Protein AF-0000000076607517 (afdb_homodimer)

Sequence (1366 aa):
MKSNVKTIYSIKKTDKETLLKWYHLLFLGRTLDERAPNYLKQAIGWSYHAPAAGHDGIQLAIGQVFRKNKDHLFPYYRDLQTCVSAGLTAEEVIYNGISKDADVAGGGRHMSNHFAKPAWNIHNSSSCTGNHTLHATGMGRALKTYKEKDAVVISSQGESSVSEGYVYEAINGASNEQLPVVFVFQDNGYGISVPKEDQTANRKVARNFEGFKHLRIIYCNGKDVFDSMNAMTEAVEWAKKEQKPVIVHANCVRIGSHSNSDRHELYRDENELSYVKEYDPLAKYRRLLLRYERATEEELKEIEDAVAAEVKDAHKKGLAAPHPTPESVHDFVIGEAYPASKYPEGVHEHNGEPIKLITALNETLKAEFRNNPDTYLWGQDIANKDKGGIFNVSKGMQQEFGKTRVFNAPIAEDFIMGTANGMSRYKKEMRVVVEGAEFADYFWPAMEQFVETTHEYWRTKGQYSPNITVRLASGGYIGGGLYHSQTIEGALTTFPGVRVVYPSFADDAAGLLRTAIRSEGMTVFMEPKALYNAPKAATPVPDDFEVPFGKARIRREGKDLTIFTYGNTTHFCLEAAEKLSKEGFGEVEVVDLRSLLPLDEETIINSVKKTSKALIVHEDKVFAGFGGEVAATISDLAFHYLDAPIKRVGSTFTPVGFNRTLEAAILPNTDKVIKAVKELLEFMKSNVKTIYSIKKTDKETLLKWYHLLFLGRTLDERAPNYLKQAIGWSYHAPAAGHDGIQLAIGQVFRKNKDHLFPYYRDLQTCVSAGLTAEEVIYNGISKDADVAGGGRHMSNHFAKPAWNIHNSSSCTGNHTLHATGMGRALKTYKEKDAVVISSQGESSVSEGYVYEAINGASNEQLPVVFVFQDNGYGISVPKEDQTANRKVARNFEGFKHLRIIYCNGKDVFDSMNAMTEAVEWAKKEQKPVIVHANCVRIGSHSNSDRHELYRDENELSYVKEYDPLAKYRRLLLRYERATEEELKEIEDAVAAEVKDAHKKGLAAPHPTPESVHDFVIGEAYPASKYPEGVHEHNGEPIKLITALNETLKAEFRNNPDTYLWGQDIANKDKGGIFNVSKGMQQEFGKTRVFNAPIAEDFIMGTANGMSRYKKEMRVVVEGAEFADYFWPAMEQFVETTHEYWRTKGQYSPNITVRLASGGYIGGGLYHSQTIEGALTTFPGVRVVYPSFADDAAGLLRTAIRSEGMTVFMEPKALYNAPKAATPVPDDFEVPFGKARIRREGKDLTIFTYGNTTHFCLEAAEKLSKEGFGEVEVVDLRSLLPLDEETIINSVKKTSKALIVHEDKVFAGFGGEVAATISDLAFHYLDAPIKRVGSTFTPVGFNRTLEAAILPNTDKVIKAVKELLEF

Foldseek 3Di:
DAFPFDQCDDLPRDALVVLLVLLLLLLLLQVLLVCLLVCVVVVQFQPKHFHLWFLQQLLLQLLQLQDFPFAAEEEALHSSSNVSSVPDALLLLLCLRSQDLPNQFFRSQDHRSQHAHVNRNGDRDDNQFPLCLLLQLLLQLLCVLVVVLLYAYEYEGELLSCLDVVNVVSQLSLLVVLGLYEYEYEYAQDDQQHGVVNRDVDPQSCVVCPPGHQEAEHEFASLENSRSNSRSNRQNVCCSVRRGYYYYYHYTHRQDHRISVGDNVVRDPPVSNVVSVVSGSSVVSVVSCVVVVSDDPVSSVVSSVVSVVSSVVSVVVSSVGHHDDPVCQPFQLAFFFDQPPVCNQLDDDDDDDWDALLVLLQVLVQVVCVVAVQEAEEAAPCPDQQQRAPLCSNGCVCVVNHCSRIHHDPLQLLSRLSSLQSNCQNDVSHAYEYAHQSAQLRNVNNVVSVLVLSCRSNRRSNNGARRYEYEHAEAAPPLPFQRHHAHDVLPVVVHTNEWEFFAAANQLSNQDVNRSNRTTHYYYYYYHSVRRGDPVRIDDHDVNRHHTAQNKDWPFDFAAEEEEEGHNCLVLLVVLQVVCVVVVNGHYIYIYQRILVVGNLVVLLVNCLRNQHYEYEYAHAPPSGSVVVSQVSCCVPNVVSHPFHYYYHYFHPDTQGSPPVRNVVGTDGNVNSNVVVSVRSVD/DAFPFDQCDDLPNDALVVLLVLLLLLLLLQVLLVCLLVCVVVVQFQPKHFHLWFLQQLLLQLLQLQDFPFAAEEEALHSSSNVSSVPDALLLLLCLRSQDLPNQFFRSQDHRSQHAHVNRNGDRDDNQFPLCLLLQLLLQLLCVLVVVLLYAYEYEGELLSCLDVVNVVSQLSLLVVLGLYEYEYEYAQDDQQHGVVNRDVDPQSCVVCVPGHQEAEHEFASLENSRSNSRSNRSNVCCSVRRHYYYYYHYTHRQDHRISVGDNVVRDPPVSNVVNVVSGSSVVSVVSCVVVVSDDPVSSVVSSVVSVVSSVVSVVVSSVGHHDDPVCQPFQLAFFFDQPPVCNQLDDDDDDDWDFLLVLLQVLVQVVCVVAVQEAEEEAPCDDPQQRAPLCSNGCVCVVNHCSRIHHDPLQLLSRLSSLQSNCQNDVSHAYEYAHQSAQLRNVNNVVSVLVLSCRSNRRSNNGARRYEYEHAEAAPPLPFQRHHAHDVLPVVVHTNEWEFFAAANQLSNQDVNRSNRTTHYYYYYYHSVRRGPPVRIDDHDDNRHDTAANKDWPFDFAAEEEEEGHNCLVLLVVLQVVCVVVVNGHYIYIYQRILVVGNLVVLLVNCLRNQHYEYEYAHAPPSGSVVVSQVSCCVPNVVSHPFHYYYHYFHPDTQGSPPVRNVNGTDGNVSSNVVVSVRSVD

Secondary structure (DSSP, 8-state):
----------TTTS-HHHHHHHHHHHHHHHHHHHHHHHHHHTTSS-------TT-HHHHHHHHHH--TTTSEEE--TT-HHHHHHHT--HHHHHHHHTT-TT-TTTTTSSPTT---BGGGTB----SSTTTHHHHHHHHHHHHHHTT-TT--EEEEEEGGGGGSHHHHHHHHHHHHHT--EEEEEEE-SEETTEEGGGT-SSSSGGGGGTT-TT-EEEEEETT-HHHHHHHHHHHHHHHHHH---EEEEEE----S-SSTT--GGGTS-HHHHHHHHHT-HHHHHHHHHHHTTSS-HHHHHHHHHHHHHHHHHHHHHHHHSPPPPGGGGGTTSSPPPPP-SS-TTS--------B-HHHHHHHHHHHHHHH-TTEEEEETT---TTT-SSSSTTTTHHHHH-TTTEEE--S-HHHHHHHHHHHHTS-TT-EEEEE-SSBGGG-GGGHHHHHHHHHHHHHTTTS----EEEEEEE--SSS-GGGTS---HHHHTT-TT-EEE---SHHHHHHHHHHHHHSSS-EEEEEEGGGSS-GGG-B---TT----TT--EEEE--SSEEEEE-TTHHHHHHHHHHHHHHTTS--EEEEE--EEES--HHHHHHHHHHHS-EEEEEEEESTTSHHHHHHHHHHHHSGGG-SSPPEEEEE-SSPPPSSHHHHHHHS--HHHHHHHHHHHHH-/----------TTTS-HHHHHHHHHHHHHHHHHHHHHHHHHHTTSS-------TT-HHHHHHHHHH--TTTSEEE--TT-HHHHHHHT--HHHHHHHHTT-TT-TTTTTSSPTT---BGGGTB----SSTTTHHHHHHHHHHHHHHTT-TT--EEEEEEGGGGGSHHHHHHHHHHHHHT--EEEEEEE-SEETTEEGGGT-SSSSGGGGGTT-TT-EEEEEETT-HHHHHHHHHHHHHHHHHH---EEEEEE----S-SSTT--GGGTS-HHHHHHHHHT-HHHHHHHHHHHTTSS-HHHHHHHHHHHHHHHHHHHHHHHHSPPPPGGGGGTTSSPPPPP-SS-TTS--------B-HHHHHHHHHHHHHHH-TTEEEEETT---SS--SSSSTTTTHHHHH-TTTEEE--S-HHHHHHHHHHHHTS-TT-EEEEE-SSSGGG-GGGHHHHHHHHHHHHHTTTS----EEEEEEE--SSS-GGGTS---HHHHTT-TT-EEE---SHHHHHHHHHHHHHSSS-EEEEEEGGGSS-GGG-B---TT----TT--EEEE--SSEEEEE-TTHHHHHHHHHHHHHHTTS--EEEEE--EEES--HHHHHHHHHHHS-EEEEEEEESTTSHHHHHHHHHHHHSGGG-SS--EEEEE-SSPPPSSHHHHHHHS--HHHHHHHHHHHHH-

Structure (mmCIF, N/CA/C/O backbone):
data_AF-0000000076607517-model_v1
#
loop_
_entity.id
_entity.type
_entity.pdbx_description
1 polymer '3-methyl-2-oxobutanoate dehydrogenase (2-methylpropanoyl-transferring)'
#
loop_
_atom_site.group_PDB
_atom_site.id
_atom_site.type_symbol
_atom_site.label_atom_id
_atom_site.label_alt_id
_atom_site.label_comp_id
_atom_site.label_asym_id
_atom_site.label_entity_id
_atom_site.label_seq_id
_atom_site.pdbx_PDB_ins_code
_atom_site.Cartn_x
_atom_site.Cartn_y
_atom_site.Cartn_z
_atom_site.occupancy
_atom_site.B_iso_or_equiv
_atom_site.auth_seq_id
_atom_site.auth_comp_id
_atom_site.auth_asym_id
_atom_site.auth_atom_id
_atom_site.pdbx_PDB_model_num
ATOM 1 N N . MET A 1 1 ? 33.906 13.961 -2.213 1 36.06 1 MET A N 1
ATOM 2 C CA . MET A 1 1 ? 34.062 14.703 -3.463 1 36.06 1 MET A CA 1
ATOM 3 C C . MET A 1 1 ? 33.406 16.062 -3.363 1 36.06 1 MET A C 1
ATOM 5 O O . MET A 1 1 ? 32.219 16.172 -2.992 1 36.06 1 MET A O 1
ATOM 9 N N . LYS A 1 2 ? 34.188 16.922 -3.186 1 40.84 2 LYS A N 1
ATOM 10 C CA . LYS A 1 2 ? 33.75 18.312 -3.072 1 40.84 2 LYS A CA 1
ATOM 11 C C . LYS A 1 2 ? 32.906 18.719 -4.273 1 40.84 2 LYS A C 1
ATOM 13 O O . LYS A 1 2 ? 33.25 18.406 -5.414 1 40.84 2 LYS A O 1
ATOM 18 N N . SER A 1 3 ? 31.578 19.109 -4.02 1 62.84 3 SER A N 1
ATOM 19 C CA . SER A 1 3 ? 30.734 19.516 -5.137 1 62.84 3 SER A CA 1
ATOM 20 C C . SER A 1 3 ? 31.422 20.578 -5.996 1 62.84 3 SER A C 1
ATOM 22 O O . SER A 1 3 ? 32.094 21.469 -5.469 1 62.84 3 SER A O 1
ATOM 24 N N . ASN A 1 4 ? 31.75 20.281 -7.305 1 79.38 4 ASN A N 1
ATOM 25 C CA . ASN A 1 4 ? 32.281 21.219 -8.297 1 79.38 4 ASN A CA 1
ATOM 26 C C . ASN A 1 4 ? 31.266 22.297 -8.633 1 79.38 4 ASN A C 1
ATOM 28 O O . ASN A 1 4 ? 30.875 22.469 -9.789 1 79.38 4 ASN A O 1
ATOM 32 N N . VAL A 1 5 ? 30.781 22.953 -7.465 1 92.69 5 VAL A N 1
ATOM 33 C CA . VAL A 1 5 ? 29.781 23.984 -7.652 1 92.69 5 VAL A CA 1
ATOM 34 C C . VAL A 1 5 ? 30.453 25.344 -7.77 1 92.69 5 VAL A C 1
ATOM 36 O O . VAL A 1 5 ? 31.312 25.703 -6.945 1 92.69 5 VAL A O 1
ATOM 39 N N . LYS A 1 6 ? 30.156 26.141 -8.844 1 89.19 6 LYS A N 1
ATOM 40 C CA . LYS A 1 6 ? 30.688 27.469 -9.062 1 89.19 6 LYS A CA 1
ATOM 41 C C . LYS A 1 6 ? 30.25 28.422 -7.953 1 89.19 6 LYS A C 1
ATOM 43 O O . LYS A 1 6 ? 29.078 28.406 -7.535 1 89.19 6 LYS A O 1
ATOM 48 N N . THR A 1 7 ? 31.109 29.203 -7.484 1 95.19 7 THR A N 1
ATOM 49 C CA . THR A 1 7 ? 30.781 30.203 -6.469 1 95.19 7 THR A CA 1
ATOM 50 C C . THR A 1 7 ? 30.359 31.516 -7.121 1 95.19 7 THR A C 1
ATOM 52 O O . THR A 1 7 ? 31.203 32.312 -7.496 1 95.19 7 THR A O 1
ATOM 55 N N . ILE A 1 8 ? 29.141 31.703 -7.203 1 96.44 8 ILE A N 1
ATOM 56 C CA . ILE A 1 8 ? 28.547 32.906 -7.773 1 96.44 8 ILE A CA 1
ATOM 57 C C . ILE A 1 8 ? 28.203 33.875 -6.656 1 96.44 8 ILE A C 1
ATOM 59 O O . ILE A 1 8 ? 28.438 35.094 -6.781 1 96.44 8 ILE A O 1
ATOM 63 N N . TYR A 1 9 ? 27.75 33.406 -5.617 1 98 9 TYR A N 1
ATOM 64 C CA . TYR A 1 9 ? 27.312 34.219 -4.492 1 98 9 TYR A CA 1
ATOM 65 C C . TYR A 1 9 ? 28.266 34.094 -3.316 1 98 9 TYR A C 1
ATOM 67 O O . TYR A 1 9 ? 28.766 33 -3.023 1 98 9 TYR A O 1
ATOM 75 N N . SER A 1 10 ? 28.594 35.125 -2.734 1 97.81 10 SER A N 1
ATOM 76 C CA . SER A 1 10 ? 29.344 35.281 -1.494 1 97.81 10 SER A CA 1
ATOM 77 C C . SER A 1 10 ? 29.078 36.625 -0.835 1 97.81 10 SER A C 1
ATOM 79 O O . SER A 1 10 ? 28.469 37.5 -1.445 1 97.81 10 SER A O 1
ATOM 81 N N . ILE A 1 11 ? 29.547 36.75 0.383 1 97.69 11 ILE A N 1
ATOM 82 C CA . ILE A 1 11 ? 29.328 37.969 1.123 1 97.69 11 ILE A CA 1
ATOM 83 C C . ILE A 1 11 ? 29.984 39.156 0.381 1 97.69 11 ILE A C 1
ATOM 85 O O . ILE A 1 11 ? 29.469 40.281 0.419 1 97.69 11 ILE A O 1
ATOM 89 N N . LYS A 1 12 ? 31.031 38.875 -0.406 1 97 12 LYS A N 1
ATOM 90 C CA . LYS A 1 12 ? 31.781 39.906 -1.087 1 97 12 LYS A CA 1
ATOM 91 C C . LYS A 1 12 ? 31.266 40.156 -2.504 1 97 12 LYS A C 1
ATOM 93 O O . LYS A 1 12 ? 31.328 41.25 -3.021 1 97 12 LYS A O 1
ATOM 98 N N . LYS A 1 13 ? 30.734 39.094 -3.07 1 96.81 13 LYS A N 1
ATOM 99 C CA . LYS A 1 13 ? 30.406 39.125 -4.492 1 96.81 13 LYS A CA 1
ATOM 100 C C . LYS A 1 13 ? 28.953 39.531 -4.703 1 96.81 13 LYS A C 1
ATOM 102 O O . LYS A 1 13 ? 28.594 40.062 -5.75 1 96.81 13 LYS A O 1
ATOM 107 N N . THR A 1 14 ? 28.109 39.312 -3.766 1 98.25 14 THR A N 1
ATOM 108 C CA . THR A 1 14 ? 26.688 39.562 -3.902 1 98.25 14 THR A CA 1
ATOM 109 C C . THR A 1 14 ? 26.359 41.031 -3.646 1 98.25 14 THR A C 1
ATOM 111 O O . THR A 1 14 ? 26.891 41.625 -2.711 1 98.25 14 THR A O 1
ATOM 114 N N . ASP A 1 15 ? 25.547 41.656 -4.535 1 97.81 15 ASP A N 1
ATOM 115 C CA . ASP A 1 15 ? 25.188 43.062 -4.383 1 97.81 15 ASP A CA 1
ATOM 116 C C . ASP A 1 15 ? 24.406 43.312 -3.098 1 97.81 15 ASP A C 1
ATOM 118 O O . ASP A 1 15 ? 23.672 42.406 -2.639 1 97.81 15 ASP A O 1
ATOM 122 N N . LYS A 1 16 ? 24.453 44.438 -2.535 1 98 16 LYS A N 1
ATOM 123 C CA . LYS A 1 16 ? 23.891 44.781 -1.237 1 98 16 LYS A CA 1
ATOM 124 C C . LYS A 1 16 ? 22.359 44.625 -1.247 1 98 16 LYS A C 1
ATOM 126 O O . LYS A 1 16 ? 21.781 44.156 -0.269 1 98 16 LYS A O 1
ATOM 131 N N . GLU A 1 17 ? 21.766 45.062 -2.32 1 98.12 17 GLU A N 1
ATOM 132 C CA . GLU A 1 17 ? 20.297 44.969 -2.416 1 98.12 17 GLU A CA 1
ATOM 133 C C . GLU A 1 17 ? 19.828 43.531 -2.248 1 98.12 17 GLU A C 1
ATOM 135 O O . GLU A 1 17 ? 18.859 43.281 -1.522 1 98.12 17 GLU A O 1
ATOM 140 N N . THR A 1 18 ? 20.516 42.625 -2.92 1 98.56 18 THR A N 1
ATOM 141 C CA . THR A 1 18 ? 20.188 41.188 -2.826 1 98.56 18 THR A CA 1
ATOM 142 C C . THR A 1 18 ? 20.422 40.688 -1.41 1 98.56 18 THR A C 1
ATOM 144 O O . THR A 1 18 ? 19.609 39.938 -0.869 1 98.56 18 THR A O 1
ATOM 147 N N . LEU A 1 19 ? 21.5 41.031 -0.857 1 98.75 19 LEU A N 1
ATOM 148 C CA . LEU A 1 19 ? 21.828 40.625 0.502 1 98.75 19 LEU A CA 1
ATOM 149 C C . LEU A 1 19 ? 20.734 41.062 1.481 1 98.75 19 LEU A C 1
ATOM 151 O O . LEU A 1 19 ? 20.328 40.281 2.348 1 98.75 19 LEU A O 1
ATOM 155 N N . LEU A 1 20 ? 20.281 42.312 1.356 1 98.62 20 LEU A N 1
ATOM 156 C CA . LEU A 1 20 ? 19.281 42.844 2.268 1 98.62 20 LEU A CA 1
ATOM 157 C C . LEU A 1 20 ? 17.922 42.219 2 1 98.62 20 LEU A C 1
ATOM 159 O O . LEU A 1 20 ? 17.125 42 2.928 1 98.62 20 LEU A O 1
ATOM 163 N N . LYS A 1 21 ? 17.656 41.969 0.758 1 98.69 21 LYS A N 1
ATOM 164 C CA . LYS A 1 21 ? 16.438 41.25 0.413 1 98.69 21 LYS A CA 1
ATOM 165 C C . LYS A 1 21 ? 16.422 39.875 1.073 1 98.69 21 LYS A C 1
ATOM 167 O O . LYS A 1 21 ? 15.391 39.438 1.618 1 98.69 21 LYS A O 1
ATOM 172 N N . TRP A 1 22 ? 17.547 39.156 0.991 1 98.88 22 TRP A N 1
ATOM 173 C CA . TRP A 1 22 ? 17.641 37.844 1.614 1 98.88 22 TRP A CA 1
ATOM 174 C C . TRP A 1 22 ? 17.453 37.938 3.123 1 98.88 22 TRP A C 1
ATOM 176 O O . TRP A 1 22 ? 16.797 37.094 3.729 1 98.88 22 TRP A O 1
ATOM 186 N N . TYR A 1 23 ? 18 38.938 3.73 1 98.81 23 TYR A N 1
ATOM 187 C CA . TYR A 1 23 ? 17.797 39.125 5.164 1 98.81 23 TYR A CA 1
ATOM 188 C C . TYR A 1 23 ? 16.328 39.344 5.492 1 98.81 23 TYR A C 1
ATOM 190 O O . TYR A 1 23 ? 15.812 38.781 6.457 1 98.81 23 TYR A O 1
ATOM 198 N N . HIS A 1 24 ? 15.703 40.219 4.707 1 98.81 24 HIS A N 1
ATOM 199 C CA . HIS A 1 24 ? 14.281 40.469 4.895 1 98.81 24 HIS A CA 1
ATOM 200 C C . HIS A 1 24 ? 13.477 39.188 4.844 1 98.81 24 HIS A C 1
ATOM 202 O O . HIS A 1 24 ? 12.656 38.906 5.723 1 98.81 24 HIS A O 1
ATOM 208 N N . LEU A 1 25 ? 13.703 38.344 3.861 1 98.88 25 LEU A N 1
ATOM 209 C CA . LEU A 1 25 ? 12.984 37.094 3.68 1 98.88 25 LEU A CA 1
ATOM 210 C C . LEU A 1 25 ? 13.25 36.156 4.836 1 98.88 25 LEU A C 1
ATOM 212 O O . LEU A 1 25 ? 12.328 35.531 5.359 1 98.88 25 LEU A O 1
ATOM 216 N N . LEU A 1 26 ? 14.516 36 5.199 1 98.88 26 LEU A N 1
ATOM 217 C CA . LEU A 1 26 ? 14.891 35.125 6.297 1 98.88 26 LEU A CA 1
ATOM 218 C C . LEU A 1 26 ? 14.219 35.562 7.594 1 98.88 26 LEU A C 1
ATOM 220 O O . LEU A 1 26 ? 13.703 34.719 8.344 1 98.88 26 LEU A O 1
ATOM 224 N N . PHE A 1 27 ? 14.266 36.875 7.844 1 98.75 27 PHE A N 1
ATOM 225 C CA . PHE A 1 27 ? 13.695 37.375 9.078 1 98.75 27 PHE A CA 1
ATOM 226 C C . PHE A 1 27 ? 12.18 37.25 9.078 1 98.75 27 PHE A C 1
ATOM 228 O O . PHE A 1 27 ? 11.578 36.938 10.109 1 98.75 27 PHE A O 1
ATOM 235 N N . LEU A 1 28 ? 11.57 37.5 7.984 1 98.81 28 LEU A N 1
ATOM 236 C CA . LEU A 1 28 ? 10.133 37.312 7.859 1 98.81 28 LEU A CA 1
ATOM 237 C C . LEU A 1 28 ? 9.75 35.875 8.133 1 98.81 28 LEU A C 1
ATOM 239 O O . LEU A 1 28 ? 8.844 35.594 8.93 1 98.81 28 LEU A O 1
ATOM 243 N N . GLY A 1 29 ? 10.453 34.906 7.402 1 98.62 29 GLY A N 1
ATOM 244 C CA . GLY A 1 29 ? 10.195 33.5 7.637 1 98.62 29 GLY A CA 1
ATOM 245 C C . GLY A 1 29 ? 10.367 33.094 9.094 1 98.62 29 GLY A C 1
ATOM 246 O O . GLY A 1 29 ? 9.531 32.375 9.648 1 98.62 29 GLY A O 1
ATOM 247 N N . ARG A 1 30 ? 11.438 33.562 9.711 1 98.38 30 ARG A N 1
ATOM 248 C CA . ARG A 1 30 ? 11.719 33.25 11.109 1 98.38 30 ARG A CA 1
ATOM 249 C C . ARG A 1 30 ? 10.656 33.812 12.031 1 98.38 30 ARG A C 1
ATOM 251 O O . ARG A 1 30 ? 10.234 33.188 12.992 1 98.38 30 ARG A O 1
ATOM 258 N N . THR A 1 31 ? 10.242 35.062 11.758 1 98.56 31 THR A N 1
ATOM 259 C CA . THR A 1 31 ? 9.219 35.688 12.57 1 98.56 31 THR A CA 1
ATOM 260 C C . THR A 1 31 ? 7.918 34.906 12.531 1 98.56 31 THR A C 1
ATOM 262 O O . THR A 1 31 ? 7.293 34.688 13.57 1 98.56 31 THR A O 1
ATOM 265 N N . LEU A 1 32 ? 7.527 34.5 11.344 1 98.56 32 LEU A N 1
ATOM 266 C CA . LEU A 1 32 ? 6.328 33.688 11.195 1 98.56 32 LEU A CA 1
ATOM 267 C C . LEU A 1 32 ? 6.496 32.312 11.891 1 98.56 32 LEU A C 1
ATOM 269 O O . LEU A 1 32 ? 5.582 31.859 12.57 1 98.56 32 LEU A O 1
ATOM 273 N N . ASP A 1 33 ? 7.656 31.734 11.664 1 97.81 33 ASP A N 1
ATOM 274 C CA . ASP A 1 33 ? 8 30.453 12.258 1 97.81 33 ASP A CA 1
ATOM 275 C C . ASP A 1 33 ? 7.883 30.5 13.781 1 97.81 33 ASP A C 1
ATOM 277 O O . ASP A 1 33 ? 7.316 29.594 14.398 1 97.81 33 ASP A O 1
ATOM 281 N N . GLU A 1 34 ? 8.344 31.5 14.414 1 96.75 34 GLU A N 1
ATOM 282 C CA . GLU A 1 34 ? 8.398 31.656 15.867 1 96.75 34 GLU A CA 1
ATOM 283 C C . GLU A 1 34 ? 7.035 32.031 16.438 1 96.75 34 GLU A C 1
ATOM 285 O O . GLU A 1 34 ? 6.738 31.766 17.594 1 96.75 34 GLU A O 1
ATOM 290 N N . ARG A 1 35 ? 6.211 32.594 15.641 1 96.69 35 ARG A N 1
ATOM 291 C CA . ARG A 1 35 ? 4.898 33.062 16.109 1 96.69 35 ARG A CA 1
ATOM 292 C C . ARG A 1 35 ? 3.879 31.922 16.016 1 96.69 35 ARG A C 1
ATOM 294 O O . ARG A 1 35 ? 2.881 31.922 16.734 1 96.69 35 ARG A O 1
ATOM 301 N N . ALA A 1 36 ? 4.098 31 15.148 1 97.06 36 ALA A N 1
ATOM 302 C CA . ALA A 1 36 ? 3.137 29.938 14.82 1 97.06 36 ALA A CA 1
ATOM 303 C C . ALA A 1 36 ? 2.67 29.219 16.078 1 97.06 36 ALA A C 1
ATOM 305 O O . ALA A 1 36 ? 1.468 29.031 16.281 1 97.06 36 ALA A O 1
ATOM 306 N N . PRO A 1 37 ? 3.57 28.812 17 1 95.94 37 PRO A N 1
ATOM 307 C CA . PRO A 1 37 ? 3.127 28.078 18.188 1 95.94 37 PRO A CA 1
ATOM 308 C C . PRO A 1 37 ? 2.166 28.875 19.062 1 95.94 37 PRO A C 1
ATOM 310 O O . PRO A 1 37 ? 1.353 28.297 19.781 1 95.94 37 PRO A O 1
ATOM 313 N N . ASN A 1 38 ? 2.252 30.188 19.016 1 95.25 38 ASN A N 1
ATOM 314 C CA . ASN A 1 38 ? 1.401 31.047 19.828 1 95.25 38 ASN A CA 1
ATOM 315 C C . ASN A 1 38 ? -0.064 30.938 19.422 1 95.25 38 ASN A C 1
ATOM 317 O O . ASN A 1 38 ? -0.96 31.125 20.25 1 95.25 38 ASN A O 1
ATOM 321 N N . TYR A 1 39 ? -0.259 30.719 18.172 1 95.81 39 TYR A N 1
ATOM 322 C CA . TYR A 1 39 ? -1.632 30.562 17.703 1 95.81 39 TYR A CA 1
ATOM 323 C C . TYR A 1 39 ? -2.299 29.359 18.344 1 95.81 39 TYR A C 1
ATOM 325 O O . TYR A 1 39 ? -3.479 29.406 18.703 1 95.81 39 TYR A O 1
ATOM 333 N N . LEU A 1 40 ? -1.561 28.281 18.484 1 92.5 40 LEU A N 1
ATOM 334 C CA . LEU A 1 40 ? -2.102 27.109 19.156 1 92.5 40 LEU A CA 1
ATOM 335 C C . LEU A 1 40 ? -2.375 27.391 20.625 1 92.5 40 LEU A C 1
ATOM 337 O O . LEU A 1 40 ? -3.412 26.984 21.156 1 92.5 40 LEU A O 1
ATOM 341 N N . LYS A 1 41 ? -1.458 28.078 21.266 1 92.94 41 LYS A N 1
ATOM 342 C CA . LYS A 1 41 ? -1.603 28.406 22.672 1 92.94 41 LYS A CA 1
ATOM 343 C C . LYS A 1 41 ? -2.863 29.234 22.922 1 92.94 41 LYS A C 1
ATOM 345 O O . LYS A 1 41 ? -3.5 29.109 23.969 1 92.94 41 LYS A O 1
ATOM 350 N N . GLN A 1 42 ? -3.186 30 21.953 1 92.94 42 GLN A N 1
ATOM 351 C CA . GLN A 1 42 ? -4.355 30.859 22.047 1 92.94 42 GLN A CA 1
ATOM 352 C C . GLN A 1 42 ? -5.605 30.172 21.531 1 92.94 42 GLN A C 1
ATOM 354 O O . GLN A 1 42 ? -6.684 30.766 21.484 1 92.94 42 GLN A O 1
ATOM 359 N N . ALA A 1 43 ? -5.445 28.922 21.062 1 90.12 43 ALA A N 1
ATOM 360 C CA . ALA A 1 43 ? -6.547 28.094 20.594 1 90.12 43 ALA A CA 1
ATOM 361 C C . ALA A 1 43 ? -7.195 28.703 19.344 1 90.12 43 ALA A C 1
ATOM 363 O O . ALA A 1 43 ? -8.422 28.656 19.188 1 90.12 43 ALA A O 1
ATOM 364 N N . ILE A 1 44 ? -6.352 29.359 18.578 1 91.19 44 ILE A N 1
ATOM 365 C CA . ILE A 1 44 ? -6.91 30.031 17.406 1 91.19 44 ILE A CA 1
ATOM 366 C C . ILE A 1 44 ? -6.496 29.266 16.141 1 91.19 44 ILE A C 1
ATOM 368 O O . ILE A 1 44 ? -6.855 29.672 15.031 1 91.19 44 ILE A O 1
ATOM 372 N N . GLY A 1 45 ? -5.719 28.312 16.297 1 92.56 45 GLY A N 1
ATOM 373 C CA . GLY A 1 45 ? -5.324 27.5 15.156 1 92.56 45 GLY A CA 1
ATOM 374 C C . GLY A 1 45 ? -3.867 27.078 15.203 1 92.56 45 GLY A C 1
ATOM 375 O O . GLY A 1 45 ? -3.273 27 16.281 1 92.56 45 GLY A O 1
ATOM 376 N N . TRP A 1 46 ? -3.396 26.562 13.969 1 95.25 46 TRP A N 1
ATOM 377 C CA . TRP A 1 46 ? -2.039 26.062 13.812 1 95.25 46 TRP A CA 1
ATOM 378 C C . TRP A 1 46 ? -1.801 24.859 14.719 1 95.25 46 TRP A C 1
ATOM 380 O O . TRP A 1 46 ? -0.832 24.828 15.477 1 95.25 46 TRP A O 1
ATOM 390 N N . SER A 1 47 ? -2.689 23.906 14.594 1 92.12 47 SER A N 1
ATOM 391 C CA . SER A 1 47 ? -2.629 22.703 15.43 1 92.12 47 SER A CA 1
ATOM 392 C C . SER A 1 47 ? -1.407 21.859 15.094 1 92.12 47 SER A C 1
ATOM 394 O O . SER A 1 47 ? -0.967 21.047 15.906 1 92.12 47 SER A O 1
ATOM 396 N N . TYR A 1 48 ? -0.882 22.109 13.938 1 94.75 48 TYR A N 1
ATOM 397 C CA . TYR A 1 48 ? 0.373 21.469 13.555 1 94.75 48 TYR A CA 1
ATOM 398 C C . TYR A 1 48 ? 1.366 22.5 13.031 1 94.75 48 TYR A C 1
ATOM 400 O O . TYR A 1 48 ? 1.081 23.203 12.062 1 94.75 48 TYR A O 1
ATOM 408 N N . HIS A 1 49 ? 2.449 22.578 13.656 1 97.12 49 HIS A N 1
ATOM 409 C CA . HIS A 1 49 ? 3.545 23.422 13.203 1 97.12 49 HIS A CA 1
ATOM 410 C C . HIS A 1 49 ? 4.879 22.688 13.273 1 97.12 49 HIS A C 1
ATOM 412 O O . HIS A 1 49 ? 5.25 22.172 14.328 1 97.12 49 HIS A O 1
ATOM 418 N N . ALA A 1 50 ? 5.539 22.594 12.156 1 97.19 50 ALA A N 1
ATOM 419 C CA . ALA A 1 50 ? 6.914 22.109 12.07 1 97.19 50 ALA A CA 1
ATOM 420 C C . ALA A 1 50 ? 7.887 23.266 11.812 1 97.19 50 ALA A C 1
ATOM 422 O O . ALA A 1 50 ? 7.93 23.812 10.711 1 97.19 50 ALA A O 1
ATOM 423 N N . PRO A 1 51 ? 8.695 23.609 12.789 1 97.25 51 PRO A N 1
ATOM 424 C CA . PRO A 1 51 ? 9.578 24.766 12.625 1 97.25 51 PRO A CA 1
ATOM 425 C C . PRO A 1 51 ? 10.602 24.578 11.516 1 97.25 51 PRO A C 1
ATOM 427 O O . PRO A 1 51 ? 11.141 23.484 11.344 1 97.25 51 PRO A O 1
ATOM 430 N N . ALA A 1 52 ? 10.875 25.625 10.812 1 97.81 52 ALA A N 1
ATOM 431 C CA . ALA A 1 52 ? 11.828 25.594 9.711 1 97.81 52 ALA A CA 1
ATOM 432 C C . ALA A 1 52 ? 13.211 26.047 10.172 1 97.81 52 ALA A C 1
ATOM 434 O O . ALA A 1 52 ? 14.195 25.859 9.453 1 97.81 52 ALA A O 1
ATOM 435 N N . ALA A 1 53 ? 13.297 26.547 11.43 1 97.94 53 ALA A N 1
ATOM 436 C CA . ALA A 1 53 ? 14.562 27.094 11.93 1 97.94 53 ALA A CA 1
ATOM 437 C C . ALA A 1 53 ? 15.672 26.047 11.844 1 97.94 53 ALA A C 1
ATOM 439 O O . ALA A 1 53 ? 15.5 24.906 12.289 1 97.94 53 ALA A O 1
ATOM 440 N N . GLY A 1 54 ? 16.781 26.406 11.312 1 98.25 54 GLY A N 1
ATOM 441 C CA . GLY A 1 54 ? 17.891 25.516 11.078 1 98.25 54 GLY A CA 1
ATOM 442 C C . GLY A 1 54 ? 18.047 25.109 9.617 1 98.25 54 GLY A C 1
ATOM 443 O O . GLY A 1 54 ? 19.094 24.625 9.203 1 98.25 54 GLY A O 1
ATOM 444 N N . HIS A 1 55 ? 16.953 25.281 8.859 1 98.62 55 HIS A N 1
ATOM 445 C CA . HIS A 1 55 ? 16.938 24.969 7.438 1 98.62 55 HIS A CA 1
ATOM 446 C C . HIS A 1 55 ? 16.969 26.234 6.594 1 98.62 55 HIS A C 1
ATOM 448 O O . HIS A 1 55 ? 16.734 26.188 5.383 1 98.62 55 HIS A O 1
ATOM 454 N N . ASP A 1 56 ? 17.266 27.422 7.18 1 98.06 56 ASP A N 1
ATOM 455 C CA . ASP A 1 56 ? 17.016 28.734 6.594 1 98.06 56 ASP A CA 1
ATOM 456 C C . ASP A 1 56 ? 17.797 28.922 5.293 1 98.06 56 ASP A C 1
ATOM 458 O O . ASP A 1 56 ? 17.281 29.453 4.316 1 98.06 56 ASP A O 1
ATOM 462 N N . GLY A 1 57 ? 19.016 28.484 5.262 1 98.5 57 GLY A N 1
ATOM 463 C CA . GLY A 1 57 ? 19.859 28.703 4.09 1 98.5 57 GLY A CA 1
ATOM 464 C C . GLY A 1 57 ? 19.328 27.984 2.855 1 98.5 57 GLY A C 1
ATOM 465 O O . GLY A 1 57 ? 19.078 28.625 1.825 1 98.5 57 GLY A O 1
ATOM 466 N N . ILE A 1 58 ? 19.094 26.688 2.975 1 98.88 58 ILE A N 1
ATOM 467 C CA . ILE A 1 58 ? 18.656 25.891 1.828 1 98.88 58 ILE A CA 1
ATOM 468 C C . ILE A 1 58 ? 17.234 26.281 1.43 1 98.88 58 ILE A C 1
ATOM 470 O O . ILE A 1 58 ? 16.906 26.344 0.241 1 98.88 58 ILE A O 1
ATOM 474 N N . GLN A 1 59 ? 16.375 26.562 2.439 1 98.94 59 GLN A N 1
ATOM 475 C CA . GLN A 1 59 ? 14.992 26.906 2.125 1 98.94 59 GLN A CA 1
ATOM 476 C C . GLN A 1 59 ? 14.898 28.266 1.449 1 98.94 59 GLN A C 1
ATOM 478 O O . GLN A 1 59 ? 14.055 28.484 0.574 1 98.94 59 GLN A O 1
ATOM 483 N N . LEU A 1 60 ? 15.766 29.25 1.845 1 98.88 60 LEU A N 1
ATOM 484 C CA . LEU A 1 60 ? 15.859 30.5 1.095 1 98.88 60 LEU A CA 1
ATOM 485 C C . LEU A 1 60 ? 16.234 30.219 -0.358 1 98.88 60 LEU A C 1
ATOM 487 O O . LEU A 1 60 ? 15.617 30.766 -1.276 1 98.88 60 LEU A O 1
ATOM 491 N N . ALA A 1 61 ? 17.266 29.391 -0.535 1 98.94 61 ALA A N 1
ATOM 492 C CA . ALA A 1 61 ? 17.812 29.125 -1.859 1 98.94 61 ALA A CA 1
ATOM 493 C C . ALA A 1 61 ? 16.781 28.469 -2.771 1 98.94 61 ALA A C 1
ATOM 495 O O . ALA A 1 61 ? 16.656 28.844 -3.943 1 98.94 61 ALA A O 1
ATOM 496 N N . ILE A 1 62 ? 16.016 27.484 -2.266 1 98.94 62 ILE A N 1
ATOM 497 C CA . ILE A 1 62 ? 14.977 26.812 -3.045 1 98.94 62 ILE A CA 1
ATOM 498 C C . ILE A 1 62 ? 13.977 27.844 -3.57 1 98.94 62 ILE A C 1
ATOM 500 O O . ILE A 1 62 ? 13.656 27.859 -4.758 1 98.94 62 ILE A O 1
ATOM 504 N N . GLY A 1 63 ? 13.508 28.734 -2.693 1 98.88 63 GLY A N 1
ATOM 505 C CA . GLY A 1 63 ? 12.531 29.734 -3.086 1 98.88 63 GLY A CA 1
ATOM 506 C C . GLY A 1 63 ? 13.07 30.734 -4.09 1 98.88 63 GLY A C 1
ATOM 507 O O . GLY A 1 63 ? 12.359 31.141 -5.016 1 98.88 63 GLY A O 1
ATOM 508 N N . GLN A 1 64 ? 14.328 31.125 -3.92 1 98.62 64 GLN A N 1
ATOM 509 C CA . GLN A 1 64 ? 14.906 32.188 -4.742 1 98.62 64 GLN A CA 1
ATOM 510 C C . GLN A 1 64 ? 15.188 31.672 -6.156 1 98.62 64 GLN A C 1
ATOM 512 O O . GLN A 1 64 ? 15.117 32.438 -7.117 1 98.62 64 GLN A O 1
ATOM 517 N N . VAL A 1 65 ? 15.469 30.375 -6.293 1 98.69 65 VAL A N 1
ATOM 518 C CA . VAL A 1 65 ? 15.789 29.859 -7.625 1 98.69 65 VAL A CA 1
ATOM 519 C C . VAL A 1 65 ? 14.5 29.484 -8.352 1 98.69 65 VAL A C 1
ATOM 521 O O . VAL A 1 65 ? 14.492 29.344 -9.578 1 98.69 65 VAL A O 1
ATOM 524 N N . PHE A 1 66 ? 13.406 29.25 -7.621 1 98.75 66 PHE A N 1
ATOM 525 C CA . PHE A 1 66 ? 12.109 28.922 -8.195 1 98.75 66 PHE A CA 1
ATOM 526 C C . PHE A 1 66 ? 11.578 30.078 -9.039 1 98.75 66 PHE A C 1
ATOM 528 O O . PHE A 1 66 ? 11.516 31.219 -8.578 1 98.75 66 PHE A O 1
ATOM 535 N N . ARG A 1 67 ? 11.219 29.938 -10.383 1 97.69 67 ARG A N 1
ATOM 536 C CA . ARG A 1 67 ? 10.648 30.969 -11.258 1 97.69 67 ARG A CA 1
ATOM 537 C C . ARG A 1 67 ? 9.141 30.797 -11.375 1 97.69 67 ARG A C 1
ATOM 539 O O . ARG A 1 67 ? 8.656 29.797 -11.906 1 97.69 67 ARG A O 1
ATOM 546 N N . LYS A 1 68 ? 8.445 31.703 -10.883 1 96.56 68 LYS A N 1
ATOM 547 C CA . LYS A 1 68 ? 6.984 31.75 -10.875 1 96.56 68 LYS A CA 1
ATOM 548 C C . LYS A 1 68 ? 6.422 31.484 -12.266 1 96.56 68 LYS A C 1
ATOM 550 O O . LYS A 1 68 ? 6.945 32 -13.258 1 96.56 68 LYS A O 1
ATOM 555 N N . ASN A 1 69 ? 5.348 30.609 -12.352 1 94.12 69 ASN A N 1
ATOM 556 C CA . ASN A 1 69 ? 4.59 30.281 -13.555 1 94.12 69 ASN A CA 1
ATOM 557 C C . ASN A 1 69 ? 5.469 29.609 -14.609 1 94.12 69 ASN A C 1
ATOM 559 O O . ASN A 1 69 ? 5.113 29.578 -15.789 1 94.12 69 ASN A O 1
ATOM 563 N N . LYS A 1 70 ? 6.602 29.219 -14.18 1 96.94 70 LYS A N 1
ATOM 564 C CA . LYS A 1 70 ? 7.516 28.516 -15.07 1 96.94 70 LYS A CA 1
ATOM 565 C C . LYS A 1 70 ? 7.957 27.188 -14.469 1 96.94 70 LYS A C 1
ATOM 567 O O . LYS A 1 70 ? 7.617 26.109 -14.977 1 96.94 70 LYS A O 1
ATOM 572 N N . ASP A 1 71 ? 8.578 27.25 -13.398 1 98.69 71 ASP A N 1
ATOM 573 C CA . ASP A 1 71 ? 9.008 26.047 -12.688 1 98.69 71 ASP A CA 1
ATOM 574 C C . ASP A 1 71 ? 7.875 25.484 -11.828 1 98.69 71 ASP A C 1
ATOM 576 O O . ASP A 1 71 ? 6.812 26.109 -11.711 1 98.69 71 ASP A O 1
ATOM 580 N N . HIS A 1 72 ? 8.023 24.266 -11.383 1 98.75 72 HIS A N 1
ATOM 581 C CA . HIS A 1 72 ? 7.098 23.609 -10.469 1 98.75 72 HIS A CA 1
ATOM 582 C C . HIS A 1 72 ? 7.773 23.281 -9.141 1 98.75 72 HIS A C 1
ATOM 584 O O . HIS A 1 72 ? 8.898 22.797 -9.117 1 98.75 72 HIS A O 1
ATOM 590 N N . LEU A 1 73 ? 7.105 23.656 -8.047 1 98.81 73 LEU A N 1
ATOM 591 C CA . LEU A 1 73 ? 7.668 23.438 -6.715 1 98.81 73 LEU A CA 1
ATOM 592 C C . LEU A 1 73 ? 6.762 22.531 -5.883 1 98.81 73 LEU A C 1
ATOM 594 O O . LEU A 1 73 ? 5.562 22.797 -5.754 1 98.81 73 LEU A O 1
ATOM 598 N N . PHE A 1 74 ? 7.301 21.453 -5.406 1 98.62 74 PHE A N 1
ATOM 599 C CA . PHE A 1 74 ? 6.641 20.562 -4.453 1 98.62 74 PHE A CA 1
ATOM 600 C C . PHE A 1 74 ? 7.273 20.688 -3.07 1 98.62 74 PHE A C 1
ATOM 602 O O . PHE A 1 74 ? 8.219 19.969 -2.75 1 98.62 74 PHE A O 1
ATOM 609 N N . PRO A 1 75 ? 6.742 21.531 -2.197 1 98.19 75 PRO A N 1
ATOM 610 C CA . PRO A 1 75 ? 7.289 21.688 -0.85 1 98.19 75 PRO A CA 1
ATOM 611 C C . PRO A 1 75 ? 6.859 20.578 0.1 1 98.19 75 PRO A C 1
ATOM 613 O O . PRO A 1 75 ? 5.957 19.797 -0.221 1 98.19 75 PRO A O 1
ATOM 616 N N . TYR A 1 76 ? 7.566 20.359 1.222 1 96.12 76 TYR A N 1
ATOM 617 C CA . TYR A 1 76 ? 7.055 19.5 2.283 1 96.12 76 TYR A CA 1
ATOM 618 C C . TYR A 1 76 ? 6.691 20.312 3.518 1 96.12 76 TYR A C 1
ATOM 620 O O . TYR A 1 76 ? 6.812 21.547 3.516 1 96.12 76 TYR A O 1
ATOM 628 N N . TYR A 1 77 ? 6.18 19.781 4.543 1 96.5 77 TYR A N 1
ATOM 629 C CA . TYR A 1 77 ? 5.441 20.453 5.605 1 96.5 77 TYR A CA 1
ATOM 630 C C . TYR A 1 77 ? 6.375 21.297 6.469 1 96.5 77 TYR A C 1
ATOM 632 O O . TYR A 1 77 ? 5.914 22.078 7.309 1 96.5 77 TYR A O 1
ATOM 640 N N . ARG A 1 78 ? 7.672 21.25 6.285 1 97.75 78 ARG A N 1
ATOM 641 C CA . ARG A 1 78 ? 8.594 22.094 7.047 1 97.75 78 ARG A CA 1
ATOM 642 C C . ARG A 1 78 ? 9.078 23.266 6.211 1 97.75 78 ARG A C 1
ATOM 644 O O . ARG A 1 78 ? 9.906 24.062 6.664 1 97.75 78 ARG A O 1
ATOM 651 N N . ASP A 1 79 ? 8.539 23.484 5.062 1 98.44 79 ASP A N 1
ATOM 652 C CA . ASP A 1 79 ? 9.086 24.406 4.074 1 98.44 79 ASP A CA 1
ATOM 653 C C . ASP A 1 79 ? 8.445 25.797 4.195 1 98.44 79 ASP A C 1
ATOM 655 O O . ASP A 1 79 ? 8.148 26.438 3.188 1 98.44 79 ASP A O 1
ATOM 659 N N . LEU A 1 80 ? 8.219 26.219 5.418 1 98.44 80 LEU A N 1
ATOM 660 C CA . LEU A 1 80 ? 7.668 27.562 5.598 1 98.44 80 LEU A CA 1
ATOM 661 C C . LEU A 1 80 ? 8.562 28.609 4.957 1 98.44 80 LEU A C 1
ATOM 663 O O . LEU A 1 80 ? 8.094 29.438 4.168 1 98.44 80 LEU A O 1
ATOM 667 N N . GLN A 1 81 ? 9.867 28.578 5.203 1 98.62 81 GLN A N 1
ATOM 668 C CA . GLN A 1 81 ? 10.805 29.562 4.684 1 98.62 81 GLN A CA 1
ATOM 669 C C . GLN A 1 81 ? 10.914 29.469 3.162 1 98.62 81 GLN A C 1
ATOM 671 O O . GLN A 1 81 ? 11.062 30.484 2.482 1 98.62 81 GLN A O 1
ATOM 676 N N . THR A 1 82 ? 10.883 28.25 2.6 1 98.88 82 THR A N 1
ATOM 677 C CA . THR A 1 82 ? 10.898 28.062 1.152 1 98.88 82 THR A CA 1
ATOM 678 C C . THR A 1 82 ? 9.727 28.781 0.5 1 98.88 82 THR A C 1
ATOM 680 O O . THR A 1 82 ? 9.898 29.484 -0.505 1 98.88 82 THR A O 1
ATOM 683 N N . CYS A 1 83 ? 8.555 28.656 1.092 1 98.62 83 CYS A N 1
ATOM 684 C CA . CYS A 1 83 ? 7.348 29.219 0.5 1 98.62 83 CYS A CA 1
ATOM 685 C C . CYS A 1 83 ? 7.34 30.734 0.625 1 98.62 83 CYS A C 1
ATOM 687 O O . CYS A 1 83 ? 6.93 31.438 -0.299 1 98.62 83 CYS A O 1
ATOM 689 N N . VAL A 1 84 ? 7.828 31.25 1.751 1 98.69 84 VAL A N 1
ATOM 690 C CA . VAL A 1 84 ? 8 32.688 1.913 1 98.69 84 VAL A CA 1
ATOM 691 C C . VAL A 1 84 ? 9 33.219 0.883 1 98.69 84 VAL A C 1
ATOM 693 O O . VAL A 1 84 ? 8.75 34.219 0.209 1 98.69 84 VAL A O 1
ATOM 696 N N . SER A 1 85 ? 10.102 32.469 0.768 1 98.75 85 SER A N 1
ATOM 697 C CA . SER A 1 85 ? 11.148 32.844 -0.177 1 98.75 85 SER A CA 1
ATOM 698 C C . SER A 1 85 ? 10.641 32.812 -1.614 1 98.75 85 SER A C 1
ATOM 700 O O . SER A 1 85 ? 11.062 33.594 -2.453 1 98.75 85 SER A O 1
ATOM 702 N N . ALA A 1 86 ? 9.711 31.891 -1.913 1 98.62 86 ALA A N 1
ATOM 703 C CA . ALA A 1 86 ? 9.164 31.719 -3.256 1 98.62 86 ALA A CA 1
ATOM 704 C C . ALA A 1 86 ? 8.078 32.75 -3.539 1 98.62 86 ALA A C 1
ATOM 706 O O . ALA A 1 86 ? 7.637 32.906 -4.68 1 98.62 86 ALA A O 1
ATOM 707 N N . GLY A 1 87 ? 7.602 33.438 -2.451 1 97.62 87 GLY A N 1
ATOM 708 C CA . GLY A 1 87 ? 6.746 34.594 -2.742 1 97.62 87 GLY A CA 1
ATOM 709 C C . GLY A 1 87 ? 5.445 34.562 -1.963 1 97.62 87 GLY A C 1
ATOM 710 O O . GLY A 1 87 ? 4.648 35.5 -2.059 1 97.62 87 GLY A O 1
ATOM 711 N N . LEU A 1 88 ? 5.156 33.562 -1.154 1 98.31 88 LEU A N 1
ATOM 712 C CA . LEU A 1 88 ? 3.965 33.625 -0.314 1 98.31 88 LEU A CA 1
ATOM 713 C C . LEU A 1 88 ? 4.051 34.75 0.692 1 98.31 88 LEU A C 1
ATOM 715 O O . LEU A 1 88 ? 5.105 35 1.281 1 98.31 88 LEU A O 1
ATOM 719 N N . THR A 1 89 ? 2.971 35.469 0.894 1 98.25 89 THR A N 1
ATOM 720 C CA . THR A 1 89 ? 2.918 36.594 1.835 1 98.25 89 THR A CA 1
ATOM 721 C C . THR A 1 89 ? 2.678 36.094 3.256 1 98.25 89 THR A C 1
ATOM 723 O O . THR A 1 89 ? 2.273 34.938 3.453 1 98.25 89 THR A O 1
ATOM 726 N N . ALA A 1 90 ? 2.998 36.938 4.199 1 98.62 90 ALA A N 1
ATOM 727 C CA . ALA A 1 90 ? 2.703 36.625 5.594 1 98.62 90 ALA A CA 1
ATOM 728 C C . ALA A 1 90 ? 1.229 36.281 5.777 1 98.62 90 ALA A C 1
ATOM 730 O O . ALA A 1 90 ? 0.888 35.344 6.527 1 98.62 90 ALA A O 1
ATOM 731 N N . GLU A 1 91 ? 0.359 36.969 5.09 1 98.19 91 GLU A N 1
ATOM 732 C CA . GLU A 1 91 ? -1.082 36.781 5.164 1 98.19 91 GLU A CA 1
ATOM 733 C C . GLU A 1 91 ? -1.453 35.375 4.691 1 98.19 91 GLU A C 1
ATOM 735 O O . GLU A 1 91 ? -2.205 34.656 5.363 1 98.19 91 GLU A O 1
ATOM 740 N N . GLU A 1 92 ? -0.952 34.969 3.57 1 98.12 92 GLU A N 1
ATOM 741 C CA . GLU A 1 92 ? -1.241 33.656 3.004 1 98.12 92 GLU A CA 1
ATOM 742 C C . GLU A 1 92 ? -0.735 32.531 3.914 1 98.12 92 GLU A C 1
ATOM 744 O O . GLU A 1 92 ? -1.402 31.516 4.078 1 98.12 92 GLU A O 1
ATOM 749 N N . VAL A 1 93 ? 0.432 32.719 4.488 1 98.44 93 VAL A N 1
ATOM 750 C CA . VAL A 1 93 ? 0.998 31.719 5.41 1 98.44 93 VAL A CA 1
ATOM 751 C C . VAL A 1 93 ? 0.095 31.578 6.633 1 98.44 93 VAL A C 1
ATOM 753 O O . VAL A 1 93 ? -0.191 30.469 7.078 1 98.44 93 VAL A O 1
ATOM 756 N N . ILE A 1 94 ? -0.362 32.688 7.133 1 98.31 94 ILE A N 1
ATOM 757 C CA . ILE A 1 94 ? -1.187 32.688 8.336 1 98.31 94 ILE A CA 1
ATOM 758 C C . ILE A 1 94 ? -2.557 32.094 8.016 1 98.31 94 ILE A C 1
ATOM 760 O O . ILE A 1 94 ? -3.115 31.344 8.82 1 98.31 94 ILE A O 1
ATOM 764 N N . TYR A 1 95 ? -3.158 32.406 6.824 1 98.06 95 TYR A N 1
ATOM 765 C CA . TYR A 1 95 ? -4.41 31.766 6.414 1 98.06 95 TYR A CA 1
ATOM 766 C C . TYR A 1 95 ? -4.305 30.25 6.473 1 98.06 95 TYR A C 1
ATOM 768 O O . TYR A 1 95 ? -5.219 29.578 6.957 1 98.06 95 TYR A O 1
ATOM 776 N N . ASN A 1 96 ? -3.199 29.703 5.961 1 97.44 96 ASN A N 1
ATOM 777 C CA . ASN A 1 96 ? -2.973 28.266 6.02 1 97.44 96 ASN A CA 1
ATOM 778 C C . ASN A 1 96 ? -2.795 27.797 7.457 1 97.44 96 ASN A C 1
ATOM 780 O O . ASN A 1 96 ? -3.387 26.781 7.859 1 97.44 96 ASN A O 1
ATOM 784 N N . GLY A 1 97 ? -2.014 28.5 8.219 1 97.31 97 GLY A N 1
ATOM 785 C CA . GLY A 1 97 ? -1.702 28.125 9.586 1 97.31 97 GLY A CA 1
ATOM 786 C C . GLY A 1 97 ? -2.934 27.969 10.461 1 97.31 97 GLY A C 1
ATOM 787 O O . GLY A 1 97 ? -3.016 27.031 11.266 1 97.31 97 GLY A O 1
ATOM 788 N N . ILE A 1 98 ? -3.855 28.859 10.242 1 96.94 98 ILE A N 1
ATOM 789 C CA . ILE A 1 98 ? -5.02 28.812 11.125 1 96.94 98 ILE A CA 1
ATOM 790 C C . ILE A 1 98 ? -6.227 28.281 10.359 1 96.94 98 ILE A C 1
ATOM 792 O O . ILE A 1 98 ? -7.367 28.438 10.805 1 96.94 98 ILE A O 1
ATOM 796 N N . SER A 1 99 ? -6.012 27.688 9.18 1 96.38 99 SER A N 1
ATOM 797 C CA . SER A 1 99 ? -6.934 26.844 8.422 1 96.38 99 SER A CA 1
ATOM 798 C C . SER A 1 99 ? -8.195 27.625 8.047 1 96.38 99 SER A C 1
ATOM 800 O O . SER A 1 99 ? -9.312 27.141 8.289 1 96.38 99 SER A O 1
ATOM 802 N N . LYS A 1 100 ? -8.023 28.797 7.496 1 97.25 100 LYS A N 1
ATOM 803 C CA . LYS A 1 100 ? -9.141 29.641 7.078 1 97.25 100 LYS A CA 1
ATOM 804 C C . LYS A 1 100 ? -9.617 29.266 5.672 1 97.25 100 LYS A C 1
ATOM 806 O O . LYS A 1 100 ? -8.859 28.688 4.895 1 97.25 100 LYS A O 1
ATOM 811 N N . ASP A 1 101 ? -10.883 29.578 5.375 1 97.44 101 ASP A N 1
ATOM 812 C CA . ASP A 1 101 ? -11.422 29.375 4.035 1 97.44 101 ASP A CA 1
ATOM 813 C C . ASP A 1 101 ? -10.602 30.156 2.998 1 97.44 101 ASP A C 1
ATOM 815 O O . ASP A 1 101 ? -10.516 29.734 1.839 1 97.44 101 ASP A O 1
ATOM 819 N N . ALA A 1 102 ? -9.945 31.234 3.451 1 95.94 102 ALA A N 1
ATOM 820 C CA . ALA A 1 102 ? -9.188 32.125 2.586 1 95.94 102 ALA A CA 1
ATOM 821 C C . ALA A 1 102 ? -7.836 31.547 2.211 1 95.94 102 ALA A C 1
ATOM 823 O O . ALA A 1 102 ? -7.148 32.062 1.327 1 95.94 102 ALA A O 1
ATOM 824 N N . ASP A 1 103 ? -7.453 30.484 2.855 1 96.44 103 ASP A N 1
ATOM 825 C CA . ASP A 1 103 ? -6.238 29.781 2.43 1 96.44 103 ASP A CA 1
ATOM 826 C C . ASP A 1 103 ? -6.25 29.531 0.923 1 96.44 103 ASP A C 1
ATOM 828 O O . ASP A 1 103 ? -7.172 28.906 0.399 1 96.44 103 ASP A O 1
ATOM 832 N N . VAL A 1 104 ? -5.227 29.922 0.239 1 93.88 104 VAL A N 1
ATOM 833 C CA . VAL A 1 104 ? -5.223 29.984 -1.219 1 93.88 104 VAL A CA 1
ATOM 834 C C . VAL A 1 104 ? -5.09 28.578 -1.803 1 93.88 104 VAL A C 1
ATOM 836 O O . VAL A 1 104 ? -5.281 28.391 -3.004 1 93.88 104 VAL A O 1
ATOM 839 N N . ALA A 1 105 ? -4.809 27.594 -0.991 1 93.62 105 ALA A N 1
ATOM 840 C CA . ALA A 1 105 ? -4.578 26.234 -1.503 1 93.62 105 ALA A CA 1
ATOM 841 C C . ALA A 1 105 ? -5.633 25.266 -0.987 1 93.62 105 ALA A C 1
ATOM 843 O O . ALA A 1 105 ? -6.238 24.531 -1.767 1 93.62 105 ALA A O 1
ATOM 844 N N . GLY A 1 106 ? -5.934 25.188 0.268 1 93.44 106 GLY A N 1
ATOM 845 C CA . GLY A 1 106 ? -6.738 24.109 0.83 1 93.44 106 GLY A CA 1
ATOM 846 C C . GLY A 1 106 ? -8.062 24.594 1.397 1 93.44 106 GLY A C 1
ATOM 847 O O . GLY A 1 106 ? -8.977 23.797 1.614 1 93.44 106 GLY A O 1
ATOM 848 N N . GLY A 1 107 ? -8.219 25.938 1.727 1 94.94 107 GLY A N 1
ATOM 849 C CA . GLY A 1 107 ? -9.469 26.469 2.24 1 94.94 107 GLY A CA 1
ATOM 850 C C . GLY A 1 107 ? -9.859 25.891 3.584 1 94.94 107 GLY A C 1
ATOM 851 O O . GLY A 1 107 ? -11.047 25.672 3.846 1 94.94 107 GLY A O 1
ATOM 852 N N . GLY A 1 108 ? -8.883 25.516 4.312 1 95 108 GLY A N 1
ATOM 853 C CA . GLY A 1 108 ? -9.141 24.969 5.637 1 95 108 GLY A CA 1
ATOM 854 C C . GLY A 1 108 ? -9.25 23.453 5.641 1 95 108 GLY A C 1
ATOM 855 O O . GLY A 1 108 ? -9.375 22.844 6.703 1 95 108 GLY A O 1
ATOM 856 N N . ARG A 1 109 ? -9.172 22.844 4.52 1 96.69 109 ARG A N 1
ATOM 857 C CA . ARG A 1 109 ? -9.305 21.391 4.379 1 96.69 109 ARG A CA 1
ATOM 858 C C . ARG A 1 109 ? -7.988 20.688 4.695 1 96.69 109 ARG A C 1
ATOM 860 O O . ARG A 1 109 ? -7.98 19.641 5.344 1 96.69 109 ARG A O 1
ATOM 867 N N . HIS A 1 110 ? -6.914 21.25 4.293 1 95.69 110 HIS A N 1
ATOM 868 C CA . HIS A 1 110 ? -5.594 20.641 4.434 1 95.69 110 HIS A CA 1
ATOM 869 C C . HIS A 1 110 ? -4.934 21.062 5.742 1 95.69 110 HIS A C 1
ATOM 871 O O . HIS A 1 110 ? -5.34 22.047 6.359 1 95.69 110 HIS A O 1
ATOM 877 N N . MET A 1 111 ? -3.924 20.406 6.148 1 95.62 111 MET A N 1
ATOM 878 C CA . MET A 1 111 ? -3.252 20.625 7.426 1 95.62 111 MET A CA 1
ATOM 879 C C . MET A 1 111 ? -2.418 21.906 7.398 1 95.62 111 MET A C 1
ATOM 881 O O . MET A 1 111 ? -1.908 22.281 6.344 1 95.62 111 MET A O 1
ATOM 885 N N . SER A 1 112 ? -2.32 22.547 8.562 1 96.06 112 SER A N 1
ATOM 886 C CA . SER A 1 112 ? -1.402 23.672 8.672 1 96.06 112 SER A CA 1
ATOM 887 C C . SER A 1 112 ? 0.024 23.266 8.32 1 96.06 112 SER A C 1
ATOM 889 O O . SER A 1 112 ? 0.376 22.094 8.398 1 96.06 112 SER A O 1
ATOM 891 N N . ASN A 1 113 ? 0.833 24.156 7.793 1 96.75 113 ASN A N 1
ATOM 892 C CA . ASN A 1 113 ? 2.225 23.984 7.391 1 96.75 113 ASN A CA 1
ATOM 893 C C . ASN A 1 113 ? 2.334 23.344 6.012 1 96.75 113 ASN A C 1
ATOM 895 O O . ASN A 1 113 ? 3.438 23.141 5.5 1 96.75 113 ASN A O 1
ATOM 899 N N . HIS A 1 114 ? 1.232 23.016 5.426 1 96.56 114 HIS A N 1
ATOM 900 C CA . HIS A 1 114 ? 1.261 22.562 4.035 1 96.56 114 HIS A CA 1
ATOM 901 C C . HIS A 1 114 ? 0.979 23.719 3.08 1 96.56 114 HIS A C 1
ATOM 903 O O . HIS A 1 114 ? -0.076 23.766 2.445 1 96.56 114 HIS A O 1
ATOM 909 N N . PHE A 1 115 ? 1.961 24.547 2.936 1 97.31 115 PHE A N 1
ATOM 910 C CA . PHE A 1 115 ? 1.839 25.766 2.154 1 97.31 115 PHE A CA 1
ATOM 911 C C . PHE A 1 115 ? 1.899 25.469 0.662 1 97.31 115 PHE A C 1
ATOM 913 O O . PHE A 1 115 ? 2.684 24.625 0.225 1 97.31 115 PHE A O 1
ATOM 920 N N . ALA A 1 116 ? 1.012 26.141 -0.068 1 97.38 116 ALA A N 1
ATOM 921 C CA . ALA A 1 116 ? 0.97 26 -1.521 1 97.38 116 ALA A CA 1
ATOM 922 C C . ALA A 1 116 ? 0.341 27.21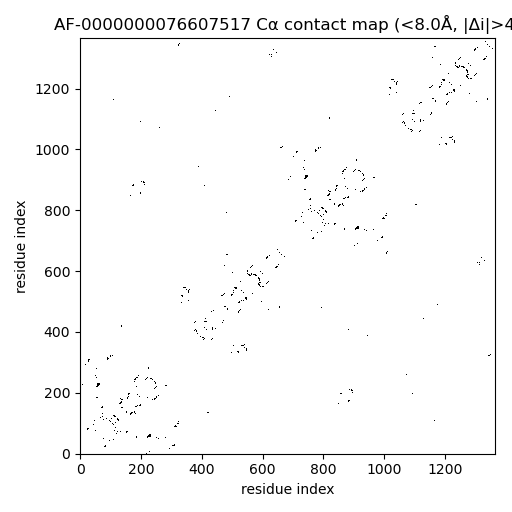9 -2.172 1 97.38 116 ALA A C 1
ATOM 924 O O . ALA A 1 116 ? -0.31 28.031 -1.499 1 97.38 116 ALA A O 1
ATOM 925 N N . LYS A 1 117 ? 0.612 27.406 -3.303 1 97.56 117 LYS A N 1
ATOM 926 C CA . LYS A 1 117 ? 0.012 28.422 -4.168 1 97.56 117 LYS A CA 1
ATOM 927 C C . LYS A 1 117 ? -0.088 27.922 -5.605 1 97.56 117 LYS A C 1
ATOM 929 O O . LYS A 1 117 ? 0.71 28.312 -6.461 1 97.56 117 LYS A O 1
ATOM 934 N N . PRO A 1 118 ? -1.13 27.109 -5.852 1 95.88 118 PRO A N 1
ATOM 935 C CA . PRO A 1 118 ? -1.27 26.438 -7.145 1 95.88 118 PRO A CA 1
ATOM 936 C C . PRO A 1 118 ? -1.216 27.406 -8.328 1 95.88 118 PRO A C 1
ATOM 938 O O . PRO A 1 118 ? -0.667 27.062 -9.375 1 95.88 118 PRO A O 1
ATOM 941 N N . ALA A 1 119 ? -1.654 28.641 -8.18 1 95.38 119 ALA A N 1
ATOM 942 C CA . ALA A 1 119 ? -1.64 29.641 -9.25 1 95.38 119 ALA A CA 1
ATOM 943 C C . ALA A 1 119 ? -0.215 29.922 -9.711 1 95.38 119 ALA A C 1
ATOM 945 O O . ALA A 1 119 ? -0.004 30.406 -10.836 1 95.38 119 ALA A O 1
ATOM 946 N N . TRP A 1 120 ? 0.792 29.625 -8.844 1 97.5 120 TRP A N 1
ATOM 947 C CA . TRP A 1 120 ? 2.193 29.875 -9.172 1 97.5 120 TRP A CA 1
ATOM 948 C C . TRP A 1 120 ? 2.924 28.562 -9.445 1 97.5 120 TRP A C 1
ATOM 950 O O . TRP A 1 120 ? 4.148 28.547 -9.602 1 97.5 120 TRP A O 1
ATOM 960 N N . ASN A 1 121 ? 2.215 27.422 -9.461 1 97.38 121 ASN A N 1
ATOM 961 C CA . ASN A 1 121 ? 2.781 26.078 -9.617 1 97.38 121 ASN A CA 1
ATOM 962 C C . ASN A 1 121 ? 3.518 25.641 -8.359 1 97.38 121 ASN A C 1
ATOM 964 O O . ASN A 1 121 ? 4.473 24.859 -8.438 1 97.38 121 ASN A O 1
ATOM 968 N N . ILE A 1 122 ? 3.184 26.219 -7.211 1 98.19 122 ILE A N 1
ATOM 969 C CA . ILE A 1 122 ? 3.555 25.641 -5.922 1 98.19 122 ILE A CA 1
ATOM 970 C C . ILE A 1 122 ? 2.486 24.641 -5.477 1 98.19 122 ILE A C 1
ATOM 972 O O . ILE A 1 122 ? 1.397 25.031 -5.055 1 98.19 122 ILE A O 1
ATOM 976 N N . HIS A 1 123 ? 2.82 23.438 -5.574 1 97.19 123 HIS A N 1
ATOM 977 C CA . HIS A 1 123 ? 1.829 22.375 -5.496 1 97.19 123 HIS A CA 1
ATOM 978 C C . HIS A 1 123 ? 1.508 22.016 -4.047 1 97.19 123 HIS A C 1
ATOM 980 O O . HIS A 1 123 ? 2.369 22.141 -3.172 1 97.19 123 HIS A O 1
ATOM 986 N N . ASN A 1 124 ? 0.257 21.688 -3.863 1 93.62 124 ASN A N 1
ATOM 987 C CA . ASN A 1 124 ? -0.199 21.156 -2.582 1 93.62 124 ASN A CA 1
ATOM 988 C C . ASN A 1 124 ? 0.278 19.734 -2.367 1 93.62 124 ASN A C 1
ATOM 990 O O . ASN A 1 124 ? -0.028 18.844 -3.166 1 93.62 124 ASN A O 1
ATOM 994 N N . SER A 1 125 ? 1.084 19.531 -1.346 1 91.19 125 SER A N 1
ATOM 995 C CA . SER A 1 125 ? 1.704 18.234 -1.146 1 91.19 125 SER A CA 1
ATOM 996 C C . SER A 1 125 ? 1.106 17.516 0.06 1 91.19 125 SER A C 1
ATOM 998 O O . SER A 1 125 ? 0.67 18.156 1.017 1 91.19 125 SER A O 1
ATOM 1000 N N . SER A 1 126 ? 1.138 16.188 -0.035 1 91.25 126 SER A N 1
ATOM 1001 C CA . SER A 1 126 ? 0.609 15.312 1.014 1 91.25 126 SER A CA 1
ATOM 1002 C C . SER A 1 126 ? 1.514 15.32 2.242 1 91.25 126 SER A C 1
ATOM 1004 O O . SER A 1 126 ? 2.715 15.578 2.135 1 91.25 126 SER A O 1
ATOM 1006 N N . SER A 1 127 ? 0.894 15.094 3.406 1 92.44 127 SER A N 1
ATOM 1007 C CA . SER A 1 127 ? 1.661 15 4.645 1 92.44 127 SER A CA 1
ATOM 1008 C C . SER A 1 127 ? 2.424 13.688 4.73 1 92.44 127 SER A C 1
ATOM 1010 O O . SER A 1 127 ? 3.361 13.555 5.52 1 92.44 127 SER A O 1
ATOM 1012 N N . CYS A 1 128 ? 1.943 12.703 4 1 92.81 128 CYS A N 1
ATOM 1013 C CA . CYS A 1 128 ? 2.689 11.453 3.982 1 92.81 128 CYS A CA 1
ATOM 1014 C C . CYS A 1 128 ? 4.102 11.664 3.443 1 92.81 128 CYS A C 1
ATOM 1016 O O . CYS A 1 128 ? 4.273 12.094 2.303 1 92.81 128 CYS A O 1
ATOM 1018 N N . THR A 1 129 ? 4.992 11.305 4.211 1 93.12 129 THR A N 1
ATOM 1019 C CA . THR A 1 129 ? 6.379 11.688 3.973 1 93.12 129 THR A CA 1
ATOM 1020 C C . THR A 1 129 ? 6.879 11.109 2.65 1 93.12 129 THR A C 1
ATOM 1022 O O . THR A 1 129 ? 6.762 9.906 2.41 1 93.12 129 THR A O 1
ATOM 1025 N N . GLY A 1 130 ? 7.387 11.977 1.795 1 96.19 130 GLY A N 1
ATOM 1026 C CA . GLY A 1 130 ? 8.039 11.594 0.553 1 96.19 130 GLY A CA 1
ATOM 1027 C C . GLY A 1 130 ? 7.062 11.273 -0.562 1 96.19 130 GLY A C 1
ATOM 1028 O O . GLY A 1 130 ? 7.473 10.992 -1.689 1 96.19 130 GLY A O 1
ATOM 1029 N N . ASN A 1 131 ? 5.785 11.328 -0.272 1 95.81 131 ASN A N 1
ATOM 1030 C CA . ASN A 1 131 ? 4.758 10.93 -1.23 1 95.81 131 ASN A CA 1
ATOM 1031 C C . ASN A 1 131 ? 4.816 11.781 -2.496 1 95.81 131 ASN A C 1
ATOM 1033 O O . ASN A 1 131 ? 4.629 11.273 -3.602 1 95.81 131 ASN A O 1
ATOM 1037 N N . HIS A 1 132 ? 5.055 13.086 -2.381 1 97.69 132 HIS A N 1
ATOM 1038 C CA . HIS A 1 132 ? 4.992 14.023 -3.496 1 97.69 132 HIS A CA 1
ATOM 1039 C C . HIS A 1 132 ? 6.184 13.844 -4.434 1 97.69 132 HIS A C 1
ATOM 1041 O O . HIS A 1 132 ? 6.195 14.391 -5.539 1 97.69 132 HIS A O 1
ATOM 1047 N N . THR A 1 133 ? 7.219 13.031 -4.027 1 98.62 133 THR A N 1
ATOM 1048 C CA . THR A 1 133 ? 8.375 12.797 -4.883 1 98.62 133 THR A CA 1
ATOM 1049 C C . THR A 1 133 ? 7.953 12.156 -6.199 1 98.62 133 THR A C 1
ATOM 1051 O O . THR A 1 133 ? 8.492 12.492 -7.258 1 98.62 133 THR A O 1
ATOM 1054 N N . LEU A 1 134 ? 7.008 11.242 -6.168 1 98.62 134 LEU A N 1
ATOM 1055 C CA . LEU A 1 134 ? 6.496 10.586 -7.363 1 98.62 134 LEU A CA 1
ATOM 1056 C C . LEU A 1 134 ? 5.734 11.57 -8.242 1 98.62 134 LEU A C 1
ATOM 1058 O O . LEU A 1 134 ? 5.836 11.516 -9.469 1 98.62 134 LEU A O 1
ATOM 1062 N N . HIS A 1 135 ? 4.938 12.5 -7.609 1 98.5 135 HIS A N 1
ATOM 1063 C CA . HIS A 1 135 ? 4.219 13.523 -8.359 1 98.5 135 HIS A CA 1
ATOM 1064 C C . HIS A 1 135 ? 5.184 14.453 -9.094 1 98.5 135 HIS A C 1
ATOM 1066 O O . HIS A 1 135 ? 4.949 14.812 -10.25 1 98.5 135 HIS A O 1
ATOM 1072 N N . ALA A 1 136 ? 6.273 14.812 -8.383 1 98.81 136 ALA A N 1
ATOM 1073 C CA . ALA A 1 136 ? 7.301 15.656 -9 1 98.81 136 ALA A CA 1
ATOM 1074 C C . ALA A 1 136 ? 7.891 14.984 -10.234 1 98.81 136 ALA A C 1
ATOM 1076 O O . ALA A 1 136 ? 8.086 15.625 -11.266 1 98.81 136 ALA A O 1
ATOM 1077 N N . THR A 1 137 ? 8.172 13.703 -10.133 1 98.88 137 THR A N 1
ATOM 1078 C CA . THR A 1 137 ? 8.719 12.945 -11.258 1 98.88 137 THR A CA 1
ATOM 1079 C C . THR A 1 137 ? 7.715 12.898 -12.406 1 98.88 137 THR A C 1
ATOM 1081 O O . THR A 1 137 ? 8.086 13.055 -13.57 1 98.88 137 THR A O 1
ATOM 1084 N N . GLY A 1 138 ? 6.414 12.641 -12.086 1 98.62 138 GLY A N 1
ATOM 1085 C CA . GLY A 1 138 ? 5.379 12.68 -13.109 1 98.62 138 GLY A CA 1
ATOM 1086 C C . GLY A 1 138 ? 5.301 14.023 -13.82 1 98.62 138 GLY A C 1
ATOM 1087 O O . GLY A 1 138 ? 5.102 14.07 -15.031 1 98.62 138 GLY A O 1
ATOM 1088 N N . MET A 1 139 ? 5.41 15.125 -13.055 1 98.69 139 MET A N 1
ATOM 1089 C CA . MET A 1 139 ? 5.43 16.469 -13.641 1 98.69 139 MET A CA 1
ATOM 1090 C C . MET A 1 139 ? 6.645 16.641 -14.547 1 98.69 139 MET A C 1
ATOM 1092 O O . MET A 1 139 ? 6.547 17.25 -15.609 1 98.69 139 MET A O 1
ATOM 1096 N N . GLY A 1 140 ? 7.832 16.141 -14.102 1 98.88 140 GLY A N 1
ATOM 1097 C CA . GLY A 1 140 ? 9 16.141 -14.961 1 98.88 140 GLY A CA 1
ATOM 1098 C C . GLY A 1 140 ? 8.758 15.453 -16.297 1 98.88 140 GLY A C 1
ATOM 1099 O O . GLY A 1 140 ? 9.195 15.945 -17.344 1 98.88 140 GLY A O 1
ATOM 1100 N N . ARG A 1 141 ? 8.094 14.328 -16.297 1 98.56 141 ARG A N 1
ATOM 1101 C CA . ARG A 1 141 ? 7.742 13.609 -17.516 1 98.56 141 ARG A CA 1
ATOM 1102 C C . ARG A 1 141 ? 6.867 14.469 -18.422 1 98.56 141 ARG A C 1
ATOM 1104 O O . ARG A 1 141 ? 7.039 14.469 -19.641 1 98.56 141 ARG A O 1
ATOM 1111 N N . ALA A 1 142 ? 5.852 15.164 -17.812 1 98.5 142 ALA A N 1
ATOM 1112 C CA . ALA A 1 142 ? 4.996 16.062 -18.594 1 98.5 142 ALA A CA 1
ATOM 1113 C C . ALA A 1 142 ? 5.816 17.141 -19.281 1 98.5 142 ALA A C 1
ATOM 1115 O O . ALA A 1 142 ? 5.605 17.438 -20.453 1 98.5 142 ALA A O 1
ATOM 1116 N N . LEU A 1 143 ? 6.777 17.797 -18.531 1 98.5 143 LEU A N 1
ATOM 1117 C CA . LEU A 1 143 ? 7.625 18.828 -19.125 1 98.5 143 LEU A CA 1
ATOM 1118 C C . LEU A 1 143 ? 8.375 18.297 -20.328 1 98.5 143 LEU A C 1
ATOM 1120 O O . LEU A 1 143 ? 8.445 18.969 -21.375 1 98.5 143 LEU A O 1
ATOM 1124 N N . LYS A 1 144 ? 8.945 17.109 -20.188 1 97.75 144 LYS A N 1
ATOM 1125 C CA . LYS A 1 144 ? 9.672 16.5 -21.297 1 97.75 144 LYS A CA 1
ATOM 1126 C C . LYS A 1 144 ? 8.734 16.188 -22.453 1 97.75 144 LYS A C 1
ATOM 1128 O O . LYS A 1 144 ? 9.078 16.422 -23.609 1 97.75 144 LYS A O 1
ATOM 1133 N N . THR A 1 145 ? 7.559 15.609 -22.172 1 97.44 145 THR A N 1
ATOM 1134 C CA . THR A 1 145 ? 6.574 15.227 -23.172 1 97.44 145 THR A CA 1
ATOM 1135 C C . THR A 1 145 ? 6.152 16.438 -24 1 97.44 145 THR A C 1
ATOM 1137 O O . THR A 1 145 ? 5.992 16.344 -25.219 1 97.44 145 THR A O 1
ATOM 1140 N N . TYR A 1 146 ? 6.035 17.547 -23.406 1 97.44 146 TYR A N 1
ATOM 1141 C CA . TYR A 1 146 ? 5.566 18.734 -24.094 1 97.44 146 TYR A CA 1
ATOM 1142 C C . TYR A 1 146 ? 6.734 19.641 -24.469 1 97.44 146 TYR A C 1
ATOM 1144 O O . TYR A 1 146 ? 6.539 20.812 -24.828 1 97.44 146 TYR A O 1
ATOM 1152 N N . LYS A 1 147 ? 7.992 19.25 -24.281 1 97.31 147 LYS A N 1
ATOM 1153 C CA . LYS A 1 147 ? 9.227 19.859 -24.766 1 97.31 147 LYS A CA 1
ATOM 1154 C C . LYS A 1 147 ? 9.461 21.219 -24.094 1 97.31 147 LYS A C 1
ATOM 1156 O O . LYS A 1 147 ? 9.883 22.172 -24.75 1 97.31 147 LYS A O 1
ATOM 1161 N N . GLU A 1 148 ? 9.016 21.25 -22.859 1 97.38 148 GLU A N 1
ATOM 1162 C CA . GLU A 1 148 ? 9.367 22.422 -22.047 1 97.38 148 GLU A CA 1
ATOM 1163 C C . GLU A 1 148 ? 10.781 22.297 -21.484 1 97.38 148 GLU A C 1
ATOM 1165 O O . GLU A 1 148 ? 10.961 21.906 -20.328 1 97.38 148 GLU A O 1
ATOM 1170 N N . LYS A 1 149 ? 11.758 22.828 -22.141 1 96.56 149 LYS A N 1
ATOM 1171 C CA . LYS A 1 149 ? 13.156 22.594 -21.797 1 96.56 149 LYS A CA 1
ATOM 1172 C C . LYS A 1 149 ? 13.672 23.656 -20.828 1 96.56 149 LYS A C 1
ATOM 1174 O O . LYS A 1 149 ? 14.719 23.484 -20.203 1 96.56 149 LYS A O 1
ATOM 1179 N N . ASP A 1 150 ? 12.922 24.75 -20.703 1 97.81 150 ASP A N 1
ATOM 1180 C CA . ASP A 1 150 ? 13.352 25.859 -19.859 1 97.81 150 ASP A CA 1
ATOM 1181 C C . ASP A 1 150 ? 12.617 25.844 -18.531 1 97.81 150 ASP A C 1
ATOM 1183 O O . ASP A 1 150 ? 12.367 26.891 -17.938 1 97.81 150 ASP A O 1
ATOM 1187 N N . ALA A 1 151 ? 12.117 24.734 -18.062 1 98.44 151 ALA A N 1
ATOM 1188 C CA . ALA A 1 151 ? 11.445 24.594 -16.766 1 98.44 151 ALA A CA 1
ATOM 1189 C C . ALA A 1 151 ? 12 23.391 -16 1 98.44 151 ALA A C 1
ATOM 1191 O O . ALA A 1 151 ? 12.492 22.438 -16.609 1 98.44 151 ALA A O 1
ATOM 1192 N N . VAL A 1 152 ? 11.969 23.469 -14.688 1 98.75 152 VAL A N 1
ATOM 1193 C CA . VAL A 1 152 ? 12.375 22.359 -13.836 1 98.75 152 VAL A CA 1
ATOM 1194 C C . VAL A 1 152 ? 11.305 22.078 -12.781 1 98.75 152 VAL A C 1
ATOM 1196 O O . VAL A 1 152 ? 10.406 22.906 -12.586 1 98.75 152 VAL A O 1
ATOM 1199 N N . VAL A 1 153 ? 11.344 20.922 -12.258 1 98.94 153 VAL A N 1
ATOM 1200 C CA . VAL A 1 153 ? 10.539 20.562 -11.094 1 98.94 153 VAL A CA 1
ATOM 1201 C C . VAL A 1 153 ? 11.438 20.453 -9.867 1 98.94 153 VAL A C 1
ATOM 1203 O O . VAL A 1 153 ? 12.477 19.781 -9.906 1 98.94 153 VAL A O 1
ATOM 1206 N N . ILE A 1 154 ? 11.102 21.094 -8.766 1 98.94 154 ILE A N 1
ATOM 1207 C CA . ILE A 1 154 ? 11.844 21.016 -7.512 1 98.94 154 ILE A CA 1
ATOM 1208 C C . ILE A 1 154 ? 11.008 20.281 -6.461 1 98.94 154 ILE A C 1
ATOM 1210 O O . ILE A 1 154 ? 9.883 20.688 -6.156 1 98.94 154 ILE A O 1
ATOM 1214 N N . SER A 1 155 ? 11.484 19.203 -6.023 1 98.75 155 SER A N 1
ATOM 1215 C CA . SER A 1 155 ? 10.883 18.422 -4.945 1 98.75 155 SER A CA 1
ATOM 1216 C C . SER A 1 155 ? 11.688 18.547 -3.656 1 98.75 155 SER A C 1
ATOM 1218 O O . SER A 1 155 ? 12.867 18.203 -3.619 1 98.75 155 SER A O 1
ATOM 1220 N N . SER A 1 156 ? 11.047 19.062 -2.607 1 98.62 156 SER A N 1
ATOM 1221 C CA . SER A 1 156 ? 11.695 19.281 -1.322 1 98.62 156 SER A CA 1
ATOM 1222 C C . SER A 1 156 ? 11.211 18.297 -0.274 1 98.62 156 SER A C 1
ATOM 1224 O O . SER A 1 156 ? 10.016 18.016 -0.181 1 98.62 156 SER A O 1
ATOM 1226 N N . GLN A 1 157 ? 12.164 17.703 0.502 1 98.38 157 GLN A N 1
ATOM 1227 C CA . GLN A 1 157 ? 11.766 16.734 1.53 1 98.38 157 GLN A CA 1
ATOM 1228 C C . GLN A 1 157 ? 12.867 16.562 2.57 1 98.38 157 GLN A C 1
ATOM 1230 O O . GLN A 1 157 ? 14 17.016 2.371 1 98.38 157 GLN A O 1
ATOM 1235 N N . GLY A 1 158 ? 12.516 15.977 3.715 1 97.94 158 GLY A N 1
ATOM 1236 C CA . GLY A 1 158 ? 13.5 15.617 4.719 1 97.94 158 GLY A CA 1
ATOM 1237 C C . GLY A 1 158 ? 14.281 14.359 4.359 1 97.94 158 GLY A C 1
ATOM 1238 O O . GLY A 1 158 ? 13.805 13.531 3.584 1 97.94 158 GLY A O 1
ATOM 1239 N N . GLU A 1 159 ? 15.461 14.203 5.004 1 97.81 159 GLU A N 1
ATOM 1240 C CA . GLU A 1 159 ? 16.312 13.07 4.684 1 97.81 159 GLU A CA 1
ATOM 1241 C C . GLU A 1 159 ? 15.68 11.75 5.117 1 97.81 159 GLU A C 1
ATOM 1243 O O . GLU A 1 159 ? 15.914 10.711 4.504 1 97.81 159 GLU A O 1
ATOM 1248 N N . SER A 1 160 ? 14.859 11.766 6.18 1 96.75 160 SER A N 1
ATOM 1249 C CA . SER A 1 160 ? 14.258 10.531 6.688 1 96.75 160 SER A CA 1
ATOM 1250 C C . SER A 1 160 ? 13.25 9.961 5.695 1 96.75 160 SER A C 1
ATOM 1252 O O . SER A 1 160 ? 13.016 8.75 5.672 1 96.75 160 SER A O 1
ATOM 1254 N N . SER A 1 161 ? 12.625 10.82 4.855 1 97.12 161 SER A N 1
ATOM 1255 C CA . SER A 1 161 ? 11.641 10.383 3.867 1 97.12 161 SER A CA 1
ATOM 1256 C C . SER A 1 161 ? 12.289 9.5 2.803 1 97.12 161 SER A C 1
ATOM 1258 O O . SER A 1 161 ? 11.602 8.75 2.111 1 97.12 161 SER A O 1
ATOM 1260 N N . VAL A 1 162 ? 13.602 9.547 2.711 1 97.56 162 VAL A N 1
ATOM 1261 C CA . VAL A 1 162 ? 14.336 8.82 1.678 1 97.56 162 VAL A CA 1
ATOM 1262 C C . VAL A 1 162 ? 14.336 7.328 1.987 1 97.56 162 VAL A C 1
ATOM 1264 O O . VAL A 1 162 ? 14.609 6.504 1.111 1 97.56 162 VAL A O 1
ATOM 1267 N N . SER A 1 163 ? 13.977 6.965 3.227 1 97.12 163 SER A N 1
ATOM 1268 C CA . SER A 1 163 ? 13.844 5.559 3.588 1 97.12 163 SER A CA 1
ATOM 1269 C C . SER A 1 163 ? 12.602 4.938 2.961 1 97.12 163 SER A C 1
ATOM 1271 O O . SER A 1 163 ? 12.477 3.713 2.893 1 97.12 163 SER A O 1
ATOM 1273 N N . GLU A 1 164 ? 11.625 5.781 2.494 1 97.06 164 GLU A N 1
ATOM 1274 C CA . GLU A 1 164 ? 10.445 5.293 1.787 1 97.06 164 GLU A CA 1
ATOM 1275 C C . GLU A 1 164 ? 10.812 4.77 0.401 1 97.06 164 GLU A C 1
ATOM 1277 O O . GLU A 1 164 ? 11.469 5.461 -0.377 1 97.06 164 GLU A O 1
ATOM 1282 N N . GLY A 1 165 ? 10.359 3.561 0.089 1 97.19 165 GLY A N 1
ATOM 1283 C CA . GLY A 1 165 ? 10.711 2.908 -1.162 1 97.19 165 GLY A CA 1
ATOM 1284 C C . GLY A 1 165 ? 10.234 3.666 -2.387 1 97.19 165 GLY A C 1
ATOM 1285 O O . GLY A 1 165 ? 10.875 3.619 -3.439 1 97.19 165 GLY A O 1
ATOM 1286 N N . TYR A 1 166 ? 9.094 4.312 -2.281 1 97 166 TYR A N 1
ATOM 1287 C CA . TYR A 1 166 ? 8.594 4.98 -3.479 1 97 166 TYR A CA 1
ATOM 1288 C C . TYR A 1 166 ? 9.438 6.195 -3.826 1 97 166 TYR A C 1
ATOM 1290 O O . TYR A 1 166 ? 9.383 6.699 -4.949 1 97 166 TYR A O 1
ATOM 1298 N N . VAL A 1 167 ? 10.352 6.77 -2.852 1 98.44 167 VAL A N 1
ATOM 1299 C CA . VAL A 1 167 ? 11.328 7.789 -3.207 1 98.44 167 VAL A CA 1
ATOM 1300 C C . VAL A 1 167 ? 12.391 7.191 -4.133 1 98.44 167 VAL A C 1
ATOM 1302 O O . VAL A 1 167 ? 12.766 7.809 -5.133 1 98.44 167 VAL A O 1
ATOM 1305 N N . TYR A 1 168 ? 12.844 5.941 -3.785 1 98.5 168 TYR A N 1
ATOM 1306 C CA . TYR A 1 168 ? 13.75 5.203 -4.656 1 98.5 168 TYR A CA 1
ATOM 1307 C C . TYR A 1 168 ? 13.141 5.02 -6.043 1 98.5 168 TYR A C 1
ATOM 1309 O O . TYR A 1 168 ? 13.828 5.195 -7.055 1 98.5 168 TYR A O 1
ATOM 1317 N N . GLU A 1 169 ? 11.883 4.633 -6.16 1 98.62 169 GLU A N 1
ATOM 1318 C CA . GLU A 1 169 ? 11.195 4.434 -7.434 1 98.62 169 GLU A CA 1
ATOM 1319 C C . GLU A 1 169 ? 11.18 5.719 -8.258 1 98.62 169 GLU A C 1
ATOM 1321 O O . GLU A 1 169 ? 11.398 5.684 -9.469 1 98.62 169 GLU A O 1
ATOM 1326 N N . ALA A 1 170 ? 10.898 6.863 -7.551 1 98.81 170 ALA A N 1
ATOM 1327 C CA . ALA A 1 170 ? 10.859 8.164 -8.219 1 98.81 170 ALA A CA 1
ATOM 1328 C C . ALA A 1 170 ? 12.211 8.516 -8.828 1 98.81 170 ALA A C 1
ATOM 1330 O O . ALA A 1 170 ? 12.289 8.953 -9.977 1 98.81 170 ALA A O 1
ATOM 1331 N N . ILE A 1 171 ? 13.297 8.32 -8.062 1 98.81 171 ILE A N 1
ATOM 1332 C CA . ILE A 1 171 ? 14.641 8.672 -8.508 1 98.81 171 ILE A CA 1
ATOM 1333 C C . ILE A 1 171 ? 15.078 7.73 -9.625 1 98.81 171 ILE A C 1
ATOM 1335 O O . ILE A 1 171 ? 15.672 8.164 -10.609 1 98.81 171 ILE A O 1
ATOM 1339 N N . ASN A 1 172 ? 14.742 6.418 -9.5 1 98.69 172 ASN A N 1
ATOM 1340 C CA . ASN A 1 172 ? 15.008 5.453 -10.562 1 98.69 172 ASN A CA 1
ATOM 1341 C C . ASN A 1 172 ? 14.32 5.852 -11.867 1 98.69 172 ASN A C 1
ATOM 1343 O O . ASN A 1 172 ? 14.938 5.816 -12.93 1 98.69 172 ASN A O 1
ATOM 1347 N N . GLY A 1 173 ? 13.047 6.219 -11.781 1 98.5 173 GLY A N 1
ATOM 1348 C CA . GLY A 1 173 ? 12.305 6.633 -12.953 1 98.5 173 GLY A CA 1
ATOM 1349 C C . GLY A 1 173 ? 12.836 7.906 -13.586 1 98.5 173 GLY A C 1
ATOM 1350 O O . GLY A 1 173 ? 12.977 7.988 -14.805 1 98.5 173 GLY A O 1
ATOM 1351 N N . ALA A 1 174 ? 13.156 8.914 -12.727 1 98.81 174 ALA A N 1
ATOM 1352 C CA . ALA A 1 174 ? 13.68 10.188 -13.227 1 98.81 174 ALA A CA 1
ATOM 1353 C C . ALA A 1 174 ? 15.016 9.984 -13.93 1 98.81 174 ALA A C 1
ATOM 1355 O O . ALA A 1 174 ? 15.297 10.625 -14.945 1 98.81 174 ALA A O 1
ATOM 1356 N N . SER A 1 175 ? 15.859 9.141 -13.32 1 98.69 175 SER A N 1
ATOM 1357 C CA . SER A 1 175 ? 17.141 8.812 -13.922 1 98.69 175 SER A CA 1
ATOM 1358 C C . SER A 1 175 ? 16.969 8.102 -15.258 1 98.69 175 SER A C 1
ATOM 1360 O O . SER A 1 175 ? 17.609 8.453 -16.25 1 98.69 175 SER A O 1
ATOM 1362 N N . ASN A 1 176 ? 16.109 7.121 -15.281 1 98.25 176 ASN A N 1
ATOM 1363 C CA . ASN A 1 176 ? 15.875 6.312 -16.469 1 98.25 176 ASN A CA 1
ATOM 1364 C C . ASN A 1 176 ? 15.312 7.152 -17.625 1 98.25 176 ASN A C 1
ATOM 1366 O O . ASN A 1 176 ? 15.75 7.02 -18.766 1 98.25 176 ASN A O 1
ATOM 1370 N N . GLU A 1 177 ? 14.375 8.055 -17.344 1 97.81 177 GLU A N 1
ATOM 1371 C CA . GLU A 1 177 ? 13.703 8.867 -18.359 1 97.81 177 GLU A CA 1
ATOM 1372 C C . GLU A 1 177 ? 14.438 10.188 -18.594 1 97.81 177 GLU A C 1
ATOM 1374 O O . GLU A 1 177 ? 14.055 10.977 -19.438 1 97.81 177 GLU A O 1
ATOM 1379 N N . GLN A 1 178 ? 15.539 10.414 -17.812 1 98.44 178 GLN A N 1
ATOM 1380 C CA . GLN A 1 178 ? 16.312 11.648 -17.922 1 98.44 178 GLN A CA 1
ATOM 1381 C C . GLN A 1 178 ? 15.398 12.875 -17.812 1 98.44 178 GLN A C 1
ATOM 1383 O O . GLN A 1 178 ? 15.242 13.625 -18.781 1 98.44 178 GLN A O 1
ATOM 1388 N N . LEU A 1 179 ? 14.844 13.078 -16.609 1 98.81 179 LEU A N 1
ATOM 1389 C CA . LEU A 1 179 ? 13.859 14.133 -16.359 1 98.81 179 LEU A CA 1
ATOM 1390 C C . LEU A 1 179 ? 14.492 15.297 -15.617 1 98.81 179 LEU A C 1
ATOM 1392 O O . LEU A 1 179 ? 15.375 15.102 -14.773 1 98.81 179 LEU A O 1
ATOM 1396 N N . PRO A 1 180 ? 14.055 16.531 -15.867 1 98.88 180 PRO A N 1
ATOM 1397 C CA . PRO A 1 180 ? 14.609 17.703 -15.203 1 98.88 180 PRO A CA 1
ATOM 1398 C C . PRO A 1 180 ? 14.023 17.938 -13.812 1 98.88 180 PRO A C 1
ATOM 1400 O O . PRO A 1 180 ? 13.383 18.953 -13.562 1 98.88 180 PRO A O 1
ATOM 1403 N N . VAL A 1 181 ? 14.258 17.094 -12.906 1 98.94 181 VAL A N 1
ATOM 1404 C CA . VAL A 1 181 ? 13.758 17.156 -11.539 1 98.94 181 VAL A CA 1
ATOM 1405 C C . VAL A 1 181 ? 14.922 17.359 -10.57 1 98.94 181 VAL A C 1
ATOM 1407 O O . VAL A 1 181 ? 15.945 16.672 -10.664 1 98.94 181 VAL A O 1
ATOM 1410 N N . VAL A 1 182 ? 14.797 18.312 -9.703 1 98.94 182 VAL A N 1
ATOM 1411 C CA . VAL A 1 182 ? 15.75 18.547 -8.625 1 98.94 182 VAL A CA 1
ATOM 1412 C C . VAL A 1 182 ? 15.164 18.062 -7.301 1 98.94 182 VAL A C 1
ATOM 1414 O O . VAL A 1 182 ? 14.195 18.625 -6.789 1 98.94 182 VAL A O 1
ATOM 1417 N N . PHE A 1 183 ? 15.75 17 -6.805 1 98.94 183 PHE A N 1
ATOM 1418 C CA . PHE A 1 183 ? 15.367 16.469 -5.5 1 98.94 183 PHE A CA 1
ATOM 1419 C C . PHE A 1 183 ? 16.219 17.094 -4.395 1 98.94 183 PHE A C 1
ATOM 1421 O O . PHE A 1 183 ? 17.438 16.891 -4.352 1 98.94 183 PHE A O 1
ATOM 1428 N N . VAL A 1 184 ? 15.586 17.828 -3.463 1 98.94 184 VAL A N 1
ATOM 1429 C CA . VAL A 1 184 ? 16.328 18.484 -2.385 1 98.94 184 VAL A CA 1
ATOM 1430 C C . VAL A 1 184 ? 16.078 17.734 -1.072 1 98.94 184 VAL A C 1
ATOM 1432 O O . VAL A 1 184 ? 14.953 17.719 -0.562 1 98.94 184 VAL A O 1
ATOM 1435 N N . PHE A 1 185 ? 17.172 17.109 -0.553 1 98.81 185 PHE A N 1
ATOM 1436 C CA . PHE A 1 185 ? 17.125 16.453 0.747 1 98.81 185 PHE A CA 1
ATOM 1437 C C . PHE A 1 185 ? 17.609 17.391 1.844 1 98.81 185 PHE A C 1
ATOM 1439 O O . PHE A 1 185 ? 18.781 17.797 1.854 1 98.81 185 PHE A O 1
ATOM 1446 N N . GLN A 1 186 ? 16.719 17.766 2.721 1 98.75 186 GLN A N 1
ATOM 1447 C CA . GLN A 1 186 ? 17.094 18.594 3.861 1 98.75 186 GLN A CA 1
ATOM 1448 C C . GLN A 1 186 ? 17.391 17.734 5.086 1 98.75 186 GLN A C 1
ATOM 1450 O O . GLN A 1 186 ? 16.469 17.312 5.797 1 98.75 186 GLN A O 1
ATOM 1455 N N . ASP A 1 187 ? 18.641 17.516 5.34 1 98.5 187 ASP A N 1
ATOM 1456 C CA . ASP A 1 187 ? 19.156 16.562 6.32 1 98.5 187 ASP A CA 1
ATOM 1457 C C . ASP A 1 187 ? 19.344 17.234 7.68 1 98.5 187 ASP A C 1
ATOM 1459 O O . ASP A 1 187 ? 20.344 17.922 7.898 1 98.5 187 ASP A O 1
ATOM 1463 N N . ASN A 1 188 ? 18.406 17.062 8.555 1 97.31 188 ASN A N 1
ATOM 1464 C CA . ASN A 1 188 ? 18.531 17.641 9.891 1 97.31 188 ASN A CA 1
ATOM 1465 C C . ASN A 1 188 ? 18.812 16.578 10.938 1 97.31 188 ASN A C 1
ATOM 1467 O O . ASN A 1 188 ? 18.812 16.859 12.141 1 97.31 188 ASN A O 1
ATOM 1471 N N . GLY A 1 189 ? 18.891 15.305 10.477 1 96.06 189 GLY A N 1
ATOM 1472 C CA . GLY A 1 189 ? 19.406 14.234 11.312 1 96.06 189 GLY A CA 1
ATOM 1473 C C . GLY A 1 189 ? 18.328 13.398 11.961 1 96.06 189 GLY A C 1
ATOM 1474 O O . GLY A 1 189 ? 18.609 12.398 12.625 1 96.06 189 GLY A O 1
ATOM 1475 N N . TYR A 1 190 ? 17.016 13.758 11.742 1 95.44 190 TYR A N 1
ATOM 1476 C CA . TYR A 1 190 ? 15.977 13.047 12.484 1 95.44 190 TYR A CA 1
ATOM 1477 C C . TYR A 1 190 ? 14.734 12.844 11.633 1 95.44 190 TYR A C 1
ATOM 1479 O O . TYR A 1 190 ? 14.391 13.703 10.812 1 95.44 190 TYR A O 1
ATOM 1487 N N . GLY A 1 191 ? 14.141 11.742 11.719 1 94.75 191 GLY A N 1
ATOM 1488 C CA . GLY A 1 191 ? 12.719 11.57 11.469 1 94.75 191 GLY A CA 1
ATOM 1489 C C . GLY A 1 191 ? 11.883 11.617 12.734 1 94.75 191 GLY A C 1
ATOM 1490 O O . GLY A 1 191 ? 11.734 10.609 13.43 1 94.75 191 GLY A O 1
ATOM 1491 N N . ILE A 1 192 ? 11.227 12.672 13 1 93.5 192 ILE A N 1
ATOM 1492 C CA . ILE A 1 192 ? 10.586 13 14.266 1 93.5 192 ILE A CA 1
ATOM 1493 C C . ILE A 1 192 ? 11.562 12.773 15.422 1 93.5 192 ILE A C 1
ATOM 1495 O O . ILE A 1 192 ? 12.305 13.68 15.805 1 93.5 192 ILE A O 1
ATOM 1499 N N . SER A 1 193 ? 11.641 11.578 16.016 1 93.5 193 SER A N 1
ATOM 1500 C CA . SER A 1 193 ? 12.547 11.297 17.125 1 93.5 193 SER A CA 1
ATOM 1501 C C . SER A 1 193 ? 13.523 10.18 16.781 1 93.5 193 SER A C 1
ATOM 1503 O O . SER A 1 193 ? 14.328 9.758 17.609 1 93.5 193 SER A O 1
ATOM 1505 N N . VAL A 1 194 ? 13.492 9.656 15.602 1 94.31 194 VAL A N 1
ATOM 1506 C CA . VAL A 1 194 ? 14.367 8.57 15.164 1 94.31 194 VAL A CA 1
ATOM 1507 C C . VAL A 1 194 ? 15.641 9.148 14.547 1 94.31 194 VAL A C 1
ATOM 1509 O O . VAL A 1 194 ? 15.594 9.805 13.508 1 94.31 194 VAL A O 1
ATOM 1512 N N . PRO A 1 195 ? 16.75 8.891 15.141 1 94.31 195 PRO A N 1
ATOM 1513 C CA . PRO A 1 195 ? 17.984 9.406 14.57 1 94.31 195 PRO A CA 1
ATOM 1514 C C . PRO A 1 195 ? 18.312 8.797 13.211 1 94.31 195 PRO A C 1
ATOM 1516 O O . PRO A 1 195 ? 17.984 7.637 12.953 1 94.31 195 PRO A O 1
ATOM 1519 N N . LYS A 1 196 ? 18.953 9.516 12.406 1 95.25 196 LYS A N 1
ATOM 1520 C CA . LYS A 1 196 ? 19.312 9.094 11.055 1 95.25 196 LYS A CA 1
ATOM 1521 C C . LYS A 1 196 ? 20.109 7.793 11.078 1 95.25 196 LYS A C 1
ATOM 1523 O O . LYS A 1 196 ? 19.984 6.961 10.18 1 95.25 196 LYS A O 1
ATOM 1528 N N . GLU A 1 197 ? 20.922 7.566 12.102 1 94.69 197 GLU A N 1
ATOM 1529 C CA . GLU A 1 197 ? 21.766 6.383 12.188 1 94.69 197 GLU A CA 1
ATOM 1530 C C . GLU A 1 197 ? 20.938 5.113 12.312 1 94.69 197 GLU A C 1
ATOM 1532 O O . GLU A 1 197 ? 21.406 4.02 11.992 1 94.69 197 GLU A O 1
ATOM 1537 N N . ASP A 1 198 ? 19.672 5.25 12.812 1 94.06 198 ASP A N 1
ATOM 1538 C CA . ASP A 1 198 ? 18.766 4.109 12.898 1 94.06 198 ASP A CA 1
ATOM 1539 C C . ASP A 1 198 ? 18.047 3.877 11.57 1 94.06 198 ASP A C 1
ATOM 1541 O O . ASP A 1 198 ? 17.422 2.838 11.375 1 94.06 198 ASP A O 1
ATOM 1545 N N . GLN A 1 199 ? 18.25 4.797 10.633 1 95.56 199 GLN A N 1
ATOM 1546 C CA . GLN A 1 199 ? 17.469 4.77 9.398 1 95.56 199 GLN A CA 1
ATOM 1547 C C . GLN A 1 199 ? 18.312 4.281 8.227 1 95.56 199 GLN A C 1
ATOM 1549 O O . GLN A 1 199 ? 17.781 3.652 7.301 1 95.56 199 GLN A O 1
ATOM 1554 N N . THR A 1 200 ? 19.531 4.594 8.18 1 97.31 200 THR A N 1
ATOM 1555 C CA . THR A 1 200 ? 20.406 4.285 7.059 1 97.31 200 THR A CA 1
ATOM 1556 C C . THR A 1 200 ? 21.859 4.184 7.523 1 97.31 200 THR A C 1
ATOM 1558 O O . THR A 1 200 ? 22.25 4.82 8.508 1 97.31 200 THR A O 1
ATOM 1561 N N . ALA A 1 201 ? 22.641 3.373 6.84 1 97.75 201 ALA A N 1
ATOM 1562 C CA . ALA A 1 201 ? 24.047 3.17 7.203 1 97.75 201 ALA A CA 1
ATOM 1563 C C . ALA A 1 201 ? 24.891 4.375 6.805 1 97.75 201 ALA A C 1
ATOM 1565 O O . ALA A 1 201 ? 25.797 4.773 7.543 1 97.75 201 ALA A O 1
ATOM 1566 N N . ASN A 1 202 ? 24.594 4.918 5.641 1 97.94 202 ASN A N 1
ATOM 1567 C CA . ASN A 1 202 ? 25.328 6.094 5.188 1 97.94 202 ASN A CA 1
ATOM 1568 C C . ASN A 1 202 ? 24.953 7.336 5.988 1 97.94 202 ASN A C 1
ATOM 1570 O O . ASN A 1 202 ? 23.781 7.59 6.23 1 97.94 202 ASN A O 1
ATOM 1574 N N . ARG A 1 203 ? 25.922 8.109 6.406 1 96.5 203 ARG A N 1
ATOM 1575 C CA . ARG A 1 203 ? 25.688 9.344 7.133 1 96.5 203 ARG A CA 1
ATOM 1576 C C . ARG A 1 203 ? 24.922 10.344 6.273 1 96.5 203 ARG A C 1
ATOM 1578 O O . ARG A 1 203 ? 24.047 11.062 6.77 1 96.5 203 ARG A O 1
ATOM 1585 N N . LYS A 1 204 ? 25.328 10.492 5.043 1 97.56 204 LYS A N 1
ATOM 1586 C CA . LYS A 1 204 ? 24.562 11.25 4.055 1 97.56 204 LYS A CA 1
ATOM 1587 C C . LYS A 1 204 ? 23.719 10.328 3.186 1 97.56 204 LYS A C 1
ATOM 1589 O O . LYS A 1 204 ? 24.25 9.531 2.41 1 97.56 204 LYS A O 1
ATOM 1594 N N . VAL A 1 205 ? 22.453 10.484 3.252 1 97.69 205 VAL A N 1
ATOM 1595 C CA . VAL A 1 205 ? 21.531 9.531 2.652 1 97.69 205 VAL A CA 1
ATOM 1596 C C . VAL A 1 205 ? 21.688 9.547 1.134 1 97.69 205 VAL A C 1
ATOM 1598 O O . VAL A 1 205 ? 21.484 8.523 0.473 1 97.69 205 VAL A O 1
ATOM 1601 N N . ALA A 1 206 ? 22.094 10.672 0.538 1 98.25 206 ALA A N 1
ATOM 1602 C CA . ALA A 1 206 ? 22.234 10.797 -0.91 1 98.25 206 ALA A CA 1
ATOM 1603 C C . ALA A 1 206 ? 23.281 9.828 -1.438 1 98.25 206 ALA A C 1
ATOM 1605 O O . ALA A 1 206 ? 23.266 9.461 -2.617 1 98.25 206 ALA A O 1
ATOM 1606 N N . ARG A 1 207 ? 24.219 9.375 -0.594 1 98 207 ARG A N 1
ATOM 1607 C CA . ARG A 1 207 ? 25.25 8.43 -1 1 98 207 ARG A CA 1
ATOM 1608 C C . ARG A 1 207 ? 24.641 7.117 -1.474 1 98 207 ARG A C 1
ATOM 1610 O O . ARG A 1 207 ? 25.188 6.434 -2.332 1 98 207 ARG A O 1
ATOM 1617 N N . ASN A 1 208 ? 23.469 6.734 -0.905 1 98.25 208 ASN A N 1
ATOM 1618 C CA . ASN A 1 208 ? 22.766 5.527 -1.334 1 98.25 208 ASN A CA 1
ATOM 1619 C C . ASN A 1 208 ? 22.484 5.547 -2.834 1 98.25 208 ASN A C 1
ATOM 1621 O O . ASN A 1 208 ? 22.234 4.5 -3.434 1 98.25 208 ASN A O 1
ATOM 1625 N N . PHE A 1 209 ? 22.594 6.754 -3.494 1 98.44 209 PHE A N 1
ATOM 1626 C CA . PHE A 1 209 ? 22.172 6.883 -4.883 1 98.44 209 PHE A CA 1
ATOM 1627 C C . PHE A 1 209 ? 23.359 7.18 -5.789 1 98.44 209 PHE A C 1
ATOM 1629 O O . PHE A 1 209 ? 23.188 7.492 -6.969 1 98.44 209 PHE A O 1
ATOM 1636 N N . GLU A 1 210 ? 24.562 7.105 -5.336 1 97.88 210 GLU A N 1
ATOM 1637 C CA . GLU A 1 210 ? 25.75 7.5 -6.086 1 97.88 210 GLU A CA 1
ATOM 1638 C C . GLU A 1 210 ? 26 6.559 -7.262 1 97.88 210 GLU A C 1
ATOM 1640 O O . GLU A 1 210 ? 26.672 6.926 -8.227 1 97.88 210 GLU A O 1
ATOM 1645 N N . GLY A 1 211 ? 25.391 5.379 -7.258 1 97.75 211 GLY A N 1
ATOM 1646 C CA . GLY A 1 211 ? 25.594 4.41 -8.32 1 97.75 211 GLY A CA 1
ATOM 1647 C C . GLY A 1 211 ? 24.641 4.598 -9.492 1 97.75 211 GLY A C 1
ATOM 1648 O O . GLY A 1 211 ? 24.812 3.963 -10.539 1 97.75 211 GLY A O 1
ATOM 1649 N N . PHE A 1 212 ? 23.703 5.523 -9.43 1 98.19 212 PHE A N 1
ATOM 1650 C CA . PHE A 1 212 ? 22.703 5.719 -10.469 1 98.19 212 PHE A CA 1
ATOM 1651 C C . PHE A 1 212 ? 23.328 6.383 -11.695 1 98.19 212 PHE A C 1
ATOM 1653 O O . PHE A 1 212 ? 24.109 7.32 -11.562 1 98.19 212 PHE A O 1
ATOM 1660 N N . LYS A 1 213 ? 22.938 5.918 -12.844 1 97.62 213 LYS A N 1
ATOM 1661 C CA . LYS A 1 213 ? 23.281 6.586 -14.094 1 97.62 213 LYS A CA 1
ATOM 1662 C C . LYS A 1 213 ? 22.406 7.824 -14.312 1 97.62 213 LYS A C 1
ATOM 1664 O O . LYS A 1 213 ? 21.297 7.902 -13.805 1 97.62 213 LYS A O 1
ATOM 1669 N N . HIS A 1 214 ? 22.891 8.875 -14.992 1 98.38 214 HIS A N 1
ATOM 1670 C CA . HIS A 1 214 ? 22.203 10.094 -15.414 1 98.38 214 HIS A CA 1
ATOM 1671 C C . HIS A 1 214 ? 21.719 10.898 -14.211 1 98.38 214 HIS A C 1
ATOM 1673 O O . HIS A 1 214 ? 20.656 11.516 -14.258 1 98.38 214 HIS A O 1
ATOM 1679 N N . LEU A 1 215 ? 22.312 10.75 -13.062 1 98.62 215 LEU A N 1
ATOM 1680 C CA . LEU A 1 215 ? 21.969 11.477 -11.844 1 98.62 215 LEU A CA 1
ATOM 1681 C C . LEU A 1 215 ? 23.188 12.227 -11.305 1 98.62 215 LEU A C 1
ATOM 1683 O O . LEU A 1 215 ? 24.266 11.656 -11.164 1 98.62 215 LEU A O 1
ATOM 1687 N N . ARG A 1 216 ? 23.031 13.477 -11.141 1 98.19 216 ARG A N 1
ATOM 1688 C CA . ARG A 1 216 ? 24.047 14.281 -10.477 1 98.19 216 ARG A CA 1
ATOM 1689 C C . ARG A 1 216 ? 23.703 14.508 -9.008 1 98.19 216 ARG A C 1
ATOM 1691 O O . ARG A 1 216 ? 22.531 14.719 -8.664 1 98.19 216 ARG A O 1
ATOM 1698 N N . ILE A 1 217 ? 24.688 14.438 -8.117 1 98.56 217 ILE A N 1
ATOM 1699 C CA . ILE A 1 217 ? 24.484 14.695 -6.695 1 98.56 217 ILE A CA 1
ATOM 1700 C C . ILE A 1 217 ? 25.359 15.859 -6.25 1 98.56 217 ILE A C 1
ATOM 1702 O O . ILE A 1 217 ? 26.562 15.875 -6.512 1 98.56 217 ILE A O 1
ATOM 1706 N N . ILE A 1 218 ? 24.75 16.828 -5.617 1 98.5 218 ILE A N 1
ATOM 1707 C CA . ILE A 1 218 ? 25.422 18 -5.07 1 98.5 218 ILE A CA 1
ATOM 1708 C C . ILE A 1 218 ? 25.234 18.031 -3.555 1 98.5 218 ILE A C 1
ATOM 1710 O O . ILE A 1 218 ? 24.125 17.891 -3.049 1 98.5 218 ILE A O 1
ATOM 1714 N N . TYR A 1 219 ? 26.312 18.109 -2.824 1 98.19 219 TYR A N 1
ATOM 1715 C CA . TYR A 1 219 ? 26.281 18.281 -1.376 1 98.19 219 TYR A CA 1
ATOM 1716 C C . TYR A 1 219 ? 26.516 19.734 -0.994 1 98.19 219 TYR A C 1
ATOM 1718 O O . TYR A 1 219 ? 27.344 20.422 -1.609 1 98.19 219 TYR A O 1
ATOM 1726 N N . CYS A 1 220 ? 25.797 20.281 -0.031 1 97.94 220 CYS A N 1
ATOM 1727 C CA . CYS A 1 220 ? 26.031 21.656 0.426 1 97.94 220 CYS A CA 1
ATOM 1728 C C . CYS A 1 220 ? 25.703 21.797 1.908 1 97.94 220 CYS A C 1
ATOM 1730 O O . CYS A 1 220 ? 25.141 20.891 2.516 1 97.94 220 CYS A O 1
ATOM 1732 N N . ASN A 1 221 ? 26.203 22.859 2.504 1 98 221 ASN A N 1
ATOM 1733 C CA . ASN A 1 221 ? 25.828 23.281 3.848 1 98 221 ASN A CA 1
ATOM 1734 C C . ASN A 1 221 ? 24.516 24.062 3.838 1 98 221 ASN A C 1
ATOM 1736 O O . ASN A 1 221 ? 24.5 25.266 3.549 1 98 221 ASN A O 1
ATOM 1740 N N . GLY A 1 222 ? 23.484 23.359 4.242 1 98.31 222 GLY A N 1
ATOM 1741 C CA . GLY A 1 222 ? 22.141 23.938 4.172 1 98.31 222 GLY A CA 1
ATOM 1742 C C . GLY A 1 222 ? 21.938 25.078 5.148 1 98.31 222 GLY A C 1
ATOM 1743 O O . GLY A 1 222 ? 20.984 25.844 5.027 1 98.31 222 GLY A O 1
ATOM 1744 N N . LYS A 1 223 ? 22.875 25.281 6.082 1 97.81 223 LYS A N 1
ATOM 1745 C CA . LYS A 1 223 ? 22.812 26.359 7.059 1 97.81 223 LYS A CA 1
ATOM 1746 C C . LYS A 1 223 ? 23.438 27.641 6.5 1 97.81 223 LYS A C 1
ATOM 1748 O O . LYS A 1 223 ? 23.188 28.734 7.016 1 97.81 223 LYS A O 1
ATOM 1753 N N . ASP A 1 224 ? 24.266 27.469 5.52 1 97.81 224 ASP A N 1
ATOM 1754 C CA . ASP A 1 224 ? 24.969 28.609 4.914 1 97.81 224 ASP A CA 1
ATOM 1755 C C . ASP A 1 224 ? 24.203 29.141 3.709 1 97.81 224 ASP A C 1
ATOM 1757 O O . ASP A 1 224 ? 23.984 28.422 2.729 1 97.81 224 ASP A O 1
ATOM 1761 N N . VAL A 1 225 ? 23.875 30.391 3.771 1 98.44 225 VAL A N 1
ATOM 1762 C CA . VAL A 1 225 ? 23.031 31.031 2.754 1 98.44 225 VAL A CA 1
ATOM 1763 C C . VAL A 1 225 ? 23.734 30.953 1.398 1 98.44 225 VAL A C 1
ATOM 1765 O O . VAL A 1 225 ? 23.125 30.594 0.394 1 98.44 225 VAL A O 1
ATOM 1768 N N . PHE A 1 226 ? 25 31.266 1.358 1 98.5 226 PHE A N 1
ATOM 1769 C CA . PHE A 1 226 ? 25.719 31.375 0.094 1 98.5 226 PHE A CA 1
ATOM 1770 C C . PHE A 1 226 ? 25.984 30 -0.509 1 98.5 226 PHE A C 1
ATOM 1772 O O . PHE A 1 226 ? 25.797 29.812 -1.713 1 98.5 226 PHE A O 1
ATOM 1779 N N . ASP A 1 227 ? 26.359 29.062 0.322 1 98.25 227 ASP A N 1
ATOM 1780 C CA . ASP A 1 227 ? 26.578 27.719 -0.175 1 98.25 227 ASP A CA 1
ATOM 1781 C C . ASP A 1 227 ? 25.281 27.109 -0.716 1 98.25 227 ASP A C 1
ATOM 1783 O O . ASP A 1 227 ? 25.281 26.453 -1.753 1 98.25 227 ASP A O 1
ATOM 1787 N N . SER A 1 228 ? 24.219 27.344 -0.026 1 98.69 228 SER A N 1
ATOM 1788 C CA . SER A 1 228 ? 22.906 26.875 -0.447 1 98.69 228 SER A CA 1
ATOM 1789 C C . SER A 1 228 ? 22.484 27.516 -1.773 1 98.69 228 SER A C 1
ATOM 1791 O O . SER A 1 228 ? 22.016 26.812 -2.672 1 98.69 228 SER A O 1
ATOM 1793 N N . MET A 1 229 ? 22.688 28.812 -1.863 1 98.69 229 MET A N 1
ATOM 1794 C CA . MET A 1 229 ? 22.312 29.531 -3.086 1 98.69 229 MET A CA 1
ATOM 1795 C C . MET A 1 229 ? 23.125 29.016 -4.273 1 98.69 229 MET A C 1
ATOM 1797 O O . MET A 1 229 ? 22.594 28.844 -5.367 1 98.69 229 MET A O 1
ATOM 1801 N N . ASN A 1 230 ? 24.406 28.828 -4.07 1 98.75 230 ASN A N 1
ATOM 1802 C CA . ASN A 1 230 ? 25.266 28.328 -5.133 1 98.75 230 ASN A CA 1
ATOM 1803 C C . ASN A 1 230 ? 24.875 26.922 -5.555 1 98.75 230 ASN A C 1
ATOM 1805 O O . ASN A 1 230 ? 24.812 26.609 -6.746 1 98.75 230 ASN A O 1
ATOM 1809 N N . ALA A 1 231 ? 24.578 26.031 -4.594 1 98.75 231 ALA A N 1
ATOM 1810 C CA . ALA A 1 231 ? 24.203 24.641 -4.867 1 98.75 231 ALA A CA 1
ATOM 1811 C C . ALA A 1 231 ? 22.906 24.578 -5.656 1 98.75 231 ALA A C 1
ATOM 1813 O O . ALA A 1 231 ? 22.812 23.859 -6.656 1 98.75 231 ALA A O 1
ATOM 1814 N N . MET A 1 232 ? 21.938 25.328 -5.234 1 98.88 232 MET A N 1
ATOM 1815 C CA . MET A 1 232 ? 20.625 25.281 -5.879 1 98.88 232 MET A CA 1
ATOM 1816 C C . MET A 1 232 ? 20.688 25.906 -7.273 1 98.88 232 MET A C 1
ATOM 1818 O O . MET A 1 232 ? 20.016 25.422 -8.188 1 98.88 232 MET A O 1
ATOM 1822 N N . THR A 1 233 ? 21.422 27.016 -7.379 1 98.75 233 THR A N 1
ATOM 1823 C CA . THR A 1 233 ? 21.578 27.609 -8.695 1 98.75 233 THR A CA 1
ATOM 1824 C C . THR A 1 233 ? 22.203 26.625 -9.672 1 98.75 233 THR A C 1
ATOM 1826 O O . THR A 1 233 ? 21.719 26.453 -10.789 1 98.75 233 THR A O 1
ATOM 1829 N N . GLU A 1 234 ? 23.25 26 -9.18 1 98.44 234 GLU A N 1
ATOM 1830 C CA . GLU A 1 234 ? 23.922 24.984 -10.008 1 98.44 234 GLU A CA 1
ATOM 1831 C C . GLU A 1 234 ? 22.969 23.844 -10.344 1 98.44 234 GLU A C 1
ATOM 1833 O O . GLU A 1 234 ? 22.922 23.375 -11.484 1 98.44 234 GLU A O 1
ATOM 1838 N N . ALA A 1 235 ? 22.234 23.344 -9.398 1 98.75 235 ALA A N 1
ATOM 1839 C CA . ALA A 1 235 ? 21.328 22.219 -9.578 1 98.75 235 ALA A CA 1
ATOM 1840 C C . ALA A 1 235 ? 20.281 22.531 -10.641 1 98.75 235 ALA A C 1
ATOM 1842 O O . ALA A 1 235 ? 20.031 21.719 -11.531 1 98.75 235 ALA A O 1
ATOM 1843 N N . VAL A 1 236 ? 19.641 23.688 -10.547 1 98.69 236 VAL A N 1
ATOM 1844 C CA . VAL A 1 236 ? 18.578 24.062 -11.469 1 98.69 236 VAL A CA 1
ATOM 1845 C C . VAL A 1 236 ? 19.156 24.25 -12.867 1 98.69 236 VAL A C 1
ATOM 1847 O O . VAL A 1 236 ? 18.578 23.781 -13.852 1 98.69 236 VAL A O 1
ATOM 1850 N N . GLU A 1 237 ? 20.281 24.938 -12.961 1 97.81 237 GLU A N 1
ATOM 1851 C CA . GLU A 1 237 ? 20.906 25.156 -14.266 1 97.81 237 GLU A CA 1
ATOM 1852 C C . GLU A 1 237 ? 21.281 23.844 -14.93 1 97.81 237 GLU A C 1
ATOM 1854 O O . GLU A 1 237 ? 21.062 23.656 -16.125 1 97.81 237 GLU A O 1
ATOM 1859 N N . TRP A 1 238 ? 21.828 23 -14.125 1 97.56 238 TRP A N 1
ATOM 1860 C CA . TRP A 1 238 ? 22.25 21.703 -14.656 1 97.56 238 TRP A CA 1
ATOM 1861 C C . TRP A 1 238 ? 21.047 20.891 -15.117 1 97.56 238 TRP A C 1
ATOM 1863 O O . TRP A 1 238 ? 21.078 20.281 -16.188 1 97.56 238 TRP A O 1
ATOM 1873 N N . ALA A 1 239 ? 20.016 20.797 -14.328 1 98.56 239 ALA A N 1
ATOM 1874 C CA . ALA A 1 239 ? 18.812 20.031 -14.672 1 98.56 239 ALA A CA 1
ATOM 1875 C C . ALA A 1 239 ? 18.172 20.562 -15.953 1 98.56 239 ALA A C 1
ATOM 1877 O O . ALA A 1 239 ? 17.688 19.781 -16.781 1 98.56 239 ALA A O 1
ATOM 1878 N N . LYS A 1 240 ? 18.156 21.875 -16.109 1 97.75 240 LYS A N 1
ATOM 1879 C CA . LYS A 1 240 ? 17.609 22.484 -17.312 1 97.75 240 LYS A CA 1
ATOM 1880 C C . LYS A 1 240 ? 18.453 22.156 -18.531 1 97.75 240 LYS A C 1
ATOM 1882 O O . LYS A 1 240 ? 17.922 21.766 -19.578 1 97.75 240 LYS A O 1
ATOM 1887 N N . LYS A 1 241 ? 19.719 22.281 -18.375 1 97.69 241 LYS A N 1
ATOM 1888 C CA . LYS A 1 241 ? 20.641 22.109 -19.5 1 97.69 241 LYS A CA 1
ATOM 1889 C C . LYS A 1 241 ? 20.703 20.656 -19.938 1 97.69 241 LYS A C 1
ATOM 1891 O O . LYS A 1 241 ? 20.625 20.344 -21.125 1 97.69 241 LYS A O 1
ATOM 1896 N N . GLU A 1 242 ? 20.844 19.766 -18.969 1 98.06 242 GLU A N 1
ATOM 1897 C CA . GLU A 1 242 ? 21.109 18.359 -19.266 1 98.06 242 GLU A CA 1
ATOM 1898 C C . GLU A 1 242 ? 19.812 17.547 -19.359 1 98.06 242 GLU A C 1
ATOM 1900 O O . GLU A 1 242 ? 19.812 16.438 -19.891 1 98.06 242 GLU A O 1
ATOM 1905 N N . GLN A 1 243 ? 18.766 18.141 -18.875 1 98.12 243 GLN A N 1
ATOM 1906 C CA . GLN A 1 243 ? 17.484 17.422 -18.812 1 98.12 243 GLN A CA 1
ATOM 1907 C C . GLN A 1 243 ? 17.641 16.094 -18.078 1 98.12 243 GLN A C 1
ATOM 1909 O O . GLN A 1 243 ? 17.203 15.055 -18.578 1 98.12 243 GLN A O 1
ATOM 1914 N N . LYS A 1 244 ? 18.312 16.094 -16.953 1 98.69 244 LYS A N 1
ATOM 1915 C CA . LYS A 1 244 ? 18.562 14.961 -16.062 1 98.69 244 LYS A CA 1
ATOM 1916 C C . LYS A 1 244 ? 18.359 15.352 -14.602 1 98.69 244 LYS A C 1
ATOM 1918 O O . LYS A 1 244 ? 18.422 16.531 -14.258 1 98.69 244 LYS A O 1
ATOM 1923 N N . PRO A 1 245 ? 18.016 14.391 -13.781 1 98.88 245 PRO A N 1
ATOM 1924 C CA . PRO A 1 245 ? 17.734 14.734 -12.383 1 98.88 245 PRO A CA 1
ATOM 1925 C C . PRO A 1 245 ? 18.984 15.062 -11.578 1 98.88 245 PRO A C 1
ATOM 1927 O O . PRO A 1 245 ? 20.078 14.602 -11.922 1 98.88 245 PRO A O 1
ATOM 1930 N N . VAL A 1 246 ? 18.812 15.844 -10.531 1 98.88 246 VAL A N 1
ATOM 1931 C CA . VAL A 1 246 ? 19.844 16.219 -9.57 1 98.88 246 VAL A CA 1
ATOM 1932 C C . VAL A 1 246 ? 19.344 16 -8.148 1 98.88 246 VAL A C 1
ATOM 1934 O O . VAL A 1 246 ? 18.172 16.266 -7.848 1 98.88 246 VAL A O 1
ATOM 1937 N N . ILE A 1 247 ? 20.188 15.414 -7.309 1 98.88 247 ILE A N 1
ATOM 1938 C CA . ILE A 1 247 ? 19.938 15.438 -5.867 1 98.88 247 ILE A CA 1
ATOM 1939 C C . ILE A 1 247 ? 20.797 16.531 -5.223 1 98.88 247 ILE A C 1
ATOM 1941 O O . ILE A 1 247 ? 22 16.609 -5.473 1 98.88 247 ILE A O 1
ATOM 1945 N N . VAL A 1 248 ? 20.172 17.438 -4.52 1 98.88 248 VAL A N 1
ATOM 1946 C CA . VAL A 1 248 ? 20.891 18.344 -3.617 1 98.88 248 VAL A CA 1
ATOM 1947 C C . VAL A 1 248 ? 20.719 17.859 -2.176 1 98.88 248 VAL A C 1
ATOM 1949 O O . VAL A 1 248 ? 19.609 17.812 -1.649 1 98.88 248 VAL A O 1
ATOM 1952 N N . HIS A 1 249 ? 21.797 17.422 -1.599 1 98.81 249 HIS A N 1
ATOM 1953 C CA . HIS A 1 249 ? 21.797 17.031 -0.193 1 98.81 249 HIS A CA 1
ATOM 1954 C C . HIS A 1 249 ? 22.328 18.156 0.69 1 98.81 249 HIS A C 1
ATOM 1956 O O . HIS A 1 249 ? 23.531 18.438 0.679 1 98.81 249 HIS A O 1
ATOM 1962 N N . ALA A 1 250 ? 21.422 18.766 1.47 1 98.75 250 ALA A N 1
ATOM 1963 C CA . ALA A 1 250 ? 21.766 19.922 2.295 1 98.75 250 ALA A CA 1
ATOM 1964 C C . ALA A 1 250 ? 21.875 19.531 3.766 1 98.75 250 ALA A C 1
ATOM 1966 O O . ALA A 1 250 ? 20.922 19 4.352 1 98.75 250 ALA A O 1
ATOM 1967 N N . ASN A 1 251 ? 23.031 19.734 4.355 1 98.12 251 ASN A N 1
ATOM 1968 C CA . ASN A 1 251 ? 23.219 19.516 5.785 1 98.12 251 ASN A CA 1
ATOM 1969 C C . ASN A 1 251 ? 22.594 20.641 6.602 1 98.12 251 ASN A C 1
ATOM 1971 O O . ASN A 1 251 ? 23.047 21.781 6.551 1 98.12 251 ASN A O 1
ATOM 1975 N N . CYS A 1 252 ? 21.578 20.312 7.34 1 98.19 252 CYS A N 1
ATOM 1976 C CA . CYS A 1 252 ? 20.828 21.266 8.148 1 98.19 252 CYS A CA 1
ATOM 1977 C C . CYS A 1 252 ? 20.922 20.922 9.633 1 98.19 252 CYS A C 1
ATOM 1979 O O . CYS A 1 252 ? 21.719 20.062 10.023 1 98.19 252 CYS A O 1
ATOM 1981 N N . VAL A 1 253 ? 20.281 21.703 10.477 1 97.38 253 VAL A N 1
ATOM 1982 C CA . VAL A 1 253 ? 20.031 21.375 11.875 1 97.38 253 VAL A CA 1
ATOM 1983 C C . VAL A 1 253 ? 18.562 21.641 12.219 1 97.38 253 VAL A C 1
ATOM 1985 O O . VAL A 1 253 ? 17.875 22.344 11.492 1 97.38 253 VAL A O 1
ATOM 1988 N N . ARG A 1 254 ? 18.094 20.984 13.109 1 97 254 ARG A N 1
ATOM 1989 C CA . ARG A 1 254 ? 16.766 21.234 13.641 1 97 254 ARG A CA 1
ATOM 1990 C C . ARG A 1 254 ? 16.844 21.906 15.008 1 97 254 ARG A C 1
ATOM 1992 O O . ARG A 1 254 ? 17.172 21.266 16 1 97 254 ARG A O 1
ATOM 1999 N N . ILE A 1 255 ? 16.5 23.125 15.094 1 97 255 ILE A N 1
ATOM 2000 C CA . ILE A 1 255 ? 16.672 23.906 16.312 1 97 255 ILE A CA 1
ATOM 2001 C C . ILE A 1 255 ? 15.531 23.609 17.281 1 97 255 ILE A C 1
ATOM 2003 O O . ILE A 1 255 ? 15.758 23.422 18.484 1 97 255 ILE A O 1
ATOM 2007 N N . GLY A 1 256 ? 14.344 23.578 16.781 1 94.69 256 GLY A N 1
ATOM 2008 C CA . GLY A 1 256 ? 13.188 23.281 17.609 1 94.69 256 GLY A CA 1
ATOM 2009 C C . GLY A 1 256 ? 12.781 21.812 17.562 1 94.69 256 GLY A C 1
ATOM 2010 O O . GLY A 1 256 ? 13.445 21 16.922 1 94.69 256 GLY A O 1
ATOM 2011 N N . SER A 1 257 ? 11.664 21.469 18.297 1 95.19 257 SER A N 1
ATOM 2012 C CA . SER A 1 257 ? 11.07 20.141 18.234 1 95.19 257 SER A CA 1
ATOM 2013 C C . SER A 1 257 ? 10.555 19.828 16.828 1 95.19 257 SER A C 1
ATOM 2015 O O . SER A 1 257 ? 10.516 20.719 15.969 1 95.19 257 SER A O 1
ATOM 2017 N N . HIS A 1 258 ? 10.344 18.578 16.625 1 95.19 258 HIS A N 1
ATOM 2018 C CA . HIS A 1 258 ? 9.797 18.188 15.328 1 95.19 258 HIS A CA 1
ATOM 2019 C C . HIS A 1 258 ? 8.539 18.984 15 1 95.19 258 HIS A C 1
ATOM 2021 O O . HIS A 1 258 ? 8.383 19.484 13.883 1 95.19 258 HIS A O 1
ATOM 2027 N N . SER A 1 259 ? 7.637 19.062 15.93 1 93.88 259 SER A N 1
ATOM 2028 C CA . SER A 1 259 ? 6.387 19.812 15.828 1 93.88 259 SER A CA 1
ATOM 2029 C C . SER A 1 259 ? 5.941 20.328 17.203 1 93.88 259 SER A C 1
ATOM 2031 O O . SER A 1 259 ? 6.582 20.047 18.219 1 93.88 259 SER A O 1
ATOM 2033 N N . ASN A 1 260 ? 4.906 21.078 17.234 1 91.19 260 ASN A N 1
ATOM 2034 C CA . ASN A 1 260 ? 4.395 21.609 18.484 1 91.19 260 ASN A CA 1
ATOM 2035 C C . ASN A 1 260 ? 3.852 20.484 19.375 1 91.19 260 ASN A C 1
ATOM 2037 O O . ASN A 1 260 ? 3.613 20.703 20.578 1 91.19 260 ASN A O 1
ATOM 2041 N N . SER A 1 261 ? 3.756 19.234 18.828 1 87.88 261 SER A N 1
ATOM 2042 C CA . SER A 1 261 ? 3.303 18.094 19.625 1 87.88 261 SER A CA 1
ATOM 2043 C C . SER A 1 261 ? 4.477 17.234 20.094 1 87.88 261 SER A C 1
ATOM 2045 O O . SER A 1 261 ? 4.285 16.234 20.766 1 87.88 261 SER A O 1
ATOM 2047 N N . ASP A 1 262 ? 5.609 17.625 19.734 1 92 262 ASP A N 1
ATOM 2048 C CA . ASP A 1 262 ? 6.828 16.891 20.062 1 92 262 ASP A CA 1
ATOM 2049 C C . ASP A 1 262 ? 7.637 17.625 21.125 1 92 262 ASP A C 1
ATOM 2051 O O . ASP A 1 262 ? 7.539 18.844 21.266 1 92 262 ASP A O 1
ATOM 2055 N N . ARG A 1 263 ? 8.336 16.891 21.984 1 91 263 ARG A N 1
ATOM 2056 C CA . ARG A 1 263 ? 9.273 17.406 22.969 1 91 263 ARG A CA 1
ATOM 2057 C C . ARG A 1 263 ? 10.656 16.781 22.781 1 91 263 ARG A C 1
ATOM 2059 O O . ARG A 1 263 ? 10.961 15.75 23.375 1 91 263 ARG A O 1
ATOM 2066 N N . HIS A 1 264 ? 11.5 17.484 22 1 93.56 264 HIS A N 1
ATOM 2067 C CA . HIS A 1 264 ? 12.758 16.891 21.578 1 93.56 264 HIS A CA 1
ATOM 2068 C C . HIS A 1 264 ? 13.711 16.719 22.766 1 93.56 264 HIS A C 1
ATOM 2070 O O . HIS A 1 264 ? 14.68 15.961 22.688 1 93.56 264 HIS A O 1
ATOM 2076 N N . GLU A 1 265 ? 13.445 17.297 23.984 1 92.06 265 GLU A N 1
ATOM 2077 C CA . GLU A 1 265 ? 14.234 17.094 25.203 1 92.06 265 GLU A CA 1
ATOM 2078 C C . GLU A 1 265 ? 14.148 15.648 25.672 1 92.06 265 GLU A C 1
ATOM 2080 O O . GLU A 1 265 ? 14.984 15.203 26.469 1 92.06 265 GLU A O 1
ATOM 2085 N N . LEU A 1 266 ? 13.141 14.977 25.188 1 90.56 266 LEU A N 1
ATOM 2086 C CA . LEU A 1 266 ? 12.914 13.609 25.641 1 90.56 266 LEU A CA 1
ATOM 2087 C C . LEU A 1 266 ? 13.859 12.641 24.938 1 90.56 266 LEU A C 1
ATOM 2089 O O . LEU A 1 266 ? 14.031 11.5 25.391 1 90.56 266 LEU A O 1
ATOM 2093 N N . TYR A 1 267 ? 14.508 13.086 23.828 1 90.94 267 TYR A N 1
ATOM 2094 C CA . TYR A 1 267 ? 15.32 12.117 23.109 1 90.94 267 TYR A CA 1
ATOM 2095 C C . TYR A 1 267 ? 16.625 12.758 22.609 1 90.94 267 TYR A C 1
ATOM 2097 O O . TYR A 1 267 ? 17.469 12.078 22.047 1 90.94 267 TYR A O 1
ATOM 2105 N N . ARG A 1 268 ? 16.828 14.07 22.797 1 93 268 ARG A N 1
ATOM 2106 C CA . ARG A 1 268 ? 18.062 14.758 22.469 1 93 268 ARG A CA 1
ATOM 2107 C C . ARG A 1 268 ? 18.781 15.258 23.719 1 93 268 ARG A C 1
ATOM 2109 O O . ARG A 1 268 ? 18.125 15.711 24.656 1 93 268 ARG A O 1
ATOM 2116 N N . ASP A 1 269 ? 20.078 15.195 23.719 1 92.25 269 ASP A N 1
ATOM 2117 C CA . ASP A 1 269 ? 20.797 15.625 24.906 1 92.25 269 ASP A CA 1
ATOM 2118 C C . ASP A 1 269 ? 21.109 17.125 24.844 1 92.25 269 ASP A C 1
ATOM 2120 O O . ASP A 1 269 ? 20.953 17.75 23.797 1 92.25 269 ASP A O 1
ATOM 2124 N N . GLU A 1 270 ? 21.531 17.594 25.922 1 94.38 270 GLU A N 1
ATOM 2125 C CA . GLU A 1 270 ? 21.75 19.031 26.078 1 94.38 270 GLU A CA 1
ATOM 2126 C C . GLU A 1 270 ? 22.875 19.516 25.172 1 94.38 270 GLU A C 1
ATOM 2128 O O . GLU A 1 270 ? 22.828 20.641 24.672 1 94.38 270 GLU A O 1
ATOM 2133 N N . ASN A 1 271 ? 23.828 18.719 25 1 95.69 271 ASN A N 1
ATOM 2134 C CA . ASN A 1 271 ? 24.922 19.094 24.125 1 95.69 271 ASN A CA 1
ATOM 2135 C C . ASN A 1 271 ? 24.453 19.312 22.688 1 95.69 271 ASN A C 1
ATOM 2137 O O . ASN A 1 271 ? 24.828 20.297 22.031 1 95.69 271 ASN A O 1
ATOM 2141 N N . GLU A 1 272 ? 23.672 18.406 22.219 1 94.81 272 GLU A N 1
ATOM 2142 C CA . GLU A 1 272 ? 23.125 18.547 20.875 1 94.81 272 GLU A CA 1
ATOM 2143 C C . GLU A 1 272 ? 22.234 19.781 20.766 1 94.81 272 GLU A C 1
ATOM 2145 O O . GLU A 1 272 ? 22.297 20.516 19.781 1 94.81 272 GLU A O 1
ATOM 2150 N N . LEU A 1 273 ? 21.406 19.969 21.766 1 95.56 273 LEU A N 1
ATOM 2151 C CA . LEU A 1 273 ? 20.469 21.078 21.75 1 95.56 273 LEU A CA 1
ATOM 2152 C C . LEU A 1 273 ? 21.219 22.406 21.75 1 95.56 273 LEU A C 1
ATOM 2154 O O . LEU A 1 273 ? 20.781 23.375 21.109 1 95.56 273 LEU A O 1
ATOM 2158 N N . SER A 1 274 ? 22.328 22.469 22.438 1 95.56 274 SER A N 1
ATOM 2159 C CA . SER A 1 274 ? 23.156 23.672 22.453 1 95.56 274 SER A CA 1
ATOM 2160 C C . SER A 1 274 ? 23.844 23.875 21.109 1 95.56 274 SER A C 1
ATOM 2162 O O . SER A 1 274 ? 23.938 25 20.609 1 95.56 274 SER A O 1
ATOM 2164 N N . TYR A 1 275 ? 24.25 22.797 20.562 1 94.69 275 TYR A N 1
ATOM 2165 C CA . TYR A 1 275 ? 24.953 22.828 19.281 1 94.69 275 TYR A CA 1
ATOM 2166 C C . TYR A 1 275 ? 24.062 23.375 18.188 1 94.69 275 TYR A C 1
ATOM 2168 O O . TYR A 1 275 ? 24.484 24.25 17.422 1 94.69 275 TYR A O 1
ATOM 2176 N N . VAL A 1 276 ? 22.906 22.906 18.062 1 95.75 276 VAL A N 1
ATOM 2177 C CA . VAL A 1 276 ? 22.047 23.297 16.938 1 95.75 276 VAL A CA 1
ATOM 2178 C C . VAL A 1 276 ? 21.688 24.766 17.062 1 95.75 276 VAL A C 1
ATOM 2180 O O . VAL A 1 276 ? 21.453 25.438 16.047 1 95.75 276 VAL A O 1
ATOM 2183 N N . LYS A 1 277 ? 21.609 25.312 18.25 1 94.94 277 LYS A N 1
ATOM 2184 C CA . LYS A 1 277 ? 21.328 26.734 18.453 1 94.94 277 LYS A CA 1
ATOM 2185 C C . LYS A 1 277 ? 22.516 27.594 18.016 1 94.94 277 LYS A C 1
ATOM 2187 O O . LYS A 1 277 ? 22.328 28.688 17.484 1 94.94 277 LYS A O 1
ATOM 2192 N N . GLU A 1 278 ? 23.672 27.047 18.25 1 94.81 278 GLU A N 1
ATOM 2193 C CA . GLU A 1 278 ? 24.891 27.781 17.875 1 94.81 278 GLU A CA 1
ATOM 2194 C C . GLU A 1 278 ? 25.016 27.938 16.375 1 94.81 278 GLU A C 1
ATOM 2196 O O . GLU A 1 278 ? 25.641 28.875 15.883 1 94.81 278 GLU A O 1
ATOM 2201 N N . TYR A 1 279 ? 24.391 27.109 15.633 1 94.69 279 TYR A N 1
ATOM 2202 C CA . TYR A 1 279 ? 24.562 27.109 14.18 1 94.69 279 TYR A CA 1
ATOM 2203 C C . TYR A 1 279 ? 23.312 27.672 13.492 1 94.69 279 TYR A C 1
ATOM 2205 O O . TYR A 1 279 ? 23 27.297 12.359 1 94.69 279 TYR A O 1
ATOM 2213 N N . ASP A 1 280 ? 22.609 28.516 14.164 1 97.25 280 ASP A N 1
ATOM 2214 C CA . ASP A 1 280 ? 21.453 29.219 13.609 1 97.25 280 ASP A CA 1
ATOM 2215 C C . ASP A 1 280 ? 21.844 30.031 12.375 1 97.25 280 ASP A C 1
ATOM 2217 O O . ASP A 1 280 ? 22.609 30.984 12.477 1 97.25 280 ASP A O 1
ATOM 2221 N N . PRO A 1 281 ? 21.234 29.656 11.219 1 97.94 281 PRO A N 1
ATOM 2222 C CA . PRO A 1 281 ? 21.609 30.297 9.961 1 97.94 281 PRO A CA 1
ATOM 2223 C C . PRO A 1 281 ? 21.281 31.781 9.938 1 97.94 281 PRO A C 1
ATOM 2225 O O . PRO A 1 281 ? 22.031 32.594 9.367 1 97.94 281 PRO A O 1
ATOM 2228 N N . LEU A 1 282 ? 20.172 32.25 10.484 1 98.19 282 LEU A N 1
ATOM 2229 C CA . LEU A 1 282 ? 19.781 33.656 10.477 1 98.19 282 LEU A CA 1
ATOM 2230 C C . LEU A 1 282 ? 20.766 34.5 11.289 1 98.19 282 LEU A C 1
ATOM 2232 O O . LEU A 1 282 ? 21.188 35.562 10.844 1 98.19 282 LEU A O 1
ATOM 2236 N N . ALA A 1 283 ? 21.109 34.031 12.508 1 97.62 283 ALA A N 1
ATOM 2237 C CA . ALA A 1 283 ? 22.062 34.719 13.352 1 97.62 283 ALA A CA 1
ATOM 2238 C C . ALA A 1 283 ? 23.422 34.844 12.656 1 97.62 283 ALA A C 1
ATOM 2240 O O . ALA A 1 283 ? 24.062 35.906 12.719 1 97.62 283 ALA A O 1
ATOM 2241 N N . LYS A 1 284 ? 23.844 33.75 12.078 1 97.75 284 LYS A N 1
ATOM 2242 C CA . LYS A 1 284 ? 25.125 33.781 11.367 1 97.75 284 LYS A CA 1
ATOM 2243 C C . LYS A 1 284 ? 25.094 34.781 10.211 1 97.75 284 LYS A C 1
ATOM 2245 O O . LYS A 1 284 ? 26.047 35.5 10 1 97.75 284 LYS A O 1
ATOM 2250 N N . TYR A 1 285 ? 24.078 34.781 9.438 1 98.5 285 TYR A N 1
ATOM 2251 C CA . TYR A 1 285 ? 23.953 35.656 8.289 1 98.5 285 TYR A CA 1
ATOM 2252 C C . TYR A 1 285 ? 23.984 37.125 8.719 1 98.5 285 TYR A C 1
ATOM 2254 O O . TYR A 1 285 ? 24.641 37.938 8.102 1 98.5 285 TYR A O 1
ATOM 2262 N N . ARG A 1 286 ? 23.203 37.438 9.75 1 98.44 286 ARG A N 1
ATOM 2263 C CA . ARG A 1 286 ? 23.172 38.812 10.297 1 98.44 286 ARG A CA 1
ATOM 2264 C C . ARG A 1 286 ? 24.578 39.25 10.672 1 98.44 286 ARG A C 1
ATOM 2266 O O . ARG A 1 286 ? 24.984 40.375 10.352 1 98.44 286 ARG A O 1
ATOM 2273 N N . ARG A 1 287 ? 25.297 38.375 11.367 1 98 287 ARG A N 1
ATOM 2274 C CA . ARG A 1 287 ? 26.672 38.688 11.789 1 98 287 ARG A CA 1
ATOM 2275 C C . ARG A 1 287 ? 27.562 38.938 10.578 1 98 287 ARG A C 1
ATOM 2277 O O . ARG A 1 287 ? 2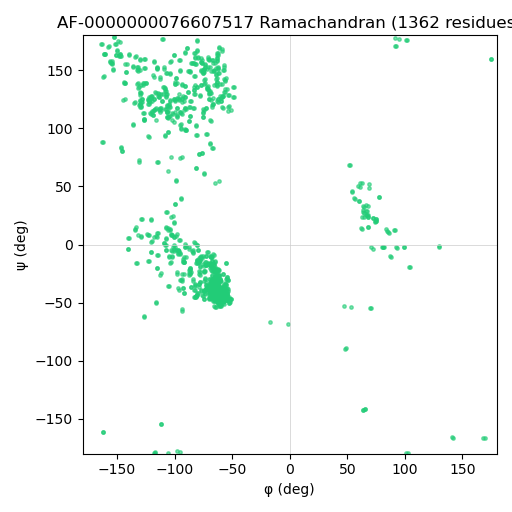8.422 39.812 10.602 1 98 287 ARG A O 1
ATOM 2284 N N . LEU A 1 288 ? 27.375 38.125 9.586 1 97.94 288 LEU A N 1
ATOM 2285 C CA . LEU A 1 288 ? 28.188 38.25 8.383 1 97.94 288 LEU A CA 1
ATOM 2286 C C . LEU A 1 288 ? 27.953 39.625 7.711 1 97.94 288 LEU A C 1
ATOM 2288 O O . LEU A 1 288 ? 28.906 40.25 7.254 1 97.94 288 LEU A O 1
ATOM 2292 N N . LEU A 1 289 ? 26.703 40.062 7.613 1 98.56 289 LEU A N 1
ATOM 2293 C CA . LEU A 1 289 ? 26.359 41.312 6.996 1 98.56 289 LEU A CA 1
ATOM 2294 C C . LEU A 1 289 ? 27.031 42.469 7.727 1 98.56 289 LEU A C 1
ATOM 2296 O O . LEU A 1 289 ? 27.516 43.438 7.094 1 98.56 289 LEU A O 1
ATOM 2300 N N . LEU A 1 290 ? 27.078 42.375 9.07 1 98.44 290 LEU A N 1
ATOM 2301 C CA . LEU A 1 290 ? 27.672 43.438 9.891 1 98.44 290 LEU A CA 1
ATOM 2302 C C . LEU A 1 290 ? 29.188 43.406 9.82 1 98.44 290 LEU A C 1
ATOM 2304 O O . LEU A 1 290 ? 29.828 44.438 9.648 1 98.44 290 LEU A O 1
ATOM 2308 N N . ARG A 1 291 ? 29.719 42.188 9.914 1 98.25 291 ARG A N 1
ATOM 2309 C CA . ARG A 1 291 ? 31.172 42.031 9.938 1 98.25 291 ARG A CA 1
ATOM 2310 C C . ARG A 1 291 ? 31.797 42.5 8.641 1 98.25 291 ARG A C 1
ATOM 2312 O O . ARG A 1 291 ? 32.875 43.094 8.664 1 98.25 291 ARG A O 1
ATOM 2319 N N . TYR A 1 292 ? 31.141 42.281 7.559 1 98.12 292 TYR A N 1
ATOM 2320 C CA . TYR A 1 292 ? 31.703 42.625 6.262 1 98.12 292 TYR A CA 1
ATOM 2321 C C . TYR A 1 292 ? 31.156 43.969 5.781 1 98.12 292 TYR A C 1
ATOM 2323 O O . TYR A 1 292 ? 31.328 44.344 4.617 1 98.12 292 TYR A O 1
ATOM 2331 N N . GLU A 1 293 ? 30.422 44.656 6.625 1 97.75 293 GLU A N 1
ATOM 2332 C CA . GLU A 1 293 ? 29.922 46.031 6.398 1 97.75 293 GLU A CA 1
ATOM 2333 C C . GLU A 1 293 ? 29.031 46.062 5.164 1 97.75 293 GLU A C 1
ATOM 2335 O O . GLU A 1 293 ? 29.156 47 4.348 1 97.75 293 GLU A O 1
ATOM 2340 N N . ARG A 1 294 ? 28.312 45.031 5.039 1 98.12 294 ARG A N 1
ATOM 2341 C CA . ARG A 1 294 ? 27.344 45.031 3.945 1 98.12 294 ARG A CA 1
ATOM 2342 C C . ARG A 1 294 ? 26 45.594 4.387 1 98.12 294 ARG A C 1
ATOM 2344 O O . ARG A 1 294 ? 25.156 45.906 3.553 1 98.12 294 ARG A O 1
ATOM 2351 N N . ALA A 1 295 ? 25.812 45.781 5.66 1 98.25 295 ALA A N 1
ATOM 2352 C CA . ALA A 1 295 ? 24.672 46.438 6.285 1 98.25 295 ALA A CA 1
ATOM 2353 C C . ALA A 1 295 ? 25.047 47.031 7.633 1 98.25 295 ALA A C 1
ATOM 2355 O O . ALA A 1 295 ? 26 46.594 8.273 1 98.25 295 ALA A O 1
ATOM 2356 N N . THR A 1 296 ? 24.297 48 8.086 1 98.19 296 THR A N 1
ATOM 2357 C CA . THR A 1 296 ? 24.453 48.562 9.43 1 98.19 296 THR A CA 1
ATOM 2358 C C . THR A 1 296 ? 23.391 47.969 10.367 1 98.19 296 THR A C 1
ATOM 2360 O O . THR A 1 296 ? 22.391 47.406 9.914 1 98.19 296 THR A O 1
ATOM 2363 N N . GLU A 1 297 ? 23.688 48.156 11.586 1 98.12 297 GLU A N 1
ATOM 2364 C CA . GLU A 1 297 ? 22.703 47.75 12.578 1 98.12 297 GLU A CA 1
ATOM 2365 C C . GLU A 1 297 ? 21.375 48.469 12.367 1 98.12 297 GLU A C 1
ATOM 2367 O O . GLU A 1 297 ? 20.312 47.875 12.547 1 98.12 297 GLU A O 1
ATOM 2372 N N . GLU A 1 298 ? 21.438 49.719 11.984 1 97.94 298 GLU A N 1
ATOM 2373 C CA . GLU A 1 298 ? 20.234 50.531 11.766 1 97.94 298 GLU A CA 1
ATOM 2374 C C . GLU A 1 298 ? 19.453 50 10.57 1 97.94 298 GLU A C 1
ATOM 2376 O O . GLU A 1 298 ? 18.219 49.938 10.617 1 97.94 298 GLU A O 1
ATOM 2381 N N . GLU A 1 299 ? 20.141 49.688 9.523 1 98.06 299 GLU A N 1
ATOM 2382 C CA . GLU A 1 299 ? 19.5 49.156 8.336 1 98.06 299 GLU A CA 1
ATOM 2383 C C . GLU A 1 299 ? 18.781 47.844 8.641 1 98.06 299 GLU A C 1
ATOM 2385 O O . GLU A 1 299 ? 17.656 47.625 8.203 1 98.06 299 GLU A O 1
ATOM 2390 N N . LEU A 1 300 ? 19.422 46.969 9.367 1 98.56 300 LEU A N 1
ATOM 2391 C CA . LEU A 1 300 ? 18.844 45.688 9.719 1 98.56 300 LEU A CA 1
ATOM 2392 C C . LEU A 1 300 ? 17.656 45.875 10.656 1 98.56 300 LEU A C 1
ATOM 2394 O O . LEU A 1 300 ? 16.656 45.156 10.531 1 98.56 300 LEU A O 1
ATOM 2398 N N . LYS A 1 301 ? 17.766 46.781 11.578 1 98.31 301 LYS A N 1
ATOM 2399 C CA . LYS A 1 301 ? 16.672 47.062 12.492 1 98.31 301 LYS A CA 1
ATOM 2400 C C . LYS A 1 301 ? 15.453 47.594 11.742 1 98.31 301 LYS A C 1
ATOM 2402 O O . LYS A 1 301 ? 14.312 47.281 12.102 1 98.31 301 LYS A O 1
ATOM 2407 N N . GLU A 1 302 ? 15.688 48.406 10.805 1 98.44 302 GLU A N 1
ATOM 2408 C CA . GLU A 1 302 ? 14.594 48.938 9.969 1 98.44 302 GLU A CA 1
ATOM 2409 C C . GLU A 1 302 ? 13.867 47.781 9.266 1 98.44 302 GLU A C 1
ATOM 2411 O O . GLU A 1 302 ? 12.641 47.781 9.18 1 98.44 302 GLU A O 1
ATOM 2416 N N . ILE A 1 303 ? 14.625 46.875 8.734 1 98.62 303 ILE A N 1
ATOM 2417 C CA . ILE A 1 303 ? 14.039 45.688 8.078 1 98.62 303 ILE A CA 1
ATOM 2418 C C . ILE A 1 303 ? 13.242 44.875 9.102 1 98.62 303 ILE A C 1
ATOM 2420 O O . ILE A 1 303 ? 12.117 44.469 8.82 1 98.62 303 ILE A O 1
ATOM 2424 N N . GLU A 1 304 ? 13.781 44.656 10.242 1 98.69 304 GLU A N 1
ATOM 2425 C CA . GLU A 1 304 ? 13.141 43.875 11.305 1 98.69 304 GLU A CA 1
ATOM 2426 C C . GLU A 1 304 ? 11.828 44.531 11.742 1 98.69 304 GLU A C 1
ATOM 2428 O O . GLU A 1 304 ? 10.828 43.844 11.953 1 98.69 304 GLU A O 1
ATOM 2433 N N . ASP A 1 305 ? 11.852 45.875 11.852 1 98.56 305 ASP A N 1
ATOM 2434 C CA . ASP A 1 305 ? 10.648 46.594 12.234 1 98.56 305 ASP A CA 1
ATOM 2435 C C . ASP A 1 305 ? 9.578 46.5 11.148 1 98.56 305 ASP A C 1
ATOM 2437 O O . ASP A 1 305 ? 8.391 46.375 11.453 1 98.56 305 ASP A O 1
ATOM 2441 N N . ALA A 1 306 ? 10.023 46.625 9.977 1 98.5 306 ALA A N 1
ATOM 2442 C CA . ALA A 1 306 ? 9.102 46.5 8.859 1 98.5 306 ALA A CA 1
ATOM 2443 C C . ALA A 1 306 ? 8.453 45.125 8.828 1 98.5 306 ALA A C 1
ATOM 2445 O O . ALA A 1 306 ? 7.258 45 8.562 1 98.5 306 ALA A O 1
ATOM 2446 N N . VAL A 1 307 ? 9.234 44.094 9.062 1 98.69 307 VAL A N 1
ATOM 2447 C CA . VAL A 1 307 ? 8.734 42.719 9.094 1 98.69 307 VAL A CA 1
ATOM 2448 C C . VAL A 1 307 ? 7.73 42.562 10.234 1 98.69 307 VAL A C 1
ATOM 2450 O O . VAL A 1 307 ? 6.672 41.938 10.055 1 98.69 307 VAL A O 1
ATOM 2453 N N . ALA A 1 308 ? 8.07 43.031 11.359 1 98.38 308 ALA A N 1
ATOM 2454 C CA . ALA A 1 308 ? 7.176 42.969 12.508 1 98.38 308 ALA A CA 1
ATOM 2455 C C . ALA A 1 308 ? 5.82 43.594 12.188 1 98.38 308 ALA A C 1
ATOM 2457 O O . ALA A 1 308 ? 4.777 43.031 12.555 1 98.38 308 ALA A O 1
ATOM 2458 N N . ALA A 1 309 ? 5.836 44.719 11.547 1 98.38 309 ALA A N 1
ATOM 2459 C CA . ALA A 1 309 ? 4.605 45.406 11.156 1 98.38 309 ALA A CA 1
ATOM 2460 C C . ALA A 1 309 ? 3.82 44.594 10.141 1 98.38 309 ALA A C 1
ATOM 2462 O O . ALA A 1 309 ? 2.592 44.531 10.211 1 98.38 309 ALA A O 1
ATOM 2463 N N . GLU A 1 310 ? 4.52 44.062 9.219 1 98.19 310 GLU A N 1
ATOM 2464 C CA . GLU A 1 310 ? 3.906 43.219 8.195 1 98.19 310 GLU A CA 1
ATOM 2465 C C . GLU A 1 310 ? 3.207 42.031 8.812 1 98.19 310 GLU A C 1
ATOM 2467 O O . GLU A 1 310 ? 2.07 41.719 8.453 1 98.19 310 GLU A O 1
ATOM 2472 N N . VAL A 1 311 ? 3.848 41.344 9.688 1 98.5 311 VAL A N 1
ATOM 2473 C CA . VAL A 1 311 ? 3.314 40.125 10.312 1 98.5 311 VAL A CA 1
ATOM 2474 C C . VAL A 1 311 ? 2.131 40.5 11.211 1 98.5 311 VAL A C 1
ATOM 2476 O O . VAL A 1 311 ? 1.149 39.75 11.281 1 98.5 311 VAL A O 1
ATOM 2479 N N . LYS A 1 312 ? 2.234 41.625 11.883 1 98 312 LYS A N 1
ATOM 2480 C CA . LYS A 1 312 ? 1.131 42.094 12.711 1 98 312 LYS A CA 1
ATOM 2481 C C . LYS A 1 312 ? -0.115 42.375 11.875 1 98 312 LYS A C 1
ATOM 2483 O O . LYS A 1 312 ? -1.226 42 12.266 1 98 312 LYS A O 1
ATOM 2488 N N . ASP A 1 313 ? 0.062 43.031 10.797 1 98.38 313 ASP A N 1
ATOM 2489 C CA . ASP A 1 313 ? -1.046 43.312 9.883 1 98.38 313 ASP A CA 1
ATOM 2490 C C . ASP A 1 313 ? -1.642 42 9.352 1 98.38 313 ASP A C 1
ATOM 2492 O O . ASP A 1 313 ? -2.863 41.844 9.289 1 98.38 313 ASP A O 1
ATOM 2496 N N . ALA A 1 314 ? -0.808 41.094 8.945 1 98.44 314 ALA A N 1
ATOM 2497 C CA . ALA A 1 314 ? -1.24 39.781 8.461 1 98.44 314 ALA A CA 1
ATOM 2498 C C . ALA A 1 314 ? -2.033 39.031 9.531 1 98.44 314 ALA A C 1
ATOM 2500 O O . ALA A 1 314 ? -3.021 38.344 9.227 1 98.44 314 ALA A O 1
ATOM 2501 N N . HIS A 1 315 ? -1.566 39.062 10.75 1 97.88 315 HIS A N 1
ATOM 2502 C CA . HIS A 1 315 ? -2.26 38.469 11.883 1 97.88 315 HIS A CA 1
ATOM 2503 C C . HIS A 1 315 ? -3.684 39 12.008 1 97.88 315 HIS A C 1
ATOM 2505 O O . HIS A 1 315 ? -4.633 38.219 12.148 1 97.88 315 HIS A O 1
ATOM 2511 N N . LYS A 1 316 ? -3.85 40.312 11.938 1 98.06 316 LYS A N 1
ATOM 2512 C CA . LYS A 1 316 ? -5.16 40.969 12.031 1 98.06 316 LYS A CA 1
ATOM 2513 C C . LYS A 1 316 ? -6.086 40.5 10.914 1 98.06 316 LYS A C 1
ATOM 2515 O O . LYS A 1 316 ? -7.25 40.156 11.156 1 98.06 316 LYS A O 1
ATOM 2520 N N . LYS A 1 317 ? -5.57 40.469 9.773 1 98.06 317 LYS A N 1
ATOM 2521 C CA . LYS A 1 317 ? -6.344 40 8.625 1 98.06 317 LYS A CA 1
ATOM 2522 C C . LYS A 1 317 ? -6.719 38.531 8.766 1 98.06 317 LYS A C 1
ATOM 2524 O O . LYS A 1 317 ? -7.828 38.125 8.406 1 98.06 317 LYS A O 1
ATOM 2529 N N . GLY A 1 318 ? -5.75 37.719 9.227 1 96.88 318 GLY A N 1
ATOM 2530 C CA . GLY A 1 318 ? -6.012 36.312 9.469 1 96.88 318 GLY A CA 1
ATOM 2531 C C . GLY A 1 318 ? -7.156 36.094 10.438 1 96.88 318 GLY A C 1
ATOM 2532 O O . GLY A 1 318 ? -8.031 35.25 10.18 1 96.88 318 GLY A O 1
ATOM 2533 N N . LEU A 1 319 ? -7.156 36.781 11.531 1 96.56 319 LEU A N 1
ATOM 2534 C CA . LEU A 1 319 ? -8.188 36.625 12.547 1 96.56 319 LEU A CA 1
ATOM 2535 C C . LEU A 1 319 ? -9.555 37.031 12.016 1 96.56 319 LEU A C 1
ATOM 2537 O O . LEU A 1 319 ? -10.57 36.469 12.406 1 96.56 319 LEU A O 1
ATOM 2541 N N . ALA A 1 320 ? -9.531 37.969 11.055 1 97.25 320 ALA A N 1
ATOM 2542 C CA . ALA A 1 320 ? -10.781 38.5 10.523 1 97.25 320 ALA A CA 1
ATOM 2543 C C . ALA A 1 320 ? -11.312 37.625 9.383 1 97.25 320 ALA A C 1
ATOM 2545 O O . ALA A 1 320 ? -12.492 37.688 9.031 1 97.25 320 ALA A O 1
ATOM 2546 N N . ALA A 1 321 ? -10.469 36.844 8.797 1 97 321 ALA A N 1
ATOM 2547 C CA . ALA A 1 321 ? -10.867 36.062 7.645 1 97 321 ALA A CA 1
ATOM 2548 C C . ALA A 1 321 ? -11.867 34.969 8.047 1 97 321 ALA A C 1
ATOM 2550 O O . ALA A 1 321 ? -11.805 34.438 9.156 1 97 321 ALA A O 1
ATOM 2551 N N . PRO A 1 322 ? -12.75 34.594 7.184 1 95.75 322 PRO A N 1
ATOM 2552 C CA . PRO A 1 322 ? -13.789 33.625 7.523 1 95.75 322 PRO A CA 1
ATOM 2553 C C . PRO A 1 322 ? -13.258 32.188 7.605 1 95.75 322 PRO A C 1
ATOM 2555 O O . PRO A 1 322 ? -12.328 31.844 6.879 1 95.75 322 PRO A O 1
ATOM 2558 N N . HIS A 1 323 ? -13.875 31.391 8.5 1 96.5 323 HIS A N 1
ATOM 2559 C CA . HIS A 1 323 ? -13.711 29.953 8.5 1 96.5 323 HIS A CA 1
ATOM 2560 C C . HIS A 1 323 ? -14.523 29.297 7.387 1 96.5 323 HIS A C 1
ATOM 2562 O O . HIS A 1 323 ? -15.461 29.906 6.863 1 96.5 323 HIS A O 1
ATOM 2568 N N . PRO A 1 324 ? -14.102 28.109 6.961 1 97.25 324 PRO A N 1
ATOM 2569 C CA . PRO A 1 324 ? -15 27.391 6.051 1 97.25 324 PRO A CA 1
ATOM 2570 C C . PRO A 1 324 ? -16.344 27.031 6.691 1 97.25 324 PRO A C 1
ATOM 2572 O O . PRO A 1 324 ? -16.453 27.016 7.922 1 97.25 324 PRO A O 1
ATOM 2575 N N . THR A 1 325 ? -17.359 26.781 5.902 1 97.69 325 THR A N 1
ATOM 2576 C CA . THR A 1 325 ? -18.688 26.453 6.41 1 97.69 325 THR A CA 1
ATOM 2577 C C . THR A 1 325 ? -18.891 24.953 6.465 1 97.69 325 THR A C 1
ATOM 2579 O O . THR A 1 325 ? -18.328 24.219 5.66 1 97.69 325 THR A O 1
ATOM 2582 N N . PRO A 1 326 ? -19.688 24.484 7.383 1 97.44 326 PRO A N 1
ATOM 2583 C CA . PRO A 1 326 ? -19.953 23.047 7.477 1 97.44 326 PRO A CA 1
ATOM 2584 C C . PRO A 1 326 ? -20.5 22.469 6.176 1 97.44 326 PRO A C 1
ATOM 2586 O O . PRO A 1 326 ? -20.172 21.344 5.812 1 97.44 326 PRO A O 1
ATOM 2589 N N . GLU A 1 327 ? -21.266 23.219 5.461 1 96.88 327 GLU A N 1
ATOM 2590 C CA . GLU A 1 327 ? -21.922 22.75 4.254 1 96.88 327 GLU A CA 1
ATOM 2591 C C . GLU A 1 327 ? -20.906 22.5 3.137 1 96.88 327 GLU A C 1
ATOM 2593 O O . GLU A 1 327 ? -21.188 21.734 2.199 1 96.88 327 GLU A O 1
ATOM 2598 N N . SER A 1 328 ? -19.75 23.047 3.273 1 97.19 328 SER A N 1
ATOM 2599 C CA . SER A 1 328 ? -18.766 22.984 2.199 1 97.19 328 SER A CA 1
ATOM 2600 C C . SER A 1 328 ? -18.031 21.641 2.201 1 97.19 328 SER A C 1
ATOM 2602 O O . SER A 1 328 ? -17.234 21.359 1.311 1 97.19 328 SER A O 1
ATOM 2604 N N . VAL A 1 329 ? -18.344 20.719 3.133 1 97.44 329 VAL A N 1
ATOM 2605 C CA . VAL A 1 329 ? -17.609 19.453 3.27 1 97.44 329 VAL A CA 1
ATOM 2606 C C . VAL A 1 329 ? -17.812 18.594 2.02 1 97.44 329 VAL A C 1
ATOM 2608 O O . VAL A 1 329 ? -16.984 17.766 1.693 1 97.44 329 VAL A O 1
ATOM 2611 N N . HIS A 1 330 ? -18.844 18.812 1.229 1 97.19 330 HIS A N 1
ATOM 2612 C CA . HIS A 1 330 ? -19.156 17.969 0.079 1 97.19 330 HIS A CA 1
ATOM 2613 C C . HIS A 1 330 ? -18.609 18.578 -1.21 1 97.19 330 HIS A C 1
ATOM 2615 O O . HIS A 1 330 ? -18.688 17.953 -2.271 1 97.19 330 HIS A O 1
ATOM 2621 N N . ASP A 1 331 ? -18.047 19.812 -1.029 1 97.12 331 ASP A N 1
ATOM 2622 C CA . ASP A 1 331 ? -17.453 20.438 -2.205 1 97.12 331 ASP A CA 1
ATOM 2623 C C . ASP A 1 331 ? -16.172 19.734 -2.627 1 97.12 331 ASP A C 1
ATOM 2625 O O . ASP A 1 331 ? -15.391 19.297 -1.778 1 97.12 331 ASP A O 1
ATOM 2629 N N . PHE A 1 332 ? -16.016 19.516 -3.912 1 97.25 332 PHE A N 1
ATOM 2630 C CA . PHE A 1 332 ? -14.766 19.078 -4.527 1 97.25 332 PHE A CA 1
ATOM 2631 C C . PHE A 1 332 ? -14.414 17.672 -4.094 1 97.25 332 PHE A C 1
ATOM 2633 O O . PHE A 1 332 ? -13.234 17.328 -3.984 1 97.25 332 PHE A O 1
ATOM 2640 N N . VAL A 1 333 ? -15.383 16.828 -3.705 1 97.56 333 VAL A N 1
ATOM 2641 C CA . VAL A 1 333 ? -15.086 15.445 -3.328 1 97.56 333 VAL A CA 1
ATOM 2642 C C . VAL A 1 333 ? -14.641 14.656 -4.559 1 97.56 333 VAL A C 1
ATOM 2644 O O . VAL A 1 333 ? -13.641 13.938 -4.512 1 97.56 333 VAL A O 1
ATOM 2647 N N . ILE A 1 334 ? -15.344 14.773 -5.66 1 96.38 334 ILE A N 1
ATOM 2648 C CA . ILE A 1 334 ? -15 14.117 -6.914 1 96.38 334 ILE A CA 1
ATOM 2649 C C . ILE A 1 334 ? -15.336 15.039 -8.086 1 96.38 334 ILE A C 1
ATOM 2651 O O . ILE A 1 334 ? -16.312 15.781 -8.039 1 96.38 334 ILE A O 1
ATOM 2655 N N . GLY A 1 335 ? -14.445 15.062 -9.062 1 96.06 335 GLY A N 1
ATOM 2656 C CA . GLY A 1 335 ? -14.648 15.914 -10.227 1 96.06 335 GLY A CA 1
ATOM 2657 C C . GLY A 1 335 ? -15.93 15.602 -10.977 1 96.06 335 GLY A C 1
ATOM 2658 O O . GLY A 1 335 ? -16.516 14.531 -10.812 1 96.06 335 GLY A O 1
ATOM 2659 N N . GLU A 1 336 ? -16.297 16.469 -11.82 1 96.38 336 GLU A N 1
ATOM 2660 C CA . GLU A 1 336 ? -17.547 16.328 -12.555 1 96.38 336 GLU A CA 1
ATOM 2661 C C . GLU A 1 336 ? -17.484 15.18 -13.555 1 96.38 336 GLU A C 1
ATOM 2663 O O . GLU A 1 336 ? -16.5 15.039 -14.273 1 96.38 336 GLU A O 1
ATOM 2668 N N . ALA A 1 337 ? -18.484 14.336 -13.562 1 97.56 337 ALA A N 1
ATOM 2669 C CA . ALA A 1 337 ? -18.609 13.258 -14.539 1 97.56 337 ALA A CA 1
ATOM 2670 C C . ALA A 1 337 ? -19.016 13.812 -15.906 1 97.56 337 ALA A C 1
ATOM 2672 O O . ALA A 1 337 ? -19.828 14.742 -16 1 97.56 337 ALA A O 1
ATOM 2673 N N . TYR A 1 338 ? -18.453 13.227 -16.922 1 96.81 338 TYR A N 1
ATOM 2674 C CA . TYR A 1 338 ? -18.938 13.523 -18.266 1 96.81 338 TYR A CA 1
ATOM 2675 C C . TYR A 1 338 ? -20.422 13.172 -18.391 1 96.81 338 TYR A C 1
ATOM 2677 O O . TYR A 1 338 ? -20.828 12.047 -18.078 1 96.81 338 TYR A O 1
ATOM 2685 N N . PRO A 1 339 ? -21.188 14.141 -18.844 1 95.25 339 PRO A N 1
ATOM 2686 C CA . PRO A 1 339 ? -22.609 13.828 -19.078 1 95.25 339 PRO A CA 1
ATOM 2687 C C . PRO A 1 339 ? -22.828 12.984 -20.328 1 95.25 339 PRO A C 1
ATOM 2689 O O . PRO A 1 339 ? -22.453 13.391 -21.422 1 95.25 339 PRO A O 1
ATOM 2692 N N . ALA A 1 340 ? -23.328 11.773 -20.141 1 94.69 340 ALA A N 1
ATOM 2693 C CA . ALA A 1 340 ? -23.672 10.945 -21.297 1 94.69 340 ALA A CA 1
ATOM 2694 C C . ALA A 1 340 ? -24.844 11.539 -22.078 1 94.69 340 ALA A C 1
ATOM 2696 O O . ALA A 1 340 ? -25.969 11.031 -22 1 94.69 340 ALA A O 1
ATOM 2697 N N . SER A 1 341 ? -24.594 12.516 -22.984 1 92.31 341 SER A N 1
ATOM 2698 C CA . SER A 1 341 ? -25.641 13.297 -23.625 1 92.31 341 SER A CA 1
ATOM 2699 C C . SER A 1 341 ? -26.312 12.508 -24.734 1 92.31 341 SER A C 1
ATOM 2701 O O . SER A 1 341 ? -27.516 12.656 -24.969 1 92.31 341 SER A O 1
ATOM 2703 N N . LYS A 1 342 ? -25.547 11.664 -25.375 1 94.5 342 LYS A N 1
ATOM 2704 C CA . LYS A 1 342 ? -26.109 10.898 -26.484 1 94.5 342 LYS A CA 1
ATOM 2705 C C . LYS A 1 342 ? -26.938 9.719 -25.969 1 94.5 342 LYS A C 1
ATOM 2707 O O . LYS A 1 342 ? -27.922 9.336 -26.609 1 94.5 342 LYS A O 1
ATOM 2712 N N . TYR A 1 343 ? -26.469 9.164 -24.844 1 96.25 343 TYR A N 1
ATOM 2713 C CA . TYR A 1 343 ? -27.156 8.031 -24.234 1 96.25 343 TYR A CA 1
ATOM 2714 C C . TYR A 1 343 ? -27.375 8.266 -22.75 1 96.25 343 TYR A C 1
ATOM 2716 O O . TYR A 1 343 ? -26.797 7.57 -21.906 1 96.25 343 TYR A O 1
ATOM 2724 N N . PRO A 1 344 ? -28.234 9.094 -22.391 1 95.75 344 PRO A N 1
ATOM 2725 C CA . PRO A 1 344 ? -28.375 9.508 -20.984 1 95.75 344 PRO A CA 1
ATOM 2726 C C . PRO A 1 344 ? -28.812 8.367 -20.078 1 95.75 344 PRO A C 1
ATOM 2728 O O . PRO A 1 344 ? -28.578 8.414 -18.859 1 95.75 344 PRO A O 1
ATOM 2731 N N . GLU A 1 345 ? -29.469 7.309 -20.656 1 95.31 345 GLU A N 1
ATOM 2732 C CA . GLU A 1 345 ? -29.906 6.184 -19.828 1 95.31 345 GLU A CA 1
ATOM 2733 C C . GLU A 1 345 ? -28.906 5.035 -19.891 1 95.31 345 GLU A C 1
ATOM 2735 O O . GLU A 1 345 ? -29.047 4.043 -19.172 1 95.31 345 GLU A O 1
ATOM 2740 N N . GLY A 1 346 ? -27.875 5.188 -20.734 1 97.25 346 GLY A N 1
ATOM 2741 C CA . GLY A 1 346 ? -26.844 4.164 -20.859 1 97.25 346 GLY A CA 1
ATOM 2742 C C . GLY A 1 346 ? -27.359 2.881 -21.484 1 97.25 346 GLY A C 1
ATOM 2743 O O . GLY A 1 346 ? -26.875 1.794 -21.172 1 97.25 346 GLY A O 1
ATOM 2744 N N . VAL A 1 347 ? -28.406 2.924 -22.234 1 96.94 347 VAL A N 1
ATOM 2745 C CA . VAL A 1 347 ? -28.953 1.775 -22.938 1 96.94 347 VAL A CA 1
ATOM 2746 C C . VAL A 1 347 ? -29.109 2.104 -24.422 1 96.94 347 VAL A C 1
ATOM 2748 O O . VAL A 1 347 ? -29.062 3.273 -24.812 1 96.94 347 VAL A O 1
ATOM 2751 N N . HIS A 1 348 ? -29.188 1.088 -25.266 1 96.38 348 HIS A N 1
ATOM 2752 C CA . HIS A 1 348 ? -29.375 1.251 -26.703 1 96.38 348 HIS A CA 1
ATOM 2753 C C . HIS A 1 348 ? -30.125 0.068 -27.297 1 96.38 348 HIS A C 1
ATOM 2755 O O . HIS A 1 348 ? -30.266 -0.977 -26.656 1 96.38 348 HIS A O 1
ATOM 2761 N N . GLU A 1 349 ? -30.578 0.228 -28.516 1 94 349 GLU A N 1
ATOM 2762 C CA . GLU A 1 349 ? -31.25 -0.834 -29.25 1 94 349 GLU A CA 1
ATOM 2763 C C . GLU A 1 349 ? -30.5 -1.16 -30.547 1 94 349 GLU A C 1
ATOM 2765 O O . GLU A 1 349 ? -31.094 -1.604 -31.516 1 94 349 GLU A O 1
ATOM 2770 N N . HIS A 1 350 ? -29.312 -0.841 -30.562 1 91.38 350 HIS A N 1
ATOM 2771 C CA . HIS A 1 350 ? -28.484 -1.078 -31.734 1 91.38 350 HIS A CA 1
ATOM 2772 C C . HIS A 1 350 ? -28.422 -2.562 -32.062 1 91.38 350 HIS A C 1
ATOM 2774 O O . HIS A 1 350 ? -28.156 -3.393 -31.203 1 91.38 350 HIS A O 1
ATOM 2780 N N . ASN A 1 351 ? -28.75 -2.938 -33.406 1 90.56 351 ASN A N 1
ATOM 2781 C CA . ASN A 1 351 ? -28.75 -4.328 -33.844 1 90.56 351 ASN A CA 1
ATOM 2782 C C . ASN A 1 351 ? -27.516 -4.629 -34.719 1 90.56 351 ASN A C 1
ATOM 2784 O O . ASN A 1 351 ? -27.609 -5.352 -35.719 1 90.56 351 ASN A O 1
ATOM 2788 N N . GLY A 1 352 ? -26.422 -4.551 -34.281 1 92.25 352 GLY A N 1
ATOM 2789 C CA . GLY A 1 352 ? -25.188 -4.848 -35.031 1 92.25 352 GLY A CA 1
ATOM 2790 C C . GLY A 1 352 ? -24.562 -6.172 -34.625 1 92.25 352 GLY A C 1
ATOM 2791 O O . GLY A 1 352 ? -25.141 -6.922 -33.844 1 92.25 352 GLY A O 1
ATOM 2792 N N . GLU A 1 353 ? -23.469 -6.5 -35.219 1 95.94 353 GLU A N 1
ATOM 2793 C CA . GLU A 1 353 ? -22.734 -7.711 -34.875 1 95.94 353 GLU A CA 1
ATOM 2794 C C . GLU A 1 353 ? -22.156 -7.621 -33.469 1 95.94 353 GLU A C 1
ATOM 2796 O O . GLU A 1 353 ? -21.484 -6.641 -33.125 1 95.94 353 GLU A O 1
ATOM 2801 N N . PRO A 1 354 ? -22.469 -8.602 -32.656 1 97.75 354 PRO A N 1
ATOM 2802 C CA . PRO A 1 354 ? -21.844 -8.594 -31.328 1 97.75 354 PRO A CA 1
ATOM 2803 C C . PRO A 1 354 ? -20.328 -8.664 -31.391 1 97.75 354 PRO A C 1
ATOM 2805 O O . PRO A 1 354 ? -19.766 -9.383 -32.219 1 97.75 354 PRO A O 1
ATOM 2808 N N . ILE A 1 355 ? -19.703 -7.938 -30.609 1 98 355 ILE A N 1
ATOM 2809 C CA . ILE A 1 355 ? -18.25 -8.023 -30.5 1 98 355 ILE A CA 1
ATOM 2810 C C . ILE A 1 355 ? -17.875 -8.438 -29.078 1 98 355 ILE A C 1
ATOM 2812 O O . ILE A 1 355 ? -18.656 -8.258 -28.141 1 98 355 ILE A O 1
ATOM 2816 N N . LYS A 1 356 ? -16.719 -8.992 -28.891 1 98.44 356 LYS A N 1
ATOM 2817 C CA . LYS A 1 356 ? -16.219 -9.438 -27.594 1 98.44 356 LYS A CA 1
ATOM 2818 C C . LYS A 1 356 ? -15.914 -8.25 -26.672 1 98.44 356 LYS A C 1
ATOM 2820 O O . LYS A 1 356 ? -15.641 -7.148 -27.156 1 98.44 356 LYS A O 1
ATOM 2825 N N . LEU A 1 357 ? -16.016 -8.508 -25.391 1 98.69 357 LEU A N 1
ATOM 2826 C CA . LEU A 1 357 ? -15.758 -7.469 -24.391 1 98.69 357 LEU A CA 1
ATOM 2827 C C . LEU A 1 357 ? -14.367 -6.875 -24.578 1 98.69 357 LEU A C 1
ATOM 2829 O O . LEU A 1 357 ? -14.195 -5.652 -24.531 1 98.69 357 LEU A O 1
ATOM 2833 N N . ILE A 1 358 ? -13.352 -7.715 -24.875 1 97.81 358 ILE A N 1
ATOM 2834 C CA . ILE A 1 358 ? -11.969 -7.27 -25.031 1 97.81 358 ILE A CA 1
ATOM 2835 C C . ILE A 1 358 ? -11.859 -6.359 -26.25 1 97.81 358 ILE A C 1
ATOM 2837 O O . ILE A 1 358 ? -11.117 -5.371 -26.219 1 97.81 358 ILE A O 1
ATOM 2841 N N . THR A 1 359 ? -12.555 -6.68 -27.297 1 98 359 THR A N 1
ATOM 2842 C CA . THR A 1 359 ? -12.562 -5.867 -28.5 1 98 359 THR A CA 1
ATOM 2843 C C . THR A 1 359 ? -13.211 -4.512 -28.25 1 98 359 THR A C 1
ATOM 2845 O O . THR A 1 359 ? -12.719 -3.482 -28.719 1 98 359 THR A O 1
ATOM 2848 N N . ALA A 1 360 ? -14.32 -4.562 -27.516 1 98.62 360 ALA A N 1
ATOM 2849 C CA . ALA A 1 360 ? -15.016 -3.326 -27.156 1 98.62 360 ALA A CA 1
ATOM 2850 C C . ALA A 1 360 ? -14.102 -2.383 -26.391 1 98.62 360 ALA A C 1
ATOM 2852 O O . ALA A 1 360 ? -14.086 -1.175 -26.641 1 98.62 360 ALA A O 1
ATOM 2853 N N . LEU A 1 361 ? -13.359 -2.879 -25.422 1 98.25 361 LEU A N 1
ATOM 2854 C CA . LEU A 1 361 ? -12.414 -2.084 -24.641 1 98.25 361 LEU A CA 1
ATOM 2855 C C . LEU A 1 361 ? -11.336 -1.494 -25.547 1 98.25 361 LEU A C 1
ATOM 2857 O O . LEU A 1 361 ? -11.047 -0.297 -25.469 1 98.25 361 LEU A O 1
ATOM 2861 N N . ASN A 1 362 ? -10.688 -2.348 -26.391 1 97.06 362 ASN A N 1
ATOM 2862 C CA . ASN A 1 362 ? -9.602 -1.918 -27.266 1 97.06 362 ASN A CA 1
ATOM 2863 C C . ASN A 1 362 ? -10.062 -0.833 -28.234 1 97.06 362 ASN A C 1
ATOM 2865 O O . ASN A 1 362 ? -9.391 0.183 -28.406 1 97.06 362 ASN A O 1
ATOM 2869 N N . GLU A 1 363 ? -11.227 -1.056 -28.875 1 97.88 363 GLU A N 1
ATOM 2870 C CA . GLU A 1 363 ? -11.742 -0.104 -29.844 1 97.88 363 GLU A CA 1
ATOM 2871 C C . GLU A 1 363 ? -12.125 1.218 -29.188 1 97.88 363 GLU A C 1
ATOM 2873 O O . GLU A 1 363 ? -11.938 2.287 -29.766 1 97.88 363 GLU A O 1
ATOM 2878 N N . THR A 1 364 ? -12.664 1.126 -27.984 1 98.44 364 THR A N 1
ATOM 2879 C CA . THR A 1 364 ? -13.016 2.346 -27.266 1 98.44 364 THR A CA 1
ATOM 2880 C C . THR A 1 364 ? -11.766 3.123 -26.875 1 98.44 364 THR A C 1
ATOM 2882 O O . THR A 1 364 ? -11.727 4.352 -26.984 1 98.44 364 THR A O 1
ATOM 2885 N N . LEU A 1 365 ? -10.742 2.443 -26.375 1 97.56 365 LEU A N 1
ATOM 2886 C CA . LEU A 1 365 ? -9.469 3.098 -26.094 1 97.56 365 LEU A CA 1
ATOM 2887 C C . LEU A 1 365 ? -8.961 3.85 -27.328 1 97.56 365 LEU A C 1
ATOM 2889 O O . LEU A 1 365 ? -8.633 5.035 -27.234 1 97.56 365 LEU A O 1
ATOM 2893 N N . LYS A 1 366 ? -8.93 3.154 -28.484 1 97.44 366 LYS A N 1
ATOM 2894 C CA . LYS A 1 366 ? -8.438 3.764 -29.719 1 97.44 366 LYS A CA 1
ATOM 2895 C C . LYS A 1 366 ? -9.266 4.992 -30.094 1 97.44 366 LYS A C 1
ATOM 2897 O O . LYS A 1 366 ? -8.711 6.027 -30.469 1 97.44 366 LYS A O 1
ATOM 2902 N N . ALA A 1 367 ? -10.547 4.84 -29.953 1 98.31 367 ALA A N 1
ATOM 2903 C CA . ALA A 1 367 ? -11.422 5.961 -30.281 1 98.31 367 ALA A CA 1
ATOM 2904 C C . ALA A 1 367 ? -11.125 7.168 -29.406 1 98.31 367 ALA A C 1
ATOM 2906 O O . ALA A 1 367 ? -11.062 8.297 -29.891 1 98.31 367 ALA A O 1
ATOM 2907 N N . GLU A 1 368 ? -10.984 6.961 -28.109 1 98.12 368 GLU A N 1
ATOM 2908 C CA . GLU A 1 368 ? -10.75 8.062 -27.188 1 98.12 368 GLU A CA 1
ATOM 2909 C C . GLU A 1 368 ? -9.367 8.68 -27.391 1 98.12 368 GLU A C 1
ATOM 2911 O O . GLU A 1 368 ? -9.18 9.883 -27.219 1 98.12 368 GLU A O 1
ATOM 2916 N N . PHE A 1 369 ? -8.383 7.852 -27.766 1 97.94 369 PHE A N 1
ATOM 2917 C CA . PHE A 1 369 ? -7.047 8.352 -28.062 1 97.94 369 PHE A CA 1
ATOM 2918 C C . PHE A 1 369 ? -7.059 9.211 -29.328 1 97.94 369 PHE A C 1
ATOM 2920 O O . PHE A 1 369 ? -6.32 10.195 -29.422 1 97.94 369 PHE A O 1
ATOM 2927 N N . ARG A 1 370 ? -7.871 8.844 -30.359 1 98.06 370 ARG A N 1
ATOM 2928 C CA . ARG A 1 370 ? -8.031 9.656 -31.562 1 98.06 370 ARG A CA 1
ATOM 2929 C C . ARG A 1 370 ? -8.727 10.977 -31.234 1 98.06 370 ARG A C 1
ATOM 2931 O O . ARG A 1 370 ? -8.398 12.016 -31.797 1 98.06 370 ARG A O 1
ATOM 2938 N N . ASN A 1 371 ? -9.609 10.898 -30.312 1 97.19 371 ASN A N 1
ATOM 2939 C CA . ASN A 1 371 ? -10.445 12.047 -29.969 1 97.19 371 ASN A CA 1
ATOM 2940 C C . ASN A 1 371 ? -9.664 13.094 -29.188 1 97.19 371 ASN A C 1
ATOM 2942 O O . ASN A 1 371 ? -9.945 14.289 -29.281 1 97.19 371 ASN A O 1
ATOM 2946 N N . ASN A 1 372 ? -8.797 12.711 -28.281 1 97.94 372 ASN A N 1
ATOM 2947 C CA . ASN A 1 372 ? -8.023 13.602 -27.422 1 97.94 372 ASN A CA 1
ATOM 2948 C C . ASN A 1 372 ? -6.531 13.305 -27.516 1 97.94 372 ASN A C 1
ATOM 2950 O O . ASN A 1 372 ? -6.051 12.328 -26.938 1 97.94 372 ASN A O 1
ATOM 2954 N N . PRO A 1 373 ? -5.832 14.172 -28.141 1 97.19 373 PRO A N 1
ATOM 2955 C CA . PRO A 1 373 ? -4.402 13.922 -28.344 1 97.19 373 PRO A CA 1
ATOM 2956 C C . PRO A 1 373 ? -3.613 13.992 -27.031 1 97.19 373 PRO A C 1
ATOM 2958 O O . PRO A 1 373 ? -2.443 13.602 -26.984 1 97.19 373 PRO A O 1
ATOM 2961 N N . ASP A 1 374 ? -4.223 14.453 -25.938 1 98.12 374 ASP A N 1
ATOM 2962 C CA . ASP A 1 374 ? -3.572 14.523 -24.625 1 98.12 374 ASP A CA 1
ATOM 2963 C C . ASP A 1 374 ? -3.977 13.352 -23.75 1 98.12 374 ASP A C 1
ATOM 2965 O O . ASP A 1 374 ? -4.234 13.523 -22.547 1 98.12 374 ASP A O 1
ATOM 2969 N N . THR A 1 375 ? -4.184 12.195 -24.359 1 98.19 375 THR A N 1
ATOM 2970 C CA . THR A 1 375 ? -4.473 10.953 -23.656 1 98.19 375 THR A CA 1
ATOM 2971 C C . THR A 1 375 ? -3.277 10.008 -23.703 1 98.19 375 THR A C 1
ATOM 2973 O O . THR A 1 375 ? -2.672 9.82 -24.766 1 98.19 375 THR A O 1
ATOM 2976 N N . TYR A 1 376 ? -2.885 9.445 -22.594 1 97.81 376 TYR A N 1
ATOM 2977 C CA . TYR A 1 376 ? -1.702 8.602 -22.469 1 97.81 376 TYR A CA 1
ATOM 2978 C C . TYR A 1 376 ? -2.055 7.262 -21.828 1 97.81 376 TYR A C 1
ATOM 2980 O O . TYR A 1 376 ? -2.928 7.191 -20.953 1 97.81 376 TYR A O 1
ATOM 2988 N N . LEU A 1 377 ? -1.49 6.16 -22.328 1 96.75 377 LEU A N 1
ATOM 2989 C CA . LEU A 1 377 ? -1.574 4.828 -21.734 1 96.75 377 LEU A CA 1
ATOM 2990 C C . LEU A 1 377 ? -0.237 4.418 -21.125 1 96.75 377 LEU A C 1
ATOM 2992 O O . LEU A 1 377 ? 0.763 4.301 -21.844 1 96.75 377 LEU A O 1
ATOM 2996 N N . TRP A 1 378 ? -0.254 4.223 -19.766 1 94.94 378 TRP A N 1
ATOM 2997 C CA . TRP A 1 378 ? 0.934 4.074 -18.938 1 94.94 378 TRP A CA 1
ATOM 2998 C C . TRP A 1 378 ? 0.813 2.857 -18.031 1 94.94 378 TRP A C 1
ATOM 3000 O O . TRP A 1 378 ? -0.179 2.703 -17.312 1 94.94 378 TRP A O 1
ATOM 3010 N N . GLY A 1 379 ? 1.705 1.905 -18.141 1 94 379 GLY A N 1
ATOM 3011 C CA . GLY A 1 379 ? 1.646 0.771 -17.234 1 94 379 GLY A CA 1
ATOM 3012 C C . GLY A 1 379 ? 2.537 -0.381 -17.656 1 94 379 GLY A C 1
ATOM 3013 O O . GLY A 1 379 ? 3.465 -0.196 -18.453 1 94 379 GLY A O 1
ATOM 3014 N N . GLN A 1 380 ? 2.34 -1.545 -17.047 1 92.31 380 GLN A N 1
ATOM 3015 C CA . GLN A 1 380 ? 3.188 -2.715 -17.25 1 92.31 380 GLN A CA 1
ATOM 3016 C C . GLN A 1 380 ? 2.777 -3.479 -18.516 1 92.31 380 GLN A C 1
ATOM 3018 O O . GLN A 1 380 ? 1.588 -3.703 -18.75 1 92.31 380 GLN A O 1
ATOM 3023 N N . ASP A 1 381 ? 3.76 -3.76 -19.359 1 91.69 381 ASP A N 1
ATOM 3024 C CA . ASP A 1 381 ? 3.631 -4.629 -20.516 1 91.69 381 ASP A CA 1
ATOM 3025 C C . ASP A 1 381 ? 2.707 -4.012 -21.562 1 91.69 381 ASP A C 1
ATOM 3027 O O . ASP A 1 381 ? 2.031 -4.73 -22.312 1 91.69 381 ASP A O 1
ATOM 3031 N N . ILE A 1 382 ? 2.65 -2.701 -21.609 1 87.12 382 ILE A N 1
ATOM 3032 C CA . ILE A 1 382 ? 1.745 -2 -22.516 1 87.12 382 ILE A CA 1
ATOM 3033 C C . ILE A 1 382 ? 2.365 -1.922 -23.906 1 87.12 382 ILE A C 1
ATOM 3035 O O . ILE A 1 382 ? 1.684 -2.148 -24.906 1 87.12 382 ILE A O 1
ATOM 3039 N N . ALA A 1 383 ? 3.611 -1.602 -23.938 1 65.38 383 ALA A N 1
ATOM 3040 C CA . ALA A 1 383 ? 4.223 -1.129 -25.172 1 65.38 383 ALA A CA 1
ATOM 3041 C C . ALA A 1 383 ? 4.98 -2.254 -25.875 1 65.38 383 ALA A C 1
ATOM 3043 O O . ALA A 1 383 ? 6.152 -2.096 -26.234 1 65.38 383 ALA A O 1
ATOM 3044 N N . ASN A 1 384 ? 4.195 -3.258 -26.062 1 64.56 384 ASN A N 1
ATOM 3045 C CA . ASN A 1 384 ? 4.949 -4.309 -26.734 1 64.56 384 ASN A CA 1
ATOM 3046 C C . ASN A 1 384 ? 4.387 -4.594 -28.125 1 64.56 384 ASN A C 1
ATOM 3048 O O . ASN A 1 384 ? 3.178 -4.77 -28.281 1 64.56 384 ASN A O 1
ATOM 3052 N N . LYS A 1 385 ? 5.094 -4.168 -29.141 1 66.44 385 LYS A N 1
ATOM 3053 C CA . LYS A 1 385 ? 4.836 -4.227 -30.578 1 66.44 385 LYS A CA 1
ATOM 3054 C C . LYS A 1 385 ? 3.52 -4.945 -30.875 1 66.44 385 LYS A C 1
ATOM 3056 O O . LYS A 1 385 ? 2.52 -4.305 -31.203 1 66.44 385 LYS A O 1
ATOM 3061 N N . ASP A 1 386 ? 3.518 -6.227 -30.609 1 80.06 386 ASP A N 1
ATOM 3062 C CA . ASP A 1 386 ? 2.361 -7.016 -31.031 1 80.06 386 ASP A CA 1
ATOM 3063 C C . ASP A 1 386 ? 1.657 -7.629 -29.812 1 80.06 386 ASP A C 1
ATOM 3065 O O . ASP A 1 386 ? 0.613 -8.266 -29.953 1 80.06 386 ASP A O 1
ATOM 3069 N N . LYS A 1 387 ? 2.006 -7.332 -28.594 1 84.69 387 LYS A N 1
ATOM 3070 C CA . LYS A 1 387 ? 1.415 -7.926 -27.406 1 84.69 387 LYS A CA 1
ATOM 3071 C C . LYS A 1 387 ? 0.265 -7.074 -26.875 1 84.69 387 LYS A C 1
ATOM 3073 O O . LYS A 1 387 ? -0.899 -7.473 -26.969 1 84.69 387 LYS A O 1
ATOM 3078 N N . GLY A 1 388 ? 0.511 -5.777 -26.547 1 83.31 388 GLY A N 1
ATOM 3079 C CA . GLY A 1 388 ? -0.539 -4.871 -26.109 1 83.31 388 GLY A CA 1
ATOM 3080 C C . GLY A 1 388 ? -1.091 -5.223 -24.734 1 83.31 388 GLY A C 1
ATOM 3081 O O . GLY A 1 388 ? -2.305 -5.371 -24.578 1 83.31 388 GLY A O 1
ATOM 3082 N N . GLY A 1 389 ? -0.337 -5.414 -23.641 1 85.94 389 GLY A N 1
ATOM 3083 C CA . GLY A 1 389 ? -0.742 -5.777 -22.281 1 85.94 389 GLY A CA 1
ATOM 3084 C C . GLY A 1 389 ? -0.747 -7.277 -22.047 1 85.94 389 GLY A C 1
ATOM 3085 O O . GLY A 1 389 ? -0.616 -8.062 -23 1 85.94 389 GLY A O 1
ATOM 3086 N N . ILE A 1 390 ? -1.046 -7.738 -20.875 1 87.38 390 ILE A N 1
ATOM 3087 C CA . ILE A 1 390 ? -0.958 -9.148 -20.516 1 87.38 390 ILE A CA 1
ATOM 3088 C C . ILE A 1 390 ? -2.172 -9.898 -21.062 1 87.38 390 ILE A C 1
ATOM 3090 O O . ILE A 1 390 ? -2.088 -11.086 -21.375 1 87.38 390 ILE A O 1
ATOM 3094 N N . PHE A 1 391 ? -3.277 -9.164 -21.25 1 90.75 391 PHE A N 1
ATOM 3095 C CA . PHE A 1 391 ? -4.473 -9.789 -21.812 1 90.75 391 PHE A CA 1
ATOM 3096 C C . PHE A 1 391 ? -4.738 -9.305 -23.219 1 90.75 391 PHE A C 1
ATOM 3098 O O . PHE A 1 391 ? -5.777 -9.609 -23.812 1 90.75 391 PHE A O 1
ATOM 3105 N N . ASN A 1 392 ? -3.848 -8.43 -23.734 1 91.19 392 ASN A N 1
ATOM 3106 C CA . ASN A 1 392 ? -3.881 -7.945 -25.109 1 91.19 392 ASN A CA 1
ATOM 3107 C C . ASN A 1 392 ? -5 -6.926 -25.312 1 91.19 392 ASN A C 1
ATOM 3109 O O . ASN A 1 392 ? -5.453 -6.715 -26.453 1 91.19 392 ASN A O 1
ATOM 3113 N N . VAL A 1 393 ? -5.484 -6.316 -24.234 1 93.94 393 VAL A N 1
ATOM 3114 C CA . VAL A 1 393 ? -6.535 -5.312 -24.328 1 93.94 393 VAL A CA 1
ATOM 3115 C C . VAL A 1 393 ? -6.027 -4.105 -25.109 1 93.94 393 VAL A C 1
ATOM 3117 O O . VAL A 1 393 ? -6.777 -3.488 -25.875 1 93.94 393 VAL A O 1
ATOM 3120 N N . SER A 1 394 ? -4.777 -3.766 -24.984 1 93.62 394 SER A N 1
ATOM 3121 C CA . SER A 1 394 ? -4.207 -2.562 -25.578 1 93.62 394 SER A CA 1
ATOM 3122 C C . SER A 1 394 ? -3.445 -2.889 -26.859 1 93.62 394 SER A C 1
ATOM 3124 O O . SER A 1 394 ? -2.576 -2.125 -27.281 1 93.62 394 SER A O 1
ATOM 3126 N N . LYS A 1 395 ? -3.709 -4.043 -27.453 1 93.25 395 LYS A N 1
ATOM 3127 C CA . LYS A 1 395 ? -3.059 -4.453 -28.703 1 93.25 395 LYS A CA 1
ATOM 3128 C C . LYS A 1 395 ? -3.211 -3.387 -29.781 1 93.25 395 LYS A C 1
ATOM 3130 O O . LYS A 1 395 ? -4.316 -2.889 -30.016 1 93.25 395 LYS A O 1
ATOM 3135 N N . GLY A 1 396 ? -2.107 -3.033 -30.359 1 93.38 396 GLY A N 1
ATOM 3136 C CA . GLY A 1 396 ? -2.125 -2.127 -31.5 1 93.38 396 GLY A CA 1
ATOM 3137 C C . GLY A 1 396 ? -2.084 -0.665 -31.094 1 93.38 396 GLY A C 1
ATOM 3138 O O . GLY A 1 396 ? -1.854 0.209 -31.938 1 93.38 396 GLY A O 1
ATOM 3139 N N . MET A 1 397 ? -2.256 -0.347 -29.844 1 95.69 397 MET A N 1
ATOM 3140 C CA . MET A 1 397 ? -2.318 1.038 -29.391 1 95.69 397 MET A CA 1
ATOM 3141 C C . MET A 1 397 ? -1.001 1.759 -29.656 1 95.69 397 MET A C 1
ATOM 3143 O O . MET A 1 397 ? -0.994 2.877 -30.172 1 95.69 397 MET A O 1
ATOM 3147 N N . GLN A 1 398 ? 0.107 1.135 -29.281 1 94 398 GLN A N 1
ATOM 3148 C CA . GLN A 1 398 ? 1.389 1.807 -29.469 1 94 398 GLN A CA 1
ATOM 3149 C C . GLN A 1 398 ? 1.705 1.998 -30.938 1 94 398 GLN A C 1
ATOM 3151 O O . GLN A 1 398 ? 2.287 3.012 -31.328 1 94 398 GLN A O 1
ATOM 3156 N N . GLN A 1 399 ? 1.388 1.003 -31.781 1 93.31 399 GLN A N 1
ATOM 3157 C CA . GLN A 1 399 ? 1.59 1.099 -33.219 1 93.31 399 GLN A CA 1
ATOM 3158 C C . GLN A 1 399 ? 0.836 2.289 -33.812 1 93.31 399 GLN A C 1
ATOM 3160 O O . GLN A 1 399 ? 1.346 2.98 -34.688 1 93.31 399 GLN A O 1
ATOM 3165 N N . GLU A 1 400 ? -0.293 2.484 -33.25 1 95.56 400 GLU A N 1
ATOM 3166 C CA . GLU A 1 400 ? -1.131 3.537 -33.812 1 95.56 400 GLU A CA 1
ATOM 3167 C C . GLU A 1 400 ? -0.785 4.898 -33.219 1 95.56 400 GLU A C 1
ATOM 3169 O O . GLU A 1 400 ? -0.792 5.91 -33.938 1 95.56 400 GLU A O 1
ATOM 3174 N N . PHE A 1 401 ? -0.45 4.992 -31.969 1 96.38 401 PHE A N 1
ATOM 3175 C CA . PHE A 1 401 ? -0.408 6.297 -31.328 1 96.38 401 PHE A CA 1
ATOM 3176 C C . PHE A 1 401 ? 1.015 6.645 -30.906 1 96.38 401 PHE A C 1
ATOM 3178 O O . PHE A 1 401 ? 1.283 7.77 -30.484 1 96.38 401 PHE A O 1
ATOM 3185 N N . GLY A 1 402 ? 1.94 5.66 -31.016 1 94.38 402 GLY A N 1
ATOM 3186 C CA . GLY A 1 402 ? 3.355 5.926 -30.812 1 94.38 402 GLY A CA 1
ATOM 3187 C C . GLY A 1 402 ? 3.811 5.707 -29.391 1 94.38 402 GLY A C 1
ATOM 3188 O O . GLY A 1 402 ? 2.984 5.578 -28.484 1 94.38 402 GLY A O 1
ATOM 3189 N N . LYS A 1 403 ? 5.109 5.738 -29.141 1 92.88 403 LYS A N 1
ATOM 3190 C CA . LYS A 1 403 ? 5.754 5.418 -27.875 1 92.88 403 LYS A CA 1
ATOM 3191 C C . LYS A 1 403 ? 5.625 6.574 -26.891 1 92.88 403 LYS A C 1
ATOM 3193 O O . LYS A 1 403 ? 5.793 6.391 -25.672 1 92.88 403 LYS A O 1
ATOM 3198 N N . THR A 1 404 ? 5.348 7.695 -27.359 1 94.56 404 THR A N 1
ATOM 3199 C CA . THR A 1 404 ? 5.223 8.852 -26.484 1 94.56 404 THR A CA 1
ATOM 3200 C C . THR A 1 404 ? 3.936 8.773 -25.672 1 94.56 404 THR A C 1
ATOM 3202 O O . THR A 1 404 ? 3.92 9.125 -24.484 1 94.56 404 THR A O 1
ATOM 3205 N N . ARG A 1 405 ? 2.844 8.281 -26.312 1 96.44 405 ARG A N 1
ATOM 3206 C CA . ARG A 1 405 ? 1.531 8.281 -25.672 1 96.44 405 ARG A CA 1
ATOM 3207 C C . ARG A 1 405 ? 1.217 6.922 -25.062 1 96.44 405 ARG A C 1
ATOM 3209 O O . ARG A 1 405 ? 0.327 6.805 -24.219 1 96.44 405 ARG A O 1
ATOM 3216 N N . VAL A 1 406 ? 1.882 5.883 -25.609 1 95.81 406 VAL A N 1
ATOM 3217 C CA . VAL A 1 406 ? 1.686 4.516 -25.156 1 95.81 406 VAL A CA 1
ATOM 3218 C C . VAL A 1 406 ? 3.035 3.889 -24.797 1 95.81 406 VAL A C 1
ATOM 3220 O O . VAL A 1 406 ? 3.811 3.531 -25.688 1 95.81 406 VAL A O 1
ATOM 3223 N N . PHE A 1 407 ? 3.33 3.688 -23.5 1 93.06 407 PHE A N 1
ATOM 3224 C CA . PHE A 1 407 ? 4.691 3.301 -23.141 1 93.06 407 PHE A CA 1
ATOM 3225 C C . PHE A 1 407 ? 4.695 2.451 -21.875 1 93.06 407 PHE A C 1
ATOM 3227 O O . PHE A 1 407 ? 3.729 2.463 -21.109 1 93.06 407 PHE A O 1
ATOM 3234 N N . ASN A 1 408 ? 5.82 1.7 -21.578 1 94.75 408 ASN A N 1
ATOM 3235 C CA . ASN A 1 408 ? 5.969 0.731 -20.484 1 94.75 408 ASN A CA 1
ATOM 3236 C C . ASN A 1 408 ? 6.434 1.399 -19.203 1 94.75 408 ASN A C 1
ATOM 3238 O O . ASN A 1 408 ? 7.129 2.418 -19.234 1 94.75 408 ASN A O 1
ATOM 3242 N N . ALA A 1 409 ? 5.992 0.79 -18.188 1 95.12 409 ALA A N 1
ATOM 3243 C CA . ALA A 1 409 ? 6.488 1.149 -16.859 1 95.12 409 ALA A CA 1
ATOM 3244 C C . ALA A 1 409 ? 7.25 -0.01 -16.219 1 95.12 409 ALA A C 1
ATOM 3246 O O . ALA A 1 409 ? 7.027 -1.172 -16.578 1 95.12 409 ALA A O 1
ATOM 3247 N N . PRO A 1 410 ? 8.227 0.275 -15.344 1 95.62 410 PRO A N 1
ATOM 3248 C CA . PRO A 1 410 ? 8.789 -0.799 -14.516 1 95.62 410 PRO A CA 1
ATOM 3249 C C . PRO A 1 410 ? 7.754 -1.43 -13.594 1 95.62 410 PRO A C 1
ATOM 3251 O O . PRO A 1 410 ? 6.652 -0.896 -13.43 1 95.62 410 PRO A O 1
ATOM 3254 N N . ILE A 1 411 ? 8.07 -2.617 -13.016 1 94.69 411 ILE A N 1
ATOM 3255 C CA . ILE A 1 411 ? 7.246 -3.225 -11.969 1 94.69 411 ILE A CA 1
ATOM 3256 C C . ILE A 1 411 ? 7.352 -2.406 -10.688 1 94.69 411 ILE A C 1
ATOM 3258 O O . ILE A 1 411 ? 8.219 -2.666 -9.844 1 94.69 411 ILE A O 1
ATOM 3262 N N . ALA A 1 412 ? 6.574 -1.399 -10.508 1 96.56 412 ALA A N 1
ATOM 3263 C CA . ALA A 1 412 ? 6.516 -0.434 -9.414 1 96.56 412 ALA A CA 1
ATOM 3264 C C . ALA A 1 412 ? 5.184 0.309 -9.414 1 96.56 412 ALA A C 1
ATOM 3266 O O . ALA A 1 412 ? 5.074 1.405 -9.969 1 96.56 412 ALA A O 1
ATOM 3267 N N . GLU A 1 413 ? 4.195 -0.264 -8.727 1 97.25 413 GLU A N 1
ATOM 3268 C CA . GLU A 1 413 ? 2.814 0.203 -8.82 1 97.25 413 GLU A CA 1
ATOM 3269 C C . GLU A 1 413 ? 2.664 1.598 -8.219 1 97.25 413 GLU A C 1
ATOM 3271 O O . GLU A 1 413 ? 1.898 2.42 -8.727 1 97.25 413 GLU A O 1
ATOM 3276 N N . ASP A 1 414 ? 3.408 1.913 -7.074 1 96.94 414 ASP A N 1
ATOM 3277 C CA . ASP A 1 414 ? 3.371 3.264 -6.52 1 96.94 414 ASP A CA 1
ATOM 3278 C C . ASP A 1 414 ? 3.914 4.281 -7.516 1 96.94 414 ASP A C 1
ATOM 3280 O O . ASP A 1 414 ? 3.361 5.375 -7.66 1 96.94 414 ASP A O 1
ATOM 3284 N N . PHE A 1 415 ? 5 3.889 -8.195 1 98.19 415 PHE A N 1
ATOM 3285 C CA . PHE A 1 415 ? 5.609 4.758 -9.195 1 98.19 415 PHE A CA 1
ATOM 3286 C C . PHE A 1 415 ? 4.633 5.047 -10.328 1 98.19 415 PHE A C 1
ATOM 3288 O O . PHE A 1 415 ? 4.484 6.195 -10.75 1 98.19 415 PHE A O 1
ATOM 3295 N N . ILE A 1 416 ? 3.938 3.998 -10.773 1 98.06 416 ILE A N 1
ATOM 3296 C CA . ILE A 1 416 ? 3.01 4.117 -11.891 1 98.06 416 ILE A CA 1
ATOM 3297 C C . ILE A 1 416 ? 1.856 5.043 -11.508 1 98.06 416 ILE A C 1
ATOM 3299 O O . ILE A 1 416 ? 1.569 6.012 -12.219 1 98.06 416 ILE A O 1
ATOM 3303 N N . MET A 1 417 ? 1.264 4.812 -10.328 1 97.81 417 MET A N 1
ATOM 3304 C CA . MET A 1 417 ? 0.12 5.609 -9.891 1 97.81 417 MET A CA 1
ATOM 3305 C C . MET A 1 417 ? 0.543 7.039 -9.57 1 97.81 417 MET A C 1
ATOM 3307 O O . MET A 1 417 ? -0.121 7.992 -9.977 1 97.81 417 MET A O 1
ATOM 3311 N N . GLY A 1 418 ? 1.667 7.184 -8.82 1 98 418 GLY A N 1
ATOM 3312 C CA . GLY A 1 418 ? 2.121 8.5 -8.398 1 98 418 GLY A CA 1
ATOM 3313 C C . GLY A 1 418 ? 2.533 9.391 -9.555 1 98 418 GLY A C 1
ATOM 3314 O O . GLY A 1 418 ? 2.223 10.586 -9.57 1 98 418 GLY A O 1
ATOM 3315 N N . THR A 1 419 ? 3.229 8.852 -10.555 1 98.5 419 THR A N 1
ATOM 3316 C CA . THR A 1 419 ? 3.662 9.664 -11.688 1 98.5 419 THR A CA 1
ATOM 3317 C C . THR A 1 419 ? 2.484 9.984 -12.602 1 98.5 419 THR A C 1
ATOM 3319 O O . THR A 1 419 ? 2.451 11.047 -13.227 1 98.5 419 THR A O 1
ATOM 3322 N N . ALA A 1 420 ? 1.484 9.047 -12.688 1 98.38 420 ALA A N 1
ATOM 3323 C CA . ALA A 1 420 ? 0.264 9.375 -13.414 1 98.38 420 ALA A CA 1
ATOM 3324 C C . ALA A 1 420 ? -0.427 10.602 -12.812 1 98.38 420 ALA A C 1
ATOM 3326 O O . ALA A 1 420 ? -0.897 11.477 -13.539 1 98.38 420 ALA A O 1
ATOM 3327 N N . ASN A 1 421 ? -0.494 10.648 -11.477 1 97.81 421 ASN A N 1
ATOM 3328 C CA . ASN A 1 421 ? -1.067 11.797 -10.781 1 97.81 421 ASN A CA 1
ATOM 3329 C C . ASN A 1 421 ? -0.289 13.078 -11.086 1 97.81 421 ASN A C 1
ATOM 3331 O O . ASN A 1 421 ? -0.879 14.102 -11.438 1 97.81 421 ASN A O 1
ATOM 3335 N N . GLY A 1 422 ? 1.061 13.031 -10.953 1 97.81 422 GLY A N 1
ATOM 3336 C CA . GLY A 1 422 ? 1.9 14.188 -11.25 1 97.81 422 GLY A CA 1
ATOM 3337 C C . GLY A 1 422 ? 1.746 14.695 -12.672 1 97.81 422 GLY A C 1
ATOM 3338 O O . GLY A 1 422 ? 1.611 15.898 -12.891 1 97.81 422 GLY A O 1
ATOM 3339 N N . MET A 1 423 ? 1.737 13.781 -13.625 1 98 423 MET A N 1
ATOM 3340 C CA . MET A 1 423 ? 1.644 14.117 -15.039 1 98 423 MET A CA 1
ATOM 3341 C C . MET A 1 423 ? 0.297 14.758 -15.359 1 98 423 MET A C 1
ATOM 3343 O O . MET A 1 423 ? 0.23 15.734 -16.109 1 98 423 MET A O 1
ATOM 3347 N N . SER A 1 424 ? -0.756 14.281 -14.719 1 97 424 SER A N 1
ATOM 3348 C CA . SER A 1 424 ? -2.109 14.742 -15.008 1 97 424 SER A CA 1
ATOM 3349 C C . SER A 1 424 ? -2.309 16.188 -14.539 1 97 424 SER A C 1
ATOM 3351 O O . SER A 1 424 ? -3.246 16.859 -14.969 1 97 424 SER A O 1
ATOM 3353 N N . ARG A 1 425 ? -1.412 16.719 -13.664 1 95.06 425 ARG A N 1
ATOM 3354 C CA . ARG A 1 425 ? -1.522 18.062 -13.117 1 95.06 425 ARG A CA 1
ATOM 3355 C C . ARG A 1 425 ? -1.072 19.109 -14.133 1 95.06 425 ARG A C 1
ATOM 3357 O O . ARG A 1 425 ? -1.324 20.297 -13.961 1 95.06 425 ARG A O 1
ATOM 3364 N N . TYR A 1 426 ? -0.418 18.656 -15.188 1 96.44 426 TYR A N 1
ATOM 3365 C CA . TYR A 1 426 ? 0.233 19.594 -16.109 1 96.44 426 TYR A CA 1
ATOM 3366 C C . TYR A 1 426 ? -0.794 20.453 -16.844 1 96.44 426 TYR A C 1
ATOM 3368 O O . TYR A 1 426 ? -0.599 21.656 -17 1 96.44 426 TYR A O 1
ATOM 3376 N N . LYS A 1 427 ? -1.874 19.797 -17.25 1 94.75 427 LYS A N 1
ATOM 3377 C CA . LYS A 1 427 ? -2.953 20.547 -17.875 1 94.75 427 LYS A CA 1
ATOM 3378 C C . LYS A 1 427 ? -4.289 19.828 -17.734 1 94.75 427 LYS A C 1
ATOM 3380 O O . LYS A 1 427 ? -4.328 18.609 -17.609 1 94.75 427 LYS A O 1
ATOM 3385 N N . LYS A 1 428 ? -5.332 20.531 -17.797 1 92.5 428 LYS A N 1
ATOM 3386 C CA . LYS A 1 428 ? -6.668 20.078 -17.438 1 92.5 428 LYS A CA 1
ATOM 3387 C C . LYS A 1 428 ? -7.164 19.016 -18.422 1 92.5 428 LYS A C 1
ATOM 3389 O O . LYS A 1 428 ? -7.895 18.094 -18.047 1 92.5 428 LYS A O 1
ATOM 3394 N N . GLU A 1 429 ? -6.758 19.062 -19.703 1 94.81 429 GLU A N 1
ATOM 3395 C CA . GLU A 1 429 ? -7.242 18.172 -20.766 1 94.81 429 GLU A CA 1
ATOM 3396 C C . GLU A 1 429 ? -6.551 16.812 -20.703 1 94.81 429 GLU A C 1
ATOM 3398 O O . GLU A 1 429 ? -7.02 15.852 -21.312 1 94.81 429 GLU A O 1
ATOM 3403 N N . MET A 1 430 ? -5.543 16.75 -19.984 1 97.38 430 MET A N 1
ATOM 3404 C CA . MET A 1 430 ? -4.742 15.531 -19.953 1 97.38 430 MET A CA 1
ATOM 3405 C C . MET A 1 430 ? -5.508 14.391 -19.281 1 97.38 430 MET A C 1
ATOM 3407 O O . MET A 1 430 ? -6.176 14.594 -18.266 1 97.38 430 MET A O 1
ATOM 3411 N N . ARG A 1 431 ? -5.523 13.258 -19.969 1 98.31 431 ARG A N 1
ATOM 3412 C CA . ARG A 1 431 ? -6.062 12.008 -19.438 1 98.31 431 ARG A CA 1
ATOM 3413 C C . ARG A 1 431 ? -4.996 10.914 -19.422 1 98.31 431 ARG A C 1
ATOM 3415 O O . ARG A 1 431 ? -4.297 10.703 -20.406 1 98.31 431 ARG A O 1
ATOM 3422 N N . VAL A 1 432 ? -4.797 10.312 -18.25 1 98.38 432 VAL A N 1
ATOM 3423 C CA . VAL A 1 432 ? -3.855 9.203 -18.156 1 98.38 432 VAL A CA 1
ATOM 3424 C C . VAL A 1 432 ? -4.609 7.914 -17.828 1 98.38 432 VAL A C 1
ATOM 3426 O O . VAL A 1 432 ? -5.309 7.836 -16.812 1 98.38 432 VAL A O 1
ATOM 3429 N N . VAL A 1 433 ? -4.586 6.934 -18.719 1 98.12 433 VAL A N 1
ATOM 3430 C CA . VAL A 1 433 ? -5.09 5.59 -18.469 1 98.12 433 VAL A CA 1
ATOM 3431 C C . VAL A 1 433 ? -3.967 4.703 -17.922 1 98.12 433 VAL A C 1
ATOM 3433 O O . VAL A 1 433 ? -2.895 4.621 -18.531 1 98.12 433 VAL A O 1
ATOM 3436 N N . VAL A 1 434 ? -4.242 4.078 -16.812 1 96.44 434 VAL A N 1
ATOM 3437 C CA . VAL A 1 434 ? -3.223 3.287 -16.125 1 96.44 434 VAL A CA 1
ATOM 3438 C C . VAL A 1 434 ? -3.604 1.81 -16.156 1 96.44 434 VAL A C 1
ATOM 3440 O O . VAL A 1 434 ? -4.73 1.445 -15.812 1 96.44 434 VAL A O 1
ATOM 3443 N N . GLU A 1 435 ? -2.723 0.987 -16.609 1 89.88 435 GLU A N 1
ATOM 3444 C CA . GLU A 1 435 ? -2.74 -0.454 -16.391 1 89.88 435 GLU A CA 1
ATOM 3445 C C . GLU A 1 435 ? -1.54 -0.896 -15.555 1 89.88 435 GLU A C 1
ATOM 3447 O O . GLU A 1 435 ? -0.642 -1.572 -16.062 1 89.88 435 GLU A O 1
ATOM 3452 N N . GLY A 1 436 ? -1.586 -0.55 -14.312 1 72.12 436 GLY A N 1
ATOM 3453 C CA . GLY A 1 436 ? -0.367 -0.531 -13.516 1 72.12 436 GLY A CA 1
ATOM 3454 C C . GLY A 1 436 ? -0.211 -1.756 -12.633 1 72.12 436 GLY A C 1
ATOM 3455 O O . GLY A 1 436 ? 0.819 -1.929 -11.977 1 72.12 436 GLY A O 1
ATOM 3456 N N . ALA A 1 437 ? -1.195 -2.691 -12.539 1 79.69 437 ALA A N 1
ATOM 3457 C CA . ALA A 1 437 ? -1.076 -3.855 -11.664 1 79.69 437 ALA A CA 1
ATOM 3458 C C . ALA A 1 437 ? -1.434 -5.141 -12.406 1 79.69 437 ALA A C 1
ATOM 3460 O O . ALA A 1 437 ? -1.451 -6.223 -11.812 1 79.69 437 ALA A O 1
ATOM 3461 N N . GLU A 1 438 ? -1.629 -5.109 -13.641 1 80.88 438 GLU A N 1
ATOM 3462 C CA . GLU A 1 438 ? -1.957 -6.219 -14.531 1 80.88 438 GLU A CA 1
ATOM 3463 C C . GLU A 1 438 ? -3.174 -6.988 -14.031 1 80.88 438 GLU A C 1
ATOM 3465 O O . GLU A 1 438 ? -4.102 -7.262 -14.789 1 80.88 438 GLU A O 1
ATOM 3470 N N . PHE A 1 439 ? -3.096 -7.434 -12.719 1 92.12 439 PHE A N 1
ATOM 3471 C CA . PHE A 1 439 ? -4.207 -8.062 -12.016 1 92.12 439 PHE A CA 1
ATOM 3472 C C . PHE A 1 439 ? -4.617 -7.23 -10.805 1 92.12 439 PHE A C 1
ATOM 3474 O O . PHE A 1 439 ? -3.768 -6.617 -10.148 1 92.12 439 PHE A O 1
ATOM 3481 N N . ALA A 1 440 ? -5.914 -7.215 -10.539 1 95.69 440 ALA A N 1
ATOM 3482 C CA . ALA A 1 440 ? -6.414 -6.488 -9.375 1 95.69 440 ALA A CA 1
ATOM 3483 C C . ALA A 1 440 ? -5.699 -6.938 -8.102 1 95.69 440 ALA A C 1
ATOM 3485 O O . ALA A 1 440 ? -5.469 -6.133 -7.199 1 95.69 440 ALA A O 1
ATOM 3486 N N . ASP A 1 441 ? -5.211 -8.188 -8.055 1 94.75 441 ASP A N 1
ATOM 3487 C CA . ASP A 1 441 ? -4.539 -8.773 -6.898 1 94.75 441 ASP A CA 1
ATOM 3488 C C . ASP A 1 441 ? -3.205 -8.086 -6.629 1 94.75 441 ASP A C 1
ATOM 3490 O O . ASP A 1 441 ? -2.689 -8.133 -5.508 1 94.75 441 ASP A O 1
ATOM 3494 N N . TYR A 1 442 ? -2.691 -7.422 -7.625 1 95.62 442 TYR A N 1
ATOM 3495 C CA . TYR A 1 442 ? -1.362 -6.832 -7.504 1 95.62 442 TYR A CA 1
ATOM 3496 C C . TYR A 1 442 ? -1.452 -5.324 -7.297 1 95.62 442 TYR A C 1
ATOM 3498 O O . TYR A 1 442 ? -0.448 -4.617 -7.406 1 95.62 442 TYR A O 1
ATOM 3506 N N . PHE A 1 443 ? -2.619 -4.758 -6.984 1 96.88 443 PHE A N 1
ATOM 3507 C CA . PHE A 1 443 ? -2.812 -3.318 -6.867 1 96.88 443 PHE A CA 1
ATOM 3508 C C . PHE A 1 443 ? -2.309 -2.811 -5.523 1 96.88 443 PHE A C 1
ATOM 3510 O O . PHE A 1 443 ? -2.08 -1.612 -5.352 1 96.88 443 PHE A O 1
ATOM 3517 N N . TRP A 1 444 ? -2.041 -3.639 -4.52 1 97.06 444 TRP A N 1
ATOM 3518 C CA . TRP A 1 444 ? -1.848 -3.301 -3.115 1 97.06 444 TRP A CA 1
ATOM 3519 C C . TRP A 1 444 ? -0.581 -2.473 -2.924 1 97.06 444 TRP A C 1
ATOM 3521 O O . TRP A 1 444 ? -0.545 -1.564 -2.092 1 97.06 444 TRP A O 1
ATOM 3531 N N . PRO A 1 445 ? 0.49 -2.672 -3.736 1 96.75 445 PRO A N 1
ATOM 3532 C CA . PRO A 1 445 ? 1.656 -1.798 -3.588 1 96.75 445 PRO A CA 1
ATOM 3533 C C . PRO A 1 445 ? 1.354 -0.345 -3.945 1 96.75 445 PRO A C 1
ATOM 3535 O O . PRO A 1 445 ? 2.109 0.557 -3.572 1 96.75 445 PRO A O 1
ATOM 3538 N N . ALA A 1 446 ? 0.261 -0.065 -4.594 1 97.38 446 ALA A N 1
ATOM 3539 C CA . ALA A 1 446 ? -0.059 1.277 -5.074 1 97.38 446 ALA A CA 1
ATOM 3540 C C . ALA A 1 446 ? -0.965 2.01 -4.09 1 97.38 446 ALA A C 1
ATOM 3542 O O . ALA A 1 446 ? -1.317 3.172 -4.305 1 97.38 446 ALA A O 1
ATOM 3543 N N . MET A 1 447 ? -1.298 1.444 -2.932 1 97.56 447 MET A N 1
ATOM 3544 C CA . MET A 1 447 ? -2.4 1.922 -2.102 1 97.56 447 MET A CA 1
ATOM 3545 C C . MET A 1 447 ? -2.107 3.316 -1.556 1 97.56 447 MET A C 1
ATOM 3547 O O . MET A 1 447 ? -3.014 4.141 -1.432 1 97.56 447 MET A O 1
ATOM 3551 N N . GLU A 1 448 ? -0.868 3.549 -1.168 1 96.56 448 GLU A N 1
ATOM 3552 C CA . GLU A 1 448 ? -0.551 4.887 -0.672 1 96.56 448 GLU A CA 1
ATOM 3553 C C . GLU A 1 448 ? -0.867 5.953 -1.718 1 96.56 448 GLU A C 1
ATOM 3555 O O . GLU A 1 448 ? -1.552 6.934 -1.423 1 96.56 448 GLU A O 1
ATOM 3560 N N . GLN A 1 449 ? -0.382 5.758 -2.914 1 97.31 449 GLN A N 1
ATOM 3561 C CA . GLN A 1 449 ? -0.605 6.73 -3.979 1 97.31 449 GLN A CA 1
ATOM 3562 C C . GLN A 1 449 ? -2.068 6.75 -4.41 1 97.31 449 GLN A C 1
ATOM 3564 O O . GLN A 1 449 ? -2.6 7.797 -4.781 1 97.31 449 GLN A O 1
ATOM 3569 N N . PHE A 1 450 ? -2.719 5.609 -4.352 1 98.12 450 PHE A N 1
ATOM 3570 C CA . PHE A 1 450 ? -4.148 5.539 -4.637 1 98.12 450 PHE A CA 1
ATOM 3571 C C . PHE A 1 450 ? -4.934 6.414 -3.666 1 98.12 450 PHE A C 1
ATOM 3573 O O . PHE A 1 450 ? -5.68 7.301 -4.086 1 98.12 450 PHE A O 1
ATOM 3580 N N . VAL A 1 451 ? -4.73 6.223 -2.348 1 97.56 451 VAL A N 1
ATOM 3581 C CA . VAL A 1 451 ? -5.457 6.941 -1.306 1 97.56 451 VAL A CA 1
ATOM 3582 C C . VAL A 1 451 ? -5.16 8.438 -1.4 1 97.56 451 VAL A C 1
ATOM 3584 O O . VAL A 1 451 ? -6.07 9.266 -1.313 1 97.56 451 VAL A O 1
ATOM 3587 N N . GLU A 1 452 ? -3.924 8.781 -1.672 1 95.81 452 GLU A N 1
ATOM 3588 C CA . GLU A 1 452 ? -3.543 10.188 -1.806 1 95.81 452 GLU A CA 1
ATOM 3589 C C . GLU A 1 452 ? -4.25 10.836 -2.99 1 95.81 452 GLU A C 1
ATOM 3591 O O . GLU A 1 452 ? -4.672 11.992 -2.91 1 95.81 452 GLU A O 1
ATOM 3596 N N . THR A 1 453 ? -4.363 10.086 -4.016 1 97.19 453 THR A N 1
ATOM 3597 C CA . THR A 1 453 ? -5.008 10.602 -5.223 1 97.19 453 THR A CA 1
ATOM 3598 C C . THR A 1 453 ? -6.496 10.836 -4.98 1 97.19 453 THR A C 1
ATOM 3600 O O . THR A 1 453 ? -7.066 11.805 -5.492 1 97.19 453 THR A O 1
ATOM 3603 N N . THR A 1 454 ? -7.137 10.023 -4.172 1 97.31 454 THR A N 1
ATOM 3604 C CA . THR A 1 454 ? -8.562 10.164 -3.912 1 97.31 454 THR A CA 1
ATOM 3605 C C . THR A 1 454 ? -8.852 11.445 -3.135 1 97.31 454 THR A C 1
ATOM 3607 O O . THR A 1 454 ? -9.961 11.984 -3.197 1 97.31 454 THR A O 1
ATOM 3610 N N . HIS A 1 455 ? -7.855 11.984 -2.42 1 96.25 455 HIS A N 1
ATOM 3611 C CA . HIS A 1 455 ? -8.047 13.133 -1.545 1 96.25 455 HIS A CA 1
ATOM 3612 C C . HIS A 1 455 ? -7.75 14.438 -2.279 1 96.25 455 HIS A C 1
ATOM 3614 O O . HIS A 1 455 ? -8.125 15.516 -1.813 1 96.25 455 HIS A O 1
ATOM 3620 N N . GLU A 1 456 ? -7.16 14.359 -3.402 1 95.69 456 GLU A N 1
ATOM 3621 C CA . GLU A 1 456 ? -6.469 15.508 -3.982 1 95.69 456 GLU A CA 1
ATOM 3622 C C . GLU A 1 456 ? -7.453 16.609 -4.363 1 95.69 456 GLU A C 1
ATOM 3624 O O . GLU A 1 456 ? -7.238 17.781 -4.039 1 95.69 456 GLU A O 1
ATOM 3629 N N . TYR A 1 457 ? -8.523 16.25 -5.059 1 97.06 457 TYR A N 1
ATOM 3630 C CA . TYR A 1 457 ? -9.492 17.25 -5.5 1 97.06 457 TYR A CA 1
ATOM 3631 C C . TYR A 1 457 ? -10.133 17.953 -4.309 1 97.06 457 TYR A C 1
ATOM 3633 O O . TYR A 1 457 ? -10.336 19.172 -4.336 1 97.06 457 TYR A O 1
ATOM 3641 N N . TRP A 1 458 ? -10.336 17.219 -3.248 1 97.69 458 TRP A N 1
ATOM 3642 C CA . TRP A 1 458 ? -10.969 17.734 -2.039 1 97.69 458 TRP A CA 1
ATOM 3643 C C . TRP A 1 458 ? -10.008 18.625 -1.265 1 97.69 458 TRP A C 1
ATOM 3645 O O . TRP A 1 458 ? -10.344 19.766 -0.917 1 97.69 458 TRP A O 1
ATOM 3655 N N . ARG A 1 459 ? -8.773 18.219 -1.052 1 96.06 459 ARG A N 1
ATOM 3656 C CA . ARG A 1 459 ? -7.828 18.906 -0.176 1 96.06 459 ARG A CA 1
ATOM 3657 C C . ARG A 1 459 ? -7.309 20.172 -0.827 1 96.06 459 ARG A C 1
ATOM 3659 O O . ARG A 1 459 ? -6.84 21.094 -0.138 1 96.06 459 ARG A O 1
ATOM 3666 N N . THR A 1 460 ? -7.434 20.328 -2.217 1 96.19 460 THR A N 1
ATOM 3667 C CA . THR A 1 460 ? -6.922 21.484 -2.938 1 96.19 460 THR A CA 1
ATOM 3668 C C . THR A 1 460 ? -8.055 22.453 -3.279 1 96.19 460 THR A C 1
ATOM 3670 O O . THR A 1 460 ? -7.867 23.375 -4.074 1 96.19 460 THR A O 1
ATOM 3673 N N . LYS A 1 461 ? -9.227 22.172 -2.723 1 95.88 461 LYS A N 1
ATOM 3674 C CA . LYS A 1 461 ? -10.391 23.016 -2.998 1 95.88 461 LYS A CA 1
ATOM 3675 C C . LYS A 1 461 ? -10.656 23.109 -4.496 1 95.88 461 LYS A C 1
ATOM 3677 O O . LYS A 1 461 ? -10.852 24.203 -5.031 1 95.88 461 LYS A O 1
ATOM 3682 N N . GLY A 1 462 ? -10.484 21.984 -5.164 1 95.56 462 GLY A N 1
ATOM 3683 C CA . GLY A 1 462 ? -10.859 21.844 -6.562 1 95.56 462 GLY A CA 1
ATOM 3684 C C . GLY A 1 462 ? -9.781 22.312 -7.52 1 95.56 462 GLY A C 1
ATOM 3685 O O . GLY A 1 462 ? -10 22.359 -8.734 1 95.56 462 GLY A O 1
ATOM 3686 N N . GLN A 1 463 ? -8.602 22.578 -7.062 1 94.88 463 GLN A N 1
ATOM 3687 C CA . GLN A 1 463 ? -7.594 23.188 -7.918 1 94.88 463 GLN A CA 1
ATOM 3688 C C . GLN A 1 463 ? -6.809 22.141 -8.695 1 94.88 463 GLN A C 1
ATOM 3690 O O . GLN A 1 463 ? -6.199 22.438 -9.719 1 94.88 463 GLN A O 1
ATOM 3695 N N . TYR A 1 464 ? -6.746 20.906 -8.195 1 94.06 464 TYR A N 1
ATOM 3696 C CA . TYR A 1 464 ? -6.137 19.781 -8.914 1 94.06 464 TYR A CA 1
ATOM 3697 C C . TYR A 1 464 ? -7.074 18.578 -8.945 1 94.06 464 TYR A C 1
ATOM 3699 O O . TYR A 1 464 ? -7.477 18.078 -7.895 1 94.06 464 TYR A O 1
ATOM 3707 N N . SER A 1 465 ? -7.469 18.156 -10.086 1 94.88 465 SER A N 1
ATOM 3708 C CA . SER A 1 465 ? -8.242 16.922 -10.281 1 94.88 465 SER A CA 1
ATOM 3709 C C . SER A 1 465 ? -7.414 15.867 -11.008 1 94.88 465 SER A C 1
ATOM 3711 O O . SER A 1 465 ? -6.992 16.078 -12.148 1 94.88 465 SER A O 1
ATOM 3713 N N . PRO A 1 466 ? -7.125 14.766 -10.352 1 96.25 466 PRO A N 1
ATOM 3714 C CA . PRO A 1 466 ? -6.367 13.719 -11.031 1 96.25 466 PRO A CA 1
ATOM 3715 C C . PRO A 1 466 ? -7.195 12.969 -12.078 1 96.25 466 PRO A C 1
ATOM 3717 O O . PRO A 1 466 ? -7.887 12.008 -11.742 1 96.25 466 PRO A O 1
ATOM 3720 N N . ASN A 1 467 ? -7.105 13.398 -13.352 1 98.19 467 ASN A N 1
ATOM 3721 C CA . ASN A 1 467 ? -7.832 12.773 -14.445 1 98.19 467 ASN A CA 1
ATOM 3722 C C . ASN A 1 467 ? -7.18 11.453 -14.867 1 98.19 467 ASN A C 1
ATOM 3724 O O . ASN A 1 467 ? -6.527 11.391 -15.914 1 98.19 467 ASN A O 1
ATOM 3728 N N . ILE A 1 468 ? -7.426 10.391 -14.094 1 98.31 468 ILE A N 1
ATOM 3729 C CA . ILE A 1 468 ? -6.781 9.094 -14.258 1 98.31 468 ILE A CA 1
ATOM 3730 C C . ILE A 1 468 ? -7.844 7.992 -14.297 1 98.31 468 ILE A C 1
ATOM 3732 O O . ILE A 1 468 ? -8.773 7.988 -13.484 1 98.31 468 ILE A O 1
ATOM 3736 N N . THR A 1 469 ? -7.801 7.133 -15.25 1 98.56 469 THR A N 1
ATOM 3737 C CA . THR A 1 469 ? -8.578 5.898 -15.289 1 98.56 469 THR A CA 1
ATOM 3738 C C . THR A 1 469 ? -7.688 4.691 -15.023 1 98.56 469 THR A C 1
ATOM 3740 O O . THR A 1 469 ? -6.777 4.398 -15.797 1 98.56 469 THR A O 1
ATOM 3743 N N . VAL A 1 470 ? -7.926 4.043 -13.93 1 98.19 470 VAL A N 1
ATOM 3744 C CA . VAL A 1 470 ? -7.152 2.869 -13.547 1 98.19 470 VAL A CA 1
ATOM 3745 C C . VAL A 1 470 ? -7.875 1.603 -14 1 98.19 470 VAL A C 1
ATOM 3747 O O . VAL A 1 470 ? -8.969 1.296 -13.516 1 98.19 470 VAL A O 1
ATOM 3750 N N . ARG A 1 471 ? -7.309 0.888 -14.898 1 97.44 471 ARG A N 1
ATOM 3751 C CA . ARG A 1 471 ? -7.883 -0.368 -15.367 1 97.44 471 ARG A CA 1
ATOM 3752 C C . ARG A 1 471 ? -7.324 -1.554 -14.586 1 97.44 471 ARG A C 1
ATOM 3754 O O . ARG A 1 471 ? -6.105 -1.731 -14.508 1 97.44 471 ARG A O 1
ATOM 3761 N N . LEU A 1 472 ? -8.172 -2.396 -14 1 97.06 472 LEU A N 1
ATOM 3762 C CA . LEU A 1 472 ? -7.77 -3.557 -13.211 1 97.06 472 LEU A CA 1
ATOM 3763 C C . LEU A 1 472 ? -8.469 -4.82 -13.703 1 97.06 472 LEU A C 1
ATOM 3765 O O . LEU A 1 472 ? -9.688 -4.945 -13.594 1 97.06 472 LEU A O 1
ATOM 3769 N N . ALA A 1 473 ? -7.676 -5.738 -14.25 1 96.69 473 ALA A N 1
ATOM 3770 C CA . ALA A 1 473 ? -8.219 -7.059 -14.555 1 96.69 473 ALA A CA 1
ATOM 3771 C C . ALA A 1 473 ? -8.555 -7.82 -13.273 1 96.69 473 ALA A C 1
ATOM 3773 O O . ALA A 1 473 ? -7.664 -8.125 -12.477 1 96.69 473 ALA A O 1
ATOM 3774 N N . SER A 1 474 ? -9.812 -8.18 -13.117 1 96.88 474 SER A N 1
ATOM 3775 C CA . SER A 1 474 ? -10.266 -8.641 -11.812 1 96.88 474 SER A CA 1
ATOM 3776 C C . SER A 1 474 ? -11.07 -9.93 -11.93 1 96.88 474 SER A C 1
ATOM 3778 O O . SER A 1 474 ? -11.703 -10.18 -12.961 1 96.88 474 SER A O 1
ATOM 3780 N N . GLY A 1 475 ? -10.961 -10.727 -10.82 1 96.44 475 GLY A N 1
ATOM 3781 C CA . GLY A 1 475 ? -11.867 -11.852 -10.68 1 96.44 475 GLY A CA 1
ATOM 3782 C C . GLY A 1 475 ? -11.242 -13.18 -11.055 1 96.44 475 GLY A C 1
ATOM 3783 O O . GLY A 1 475 ? -10.086 -13.219 -11.484 1 96.44 475 GLY A O 1
ATOM 3784 N N . GLY A 1 476 ? -12.023 -14.234 -10.852 1 96.62 476 GLY A N 1
ATOM 3785 C CA . GLY A 1 476 ? -11.516 -15.586 -10.977 1 96.62 476 GLY A CA 1
ATOM 3786 C C . GLY A 1 476 ? -12.102 -16.328 -12.156 1 96.62 476 GLY A C 1
ATOM 3787 O O . GLY A 1 476 ? -12.352 -15.742 -13.211 1 96.62 476 GLY A O 1
ATOM 3788 N N . TYR A 1 477 ? -12.125 -17.609 -12.055 1 95.56 477 TYR A N 1
ATOM 3789 C CA . TYR A 1 477 ? -12.695 -18.594 -12.969 1 95.56 477 TYR A CA 1
ATOM 3790 C C . TYR A 1 477 ? -11.719 -18.922 -14.094 1 95.56 477 TYR A C 1
ATOM 3792 O O . TYR A 1 477 ? -12.102 -19.516 -15.102 1 95.56 477 TYR A O 1
ATOM 3800 N N . ILE A 1 478 ? -10.453 -18.484 -13.883 1 88.69 478 ILE A N 1
ATOM 3801 C CA . ILE A 1 478 ? -9.461 -18.812 -14.906 1 88.69 478 ILE A CA 1
ATOM 3802 C C . ILE A 1 478 ? -8.305 -19.578 -14.273 1 88.69 478 ILE A C 1
ATOM 3804 O O . ILE A 1 478 ? -7.246 -19.734 -14.891 1 88.69 478 ILE A O 1
ATOM 3808 N N . GLY A 1 479 ? -8.445 -19.938 -13.055 1 89.19 479 GLY A N 1
ATOM 3809 C CA . GLY A 1 479 ? -7.461 -20.781 -12.406 1 89.19 479 GLY A CA 1
ATOM 3810 C C . GLY A 1 479 ? -6.211 -20.031 -11.992 1 89.19 479 GLY A C 1
ATOM 3811 O O . GLY A 1 479 ? -5.094 -20.531 -12.148 1 89.19 479 GLY A O 1
ATOM 3812 N N . GLY A 1 480 ? -6.387 -18.812 -11.461 1 91.19 480 GLY A N 1
ATOM 3813 C CA . GLY A 1 480 ? -5.242 -17.984 -11.117 1 91.19 480 GLY A CA 1
ATOM 3814 C C . GLY A 1 480 ? -4.945 -17.969 -9.633 1 91.19 480 GLY A C 1
ATOM 3815 O O . GLY A 1 480 ? -3.877 -17.516 -9.211 1 91.19 480 GLY A O 1
ATOM 3816 N N . GLY A 1 481 ? -5.844 -18.5 -8.82 1 93.56 481 GLY A N 1
ATOM 3817 C CA . GLY A 1 481 ? -5.641 -18.656 -7.387 1 93.56 481 GLY A CA 1
ATOM 3818 C C . GLY A 1 481 ? -5.496 -17.328 -6.66 1 93.56 481 GLY A C 1
ATOM 3819 O O . GLY A 1 481 ? -6.188 -16.359 -6.98 1 93.56 481 GLY A O 1
ATOM 3820 N N . LEU A 1 482 ? -4.598 -17.297 -5.641 1 92.75 482 LEU A N 1
ATOM 3821 C CA . LEU A 1 482 ? -4.414 -16.234 -4.664 1 92.75 482 LEU A CA 1
ATOM 3822 C C . LEU A 1 482 ? -3.977 -14.938 -5.348 1 92.75 482 LEU A C 1
ATOM 3824 O O . LEU A 1 482 ? -4.234 -13.844 -4.844 1 92.75 482 LEU A O 1
ATOM 3828 N N . TYR A 1 483 ? -3.439 -15.016 -6.488 1 93.19 483 TYR A N 1
ATOM 3829 C CA . TYR A 1 483 ? -2.764 -13.844 -7.039 1 93.19 483 TYR A CA 1
ATOM 3830 C C . TYR A 1 483 ? -3.398 -13.414 -8.359 1 93.19 483 TYR A C 1
ATOM 3832 O O . TYR A 1 483 ? -3.059 -12.359 -8.906 1 93.19 483 TYR A O 1
ATOM 3840 N N . HIS A 1 484 ? -4.367 -14.219 -8.883 1 94.31 484 HIS A N 1
ATOM 3841 C CA . HIS A 1 484 ? -4.93 -13.875 -10.188 1 94.31 484 HIS A CA 1
ATOM 3842 C C . HIS A 1 484 ? -6.434 -14.125 -10.219 1 94.31 484 HIS A C 1
ATOM 3844 O O . HIS A 1 484 ? -7.059 -14.039 -11.273 1 94.31 484 HIS A O 1
ATOM 3850 N N . SER A 1 485 ? -6.988 -14.484 -9.039 1 96.12 485 SER A N 1
ATOM 3851 C CA . SER A 1 485 ? -8.406 -14.836 -9.102 1 96.12 485 SER A CA 1
ATOM 3852 C C . SER A 1 485 ? -9.211 -14.078 -8.047 1 96.12 485 SER A C 1
ATOM 3854 O O . SER A 1 485 ? -10.398 -14.344 -7.867 1 96.12 485 SER A O 1
ATOM 3856 N N . GLN A 1 486 ? -8.609 -13.195 -7.379 1 95.06 486 GLN A N 1
ATOM 3857 C CA . GLN A 1 486 ? -9.344 -12.477 -6.34 1 95.06 486 GLN A CA 1
ATOM 3858 C C . GLN A 1 486 ? -9.898 -11.156 -6.867 1 95.06 486 GLN A C 1
ATOM 3860 O O . GLN A 1 486 ? -9.5 -10.695 -7.938 1 95.06 486 GLN A O 1
ATOM 3865 N N . THR A 1 487 ? -10.891 -10.617 -6.227 1 96.19 487 THR A N 1
ATOM 3866 C CA . THR A 1 487 ? -11.445 -9.281 -6.441 1 96.19 487 THR A CA 1
ATOM 3867 C C . THR A 1 487 ? -11.234 -8.406 -5.211 1 96.19 487 THR A C 1
ATOM 3869 O O . THR A 1 487 ? -11.102 -8.914 -4.098 1 96.19 487 THR A O 1
ATOM 3872 N N . ILE A 1 488 ? -11.164 -7.113 -5.406 1 96.69 488 ILE A N 1
ATOM 3873 C CA . ILE A 1 488 ? -10.742 -6.289 -4.281 1 96.69 488 ILE A CA 1
ATOM 3874 C C . ILE A 1 488 ? -11.656 -5.074 -4.156 1 96.69 488 ILE A C 1
ATOM 3876 O O . ILE A 1 488 ? -11.336 -4.117 -3.447 1 96.69 488 ILE A O 1
ATOM 3880 N N . GLU A 1 489 ? -12.828 -5.016 -4.844 1 97.88 489 GLU A N 1
ATOM 3881 C CA . GLU A 1 489 ? -13.703 -3.846 -4.84 1 97.88 489 GLU A CA 1
ATOM 3882 C C . GLU A 1 489 ? -14.266 -3.582 -3.447 1 97.88 489 GLU A C 1
ATOM 3884 O O . GLU A 1 489 ? -14.594 -2.441 -3.107 1 97.88 489 GLU A O 1
ATOM 3889 N N . GLY A 1 490 ? -14.414 -4.676 -2.596 1 97.69 490 GLY A N 1
ATOM 3890 C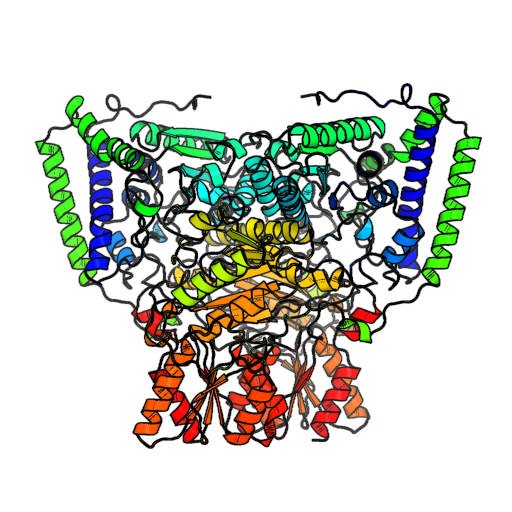 CA . GLY A 1 490 ? -14.859 -4.453 -1.231 1 97.69 490 GLY A CA 1
ATOM 3891 C C . GLY A 1 490 ? -14 -3.453 -0.478 1 97.69 490 GLY A C 1
ATOM 3892 O O . GLY A 1 490 ? -14.516 -2.643 0.293 1 97.69 490 GLY A O 1
ATOM 3893 N N . ALA A 1 491 ? -12.734 -3.482 -0.704 1 98.06 491 ALA A N 1
ATOM 3894 C CA . ALA A 1 491 ? -11.812 -2.549 -0.063 1 98.06 491 ALA A CA 1
ATOM 3895 C C . ALA A 1 491 ? -11.812 -1.202 -0.782 1 98.06 491 ALA A C 1
ATOM 3897 O O . ALA A 1 491 ? -11.859 -0.149 -0.142 1 98.06 491 ALA A O 1
ATOM 3898 N N . LEU A 1 492 ? -11.828 -1.158 -2.117 1 98.12 492 LEU A N 1
ATOM 3899 C CA . LEU A 1 492 ? -11.594 0.053 -2.898 1 98.12 492 LEU A CA 1
ATOM 3900 C C . LEU A 1 492 ? -12.805 0.978 -2.842 1 98.12 492 LEU A C 1
ATOM 3902 O O . LEU A 1 492 ? -12.672 2.193 -3.004 1 98.12 492 LEU A O 1
ATOM 3906 N N . THR A 1 493 ? -13.961 0.437 -2.559 1 98.38 493 THR A N 1
ATOM 3907 C CA . THR A 1 493 ? -15.18 1.246 -2.559 1 98.38 493 THR A CA 1
ATOM 3908 C C . THR A 1 493 ? -15.297 2.039 -1.262 1 98.38 493 THR A C 1
ATOM 3910 O O . THR A 1 493 ? -16.188 2.891 -1.129 1 98.38 493 THR A O 1
ATOM 3913 N N . THR A 1 494 ? -14.391 1.835 -0.294 1 98.19 494 THR A N 1
ATOM 3914 C CA . THR A 1 494 ? -14.484 2.52 0.991 1 98.19 494 THR A CA 1
ATOM 3915 C C . THR A 1 494 ? -13.883 3.92 0.9 1 98.19 494 THR A C 1
ATOM 3917 O O . THR A 1 494 ? -13.922 4.684 1.867 1 98.19 494 THR A O 1
ATOM 3920 N N . PHE A 1 495 ? -13.406 4.379 -0.224 1 98.06 495 PHE A N 1
ATOM 3921 C CA . PHE A 1 495 ? -12.688 5.645 -0.333 1 98.06 495 PHE A CA 1
ATOM 3922 C C . PHE A 1 495 ? -13.508 6.668 -1.104 1 98.06 495 PHE A C 1
ATOM 3924 O O . PHE A 1 495 ? -13.875 6.438 -2.258 1 98.06 495 PHE A O 1
ATOM 3931 N N . PRO A 1 496 ? -13.773 7.824 -0.505 1 97.81 496 PRO A N 1
ATOM 3932 C CA . PRO A 1 496 ? -14.359 8.922 -1.284 1 97.81 496 PRO A CA 1
ATOM 3933 C C . PRO A 1 496 ? -13.383 9.516 -2.293 1 97.81 496 PRO A C 1
ATOM 3935 O O . PRO A 1 496 ? -12.164 9.367 -2.141 1 97.81 496 PRO A O 1
ATOM 3938 N N . GLY A 1 497 ? -13.844 10.141 -3.25 1 97.94 497 GLY A N 1
ATOM 3939 C CA . GLY A 1 497 ? -13.016 10.859 -4.203 1 97.94 497 GLY A CA 1
ATOM 3940 C C . GLY A 1 497 ? -12.617 10.016 -5.398 1 97.94 497 GLY A C 1
ATOM 3941 O O . GLY A 1 497 ? -11.727 10.391 -6.164 1 97.94 497 GLY A O 1
ATOM 3942 N N . VAL A 1 498 ? -13.25 8.859 -5.562 1 98.38 498 VAL A N 1
ATOM 3943 C CA . VAL A 1 498 ? -12.992 7.988 -6.707 1 98.38 498 VAL A CA 1
ATOM 3944 C C . VAL A 1 498 ? -14.305 7.348 -7.172 1 98.38 498 VAL A C 1
ATOM 3946 O O . VAL A 1 498 ? -15.25 7.23 -6.398 1 98.38 498 VAL A O 1
ATOM 3949 N N . ARG A 1 499 ? -14.406 7.086 -8.453 1 98.69 499 ARG A N 1
ATOM 3950 C CA . ARG A 1 499 ? -15.484 6.27 -9 1 98.69 499 ARG A CA 1
ATOM 3951 C C . ARG A 1 499 ? -15.016 4.836 -9.234 1 98.69 499 ARG A C 1
ATOM 3953 O O . ARG A 1 499 ? -13.852 4.602 -9.555 1 98.69 499 ARG A O 1
ATOM 3960 N N . VAL A 1 500 ? -15.875 3.863 -9 1 98.81 500 VAL A N 1
ATOM 3961 C CA . VAL A 1 500 ? -15.578 2.453 -9.227 1 98.81 500 VAL A CA 1
ATOM 3962 C C . VAL A 1 500 ? -16.672 1.822 -10.086 1 98.81 500 VAL A C 1
ATOM 3964 O O . VAL A 1 500 ? -17.844 1.843 -9.719 1 98.81 500 VAL A O 1
ATOM 3967 N N . VAL A 1 501 ? -16.297 1.245 -11.25 1 98.81 501 VAL A N 1
ATOM 3968 C CA . VAL A 1 501 ? -17.25 0.618 -12.148 1 98.81 501 VAL A CA 1
ATOM 3969 C C . VAL A 1 501 ? -16.812 -0.814 -12.453 1 98.81 501 VAL A C 1
ATOM 3971 O O . VAL A 1 501 ? -15.633 -1.146 -12.352 1 98.81 501 VAL A O 1
ATOM 3974 N N . TYR A 1 502 ? -17.766 -1.686 -12.742 1 98.75 502 TYR A N 1
ATOM 3975 C CA . TYR A 1 502 ? -17.531 -3.104 -12.984 1 98.75 502 TYR A CA 1
ATOM 3976 C C . TYR A 1 502 ? -18.5 -3.658 -14.016 1 98.75 502 TYR A C 1
ATOM 3978 O O . TYR A 1 502 ? -19.484 -4.301 -13.664 1 98.75 502 TYR A O 1
ATOM 3986 N N . PRO A 1 503 ? -18.203 -3.502 -15.32 1 98.75 503 PRO A N 1
ATOM 3987 C CA . PRO A 1 503 ? -19.125 -3.93 -16.375 1 98.75 503 PRO A CA 1
ATOM 3988 C C . PRO A 1 503 ? -19.219 -5.449 -16.5 1 98.75 503 PRO A C 1
ATOM 3990 O O . PRO A 1 503 ? -18.297 -6.16 -16.094 1 98.75 503 PRO A O 1
ATOM 3993 N N . SER A 1 504 ? -20.297 -5.914 -17.141 1 98.75 504 SER A N 1
ATOM 3994 C CA . SER A 1 504 ? -20.531 -7.34 -17.312 1 98.75 504 SER A CA 1
ATOM 3995 C C . SER A 1 504 ? -20.672 -7.695 -18.797 1 98.75 504 SER A C 1
ATOM 3997 O O . SER A 1 504 ? -20.625 -8.867 -19.156 1 98.75 504 SER A O 1
ATOM 3999 N N . PHE A 1 505 ? -20.859 -6.715 -19.656 1 98.81 505 PHE A N 1
ATOM 4000 C CA . PHE A 1 505 ? -21.094 -6.895 -21.094 1 98.81 505 PHE A CA 1
ATOM 4001 C C . PHE A 1 505 ? -20.219 -5.945 -21.906 1 98.81 505 PHE A C 1
ATOM 4003 O O . PHE A 1 505 ? -19.75 -4.938 -21.391 1 98.81 505 PHE A O 1
ATOM 4010 N N . ALA A 1 506 ? -20.062 -6.254 -23.203 1 98.75 506 ALA A N 1
ATOM 4011 C CA . ALA A 1 506 ? -19.172 -5.504 -24.078 1 98.75 506 ALA A CA 1
ATOM 4012 C C . ALA A 1 506 ? -19.656 -4.066 -24.25 1 98.75 506 ALA A C 1
ATOM 4014 O O . ALA A 1 506 ? -18.859 -3.131 -24.25 1 98.75 506 ALA A O 1
ATOM 4015 N N . ASP A 1 507 ? -20.938 -3.85 -24.438 1 98.62 507 ASP A N 1
ATOM 4016 C CA . ASP A 1 507 ? -21.453 -2.502 -24.641 1 98.62 507 ASP A CA 1
ATOM 4017 C C . ASP A 1 507 ? -21.281 -1.649 -23.391 1 98.62 507 ASP A C 1
ATOM 4019 O O . ASP A 1 507 ? -20.828 -0.507 -23.469 1 98.62 507 ASP A O 1
ATOM 4023 N N . ASP A 1 508 ? -21.594 -2.193 -22.203 1 98.75 508 ASP A N 1
ATOM 4024 C CA . ASP A 1 508 ? -21.391 -1.475 -20.953 1 98.75 508 ASP A CA 1
ATOM 4025 C C . ASP A 1 508 ? -19.922 -1.153 -20.734 1 98.75 508 ASP A C 1
ATOM 4027 O O . ASP A 1 508 ? -19.578 -0.087 -20.219 1 98.75 508 ASP A O 1
ATOM 4031 N N . ALA A 1 509 ? -19.047 -2.111 -21.062 1 98.81 509 ALA A N 1
ATOM 4032 C CA . ALA A 1 509 ? -17.609 -1.875 -20.938 1 98.81 509 ALA A CA 1
ATOM 4033 C C . ALA A 1 509 ? -17.172 -0.701 -21.812 1 98.81 509 ALA A C 1
ATOM 4035 O O . ALA A 1 509 ? -16.438 0.172 -21.344 1 98.81 509 ALA A O 1
ATOM 4036 N N . ALA A 1 510 ? -17.641 -0.695 -23.047 1 98.75 510 ALA A N 1
ATOM 4037 C CA . ALA A 1 510 ? -17.312 0.393 -23.953 1 98.75 510 ALA A CA 1
ATOM 4038 C C . ALA A 1 510 ? -17.844 1.727 -23.438 1 98.75 510 ALA A C 1
ATOM 4040 O O . ALA A 1 510 ? -17.109 2.717 -23.391 1 98.75 510 ALA A O 1
ATOM 4041 N N . GLY A 1 511 ? -19.109 1.73 -23.078 1 98.75 511 GLY A N 1
ATOM 4042 C CA . GLY A 1 511 ? -19.766 2.959 -22.641 1 98.75 511 GLY A CA 1
ATOM 4043 C C . GLY A 1 511 ? -19.172 3.527 -21.375 1 98.75 511 GLY A C 1
ATOM 4044 O O . GLY A 1 511 ? -18.969 4.738 -21.266 1 98.75 511 GLY A O 1
ATOM 4045 N N . LEU A 1 512 ? -18.938 2.693 -20.375 1 98.88 512 LEU A N 1
ATOM 4046 C CA . LEU A 1 512 ? -18.375 3.133 -19.109 1 98.88 512 LEU A CA 1
ATOM 4047 C C . LEU A 1 512 ? -16.938 3.625 -19.297 1 98.88 512 LEU A C 1
ATOM 4049 O O . LEU A 1 512 ? -16.516 4.586 -18.641 1 98.88 512 LEU A O 1
ATOM 4053 N N . LEU A 1 513 ? -16.172 2.902 -20.109 1 98.75 513 LEU A N 1
ATOM 4054 C CA . LEU A 1 513 ? -14.789 3.32 -20.344 1 98.75 513 LEU A CA 1
ATOM 4055 C C . LEU A 1 513 ? -14.742 4.699 -21 1 98.75 513 LEU A C 1
ATOM 4057 O O . LEU A 1 513 ? -13.93 5.547 -20.609 1 98.75 513 LEU A O 1
ATOM 4061 N N . ARG A 1 514 ? -15.594 4.938 -22.016 1 98.69 514 ARG A N 1
ATOM 4062 C CA . ARG A 1 514 ? -15.68 6.242 -22.672 1 98.69 514 ARG A CA 1
ATOM 4063 C C . ARG A 1 514 ? -16.016 7.336 -21.656 1 98.69 514 ARG A C 1
ATOM 4065 O O . ARG A 1 514 ? -15.336 8.367 -21.609 1 98.69 514 ARG A O 1
ATOM 4072 N N . THR A 1 515 ? -17.031 7.066 -20.859 1 98.62 515 THR A N 1
ATOM 4073 C CA . THR A 1 515 ? -17.438 8.023 -19.844 1 98.62 515 THR A CA 1
ATOM 4074 C C . THR A 1 515 ? -16.312 8.266 -18.828 1 98.62 515 THR A C 1
ATOM 4076 O O . THR A 1 515 ? -16.078 9.406 -18.422 1 98.62 515 THR A O 1
ATOM 4079 N N . ALA A 1 516 ? -15.641 7.234 -18.438 1 98.62 516 ALA A N 1
ATOM 4080 C CA . ALA A 1 516 ? -14.555 7.34 -17.469 1 98.62 516 ALA A CA 1
ATOM 4081 C C . ALA A 1 516 ? -13.438 8.227 -18 1 98.62 516 ALA A C 1
ATOM 4083 O O . ALA A 1 516 ? -12.984 9.148 -17.312 1 98.62 516 ALA A O 1
ATOM 4084 N N . ILE A 1 517 ? -12.977 8.016 -19.203 1 98.44 517 ILE A N 1
ATOM 4085 C CA . ILE A 1 517 ? -11.844 8.734 -19.781 1 98.44 517 ILE A CA 1
ATOM 4086 C C . ILE A 1 517 ? -12.219 10.203 -20 1 98.44 517 ILE A C 1
ATOM 4088 O O . ILE A 1 517 ? -11.406 11.102 -19.766 1 98.44 517 ILE A O 1
ATOM 4092 N N . ARG A 1 518 ? -13.445 10.477 -20.328 1 97.88 518 ARG A N 1
ATOM 4093 C CA . ARG A 1 518 ? -13.883 11.836 -20.641 1 97.88 518 ARG A CA 1
ATOM 4094 C C . ARG A 1 518 ? -14.164 12.617 -19.359 1 97.88 518 ARG A C 1
ATOM 4096 O O . ARG A 1 518 ? -14.25 13.852 -19.391 1 97.88 518 ARG A O 1
ATOM 4103 N N . SER A 1 519 ? -14.297 11.961 -18.266 1 98.19 519 SER A N 1
ATOM 4104 C CA . SER A 1 519 ? -14.711 12.602 -17.016 1 98.19 519 SER A CA 1
ATOM 4105 C C . SER A 1 519 ? -13.523 13.242 -16.312 1 98.19 519 SER A C 1
ATOM 4107 O O . SER A 1 519 ? -12.375 12.852 -16.531 1 98.19 519 SER A O 1
ATOM 4109 N N . GLU A 1 520 ? -13.867 14.219 -15.484 1 97.62 520 GLU A N 1
ATOM 4110 C CA . GLU A 1 520 ? -12.891 14.766 -14.547 1 97.62 520 GLU A CA 1
ATOM 4111 C C . GLU A 1 520 ? -12.789 13.914 -13.289 1 97.62 520 GLU A C 1
ATOM 4113 O O . GLU A 1 520 ? -13.805 13.445 -12.773 1 97.62 520 GLU A O 1
ATOM 4118 N N . GLY A 1 521 ? -11.555 13.672 -12.875 1 97.81 521 GLY A N 1
ATOM 4119 C CA . GLY A 1 521 ? -11.344 12.891 -11.664 1 97.81 521 GLY A CA 1
ATOM 4120 C C . GLY A 1 521 ? -10.922 11.461 -11.953 1 97.81 521 GLY A C 1
ATOM 4121 O O . GLY A 1 521 ? -10.781 11.062 -13.109 1 97.81 521 GLY A O 1
ATOM 4122 N N . MET A 1 522 ? -10.727 10.703 -10.93 1 98.19 522 MET A N 1
ATOM 4123 C CA . MET A 1 522 ? -10.203 9.344 -11.031 1 98.19 522 MET A CA 1
ATOM 4124 C C . MET A 1 522 ? -11.328 8.32 -11.094 1 98.19 522 MET A C 1
ATOM 4126 O O . MET A 1 522 ? -12.328 8.453 -10.391 1 98.19 522 MET A O 1
ATOM 4130 N N . THR A 1 523 ? -11.211 7.355 -11.93 1 98.69 523 THR A N 1
ATOM 4131 C CA . THR A 1 523 ? -12.109 6.211 -12.016 1 98.69 523 THR A CA 1
ATOM 4132 C C . THR A 1 523 ? -11.328 4.902 -11.977 1 98.69 523 THR A C 1
ATOM 4134 O O . THR A 1 523 ? -10.344 4.742 -12.695 1 98.69 523 THR A O 1
ATOM 4137 N N . VAL A 1 524 ? -11.688 4.043 -11.055 1 98.62 524 VAL A N 1
ATOM 4138 C CA . VAL A 1 524 ? -11.211 2.664 -11.078 1 98.62 524 VAL A CA 1
ATOM 4139 C C . VAL A 1 524 ? -12.141 1.812 -11.938 1 98.62 524 VAL A C 1
ATOM 4141 O O . VAL A 1 524 ? -13.336 1.702 -11.648 1 98.62 524 VAL A O 1
ATOM 4144 N N . PHE A 1 525 ? -11.594 1.303 -12.938 1 98.56 525 PHE A N 1
ATOM 4145 C CA . PHE A 1 525 ? -12.312 0.506 -13.922 1 98.56 525 PHE A CA 1
ATOM 4146 C C . PHE A 1 525 ? -11.992 -0.975 -13.758 1 98.56 525 PHE A C 1
ATOM 4148 O O . PHE A 1 525 ? -11.008 -1.467 -14.312 1 98.56 525 PHE A O 1
ATOM 4155 N N . MET A 1 526 ? -12.891 -1.718 -13.023 1 98.31 526 MET A N 1
ATOM 4156 C CA . MET A 1 526 ? -12.711 -3.15 -12.812 1 98.31 526 MET A CA 1
ATOM 4157 C C . MET A 1 526 ? -13.133 -3.939 -14.055 1 98.31 526 MET A C 1
ATOM 4159 O O . MET A 1 526 ? -14.242 -3.771 -14.555 1 98.31 526 MET A O 1
ATOM 4163 N N . GLU A 1 527 ? -12.273 -4.801 -14.516 1 97.94 527 GLU A N 1
ATOM 4164 C CA . GLU A 1 527 ? -12.555 -5.57 -15.719 1 97.94 527 GLU A CA 1
ATOM 4165 C C . GLU A 1 527 ? -12.625 -7.066 -15.422 1 97.94 527 GLU A C 1
ATOM 4167 O O . GLU A 1 527 ? -11.641 -7.656 -14.969 1 97.94 527 GLU A O 1
ATOM 4172 N N . PRO A 1 528 ? -13.758 -7.723 -15.609 1 97.75 528 PRO A N 1
ATOM 4173 C CA . PRO A 1 528 ? -13.867 -9.164 -15.375 1 97.75 528 PRO A CA 1
ATOM 4174 C C . PRO A 1 528 ? -13.078 -9.984 -16.391 1 97.75 528 PRO A C 1
ATOM 4176 O O . PRO A 1 528 ? -13.57 -10.242 -17.5 1 97.75 528 PRO A O 1
ATOM 4179 N N . LYS A 1 529 ? -11.992 -10.547 -16.031 1 95.44 529 LYS A N 1
ATOM 4180 C CA . LYS A 1 529 ? -11.055 -11.203 -16.938 1 95.44 529 LYS A CA 1
ATOM 4181 C C . LYS A 1 529 ? -11.703 -12.375 -17.656 1 95.44 529 LYS A C 1
ATOM 4183 O O . LYS A 1 529 ? -11.375 -12.672 -18.797 1 95.44 529 LYS A O 1
ATOM 4188 N N . ALA A 1 530 ? -12.562 -13.07 -16.938 1 97.31 530 ALA A N 1
ATOM 4189 C CA . ALA A 1 530 ? -13.188 -14.266 -17.484 1 97.31 530 ALA A CA 1
ATOM 4190 C C . ALA A 1 530 ? -14.141 -13.914 -18.625 1 97.31 530 ALA A C 1
ATOM 4192 O O . ALA A 1 530 ? -14.508 -14.773 -19.422 1 97.31 530 ALA A O 1
ATOM 4193 N N . LEU A 1 531 ? -14.5 -12.625 -18.766 1 98.31 531 LEU A N 1
ATOM 4194 C CA . LEU A 1 531 ? -15.492 -12.211 -19.75 1 98.31 531 LEU A CA 1
ATOM 4195 C C . LEU A 1 531 ? -14.828 -11.586 -20.969 1 98.31 531 LEU A C 1
ATOM 4197 O O . LEU A 1 531 ? -15.492 -11.297 -21.969 1 98.31 531 LEU A O 1
ATOM 4201 N N . TYR A 1 532 ? -13.539 -11.391 -20.969 1 97.62 532 TYR A N 1
ATOM 4202 C CA . TYR A 1 532 ? -12.852 -10.711 -22.062 1 97.62 532 TYR A CA 1
ATOM 4203 C C . TYR A 1 532 ? -13.227 -11.328 -23.406 1 97.62 532 TYR A C 1
ATOM 4205 O O . TYR A 1 532 ? -13.586 -10.609 -24.344 1 97.62 532 TYR A O 1
ATOM 4213 N N . ASN A 1 533 ? -13.188 -12.727 -23.453 1 97.38 533 ASN A N 1
ATOM 4214 C CA . ASN A 1 533 ? -13.43 -13.414 -24.719 1 97.38 533 ASN A CA 1
ATOM 4215 C C . ASN A 1 533 ? -14.695 -14.266 -24.656 1 97.38 533 ASN A C 1
ATOM 4217 O O . ASN A 1 533 ? -14.961 -15.047 -25.578 1 97.38 533 ASN A O 1
ATOM 4221 N N . ALA A 1 534 ? -15.414 -14.148 -23.609 1 97.88 534 ALA A N 1
ATOM 4222 C CA . ALA A 1 534 ? -16.609 -14.977 -23.438 1 97.88 534 ALA A CA 1
ATOM 4223 C C . ALA A 1 534 ? -17.703 -14.555 -24.406 1 97.88 534 ALA A C 1
ATOM 4225 O O . ALA A 1 534 ? -18.125 -13.398 -24.406 1 97.88 534 ALA A O 1
ATOM 4226 N N . PRO A 1 535 ? -18.203 -15.508 -25.188 1 97.88 535 PRO A N 1
ATOM 4227 C CA . PRO A 1 535 ? -19.281 -15.164 -26.125 1 97.88 535 PRO A CA 1
ATOM 4228 C C . PRO A 1 535 ? -20.531 -14.633 -25.422 1 97.88 535 PRO A C 1
ATOM 4230 O O . PRO A 1 535 ? -21.219 -13.758 -25.953 1 97.88 535 PRO A O 1
ATOM 4233 N N . LYS A 1 536 ? -20.75 -15.062 -24.266 1 97.56 536 LYS A N 1
ATOM 4234 C CA . LYS A 1 536 ? -21.953 -14.672 -23.547 1 97.56 536 LYS A CA 1
ATOM 4235 C C . LYS A 1 536 ? -21.922 -13.195 -23.156 1 97.56 536 LYS A C 1
ATOM 4237 O O . LYS A 1 536 ? -22.953 -12.594 -22.875 1 97.56 536 LYS A O 1
ATOM 4242 N N . ALA A 1 537 ? -20.734 -12.57 -23.125 1 98.56 537 ALA A N 1
ATOM 4243 C CA . ALA A 1 537 ? -20.594 -11.164 -22.766 1 98.56 537 ALA A CA 1
ATOM 4244 C C . ALA A 1 537 ? -20.562 -10.273 -24 1 98.56 537 ALA A C 1
ATOM 4246 O O . ALA A 1 537 ? -20.609 -9.047 -23.891 1 98.56 537 ALA A O 1
ATOM 4247 N N . ALA A 1 538 ? -20.516 -10.859 -25.219 1 98.56 538 ALA A N 1
ATOM 4248 C CA . ALA A 1 538 ? -20.453 -10.109 -26.469 1 98.56 538 ALA A CA 1
ATOM 4249 C C . ALA A 1 538 ? -21.766 -9.414 -26.75 1 98.56 538 ALA A C 1
ATOM 4251 O O . ALA A 1 538 ? -22.844 -9.969 -26.516 1 98.56 538 ALA A O 1
ATOM 4252 N N . THR A 1 539 ? -21.672 -8.164 -27.125 1 98.31 539 THR A N 1
ATOM 4253 C CA . THR A 1 539 ? -22.844 -7.375 -27.516 1 98.31 539 THR A CA 1
ATOM 4254 C C . THR A 1 539 ? -22.5 -6.445 -28.672 1 98.31 539 THR A C 1
ATOM 4256 O O . THR A 1 539 ? -21.328 -6.164 -28.922 1 98.31 539 THR A O 1
ATOM 4259 N N . PRO A 1 540 ? -23.578 -6.09 -29.438 1 97.88 540 PRO A N 1
ATOM 4260 C CA . PRO A 1 540 ? -23.344 -4.949 -30.328 1 97.88 540 PRO A CA 1
ATOM 4261 C C . PRO A 1 540 ? -23.031 -3.664 -29.562 1 97.88 540 PRO A C 1
ATOM 4263 O O . PRO A 1 540 ? -23.609 -3.412 -28.5 1 97.88 540 PRO A O 1
ATOM 4266 N N . VAL A 1 541 ? -22.125 -2.93 -30.062 1 98.06 541 VAL A N 1
ATOM 4267 C CA . VAL A 1 541 ? -21.734 -1.665 -29.453 1 98.06 541 VAL A CA 1
ATOM 4268 C C . VAL A 1 541 ? -21.938 -0.523 -30.438 1 98.06 541 VAL A C 1
ATOM 4270 O O . VAL A 1 541 ? -21.234 -0.443 -31.453 1 98.06 541 VAL A O 1
ATOM 4273 N N . PRO A 1 542 ? -22.875 0.363 -30.156 1 96.31 542 PRO A N 1
ATOM 4274 C CA . PRO A 1 542 ? -23.016 1.509 -31.062 1 96.31 542 PRO A CA 1
ATOM 4275 C C . PRO A 1 542 ? -21.812 2.436 -31.031 1 96.31 542 PRO A C 1
ATOM 4277 O O . PRO A 1 542 ? -21.078 2.467 -30.031 1 96.31 542 PRO A O 1
ATOM 4280 N N . ASP A 1 543 ? -21.656 3.17 -32.125 1 92.38 543 ASP A N 1
ATOM 4281 C CA . ASP A 1 543 ? -20.625 4.195 -32.156 1 92.38 543 ASP A CA 1
ATOM 4282 C C . ASP A 1 543 ? -20.828 5.215 -31.031 1 92.38 543 ASP A C 1
ATOM 4284 O O . ASP A 1 543 ? -21.953 5.668 -30.797 1 92.38 543 ASP A O 1
ATOM 4288 N N . ASP A 1 544 ? -19.891 5.469 -30.281 1 95.31 544 ASP A N 1
ATOM 4289 C CA . ASP A 1 544 ? -19.844 6.488 -29.234 1 95.31 544 ASP A CA 1
ATOM 4290 C C . ASP A 1 544 ? -20.812 6.172 -28.109 1 95.31 544 ASP A C 1
ATOM 4292 O O . ASP A 1 544 ? -21.391 7.082 -27.516 1 95.31 544 ASP A O 1
ATOM 4296 N N . PHE A 1 545 ? -21.109 4.902 -27.969 1 97.75 545 PHE A N 1
ATOM 4297 C CA . PHE A 1 545 ? -21.984 4.523 -26.859 1 97.75 545 PHE A CA 1
ATOM 4298 C C . PHE A 1 545 ? -21.406 5.008 -25.531 1 97.75 545 PHE A C 1
ATOM 4300 O O . PHE A 1 545 ? -20.203 4.926 -25.297 1 97.75 545 PHE A O 1
ATOM 4307 N N . GLU A 1 546 ? -22.266 5.609 -24.703 1 98.12 546 GLU A N 1
ATOM 4308 C CA . GLU A 1 546 ? -21.922 6.148 -23.391 1 98.12 546 GLU A CA 1
ATOM 4309 C C . GLU A 1 546 ? -22.797 5.559 -22.297 1 98.12 546 GLU A C 1
ATOM 4311 O O . GLU A 1 546 ? -24 5.328 -22.5 1 98.12 546 GLU A O 1
ATOM 4316 N N . VAL A 1 547 ? -22.234 5.23 -21.156 1 98.62 547 VAL A N 1
ATOM 4317 C CA . VAL A 1 547 ? -22.984 4.816 -19.984 1 98.62 547 VAL A CA 1
ATOM 4318 C C . VAL A 1 547 ? -22.703 5.773 -18.828 1 98.62 547 VAL A C 1
ATOM 4320 O O . VAL A 1 547 ? -21.547 5.914 -18.391 1 98.62 547 VAL A O 1
ATOM 4323 N N . PRO A 1 548 ? -23.719 6.543 -18.359 1 98.44 548 PRO A N 1
ATOM 4324 C CA . PRO A 1 548 ? -23.484 7.41 -17.203 1 98.44 548 PRO A CA 1
ATOM 4325 C C . PRO A 1 548 ? -23.156 6.629 -15.93 1 98.44 548 PRO A C 1
ATOM 4327 O O . PRO A 1 548 ? -23.703 5.543 -15.711 1 98.44 548 PRO A O 1
ATOM 4330 N N . PHE A 1 549 ? -22.297 7.207 -15.062 1 98.5 549 PHE A N 1
ATOM 4331 C CA . PHE A 1 549 ? -22.062 6.578 -13.773 1 98.5 549 PHE A CA 1
ATOM 4332 C C . PHE A 1 549 ? -23.344 6.531 -12.953 1 98.5 549 PHE A C 1
ATOM 4334 O O . PHE A 1 549 ? -24.188 7.422 -13.055 1 98.5 549 PHE A O 1
ATOM 4341 N N . GLY A 1 550 ? -23.5 5.5 -12.148 1 97.88 550 GLY A N 1
ATOM 4342 C CA . GLY A 1 550 ? -24.625 5.414 -11.219 1 97.88 550 GLY A CA 1
ATOM 4343 C C . GLY A 1 550 ? -25.938 5.066 -11.906 1 97.88 550 GLY A C 1
ATOM 4344 O O . GLY A 1 550 ? -27.016 5.426 -11.414 1 97.88 550 GLY A O 1
ATOM 4345 N N . LYS A 1 551 ? -25.859 4.508 -13 1 97.88 551 LYS A N 1
ATOM 4346 C CA . LYS A 1 551 ? -27.047 4.008 -13.688 1 97.88 551 LYS A CA 1
ATOM 4347 C C . LYS A 1 551 ? -26.969 2.498 -13.891 1 97.88 551 LYS A C 1
ATOM 4349 O O . LYS A 1 551 ? -26.188 2.016 -14.711 1 97.88 551 LYS A O 1
ATOM 4354 N N . ALA A 1 552 ? -27.812 1.77 -13.195 1 98.62 552 ALA A N 1
ATOM 4355 C CA . ALA A 1 552 ? -27.906 0.32 -13.344 1 98.62 552 ALA A CA 1
ATOM 4356 C C . ALA A 1 552 ? -28.75 -0.053 -14.555 1 98.62 552 ALA A C 1
ATOM 4358 O O . ALA A 1 552 ? -29.375 0.813 -15.18 1 98.62 552 ALA A O 1
ATOM 4359 N N . ARG A 1 553 ? -28.703 -1.308 -14.969 1 98.56 553 ARG A N 1
ATOM 4360 C CA . ARG A 1 553 ? -29.469 -1.818 -16.094 1 98.56 553 ARG A CA 1
ATOM 4361 C C . ARG A 1 553 ? -30.219 -3.096 -15.727 1 98.56 553 ARG A C 1
ATOM 4363 O O . ARG A 1 553 ? -29.609 -4.055 -15.242 1 98.56 553 ARG A O 1
ATOM 4370 N N . ILE A 1 554 ? -31.516 -3.133 -15.891 1 98.56 554 ILE A N 1
ATOM 4371 C CA . ILE A 1 554 ? -32.281 -4.359 -15.711 1 98.56 554 ILE A CA 1
ATOM 4372 C C . ILE A 1 554 ? -32.062 -5.281 -16.906 1 98.56 554 ILE A C 1
ATOM 4374 O O . ILE A 1 554 ? -32.562 -5.012 -18 1 98.56 554 ILE A O 1
ATOM 4378 N N . ARG A 1 555 ? -31.375 -6.363 -16.75 1 98.38 555 ARG A N 1
ATOM 4379 C CA . ARG A 1 555 ? -31.016 -7.289 -17.812 1 98.38 555 ARG A CA 1
ATOM 4380 C C . ARG A 1 555 ? -32.156 -8.281 -18.078 1 98.38 555 ARG A C 1
ATOM 4382 O O . ARG A 1 555 ? -32.281 -8.812 -19.188 1 98.38 555 ARG A O 1
ATOM 4389 N N . ARG A 1 556 ? -32.875 -8.578 -17.047 1 98.5 556 ARG A N 1
ATOM 4390 C CA . ARG A 1 556 ? -34.031 -9.477 -17.109 1 98.5 556 ARG A CA 1
ATOM 4391 C C . ARG A 1 556 ? -35.156 -9 -16.172 1 98.5 556 ARG A C 1
ATOM 4393 O O . ARG A 1 556 ? -34.906 -8.758 -14.984 1 98.5 556 ARG A O 1
ATOM 4400 N N . GLU A 1 557 ? -36.312 -8.82 -16.703 1 98.31 557 GLU A N 1
ATOM 4401 C CA . GLU A 1 557 ? -37.438 -8.438 -15.883 1 98.31 557 GLU A CA 1
ATOM 4402 C C . GLU A 1 557 ? -37.969 -9.617 -15.07 1 98.31 557 GLU A C 1
ATOM 4404 O O . GLU A 1 557 ? -37.844 -10.773 -15.477 1 98.31 557 GLU A O 1
ATOM 4409 N N . GLY A 1 558 ? -38.5 -9.336 -13.961 1 98.5 558 GLY A N 1
ATOM 4410 C CA . GLY A 1 558 ? -39.125 -10.297 -13.078 1 98.5 558 GLY A CA 1
ATOM 4411 C C . GLY A 1 558 ? -40 -9.656 -12.016 1 98.5 558 GLY A C 1
ATOM 4412 O O . GLY A 1 558 ? -40 -8.43 -11.875 1 98.5 558 GLY A O 1
ATOM 4413 N N . LYS A 1 559 ? -40.719 -10.508 -11.273 1 98.12 559 LYS A N 1
ATOM 4414 C CA . LYS A 1 559 ? -41.688 -9.93 -10.336 1 98.12 559 LYS A CA 1
ATOM 4415 C C . LYS A 1 559 ? -41.594 -10.586 -8.969 1 98.12 559 LYS A C 1
ATOM 4417 O O . LYS A 1 559 ? -42.125 -10.078 -7.984 1 98.12 559 LYS A O 1
ATOM 4422 N N . ASP A 1 560 ? -40.938 -11.75 -8.875 1 98.44 560 ASP A N 1
ATOM 4423 C CA . ASP A 1 560 ? -41 -12.531 -7.637 1 98.44 560 ASP A CA 1
ATOM 4424 C C . ASP A 1 560 ? -39.812 -12.195 -6.727 1 98.44 560 ASP A C 1
ATOM 4426 O O . ASP A 1 560 ? -39.906 -12.32 -5.504 1 98.44 560 ASP A O 1
ATOM 4430 N N . LEU A 1 561 ? -38.688 -11.852 -7.297 1 98.5 561 LEU A N 1
ATOM 4431 C CA . LEU A 1 561 ? -37.438 -11.586 -6.598 1 98.5 561 LEU A CA 1
ATOM 4432 C C . LEU A 1 561 ? -36.5 -10.805 -7.484 1 98.5 561 LEU A C 1
ATOM 4434 O O . LEU A 1 561 ? -36.469 -10.992 -8.703 1 98.5 561 LEU A O 1
ATOM 4438 N N . THR A 1 562 ? -35.688 -9.891 -6.922 1 98.88 562 THR A N 1
ATOM 4439 C CA . THR A 1 562 ? -34.656 -9.188 -7.676 1 98.88 562 THR A CA 1
ATOM 4440 C C . THR A 1 562 ? -33.281 -9.625 -7.223 1 98.88 562 THR A C 1
ATOM 4442 O O . THR A 1 562 ? -33 -9.664 -6.023 1 98.88 562 THR A O 1
ATOM 4445 N N . ILE A 1 563 ? -32.406 -10 -8.164 1 98.94 563 ILE A N 1
ATOM 4446 C CA . ILE A 1 563 ? -30.984 -10.172 -7.926 1 98.94 563 ILE A CA 1
ATOM 4447 C C . ILE A 1 563 ? -30.234 -8.906 -8.328 1 98.94 563 ILE A C 1
ATOM 4449 O O . ILE A 1 563 ? -30.406 -8.398 -9.438 1 98.94 563 ILE A O 1
ATOM 4453 N N . PHE A 1 564 ? -29.453 -8.312 -7.457 1 98.94 564 PHE A N 1
ATOM 4454 C CA . PHE A 1 564 ? -28.5 -7.246 -7.762 1 98.94 564 PHE A CA 1
ATOM 4455 C C . PHE A 1 564 ? -27.094 -7.809 -7.93 1 98.94 564 PHE A C 1
ATOM 4457 O O . PHE A 1 564 ? -26.594 -8.516 -7.051 1 98.94 564 PHE A O 1
ATOM 4464 N N . THR A 1 565 ? -26.453 -7.527 -9.023 1 98.94 565 THR A N 1
ATOM 4465 C CA . THR A 1 565 ? -25.172 -8.156 -9.328 1 98.94 565 THR A CA 1
ATOM 4466 C C . THR A 1 565 ? -24.312 -7.238 -10.203 1 98.94 565 THR A C 1
ATOM 4468 O O . THR A 1 565 ? -24.703 -6.109 -10.5 1 98.94 565 THR A O 1
ATOM 4471 N N . TYR A 1 566 ? -23.047 -7.555 -10.477 1 98.81 566 TYR A N 1
ATOM 4472 C CA . TYR A 1 566 ? -22.094 -6.895 -11.359 1 98.81 566 TYR A CA 1
ATOM 4473 C C . TYR A 1 566 ? -20.953 -7.832 -11.727 1 98.81 566 TYR A C 1
ATOM 4475 O O . TYR A 1 566 ? -20.75 -8.859 -11.07 1 98.81 566 TYR A O 1
ATOM 4483 N N . GLY A 1 567 ? -20.219 -7.488 -12.75 1 98.38 567 GLY A N 1
ATOM 4484 C CA . GLY A 1 567 ? -19.031 -8.25 -13.133 1 98.38 567 GLY A CA 1
ATOM 4485 C C . GLY A 1 567 ? -19.359 -9.656 -13.594 1 98.38 567 GLY A C 1
ATOM 4486 O O . GLY A 1 567 ? -20.359 -9.883 -14.266 1 98.38 567 GLY A O 1
ATOM 4487 N N . ASN A 1 568 ? -18.578 -10.664 -13.281 1 98.31 568 ASN A N 1
ATOM 4488 C CA . ASN A 1 568 ? -18.703 -12.047 -13.734 1 98.31 568 ASN A CA 1
ATOM 4489 C C . ASN A 1 568 ? -20.031 -12.664 -13.289 1 98.31 568 ASN A C 1
ATOM 4491 O O . ASN A 1 568 ? -20.656 -13.414 -14.039 1 98.31 568 ASN A O 1
ATOM 4495 N N . THR A 1 569 ? -20.484 -12.344 -12.133 1 98.69 569 THR A N 1
ATOM 4496 C CA . THR A 1 569 ? -21.594 -13.039 -11.508 1 98.69 569 THR A CA 1
ATOM 4497 C C . THR A 1 569 ? -22.906 -12.68 -12.195 1 98.69 569 THR A C 1
ATOM 4499 O O . THR A 1 569 ? -23.906 -13.398 -12.055 1 98.69 569 THR A O 1
ATOM 4502 N N . THR A 1 570 ? -22.938 -11.562 -12.969 1 98.88 570 THR A N 1
ATOM 4503 C CA . THR A 1 570 ? -24.141 -11.188 -13.711 1 98.88 570 THR A CA 1
ATOM 4504 C C . THR A 1 570 ? -24.594 -12.336 -14.602 1 98.88 570 THR A C 1
ATOM 4506 O O . THR A 1 570 ? -25.797 -12.633 -14.672 1 98.88 570 THR A O 1
ATOM 4509 N N . HIS A 1 571 ? -23.734 -13 -15.234 1 98.81 571 HIS A N 1
ATOM 4510 C CA . HIS A 1 571 ? -24.062 -14.07 -16.172 1 98.81 571 HIS A CA 1
ATOM 4511 C C . HIS A 1 571 ? -24.547 -15.32 -15.438 1 98.81 571 HIS A C 1
ATOM 4513 O O . HIS A 1 571 ? -25.406 -16.047 -15.938 1 98.81 571 HIS A O 1
ATOM 4519 N N . PHE A 1 572 ? -24 -15.641 -14.195 1 98.81 572 PHE A N 1
ATOM 4520 C CA . PHE A 1 572 ? -24.531 -16.719 -13.367 1 98.81 572 PHE A CA 1
ATOM 4521 C C . PHE A 1 572 ? -25.969 -16.438 -12.961 1 98.81 572 PHE A C 1
ATOM 4523 O O . PHE A 1 572 ? -26.812 -17.344 -12.938 1 98.81 572 PHE A O 1
ATOM 4530 N N . CYS A 1 573 ? -26.234 -15.18 -12.68 1 98.88 573 CYS A N 1
ATOM 4531 C CA . CYS A 1 573 ? -27.562 -14.766 -12.25 1 98.88 573 CYS A CA 1
ATOM 4532 C C . CYS A 1 573 ? -28.578 -14.891 -13.383 1 98.88 573 CYS A C 1
ATOM 4534 O O . CYS A 1 573 ? -29.703 -15.352 -13.18 1 98.88 573 CYS A O 1
ATOM 4536 N N . LEU A 1 574 ? -28.188 -14.445 -14.594 1 98.88 574 LEU A N 1
ATOM 4537 C CA . LEU A 1 574 ? -29.062 -14.547 -15.758 1 98.88 574 LEU A CA 1
ATOM 4538 C C . LEU A 1 574 ? -29.344 -16.016 -16.078 1 98.88 574 LEU A C 1
ATOM 4540 O O . LEU A 1 574 ? -30.484 -16.359 -16.391 1 98.88 574 LEU A O 1
ATOM 4544 N N . GLU A 1 575 ? -28.328 -16.859 -16 1 98.75 575 GLU A N 1
ATOM 4545 C CA . GLU A 1 575 ? -28.5 -18.281 -16.219 1 98.75 575 GLU A CA 1
ATOM 4546 C C . GLU A 1 575 ? -29.438 -18.891 -15.195 1 98.75 575 GLU A C 1
ATOM 4548 O O . GLU A 1 575 ? -30.328 -19.688 -15.547 1 98.75 575 GLU A O 1
ATOM 4553 N N . ALA A 1 576 ? -29.219 -18.531 -13.969 1 98.81 576 ALA A N 1
ATOM 4554 C CA . ALA A 1 576 ? -30.078 -19.031 -12.891 1 98.81 576 ALA A CA 1
ATOM 4555 C C . ALA A 1 576 ? -31.531 -18.609 -13.102 1 98.81 576 ALA A C 1
ATOM 4557 O O . ALA A 1 576 ? -32.438 -19.422 -12.961 1 98.81 576 ALA A O 1
ATOM 4558 N N . ALA A 1 577 ? -31.734 -17.328 -13.422 1 98.81 577 ALA A N 1
ATOM 4559 C CA . ALA A 1 577 ? -33.062 -16.797 -13.633 1 98.81 577 ALA A CA 1
ATOM 4560 C C . ALA A 1 577 ? -33.781 -17.516 -14.773 1 98.81 577 ALA A C 1
ATOM 4562 O O . ALA A 1 577 ? -34.969 -17.828 -14.672 1 98.81 577 ALA A O 1
ATOM 4563 N N . GLU A 1 578 ? -33.094 -17.75 -15.859 1 98.44 578 GLU A N 1
ATOM 4564 C CA . GLU A 1 578 ? -33.625 -18.469 -17.016 1 98.44 578 GLU A CA 1
ATOM 4565 C C . GLU A 1 578 ? -34.031 -19.891 -16.641 1 98.44 578 GLU A C 1
ATOM 4567 O O . GLU A 1 578 ? -35.156 -20.328 -16.969 1 98.44 578 GLU A O 1
ATOM 4572 N N . LYS A 1 579 ? -33.156 -20.562 -15.961 1 98.38 579 LYS A N 1
ATOM 4573 C CA . LYS A 1 579 ? -33.438 -21.938 -15.547 1 98.38 579 LYS A CA 1
ATOM 4574 C C . LYS A 1 579 ? -34.656 -22 -14.641 1 98.38 579 LYS A C 1
ATOM 4576 O O . LYS A 1 579 ? -35.531 -22.859 -14.812 1 98.38 579 LYS A O 1
ATOM 4581 N N . LEU A 1 580 ? -34.75 -21.141 -13.688 1 98.31 580 LEU A N 1
ATOM 4582 C CA . LEU A 1 580 ? -35.844 -21.125 -12.719 1 98.31 580 LEU A CA 1
ATOM 4583 C C . LEU A 1 580 ? -37.188 -20.797 -13.398 1 98.31 580 LEU A C 1
ATOM 4585 O O . LEU A 1 580 ? -38.219 -21.359 -13.047 1 98.31 580 LEU A O 1
ATOM 4589 N N . SER A 1 581 ? -37.125 -19.859 -14.336 1 97.81 581 SER A N 1
ATOM 4590 C CA . SER A 1 581 ? -38.344 -19.531 -15.102 1 97.81 581 SER A CA 1
ATOM 4591 C C . SER A 1 581 ? -38.812 -20.719 -15.914 1 97.81 581 SER A C 1
ATOM 4593 O O . SER A 1 581 ? -40.031 -21.016 -15.922 1 97.81 581 SER A O 1
ATOM 4595 N N . LYS A 1 582 ? -37.938 -21.422 -16.578 1 97.88 582 LYS A N 1
ATOM 4596 C CA . LYS A 1 582 ? -38.281 -22.578 -17.391 1 97.88 582 LYS A CA 1
ATOM 4597 C C . LYS A 1 582 ? -38.875 -23.703 -16.547 1 97.88 582 LYS A C 1
ATOM 4599 O O . LYS A 1 582 ? -39.75 -24.438 -17 1 97.88 582 LYS A O 1
ATOM 4604 N N . GLU A 1 583 ? -38.406 -23.734 -15.344 1 97.25 583 GLU A N 1
ATOM 4605 C CA . GLU A 1 583 ? -38.906 -24.766 -14.43 1 97.25 583 GLU A CA 1
ATOM 4606 C C . GLU A 1 583 ? -40.219 -24.328 -13.75 1 97.25 583 GLU A C 1
ATOM 4608 O O . GLU A 1 583 ? -40.812 -25.109 -13.016 1 97.25 583 GLU A O 1
ATOM 4613 N N . GLY A 1 584 ? -40.625 -23.125 -13.969 1 96.25 584 GLY A N 1
ATOM 4614 C CA . GLY A 1 584 ? -41.844 -22.594 -13.383 1 96.25 584 GLY A CA 1
ATOM 4615 C C . GLY A 1 584 ? -41.719 -22.281 -11.906 1 96.25 584 GLY A C 1
ATOM 4616 O O . GLY A 1 584 ? -42.719 -22.234 -11.188 1 96.25 584 GLY A O 1
ATOM 4617 N N . PHE A 1 585 ? -40.531 -22.141 -11.492 1 96.5 585 PHE A N 1
ATOM 4618 C CA . PHE A 1 585 ? -40.312 -21.953 -10.062 1 96.5 585 PHE A CA 1
ATOM 4619 C C . PHE A 1 585 ? -40.531 -20.5 -9.672 1 96.5 585 PHE A C 1
ATOM 4621 O O . PHE A 1 585 ? -40.906 -20.219 -8.531 1 96.5 585 PHE A O 1
ATOM 4628 N N . GLY A 1 586 ? -40.188 -19.547 -10.562 1 96.81 586 GLY A N 1
ATOM 4629 C CA . GLY A 1 586 ? -40.344 -18.125 -10.289 1 96.81 586 GLY A CA 1
ATOM 4630 C C . GLY A 1 586 ? -39.781 -17.234 -11.367 1 96.81 586 GLY A C 1
ATOM 4631 O O . GLY A 1 586 ? -38.938 -17.672 -12.164 1 96.81 586 GLY A O 1
ATOM 4632 N N . GLU A 1 587 ? -40.25 -15.992 -11.398 1 98.38 587 GLU A N 1
ATOM 4633 C CA . GLU A 1 587 ? -39.719 -14.969 -12.312 1 98.38 587 GLU A CA 1
ATOM 4634 C C . GLU A 1 587 ? -38.781 -14.008 -11.586 1 98.38 587 GLU A C 1
ATOM 4636 O O . GLU A 1 587 ? -39.25 -13.086 -10.906 1 98.38 587 GLU A O 1
ATOM 4641 N N . VAL A 1 588 ? -37.562 -14.195 -11.891 1 98.69 588 VAL A N 1
ATOM 4642 C CA . VAL A 1 588 ? -36.5 -13.469 -11.172 1 98.69 588 VAL A CA 1
ATOM 4643 C C . VAL A 1 588 ? -36.031 -12.289 -12.008 1 98.69 588 VAL A C 1
ATOM 4645 O O . VAL A 1 588 ? -35.688 -12.453 -13.188 1 98.69 588 VAL A O 1
ATOM 4648 N N . GLU A 1 589 ? -36.062 -11.07 -11.445 1 98.88 589 GLU A N 1
ATOM 4649 C CA . GLU A 1 589 ? -35.469 -9.883 -12.047 1 98.88 589 GLU A CA 1
ATOM 4650 C C . GLU A 1 589 ? -33.938 -9.844 -11.789 1 98.88 589 GLU A C 1
ATOM 4652 O O . GLU A 1 589 ? -33.5 -10.172 -10.695 1 98.88 589 GLU A O 1
ATOM 4657 N N . VAL A 1 590 ? -33.125 -9.531 -12.797 1 98.94 590 VAL A N 1
ATOM 4658 C CA . VAL A 1 590 ? -31.672 -9.406 -12.641 1 98.94 590 VAL A CA 1
ATOM 4659 C C . VAL A 1 590 ? -31.25 -7.98 -12.977 1 98.94 590 VAL A C 1
ATOM 4661 O O . VAL A 1 590 ? -31.406 -7.523 -14.109 1 98.94 590 VAL A O 1
ATOM 4664 N N . VAL A 1 591 ? -30.719 -7.254 -11.992 1 98.94 591 VAL A N 1
ATOM 4665 C CA . VAL A 1 591 ? -30.234 -5.887 -12.141 1 98.94 591 VAL A CA 1
ATOM 4666 C C . VAL A 1 591 ? -28.703 -5.871 -12.164 1 98.94 591 VAL A C 1
ATOM 4668 O O . VAL A 1 591 ? -28.062 -6.309 -11.211 1 98.94 591 VAL A O 1
ATOM 4671 N N . ASP A 1 592 ? -28.156 -5.414 -13.25 1 98.88 592 ASP A N 1
ATOM 4672 C CA . ASP A 1 592 ? -26.734 -5.16 -13.406 1 98.88 592 ASP A CA 1
ATOM 4673 C C . ASP A 1 592 ? -26.359 -3.758 -12.922 1 98.88 592 ASP A C 1
ATOM 4675 O O . ASP A 1 592 ? -26.672 -2.768 -13.586 1 98.88 592 ASP A O 1
ATOM 4679 N N . LEU A 1 593 ? -25.641 -3.713 -11.828 1 98.88 593 LEU A N 1
ATOM 4680 C CA . LEU A 1 593 ? -25.391 -2.428 -11.18 1 98.88 593 LEU A CA 1
ATOM 4681 C C . LEU A 1 593 ? -24.5 -1.544 -12.047 1 98.88 593 LEU A C 1
ATOM 4683 O O . LEU A 1 593 ? -24.656 -0.321 -12.062 1 98.88 593 LEU A O 1
ATOM 4687 N N . ARG A 1 594 ? -23.484 -2.107 -12.719 1 98.69 594 ARG A N 1
ATOM 4688 C CA . ARG A 1 594 ? -22.531 -1.438 -13.609 1 98.69 594 ARG A CA 1
ATOM 4689 C C . ARG A 1 594 ? -21.594 -0.527 -12.82 1 98.69 594 ARG A C 1
ATOM 4691 O O . ARG A 1 594 ? -20.375 -0.624 -12.953 1 98.69 594 ARG A O 1
ATOM 4698 N N . SER A 1 595 ? -22.094 0.423 -12 1 98.69 595 SER A N 1
ATOM 4699 C CA . SER A 1 595 ? -21.359 1.318 -11.117 1 98.69 595 SER A CA 1
ATOM 4700 C C . SER A 1 595 ? -21.547 0.93 -9.656 1 98.69 595 SER A C 1
ATOM 4702 O O . SER A 1 595 ? -22.672 0.73 -9.195 1 98.69 595 SER A O 1
ATOM 4704 N N . LEU A 1 596 ? -20.422 0.766 -8.953 1 98.75 596 LEU A N 1
ATOM 4705 C CA . LEU A 1 596 ? -20.453 0.5 -7.516 1 98.75 596 LEU A CA 1
ATOM 4706 C C . LEU A 1 596 ? -20.359 1.797 -6.719 1 98.75 596 LEU A C 1
ATOM 4708 O O . LEU A 1 596 ? -20.969 1.934 -5.664 1 98.75 596 LEU A O 1
ATOM 4712 N N . LEU A 1 597 ? -19.562 2.68 -7.234 1 98.25 597 LEU A N 1
ATOM 4713 C CA . LEU A 1 597 ? -19.375 4.023 -6.707 1 98.25 597 LEU A CA 1
ATOM 4714 C C . LEU A 1 597 ? -19.359 5.055 -7.828 1 98.25 597 LEU A C 1
ATOM 4716 O O . LEU A 1 597 ? -18.406 5.133 -8.602 1 98.25 597 LEU A O 1
ATOM 4720 N N . PRO A 1 598 ? -20.484 5.828 -8.023 1 97.69 598 PRO A N 1
ATOM 4721 C CA . PRO A 1 598 ? -21.672 5.895 -7.156 1 97.69 598 PRO A CA 1
ATOM 4722 C C . PRO A 1 598 ? -22.641 4.75 -7.406 1 97.69 598 PRO A C 1
ATOM 4724 O O . PRO A 1 598 ? -22.688 4.191 -8.5 1 97.69 598 PRO A O 1
ATOM 4727 N N . LEU A 1 599 ? -23.406 4.477 -6.387 1 98.38 599 LEU A N 1
ATOM 4728 C CA . LEU A 1 599 ? -24.406 3.41 -6.426 1 98.38 599 LEU A CA 1
ATOM 4729 C C . LEU A 1 599 ? -25.75 3.941 -6.902 1 98.38 599 LEU A C 1
ATOM 4731 O O . LEU A 1 599 ? -26.172 5.027 -6.5 1 98.38 599 LEU A O 1
ATOM 4735 N N . ASP A 1 600 ? -26.438 3.242 -7.781 1 98.38 600 ASP A N 1
ATOM 4736 C CA . ASP A 1 600 ? -27.766 3.609 -8.266 1 98.38 600 ASP A CA 1
ATOM 4737 C C . ASP A 1 600 ? -28.844 3.238 -7.25 1 98.38 600 ASP A C 1
ATOM 4739 O O . ASP A 1 600 ? -29.625 2.314 -7.477 1 98.38 600 ASP A O 1
ATOM 4743 N N . GLU A 1 601 ? -29.031 3.945 -6.262 1 98.31 601 GLU A N 1
ATOM 4744 C CA . GLU A 1 601 ? -29.984 3.68 -5.191 1 98.31 601 GLU A CA 1
ATOM 4745 C C . GLU A 1 601 ? -31.422 3.67 -5.723 1 98.31 601 GLU A C 1
ATOM 4747 O O . GLU A 1 601 ? -32.25 2.854 -5.297 1 98.31 601 GLU A O 1
ATOM 4752 N N . GLU A 1 602 ? -31.688 4.508 -6.645 1 98.25 602 GLU A N 1
ATOM 4753 C CA . GLU A 1 602 ? -33.031 4.637 -7.176 1 98.25 602 GLU A CA 1
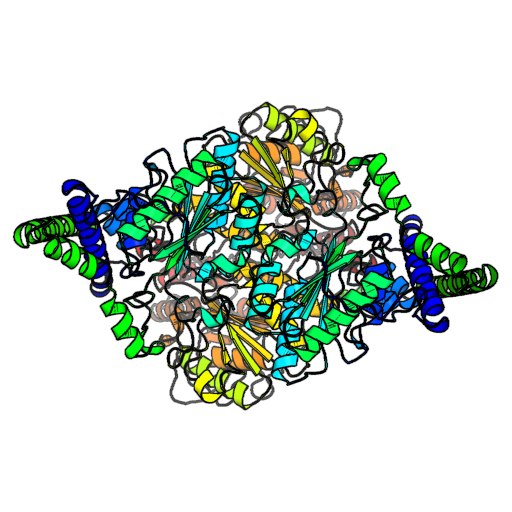ATOM 4754 C C . GLU A 1 602 ? -33.5 3.336 -7.824 1 98.25 602 GLU A C 1
ATOM 4756 O O . GLU A 1 602 ? -34.594 2.826 -7.504 1 98.25 602 GLU A O 1
ATOM 4761 N N . THR A 1 603 ? -32.688 2.793 -8.703 1 98.69 603 THR A N 1
ATOM 4762 C CA . THR A 1 603 ? -33.031 1.543 -9.375 1 98.69 603 THR A CA 1
ATOM 4763 C C . THR A 1 603 ? -33.156 0.408 -8.359 1 98.69 603 THR A C 1
ATOM 4765 O O . THR A 1 603 ? -34.062 -0.425 -8.461 1 98.69 603 THR A O 1
ATOM 4768 N N . ILE A 1 604 ? -32.312 0.377 -7.391 1 98.81 604 ILE A N 1
ATOM 4769 C CA . ILE A 1 604 ? -32.312 -0.669 -6.375 1 98.81 604 ILE A CA 1
ATOM 4770 C C . ILE A 1 604 ? -33.625 -0.628 -5.598 1 98.81 604 ILE A C 1
ATOM 4772 O O . ILE A 1 604 ? -34.312 -1.645 -5.473 1 98.81 604 ILE A O 1
ATOM 4776 N N . ILE A 1 605 ? -34.031 0.553 -5.121 1 98.56 605 ILE A N 1
ATOM 4777 C CA . ILE A 1 605 ? -35.219 0.708 -4.297 1 98.56 605 ILE A CA 1
ATOM 4778 C C . ILE A 1 605 ? -36.469 0.406 -5.129 1 98.56 605 ILE A C 1
ATOM 4780 O O . ILE A 1 605 ? -37.375 -0.295 -4.672 1 98.56 605 ILE A O 1
ATOM 4784 N N . ASN A 1 606 ? -36.5 0.861 -6.367 1 98.62 606 ASN A N 1
ATOM 4785 C CA . ASN A 1 606 ? -37.656 0.619 -7.234 1 98.62 606 ASN A CA 1
ATOM 4786 C C . ASN A 1 606 ? -37.812 -0.867 -7.539 1 98.62 606 ASN A C 1
ATOM 4788 O O . ASN A 1 606 ? -38.938 -1.364 -7.617 1 98.62 606 ASN A O 1
ATOM 4792 N N . SER A 1 607 ? -36.719 -1.554 -7.719 1 98.81 607 SER A N 1
ATOM 4793 C CA . SER A 1 607 ? -36.781 -2.986 -7.984 1 98.81 607 SER A CA 1
ATOM 4794 C C . SER A 1 607 ? -37.281 -3.756 -6.766 1 98.81 607 SER A C 1
ATOM 4796 O O . SER A 1 607 ? -38.062 -4.711 -6.902 1 98.81 607 SER A O 1
ATOM 4798 N N . VAL A 1 608 ? -36.812 -3.418 -5.59 1 98.75 608 VAL A N 1
ATOM 4799 C CA . VAL A 1 608 ? -37.25 -4.07 -4.359 1 98.75 608 VAL A CA 1
ATOM 4800 C C . VAL A 1 608 ? -38.719 -3.805 -4.129 1 98.75 608 VAL A C 1
ATOM 4802 O O . VAL A 1 608 ? -39.469 -4.691 -3.691 1 98.75 608 VAL A O 1
ATOM 4805 N N . LYS A 1 609 ? -39.188 -2.553 -4.43 1 98.44 609 LYS A N 1
ATOM 4806 C CA . LYS A 1 609 ? -40.594 -2.219 -4.328 1 98.44 609 LYS A CA 1
ATOM 4807 C C . LYS A 1 609 ? -41.438 -3.133 -5.215 1 98.44 609 LYS A C 1
ATOM 4809 O O . LYS A 1 609 ? -42.531 -3.545 -4.824 1 98.44 609 LYS A O 1
ATOM 4814 N N . LYS A 1 610 ? -40.875 -3.471 -6.309 1 98.62 610 LYS A N 1
ATOM 4815 C CA . LYS A 1 610 ? -41.594 -4.285 -7.297 1 98.62 610 LYS A CA 1
ATOM 4816 C C . LYS A 1 610 ? -41.625 -5.75 -6.871 1 98.62 610 LYS A C 1
ATOM 4818 O O . LYS A 1 610 ? -42.656 -6.41 -7 1 98.62 610 LYS A O 1
ATOM 4823 N N . THR A 1 611 ? -40.531 -6.289 -6.305 1 98.5 611 THR A N 1
ATOM 4824 C CA . THR A 1 611 ? -40.438 -7.738 -6.168 1 98.5 611 THR A CA 1
ATOM 4825 C C . THR A 1 611 ? -40.5 -8.148 -4.699 1 98.5 611 THR A C 1
ATOM 4827 O O . THR A 1 611 ? -40.719 -9.32 -4.383 1 98.5 611 THR A O 1
ATOM 4830 N N . SER A 1 612 ? -40.125 -7.227 -3.801 1 98.44 612 SER A N 1
ATOM 4831 C CA . SER A 1 612 ? -40.219 -7.332 -2.35 1 98.44 612 SER A CA 1
ATOM 4832 C C . SER A 1 612 ? -39.219 -8.336 -1.788 1 98.44 612 SER A C 1
ATOM 4834 O O . SER A 1 612 ? -39.25 -8.633 -0.593 1 98.44 612 SER A O 1
ATOM 4836 N N . LYS A 1 613 ? -38.438 -9.008 -2.559 1 98.69 613 LYS A N 1
ATOM 4837 C CA . LYS A 1 613 ? -37.375 -9.898 -2.141 1 98.69 613 LYS A CA 1
ATOM 4838 C C . LYS A 1 613 ? -36.062 -9.555 -2.865 1 98.69 613 LYS A C 1
ATOM 4840 O O . LYS A 1 613 ? -36.062 -9.242 -4.059 1 98.69 613 LYS A O 1
ATOM 4845 N N . ALA A 1 614 ? -34.938 -9.555 -2.129 1 98.81 614 ALA A N 1
ATOM 4846 C CA . ALA A 1 614 ? -33.688 -9.102 -2.686 1 98.81 614 ALA A CA 1
ATOM 4847 C C . ALA A 1 614 ? -32.562 -10.117 -2.426 1 98.81 614 ALA A C 1
ATOM 4849 O O . ALA A 1 614 ? -32.438 -10.625 -1.312 1 98.81 614 ALA A O 1
ATOM 4850 N N . LEU A 1 615 ? -31.812 -10.461 -3.432 1 98.94 615 LEU A N 1
ATOM 4851 C CA . LEU A 1 615 ? -30.578 -11.234 -3.383 1 98.94 615 LEU A CA 1
ATOM 4852 C C . LEU A 1 615 ? -29.422 -10.453 -3.988 1 98.94 615 LEU A C 1
ATOM 4854 O O . LEU A 1 615 ? -29.562 -9.883 -5.074 1 98.94 615 LEU A O 1
ATOM 4858 N N . ILE A 1 616 ? -28.359 -10.32 -3.277 1 98.94 616 ILE A N 1
ATOM 4859 C CA . ILE A 1 616 ? -27.156 -9.664 -3.799 1 98.94 616 ILE A CA 1
ATOM 4860 C C . ILE A 1 616 ? -26.109 -10.719 -4.141 1 98.94 616 ILE A C 1
ATOM 4862 O O . ILE A 1 616 ? -25.75 -11.547 -3.301 1 98.94 616 ILE A O 1
ATOM 4866 N N . VAL A 1 617 ? -25.625 -10.719 -5.383 1 98.94 617 VAL A N 1
ATOM 4867 C CA . VAL A 1 617 ? -24.656 -11.703 -5.852 1 98.94 617 VAL A CA 1
ATOM 4868 C C . VAL A 1 617 ? -23.406 -10.984 -6.371 1 98.94 617 VAL A C 1
ATOM 4870 O O . VAL A 1 617 ? -23.5 -10.133 -7.258 1 98.94 617 VAL A O 1
ATOM 4873 N N . HIS A 1 618 ? -22.297 -11.234 -5.836 1 98.62 618 HIS A N 1
ATOM 4874 C CA . HIS A 1 618 ? -21.031 -10.68 -6.309 1 98.62 618 HIS A CA 1
ATOM 4875 C C . HIS A 1 618 ? -19.875 -11.656 -6.082 1 98.62 618 HIS A C 1
ATOM 4877 O O . HIS A 1 618 ? -20.016 -12.625 -5.332 1 98.62 618 HIS A O 1
ATOM 4883 N N . GLU A 1 619 ? -18.75 -11.414 -6.746 1 98.31 619 GLU A N 1
ATOM 4884 C CA . GLU A 1 619 ? -17.656 -12.375 -6.754 1 98.31 619 GLU A CA 1
ATOM 4885 C C . GLU A 1 619 ? -16.797 -12.234 -5.5 1 98.31 619 GLU A C 1
ATOM 4887 O O . GLU A 1 619 ? -16.281 -13.227 -4.98 1 98.31 619 GLU A O 1
ATOM 4892 N N . ASP A 1 620 ? -16.578 -11.023 -4.961 1 98.06 620 ASP A N 1
ATOM 4893 C CA . ASP A 1 620 ? -15.781 -10.781 -3.76 1 98.06 620 ASP A CA 1
ATOM 4894 C C . ASP A 1 620 ? -16.375 -11.492 -2.549 1 98.06 620 ASP A C 1
ATOM 4896 O O . ASP A 1 620 ? -17.453 -12.102 -2.646 1 98.06 620 ASP A O 1
ATOM 4900 N N . LYS A 1 621 ? -15.688 -11.531 -1.465 1 98.06 621 LYS A N 1
ATOM 4901 C CA . LYS A 1 621 ? -16.141 -12.18 -0.236 1 98.06 621 LYS A CA 1
ATOM 4902 C C . LYS A 1 621 ? -17.469 -11.617 0.229 1 98.06 621 LYS A C 1
ATOM 4904 O O . LYS A 1 621 ? -17.703 -10.406 0.148 1 98.06 621 LYS A O 1
ATOM 4909 N N . VAL A 1 622 ? -18.281 -12.5 0.748 1 98.38 622 VAL A N 1
ATOM 4910 C CA . VAL A 1 622 ? -19.562 -12.07 1.28 1 98.38 622 VAL A CA 1
ATOM 4911 C C . VAL A 1 622 ? -19.344 -11.164 2.492 1 98.38 622 VAL A C 1
ATOM 4913 O O . VAL A 1 622 ? -19.797 -10.016 2.506 1 98.38 622 VAL A O 1
ATOM 4916 N N . PHE A 1 623 ? -18.578 -11.68 3.459 1 98.06 623 PHE A N 1
ATOM 4917 C CA . PHE A 1 623 ? -18.312 -10.906 4.668 1 98.06 623 PHE A CA 1
ATOM 4918 C C . PHE A 1 623 ? -17.469 -9.672 4.352 1 98.06 623 PHE A C 1
ATOM 4920 O O . PHE A 1 623 ? -16.359 -9.797 3.828 1 98.06 623 PHE A O 1
ATOM 4927 N N . ALA A 1 624 ? -17.984 -8.5 4.652 1 97.44 624 ALA A N 1
ATOM 4928 C CA . ALA A 1 624 ? -17.312 -7.207 4.52 1 97.44 624 ALA A CA 1
ATOM 4929 C C . ALA A 1 624 ? -17.078 -6.855 3.053 1 97.44 624 ALA A C 1
ATOM 4931 O O . ALA A 1 624 ? -16.25 -6 2.736 1 97.44 624 ALA A O 1
ATOM 4932 N N . GLY A 1 625 ? -17.766 -7.57 2.127 1 97.94 625 GLY A N 1
ATOM 4933 C CA . GLY A 1 625 ? -17.766 -7.176 0.727 1 97.94 625 GLY A CA 1
ATOM 4934 C C . GLY A 1 625 ? -18.734 -6.055 0.423 1 97.94 625 GLY A C 1
ATOM 4935 O O . GLY A 1 625 ? -19.516 -5.648 1.29 1 97.94 625 GLY A O 1
ATOM 4936 N N . PHE A 1 626 ? -18.719 -5.602 -0.821 1 98.56 626 PHE A N 1
ATOM 4937 C CA . PHE A 1 626 ? -19.547 -4.473 -1.222 1 98.56 626 PHE A CA 1
ATOM 4938 C C . PHE A 1 626 ? -21.031 -4.82 -1.105 1 98.56 626 PHE A C 1
ATOM 4940 O O . PHE A 1 626 ? -21.875 -3.934 -0.93 1 98.56 626 PHE A O 1
ATOM 4947 N N . GLY A 1 627 ? -21.391 -6.137 -1.222 1 98.69 627 GLY A N 1
ATOM 4948 C CA . GLY A 1 627 ? -22.766 -6.57 -1.031 1 98.69 627 GLY A CA 1
ATOM 4949 C C . GLY A 1 627 ? -23.344 -6.152 0.307 1 98.69 627 GLY A C 1
ATOM 4950 O O . GLY A 1 627 ? -24.547 -5.965 0.434 1 98.69 627 GLY A O 1
ATOM 4951 N N . GLY A 1 628 ? -22.422 -6.035 1.334 1 98.56 628 GLY A N 1
ATOM 4952 C CA . GLY A 1 628 ? -22.875 -5.535 2.625 1 98.56 628 GLY A CA 1
ATOM 4953 C C . GLY A 1 628 ? -23.453 -4.137 2.555 1 98.56 628 GLY A C 1
ATOM 4954 O O . GLY A 1 628 ? -24.453 -3.84 3.203 1 98.56 628 GLY A O 1
ATOM 4955 N N . GLU A 1 629 ? -22.844 -3.287 1.763 1 98.62 629 GLU A N 1
ATOM 4956 C CA . GLU A 1 629 ? -23.328 -1.919 1.601 1 98.62 629 GLU A CA 1
ATOM 4957 C C . GLU A 1 629 ? -24.656 -1.89 0.85 1 98.62 629 GLU A C 1
ATOM 4959 O O . GLU A 1 629 ? -25.547 -1.117 1.194 1 98.62 629 GLU A O 1
ATOM 4964 N N . VAL A 1 630 ? -24.797 -2.734 -0.194 1 98.81 630 VAL A N 1
ATOM 4965 C CA . VAL A 1 630 ? -26.047 -2.805 -0.94 1 98.81 630 VAL A CA 1
ATOM 4966 C C . VAL A 1 630 ? -27.172 -3.279 -0.02 1 98.81 630 VAL A C 1
ATOM 4968 O O . VAL A 1 630 ? -28.266 -2.697 -0.008 1 98.81 630 VAL A O 1
ATOM 4971 N N . ALA A 1 631 ? -26.906 -4.328 0.752 1 98.81 631 ALA A N 1
ATOM 4972 C CA . ALA A 1 631 ? -27.891 -4.852 1.702 1 98.81 631 ALA A CA 1
ATOM 4973 C C . ALA A 1 631 ? -28.297 -3.785 2.721 1 98.81 631 ALA A C 1
ATOM 4975 O O . ALA A 1 631 ? -29.469 -3.648 3.057 1 98.81 631 ALA A O 1
ATOM 4976 N N . ALA A 1 632 ? -27.297 -3.055 3.232 1 98.62 632 ALA A N 1
ATOM 4977 C CA . ALA A 1 632 ? -27.547 -1.999 4.211 1 98.62 632 ALA A CA 1
ATOM 4978 C C . ALA A 1 632 ? -28.406 -0.891 3.607 1 98.62 632 ALA A C 1
ATOM 4980 O O . ALA A 1 632 ? -29.297 -0.355 4.273 1 98.62 632 ALA A O 1
ATOM 4981 N N . THR A 1 633 ? -28.125 -0.545 2.367 1 98.5 633 THR A N 1
ATOM 4982 C CA . THR A 1 633 ? -28.891 0.476 1.663 1 98.5 633 THR A CA 1
ATOM 4983 C C . THR A 1 633 ? -30.344 0.054 1.521 1 98.5 633 THR A C 1
ATOM 4985 O O . THR A 1 633 ? -31.266 0.845 1.786 1 98.5 633 THR A O 1
ATOM 4988 N N . ILE A 1 634 ? -30.562 -1.185 1.161 1 98.75 634 ILE A N 1
ATOM 4989 C CA . ILE A 1 634 ? -31.906 -1.714 0.991 1 98.75 634 ILE A CA 1
ATOM 4990 C C . ILE A 1 634 ? -32.625 -1.742 2.338 1 98.75 634 ILE A C 1
ATOM 4992 O O . ILE A 1 634 ? -33.781 -1.324 2.441 1 98.75 634 ILE A O 1
ATOM 4996 N N . SER A 1 635 ? -31.969 -2.213 3.396 1 98 635 SER A N 1
ATOM 4997 C CA . SER A 1 635 ? -32.562 -2.35 4.719 1 98 635 SER A CA 1
ATOM 4998 C C . SER A 1 635 ? -32.969 -0.992 5.289 1 98 635 SER A C 1
ATOM 5000 O O . SER A 1 635 ? -33.875 -0.898 6.102 1 98 635 SER A O 1
ATOM 5002 N N . ASP A 1 636 ? -32.25 0.025 4.902 1 97.94 636 ASP A N 1
ATOM 5003 C CA . ASP A 1 636 ? -32.5 1.38 5.379 1 97.94 636 ASP A CA 1
ATOM 5004 C C . ASP A 1 636 ? -33.625 2.041 4.582 1 97.94 636 ASP A C 1
ATOM 5006 O O . ASP A 1 636 ? -34.625 2.51 5.16 1 97.94 636 ASP A O 1
ATOM 5010 N N . LEU A 1 637 ? -33.594 1.899 3.213 1 97.94 637 LEU A N 1
ATOM 5011 C CA . LEU A 1 637 ? -34.406 2.756 2.371 1 97.94 637 LEU A CA 1
ATOM 5012 C C . LEU A 1 637 ? -35.625 1.992 1.846 1 97.94 637 LEU A C 1
ATOM 5014 O O . LEU A 1 637 ? -36.594 2.6 1.394 1 97.94 637 LEU A O 1
ATOM 5018 N N . ALA A 1 638 ? -35.562 0.661 1.954 1 98.06 638 ALA A N 1
ATOM 5019 C CA . ALA A 1 638 ? -36.625 -0.126 1.353 1 98.06 638 ALA A CA 1
ATOM 5020 C C . ALA A 1 638 ? -37.219 -1.117 2.357 1 98.06 638 ALA A C 1
ATOM 5022 O O . ALA A 1 638 ? -37.812 -2.123 1.97 1 98.06 638 ALA A O 1
ATOM 5023 N N . PHE A 1 639 ? -37.062 -0.865 3.594 1 97.69 639 PHE A N 1
ATOM 5024 C CA . PHE A 1 639 ? -37.438 -1.765 4.676 1 97.69 639 PHE A CA 1
ATOM 5025 C C . PHE A 1 639 ? -38.906 -2.166 4.566 1 97.69 639 PHE A C 1
ATOM 5027 O O . PHE A 1 639 ? -39.219 -3.346 4.676 1 97.69 639 PHE A O 1
ATOM 5034 N N . HIS A 1 640 ? -39.781 -1.265 4.211 1 96.5 640 HIS A N 1
ATOM 5035 C CA . HIS A 1 640 ? -41.25 -1.474 4.246 1 96.5 640 HIS A CA 1
ATOM 5036 C C . HIS A 1 640 ? -41.688 -2.342 3.08 1 96.5 640 HIS A C 1
ATOM 5038 O O . HIS A 1 640 ? -42.812 -2.852 3.084 1 96.5 640 HIS A O 1
ATOM 5044 N N . TYR A 1 641 ? -40.812 -2.545 2.158 1 97.94 641 TYR A N 1
ATOM 5045 C CA . TYR A 1 641 ? -41.219 -3.285 0.964 1 97.94 641 TYR A CA 1
ATOM 5046 C C . TYR A 1 641 ? -40.75 -4.734 1.041 1 97.94 641 TYR A C 1
ATOM 5048 O O . TYR A 1 641 ? -41.156 -5.566 0.231 1 97.94 641 TYR A O 1
ATOM 5056 N N . LEU A 1 642 ? -40 -5.105 2.092 1 98.25 642 LEU A N 1
ATOM 5057 C CA . LEU A 1 642 ? -39.344 -6.41 2.123 1 98.25 642 LEU A CA 1
ATOM 5058 C C . LEU A 1 642 ? -40.25 -7.465 2.721 1 98.25 642 LEU A C 1
ATOM 5060 O O . LEU A 1 642 ? -40.812 -7.281 3.818 1 98.25 642 LEU A O 1
ATOM 5064 N N . ASP A 1 643 ? -40.344 -8.555 2.039 1 97.75 643 ASP A N 1
ATOM 5065 C CA . ASP A 1 643 ? -41.125 -9.688 2.514 1 97.75 643 ASP A CA 1
ATOM 5066 C C . ASP A 1 643 ? -40.219 -10.805 3.025 1 97.75 643 ASP A C 1
ATOM 5068 O O . ASP A 1 643 ? -40.719 -11.812 3.555 1 97.75 643 ASP A O 1
ATOM 5072 N N . ALA A 1 644 ? -38.969 -10.711 2.814 1 97.94 644 ALA A N 1
ATOM 5073 C CA . ALA A 1 644 ? -38 -11.719 3.205 1 97.94 644 ALA A CA 1
ATOM 5074 C C . ALA A 1 644 ? -36.656 -11.07 3.568 1 97.94 644 ALA A C 1
ATOM 5076 O O . ALA A 1 644 ? -36.438 -9.898 3.252 1 97.94 644 ALA A O 1
ATOM 5077 N N . PRO A 1 645 ? -35.75 -11.836 4.312 1 98.25 645 PRO A N 1
ATOM 5078 C CA . PRO A 1 645 ? -34.406 -11.32 4.574 1 98.25 645 PRO A CA 1
ATOM 5079 C C . PRO A 1 645 ? -33.625 -10.984 3.295 1 98.25 645 PRO A C 1
ATOM 5081 O O . PRO A 1 645 ? -34 -11.469 2.217 1 98.25 645 PRO A O 1
ATOM 5084 N N . ILE A 1 646 ? -32.719 -10.078 3.389 1 98.75 646 ILE A N 1
ATOM 5085 C CA . ILE A 1 646 ? -31.812 -9.812 2.277 1 98.75 646 ILE A CA 1
ATOM 5086 C C . ILE A 1 646 ? -30.641 -10.805 2.307 1 98.75 646 ILE A C 1
ATOM 5088 O O . ILE A 1 646 ? -29.906 -10.875 3.291 1 98.75 646 ILE A O 1
ATOM 5092 N N . LYS A 1 647 ? -30.516 -11.609 1.299 1 98.56 647 LYS A N 1
ATOM 5093 C CA . LYS A 1 647 ? -29.469 -12.625 1.246 1 98.56 647 LYS A CA 1
ATOM 5094 C C . LYS A 1 647 ? -28.328 -12.195 0.316 1 98.56 647 LYS A C 1
ATOM 5096 O O . LYS A 1 647 ? -28.531 -11.352 -0.562 1 98.56 647 LYS A O 1
ATOM 5101 N N . ARG A 1 648 ? -27.188 -12.758 0.516 1 98.75 648 ARG A N 1
ATOM 5102 C CA . ARG A 1 648 ? -26 -12.492 -0.298 1 98.75 648 ARG A CA 1
ATOM 5103 C C . ARG A 1 648 ? -25.328 -13.789 -0.724 1 98.75 648 ARG A C 1
ATOM 5105 O O . ARG A 1 648 ? -25.266 -14.742 0.051 1 98.75 648 ARG A O 1
ATOM 5112 N N . VAL A 1 649 ? -24.906 -13.852 -1.892 1 98.81 649 VAL A N 1
ATOM 5113 C CA . VAL A 1 649 ? -24.094 -14.938 -2.432 1 98.81 649 VAL A CA 1
ATOM 5114 C C . VAL A 1 649 ? -22.781 -14.383 -2.982 1 98.81 649 VAL A C 1
ATOM 5116 O O . VAL A 1 649 ? -22.797 -13.43 -3.773 1 98.81 649 VAL A O 1
ATOM 5119 N N . GLY A 1 650 ? -21.703 -14.836 -2.539 1 98.38 650 GLY A N 1
ATOM 5120 C CA . GLY A 1 650 ? -20.359 -14.461 -2.959 1 98.38 650 GLY A CA 1
ATOM 5121 C C . GLY A 1 650 ? -19.312 -15.469 -2.545 1 98.38 650 GLY A C 1
ATOM 5122 O O . GLY A 1 650 ? -19.625 -16.625 -2.264 1 98.38 650 GLY A O 1
ATOM 5123 N N . SER A 1 651 ? -18.078 -15.07 -2.539 1 98.06 651 SER A N 1
ATOM 5124 C CA . SER A 1 651 ? -16.984 -15.969 -2.156 1 98.06 651 SER A CA 1
ATOM 5125 C C . SER A 1 651 ? -16.969 -16.188 -0.648 1 98.06 651 SER A C 1
ATOM 5127 O O . SER A 1 651 ? -17.375 -15.32 0.121 1 98.06 651 SER A O 1
ATOM 5129 N N . THR A 1 652 ? -16.453 -17.422 -0.299 1 97 652 THR A N 1
ATOM 5130 C CA . THR A 1 652 ? -16.172 -17.688 1.106 1 97 652 THR A CA 1
ATOM 5131 C C . THR A 1 652 ? -15.102 -16.734 1.633 1 97 652 THR A C 1
ATOM 5133 O O . THR A 1 652 ? -14.32 -16.188 0.857 1 97 652 THR A O 1
ATOM 5136 N N . PHE A 1 653 ? -15.148 -16.438 2.943 1 97.94 653 PHE A N 1
ATOM 5137 C CA . PHE A 1 653 ? -14.188 -15.523 3.547 1 97.94 653 PHE A CA 1
ATOM 5138 C C . PHE A 1 653 ? -12.828 -16.188 3.711 1 97.94 653 PHE A C 1
ATOM 5140 O O . PHE A 1 653 ? -12.344 -16.359 4.832 1 97.94 653 PHE A O 1
ATOM 5147 N N . THR A 1 654 ? -12.188 -16.609 2.639 1 97.69 654 THR A N 1
ATOM 5148 C CA . THR A 1 654 ? -10.867 -17.203 2.494 1 97.69 654 THR A CA 1
ATOM 5149 C C . THR A 1 654 ? -10.156 -16.672 1.254 1 97.69 654 THR A C 1
ATOM 5151 O O . THR A 1 654 ? -10.781 -16.031 0.404 1 97.69 654 THR A O 1
ATOM 5154 N N . PRO A 1 655 ? -8.844 -16.844 1.144 1 96.62 655 PRO A N 1
ATOM 5155 C CA . PRO A 1 655 ? -8.219 -16.641 -0.167 1 96.62 655 PRO A CA 1
ATOM 5156 C C . PRO A 1 655 ? -8.719 -17.625 -1.219 1 96.62 655 PRO A C 1
ATOM 5158 O O . PRO A 1 655 ? -9.305 -18.656 -0.875 1 96.62 655 PRO A O 1
ATOM 5161 N N . VAL A 1 656 ? -8.539 -17.297 -2.486 1 97.5 656 VAL A N 1
ATOM 5162 C CA . VAL A 1 656 ? -8.938 -18.188 -3.564 1 97.5 656 VAL A CA 1
ATOM 5163 C C . VAL A 1 656 ? -7.82 -19.188 -3.861 1 97.5 656 VAL A C 1
ATOM 5165 O O . VAL A 1 656 ? -6.684 -18.781 -4.129 1 97.5 656 VAL A O 1
ATOM 5168 N N . GLY A 1 657 ? -8.078 -20.469 -3.797 1 96.44 657 GLY A N 1
ATOM 5169 C CA . GLY A 1 657 ? -7.074 -21.5 -4 1 96.44 657 GLY A CA 1
ATOM 5170 C C . GLY A 1 657 ? -6.723 -21.703 -5.461 1 96.44 657 GLY A C 1
ATOM 5171 O O . GLY A 1 657 ? -7.523 -21.406 -6.348 1 96.44 657 GLY A O 1
ATOM 5172 N N . PHE A 1 658 ? -5.539 -22.234 -5.703 1 96.44 658 PHE A N 1
ATOM 5173 C CA . PHE A 1 658 ? -5.027 -22.438 -7.055 1 96.44 658 PHE A CA 1
ATOM 5174 C C . PHE A 1 658 ? -5.605 -23.703 -7.676 1 96.44 658 PHE A C 1
ATOM 5176 O O . PHE A 1 658 ? -5.949 -23.719 -8.859 1 96.44 658 PHE A O 1
ATOM 5183 N N . ASN A 1 659 ? -5.664 -24.828 -6.863 1 96.81 659 ASN A N 1
ATOM 5184 C CA . ASN A 1 659 ? -6.328 -26.031 -7.344 1 96.81 659 ASN A CA 1
ATOM 5185 C C . ASN A 1 659 ? -7.77 -25.75 -7.766 1 96.81 659 ASN A C 1
ATOM 5187 O O . ASN A 1 659 ? -8.492 -25.031 -7.074 1 96.81 659 ASN A O 1
ATOM 5191 N N . ARG A 1 660 ? -8.172 -26.344 -8.781 1 95 660 ARG A N 1
ATOM 5192 C CA . ARG A 1 660 ? -9.5 -26.094 -9.336 1 95 660 ARG A CA 1
ATOM 5193 C C . ARG A 1 660 ? -10.594 -26.469 -8.352 1 95 660 ARG A C 1
ATOM 5195 O O . ARG A 1 660 ? -11.648 -25.828 -8.297 1 95 660 ARG A O 1
ATOM 5202 N N . THR A 1 661 ? -10.312 -27.469 -7.574 1 96.44 661 THR A N 1
ATOM 5203 C CA . THR A 1 661 ? -11.273 -27.906 -6.57 1 96.44 661 THR A CA 1
ATOM 5204 C C . THR A 1 661 ? -11.492 -26.812 -5.52 1 96.44 661 THR A C 1
ATOM 5206 O O . THR A 1 661 ? -12.625 -26.562 -5.121 1 96.44 661 THR A O 1
ATOM 5209 N N . LEU A 1 662 ? -10.461 -26.234 -5.078 1 97.31 662 LEU A N 1
ATOM 5210 C CA . LEU A 1 662 ? -10.555 -25.172 -4.07 1 97.31 662 LEU A CA 1
ATOM 5211 C C . LEU A 1 662 ? -11.188 -23.922 -4.656 1 97.31 662 LEU A C 1
ATOM 5213 O O . LEU A 1 662 ? -12.031 -23.281 -4.012 1 97.31 662 LEU A O 1
ATOM 5217 N N . GLU A 1 663 ? -10.781 -23.547 -5.867 1 97.31 663 GLU A N 1
ATOM 5218 C CA . GLU A 1 663 ? -11.375 -22.375 -6.504 1 97.31 663 GLU A CA 1
ATOM 5219 C C . GLU A 1 663 ? -12.891 -22.531 -6.648 1 97.31 663 GLU A C 1
ATOM 5221 O O . GLU A 1 663 ? -13.648 -21.609 -6.328 1 97.31 663 GLU A O 1
ATOM 5226 N N . ALA A 1 664 ? -13.312 -23.703 -7.148 1 97.19 664 ALA A N 1
ATOM 5227 C CA . ALA A 1 664 ? -14.734 -23.969 -7.359 1 97.19 664 ALA A CA 1
ATOM 5228 C C . ALA A 1 664 ? -15.508 -23.906 -6.047 1 97.19 664 ALA A C 1
ATOM 5230 O O . ALA A 1 664 ? -16.641 -23.453 -6.008 1 97.19 664 ALA A O 1
ATOM 5231 N N . ALA A 1 665 ? -14.852 -24.391 -5.023 1 97.88 665 ALA A N 1
ATOM 5232 C CA . ALA A 1 665 ? -15.5 -24.422 -3.713 1 97.88 665 ALA A CA 1
ATOM 5233 C C . ALA A 1 665 ? -15.656 -23 -3.16 1 97.88 665 ALA A C 1
ATOM 5235 O O . ALA A 1 665 ? -16.625 -22.719 -2.451 1 97.88 665 ALA A O 1
ATOM 5236 N N . ILE A 1 666 ? -14.797 -22.094 -3.488 1 98.19 666 ILE A N 1
ATOM 5237 C CA . ILE A 1 666 ? -14.711 -20.781 -2.865 1 98.19 666 ILE A CA 1
ATOM 5238 C C . ILE A 1 666 ? -15.57 -19.781 -3.637 1 98.19 666 ILE A C 1
ATOM 5240 O O . ILE A 1 666 ? -16.281 -18.969 -3.035 1 98.19 666 ILE A O 1
ATOM 5244 N N . LEU A 1 667 ? -15.562 -19.797 -4.953 1 98.5 667 LEU A N 1
ATOM 5245 C CA . LEU A 1 667 ? -16.203 -18.766 -5.781 1 98.5 667 LEU A CA 1
ATOM 5246 C C . LEU A 1 667 ? -17.672 -19.094 -6.016 1 98.5 667 LEU A C 1
ATOM 5248 O O . LEU A 1 667 ? -18.062 -20.266 -6.008 1 98.5 667 LEU A O 1
ATOM 5252 N N . PRO A 1 668 ? -18.5 -18.078 -6.164 1 98.5 668 PRO A N 1
ATOM 5253 C CA . PRO A 1 668 ? -19.906 -18.328 -6.496 1 98.5 668 PRO A CA 1
ATOM 5254 C C . PRO A 1 668 ? -20.078 -18.922 -7.898 1 98.5 668 PRO A C 1
ATOM 5256 O O . PRO A 1 668 ? -19.172 -18.828 -8.727 1 98.5 668 PRO A O 1
ATOM 5259 N N . ASN A 1 669 ? -21.172 -19.547 -8.109 1 98.31 669 ASN A N 1
ATOM 5260 C CA . ASN A 1 669 ? -21.547 -20.109 -9.398 1 98.31 669 ASN A CA 1
ATOM 5261 C C . ASN A 1 669 ? -23.078 -20.172 -9.547 1 98.31 669 ASN A C 1
ATOM 5263 O O . ASN A 1 669 ? -23.812 -19.75 -8.648 1 98.31 669 ASN A O 1
ATOM 5267 N N . THR A 1 670 ? -23.547 -20.641 -10.688 1 98.75 670 THR A N 1
ATOM 5268 C CA . THR A 1 670 ? -24.969 -20.656 -11.008 1 98.75 670 THR A CA 1
ATOM 5269 C C . THR A 1 670 ? -25.75 -21.5 -10.016 1 98.75 670 THR A C 1
ATOM 5271 O O . THR A 1 670 ? -26.828 -21.125 -9.562 1 98.75 670 THR A O 1
ATOM 5274 N N . ASP A 1 671 ? -25.203 -22.609 -9.586 1 98.56 671 ASP A N 1
ATOM 5275 C CA . ASP A 1 671 ? -25.891 -23.516 -8.672 1 98.56 671 ASP A CA 1
ATOM 5276 C C . ASP A 1 671 ? -26.109 -22.859 -7.309 1 98.56 671 ASP A C 1
ATOM 5278 O O . ASP A 1 671 ? -27.172 -23.016 -6.707 1 98.56 671 ASP A O 1
ATOM 5282 N N . LYS A 1 672 ? -25.094 -22.203 -6.832 1 98.5 672 LYS A N 1
ATOM 5283 C CA . LYS A 1 672 ? -25.219 -21.5 -5.559 1 98.5 672 LYS A CA 1
ATOM 5284 C C . LYS A 1 672 ? -26.266 -20.391 -5.637 1 98.5 672 LYS A C 1
ATOM 5286 O O . LYS A 1 672 ? -26.984 -20.141 -4.664 1 98.5 672 LYS A O 1
ATOM 5291 N N . VAL A 1 673 ? -26.344 -19.703 -6.754 1 98.88 673 VAL A N 1
ATOM 5292 C CA . VAL A 1 673 ? -27.344 -18.656 -6.961 1 98.88 673 VAL A CA 1
ATOM 5293 C C . VAL A 1 673 ? -28.734 -19.266 -6.961 1 98.88 673 VAL A C 1
ATOM 5295 O O . VAL A 1 673 ? -29.641 -18.75 -6.293 1 98.88 673 VAL A O 1
ATOM 5298 N N . ILE A 1 674 ? -28.906 -20.375 -7.699 1 98.81 674 ILE A N 1
ATOM 5299 C CA . ILE A 1 674 ? -30.203 -21.047 -7.781 1 98.81 674 ILE A CA 1
ATOM 5300 C C . ILE A 1 674 ? -30.656 -21.453 -6.383 1 98.81 674 ILE A C 1
ATOM 5302 O O . ILE A 1 674 ? -31.812 -21.219 -6.012 1 98.81 674 ILE A O 1
ATOM 5306 N N . LYS A 1 675 ? -29.781 -22.062 -5.66 1 98.56 675 LYS A N 1
ATOM 5307 C CA . LYS A 1 675 ? -30.109 -22.5 -4.305 1 98.56 675 LYS A CA 1
ATOM 5308 C C . LYS A 1 675 ? -30.609 -21.328 -3.455 1 98.56 675 LYS A C 1
ATOM 5310 O O . LYS A 1 675 ? -31.609 -21.438 -2.762 1 98.56 675 LYS A O 1
ATOM 5315 N N . ALA A 1 676 ? -29.906 -20.203 -3.52 1 98.62 676 ALA A N 1
ATOM 5316 C CA . ALA A 1 676 ? -30.266 -19.031 -2.727 1 98.62 676 ALA A CA 1
ATOM 5317 C C . ALA A 1 676 ? -31.609 -18.453 -3.166 1 98.62 676 ALA A C 1
ATOM 5319 O O . ALA A 1 676 ? -32.406 -18.031 -2.332 1 98.62 676 ALA A O 1
ATOM 5320 N N . VAL A 1 677 ? -31.859 -18.391 -4.445 1 98.62 677 VAL A N 1
ATOM 5321 C CA . VAL A 1 677 ? -33.094 -17.875 -4.977 1 98.62 677 VAL A CA 1
ATOM 5322 C C . VAL A 1 677 ? -34.281 -18.75 -4.504 1 98.62 677 VAL A C 1
ATOM 5324 O O . VAL A 1 677 ? -35.312 -18.234 -4.062 1 98.62 677 VAL A O 1
ATOM 5327 N N . LYS A 1 678 ? -34.125 -20.031 -4.613 1 98.38 678 LYS A N 1
ATOM 5328 C CA . LYS A 1 678 ? -35.188 -20.938 -4.191 1 98.38 678 LYS A CA 1
ATOM 5329 C C . LYS A 1 678 ? -35.5 -20.766 -2.709 1 98.38 678 LYS A C 1
ATOM 5331 O O . LYS A 1 678 ? -36.656 -20.734 -2.316 1 98.38 678 LYS A O 1
ATOM 5336 N N . GLU A 1 679 ? -34.438 -20.688 -1.925 1 97.62 679 GLU A N 1
ATOM 5337 C CA . GLU A 1 679 ? -34.625 -20.469 -0.493 1 97.62 679 GLU A CA 1
ATOM 5338 C C . GLU A 1 679 ? -35.438 -19.188 -0.223 1 97.62 679 GLU A C 1
ATOM 5340 O O . GLU A 1 679 ? -36.312 -19.172 0.625 1 97.62 679 GLU A O 1
ATOM 5345 N N . LEU A 1 680 ? -35.125 -18.125 -0.933 1 97.81 680 LEU A N 1
ATOM 5346 C CA . LEU A 1 680 ? -35.781 -16.828 -0.726 1 97.81 680 LEU A CA 1
ATOM 5347 C C . LEU A 1 680 ? -37.219 -16.844 -1.225 1 97.81 680 LEU A C 1
ATOM 5349 O O . LEU A 1 680 ? -38.094 -16.234 -0.616 1 97.81 680 LEU A O 1
ATOM 5353 N N . LEU A 1 681 ? -37.438 -17.516 -2.328 1 97.06 681 LEU A N 1
ATOM 5354 C CA . LEU A 1 681 ? -38.781 -17.594 -2.885 1 97.06 681 LEU A CA 1
ATOM 5355 C C . LEU A 1 681 ? -39.688 -18.406 -1.988 1 97.06 681 LEU A C 1
ATOM 5357 O O . LEU A 1 681 ? -40.906 -18.156 -1.918 1 97.06 681 LEU A O 1
ATOM 5361 N N . GLU A 1 682 ? -39.125 -19.375 -1.317 1 95.94 682 GLU A N 1
ATOM 5362 C CA . GLU A 1 682 ? -39.906 -20.25 -0.436 1 95.94 682 GLU A CA 1
ATOM 5363 C C . GLU A 1 682 ? -40.188 -19.562 0.896 1 95.94 682 GLU A C 1
ATOM 5365 O O . GLU A 1 682 ? -41.062 -20 1.651 1 95.94 682 GLU A O 1
ATOM 5370 N N . PHE A 1 683 ? -39.531 -18.562 1.148 1 94.69 683 PHE A N 1
ATOM 5371 C CA . PHE A 1 683 ? -39.75 -17.844 2.396 1 94.69 683 PHE A CA 1
ATOM 5372 C C . PHE A 1 683 ? -41.125 -17.219 2.432 1 94.69 683 PHE A C 1
ATOM 5374 O O . PHE A 1 683 ? -41.781 -17.188 3.482 1 94.69 683 PHE A O 1
ATOM 5381 N N . MET B 1 1 ? 34.531 -3.51 -12.609 1 36.28 1 MET B N 1
ATOM 5382 C CA . MET B 1 1 ? 35.375 -4.07 -11.555 1 36.28 1 MET B CA 1
ATOM 5383 C C . MET B 1 1 ? 35.188 -5.578 -11.438 1 36.28 1 MET B C 1
ATOM 5385 O O . MET B 1 1 ? 34.031 -6.051 -11.328 1 36.28 1 MET B O 1
ATOM 5389 N N . LYS B 1 2 ? 36.062 -6.18 -11.93 1 41.38 2 LYS B N 1
ATOM 5390 C CA . LYS B 1 2 ? 36.062 -7.641 -11.898 1 41.38 2 LYS B CA 1
ATOM 5391 C C . LYS B 1 2 ? 35.875 -8.156 -10.477 1 41.38 2 LYS B C 1
ATOM 5393 O O . LYS B 1 2 ? 36.5 -7.645 -9.539 1 41.38 2 LYS B O 1
ATOM 5398 N N . SER B 1 3 ? 34.75 -8.945 -10.211 1 63 3 SER B N 1
ATOM 5399 C CA . SER B 1 3 ? 34.531 -9.453 -8.859 1 63 3 SER B CA 1
ATOM 5400 C C . SER B 1 3 ? 35.75 -10.195 -8.352 1 63 3 SER B C 1
ATOM 5402 O O . SER B 1 3 ? 36.406 -10.922 -9.102 1 63 3 SER B O 1
ATOM 5404 N N . ASN B 1 4 ? 36.469 -9.695 -7.262 1 78 4 ASN B N 1
ATOM 5405 C CA . ASN B 1 4 ? 37.562 -10.336 -6.555 1 78 4 ASN B CA 1
ATOM 5406 C C . ASN B 1 4 ? 37.125 -11.641 -5.906 1 78 4 ASN B C 1
ATOM 5408 O O . ASN B 1 4 ? 37.188 -11.789 -4.684 1 78 4 ASN B O 1
ATOM 5412 N N . VAL B 1 5 ? 36.531 -12.516 -6.836 1 92.31 5 VAL B N 1
ATOM 5413 C CA . VAL B 1 5 ? 36.031 -13.789 -6.332 1 92.31 5 VAL B CA 1
ATOM 5414 C C . VAL B 1 5 ? 37.094 -14.875 -6.555 1 92.31 5 VAL B C 1
ATOM 5416 O O . VAL B 1 5 ? 37.625 -15.008 -7.656 1 92.31 5 VAL B O 1
ATOM 5419 N N . LYS B 1 6 ? 37.438 -15.656 -5.492 1 88.38 6 LYS B N 1
ATOM 5420 C CA . LYS B 1 6 ? 38.406 -16.75 -5.582 1 88.38 6 LYS B CA 1
ATOM 5421 C C . LYS B 1 6 ? 37.875 -17.859 -6.488 1 88.38 6 LYS B C 1
ATOM 5423 O O . LYS B 1 6 ? 36.719 -18.219 -6.434 1 88.38 6 LYS B O 1
ATOM 5428 N N . THR B 1 7 ? 38.688 -18.359 -7.293 1 94.94 7 THR B N 1
ATOM 5429 C CA . THR B 1 7 ? 38.312 -19.469 -8.164 1 94.94 7 THR B CA 1
ATOM 5430 C C . THR B 1 7 ? 38.594 -20.812 -7.48 1 94.94 7 THR B C 1
ATOM 5432 O O . THR B 1 7 ? 39.719 -21.312 -7.504 1 94.94 7 THR B O 1
ATOM 5435 N N . ILE B 1 8 ? 37.625 -21.344 -6.953 1 96.25 8 ILE B N 1
ATOM 5436 C CA . ILE B 1 8 ? 37.688 -22.641 -6.277 1 96.25 8 ILE B CA 1
ATOM 5437 C C . ILE B 1 8 ? 37.219 -23.75 -7.23 1 96.25 8 ILE B C 1
ATOM 5439 O O . ILE B 1 8 ? 37.844 -24.812 -7.273 1 96.25 8 ILE B O 1
ATOM 5443 N N . TYR B 1 9 ? 36.281 -23.469 -7.992 1 97.94 9 TYR B N 1
ATOM 5444 C CA . TYR B 1 9 ? 35.719 -24.438 -8.906 1 97.94 9 TYR B CA 1
ATOM 5445 C C . TYR B 1 9 ? 36.062 -24.109 -10.352 1 97.94 9 TYR B C 1
ATOM 5447 O O . TYR B 1 9 ? 36.062 -22.953 -10.75 1 97.94 9 TYR B O 1
ATOM 5455 N N . SER B 1 10 ? 36.438 -25.047 -11.078 1 97.81 10 SER B N 1
ATOM 5456 C CA . SER B 1 10 ? 36.656 -25.031 -12.523 1 97.81 10 SER B CA 1
ATOM 5457 C C . SER B 1 10 ? 36.562 -26.438 -13.109 1 97.81 10 SER B C 1
ATOM 5459 O O . SER B 1 10 ? 36.531 -27.422 -12.367 1 97.81 10 SER B O 1
ATOM 5461 N N . ILE B 1 11 ? 36.562 -26.5 -14.414 1 97.62 11 ILE B N 1
ATOM 5462 C CA . ILE B 1 11 ? 36.438 -27.781 -15.094 1 97.62 11 ILE B CA 1
ATOM 5463 C C . ILE B 1 11 ? 37.656 -28.656 -14.727 1 97.62 11 ILE B C 1
ATOM 5465 O O . ILE B 1 11 ? 37.531 -29.891 -14.633 1 97.62 11 ILE B O 1
ATOM 5469 N N . LYS B 1 12 ? 38.781 -28.047 -14.375 1 96.94 12 LYS B N 1
ATOM 5470 C CA . LYS B 1 12 ? 40 -28.781 -14.102 1 96.94 12 LYS B CA 1
ATOM 5471 C C . LYS B 1 12 ? 40.156 -29.062 -12.609 1 96.94 12 LYS B C 1
ATOM 5473 O O . LYS B 1 12 ? 40.75 -30.078 -12.219 1 96.94 12 LYS B O 1
ATOM 5478 N N . LYS B 1 13 ? 39.625 -28.156 -11.828 1 96.81 13 LYS B N 1
ATOM 5479 C CA . LYS B 1 13 ? 39.875 -28.219 -10.391 1 96.81 13 LYS B CA 1
ATOM 5480 C C . LYS B 1 13 ? 38.812 -29.016 -9.664 1 96.81 13 LYS B C 1
ATOM 5482 O O . LYS B 1 13 ? 39.062 -29.562 -8.594 1 96.81 13 LYS B O 1
ATOM 5487 N N . THR B 1 14 ? 37.656 -29.109 -10.195 1 98.25 14 THR B N 1
ATOM 5488 C CA . THR B 1 14 ? 36.531 -29.75 -9.531 1 98.25 14 THR B CA 1
ATOM 5489 C C . THR B 1 14 ? 36.594 -31.266 -9.734 1 98.25 14 THR B C 1
ATOM 5491 O O . THR B 1 14 ? 36.875 -31.734 -10.836 1 98.25 14 THR B O 1
ATOM 5494 N N . ASP B 1 15 ? 36.406 -32.062 -8.641 1 97.81 15 ASP B N 1
ATOM 5495 C CA . ASP B 1 15 ? 36.469 -33.5 -8.734 1 97.81 15 ASP B CA 1
ATOM 5496 C C . ASP B 1 15 ? 35.344 -34.062 -9.625 1 97.81 15 ASP B C 1
ATOM 5498 O O . ASP B 1 15 ? 34.281 -33.469 -9.719 1 97.81 15 ASP B O 1
ATOM 5502 N N . LYS B 1 16 ? 35.531 -35.156 -10.242 1 97.94 16 LYS B N 1
ATOM 5503 C CA . LYS B 1 16 ? 34.625 -35.719 -11.234 1 97.94 16 LYS B CA 1
ATOM 5504 C C . LYS B 1 16 ? 33.25 -36.031 -10.641 1 97.94 16 LYS B C 1
ATOM 5506 O O . LYS B 1 16 ? 32.219 -35.812 -11.289 1 97.94 16 LYS B O 1
ATOM 5511 N N . GLU B 1 17 ? 33.281 -36.562 -9.445 1 98.06 17 GLU B N 1
ATOM 5512 C CA . GLU B 1 17 ? 32.031 -36.906 -8.789 1 98.06 17 GLU B CA 1
ATOM 5513 C C . GLU B 1 17 ? 31.109 -35.719 -8.672 1 98.06 17 GLU B C 1
ATOM 5515 O O . GLU B 1 17 ? 29.906 -35.781 -8.961 1 98.06 17 GLU B O 1
ATOM 5520 N N . THR B 1 18 ? 31.688 -34.562 -8.258 1 98.56 18 THR B N 1
ATOM 5521 C CA . THR B 1 18 ? 30.938 -33.312 -8.133 1 98.56 18 THR B CA 1
ATOM 5522 C C . THR B 1 18 ? 30.453 -32.844 -9.5 1 98.56 18 THR B C 1
ATOM 5524 O O . THR B 1 18 ? 29.297 -32.406 -9.641 1 98.56 18 THR B O 1
ATOM 5527 N N . LEU B 1 19 ? 31.266 -32.906 -10.445 1 98.75 19 LEU B N 1
ATOM 5528 C CA . LEU B 1 19 ? 30.906 -32.5 -11.797 1 98.75 19 LEU B CA 1
ATOM 5529 C C . LEU B 1 19 ? 29.719 -33.312 -12.305 1 98.75 19 LEU B C 1
ATOM 5531 O O . LEU B 1 19 ? 28.797 -32.75 -12.898 1 98.75 19 LEU B O 1
ATOM 5535 N N . LEU B 1 20 ? 29.75 -34.625 -12.094 1 98.62 20 LEU B N 1
ATOM 5536 C CA . LEU B 1 20 ? 28.672 -35.5 -12.578 1 98.62 20 LEU B CA 1
ATOM 5537 C C . LEU B 1 20 ? 27.406 -35.281 -11.766 1 98.62 20 LEU B C 1
ATOM 5539 O O . LEU B 1 20 ? 26.297 -35.375 -12.305 1 98.62 20 LEU B O 1
ATOM 5543 N N . LYS B 1 21 ? 27.594 -35.031 -10.508 1 98.69 21 LYS B N 1
ATOM 5544 C CA . LYS B 1 21 ? 26.438 -34.688 -9.68 1 98.69 21 LYS B CA 1
ATOM 5545 C C . LYS B 1 21 ? 25.75 -33.406 -10.195 1 98.69 21 LYS B C 1
ATOM 5547 O O . LYS B 1 21 ? 24.531 -33.375 -10.273 1 98.69 21 LYS B O 1
ATOM 5552 N N . TRP B 1 22 ? 26.562 -32.406 -10.508 1 98.88 22 TRP B N 1
ATOM 5553 C CA . TRP B 1 22 ? 26.016 -31.172 -11.039 1 98.88 22 TRP B CA 1
ATOM 5554 C C . TRP B 1 22 ? 25.297 -31.406 -12.359 1 98.88 22 TRP B C 1
ATOM 5556 O O . TRP B 1 22 ? 24.234 -30.828 -12.617 1 98.88 22 TRP B O 1
ATOM 5566 N N . TYR B 1 23 ? 25.828 -32.25 -13.188 1 98.81 23 TYR B N 1
ATOM 5567 C CA . TYR B 1 23 ? 25.172 -32.562 -14.453 1 98.81 23 TYR B CA 1
ATOM 5568 C C . TYR B 1 23 ? 23.828 -33.25 -14.203 1 98.81 23 TYR B C 1
ATOM 5570 O O . TYR B 1 23 ? 22.828 -32.906 -14.859 1 98.81 23 TYR B O 1
ATOM 5578 N N . HIS B 1 24 ? 23.844 -34.219 -13.289 1 98.81 24 HIS B N 1
ATOM 5579 C CA . HIS B 1 24 ? 22.594 -34.875 -12.93 1 98.81 24 HIS B CA 1
ATOM 5580 C C . HIS B 1 24 ? 21.531 -33.875 -12.492 1 98.81 24 HIS B C 1
ATOM 5582 O O . HIS B 1 24 ? 20.406 -33.938 -12.969 1 98.81 24 HIS B O 1
ATOM 5588 N N . LEU B 1 25 ? 21.859 -32.969 -11.633 1 98.88 25 LEU B N 1
ATOM 5589 C CA . LEU B 1 25 ? 20.922 -31.969 -11.109 1 98.88 25 LEU B CA 1
ATOM 5590 C C . LEU B 1 25 ? 20.438 -31.062 -12.219 1 98.88 25 LEU B C 1
ATOM 5592 O O . LEU B 1 25 ? 19.234 -30.766 -12.312 1 98.88 25 LEU B O 1
ATOM 5596 N N . LEU B 1 26 ? 21.375 -30.578 -13.031 1 98.88 26 LEU B N 1
ATOM 5597 C CA . LEU B 1 26 ? 21 -29.688 -14.133 1 98.88 26 LEU B CA 1
ATOM 5598 C C . LEU B 1 26 ? 20.047 -30.375 -15.094 1 98.88 26 LEU B C 1
ATOM 5600 O O . LEU B 1 26 ? 19.062 -29.781 -15.531 1 98.88 26 LEU B O 1
ATOM 5604 N N . PHE B 1 27 ? 20.375 -31.625 -15.422 1 98.75 27 PHE B N 1
ATOM 5605 C CA . PHE B 1 27 ? 19.562 -32.375 -16.375 1 98.75 27 PHE B CA 1
ATOM 5606 C C . PHE B 1 27 ? 18.188 -32.688 -15.773 1 98.75 27 PHE B C 1
ATOM 5608 O O . PHE B 1 27 ? 17.172 -32.625 -16.469 1 98.75 27 PHE B O 1
ATOM 5615 N N . LEU B 1 28 ? 18.156 -33.031 -14.547 1 98.81 28 LEU B N 1
ATOM 5616 C CA . LEU B 1 28 ? 16.891 -33.281 -13.867 1 98.81 28 LEU B CA 1
ATOM 5617 C C . LEU B 1 28 ? 16.016 -32.031 -13.883 1 98.81 28 LEU B C 1
ATOM 5619 O O . LEU B 1 28 ? 14.844 -32.094 -14.25 1 98.81 28 LEU B O 1
ATOM 5623 N N . GLY B 1 29 ? 16.641 -30.875 -13.422 1 98.62 29 GLY B N 1
ATOM 5624 C CA . GLY B 1 29 ? 15.898 -29.609 -13.453 1 98.62 29 GLY B CA 1
ATOM 5625 C C . GLY B 1 29 ? 15.367 -29.266 -14.836 1 98.62 29 GLY B C 1
ATOM 5626 O O . GLY B 1 29 ? 14.211 -28.875 -14.977 1 98.62 29 GLY B O 1
ATOM 5627 N N . ARG B 1 30 ? 16.203 -29.438 -15.852 1 98.38 30 ARG B N 1
ATOM 5628 C CA . ARG B 1 30 ? 15.812 -29.125 -17.219 1 98.38 30 ARG B CA 1
ATOM 5629 C C . ARG B 1 30 ? 14.703 -30.047 -17.703 1 98.38 30 ARG B C 1
ATOM 5631 O O . ARG B 1 30 ? 13.773 -29.625 -18.375 1 98.38 30 ARG B O 1
ATOM 5638 N N . THR B 1 31 ? 14.82 -31.344 -17.375 1 98.5 31 THR B N 1
ATOM 5639 C CA . THR B 1 31 ? 13.805 -32.312 -17.766 1 98.5 31 THR B CA 1
ATOM 5640 C C . THR B 1 31 ? 12.445 -31.938 -17.172 1 98.5 31 THR B C 1
ATOM 5642 O O . THR B 1 31 ? 11.438 -31.969 -17.875 1 98.5 31 THR B O 1
ATOM 5645 N N . LEU B 1 32 ? 12.438 -31.578 -15.906 1 98.56 32 LEU B N 1
ATOM 5646 C CA . LEU B 1 32 ? 11.203 -31.141 -15.258 1 98.56 32 LEU B CA 1
ATOM 5647 C C . LEU B 1 32 ? 10.68 -29.859 -15.875 1 98.56 32 LEU B C 1
ATOM 5649 O O . LEU B 1 32 ? 9.484 -29.719 -16.125 1 98.56 32 LEU B O 1
ATOM 5653 N N . ASP B 1 33 ? 11.602 -28.938 -16.094 1 97.81 33 ASP B N 1
ATOM 5654 C CA . ASP B 1 33 ? 11.297 -27.641 -16.688 1 97.81 33 ASP B CA 1
ATOM 5655 C C 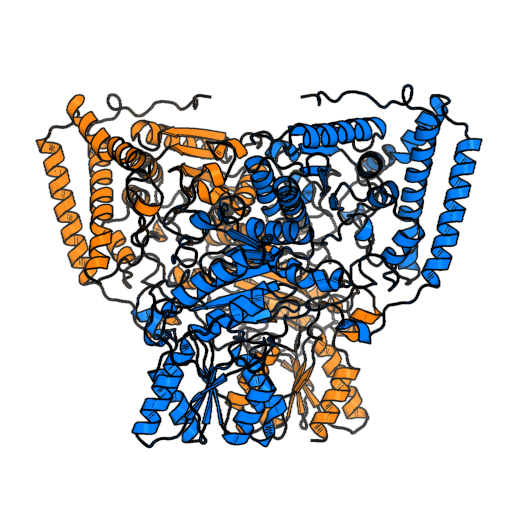. ASP B 1 33 ? 10.617 -27.812 -18.047 1 97.81 33 ASP B C 1
ATOM 5657 O O . ASP B 1 33 ? 9.617 -27.156 -18.344 1 97.81 33 ASP B O 1
ATOM 5661 N N . GLU B 1 34 ? 11.078 -28.672 -18.859 1 96.69 34 GLU B N 1
ATOM 5662 C CA . GLU B 1 34 ? 10.609 -28.891 -20.219 1 96.69 34 GLU B CA 1
ATOM 5663 C C . GLU B 1 34 ? 9.32 -29.703 -20.234 1 96.69 34 GLU B C 1
ATOM 5665 O O . GLU B 1 34 ? 8.523 -29.594 -21.188 1 96.69 34 GLU B O 1
ATOM 5670 N N . ARG B 1 35 ? 9.07 -30.438 -19.234 1 96.62 35 ARG B N 1
ATOM 5671 C CA . ARG B 1 35 ? 7.879 -31.281 -19.188 1 96.62 35 ARG B CA 1
ATOM 5672 C C . ARG B 1 35 ? 6.684 -30.5 -18.641 1 96.62 35 ARG B C 1
ATOM 5674 O O . ARG B 1 35 ? 5.535 -30.844 -18.922 1 96.62 35 ARG B O 1
ATOM 5681 N N . ALA B 1 36 ? 6.934 -29.516 -17.875 1 97.06 36 ALA B N 1
ATOM 5682 C CA . ALA B 1 36 ? 5.91 -28.766 -17.141 1 97.06 36 ALA B CA 1
ATOM 5683 C C . ALA B 1 36 ? 4.801 -28.297 -18.078 1 97.06 36 ALA B C 1
ATOM 5685 O O . ALA B 1 36 ? 3.615 -28.5 -17.797 1 97.06 36 ALA B O 1
ATOM 5686 N N . PRO B 1 37 ? 5.109 -27.703 -19.25 1 95.94 37 PRO B N 1
ATOM 5687 C CA . PRO B 1 37 ? 4.047 -27.203 -20.125 1 95.94 37 PRO B CA 1
ATOM 5688 C C . PRO B 1 37 ? 3.113 -28.312 -20.609 1 95.94 37 PRO B C 1
ATOM 5690 O O . PRO B 1 37 ? 1.95 -28.047 -20.922 1 95.94 37 PRO B O 1
ATOM 5693 N N . ASN B 1 38 ? 3.602 -29.516 -20.672 1 95.25 38 ASN B N 1
ATOM 5694 C CA . ASN B 1 38 ? 2.797 -30.641 -21.156 1 95.25 38 ASN B CA 1
ATOM 5695 C C . ASN B 1 38 ? 1.644 -30.953 -20.203 1 95.25 38 ASN B C 1
ATOM 5697 O O . ASN B 1 38 ? 0.596 -31.438 -20.641 1 95.25 38 ASN B O 1
ATOM 5701 N N . TYR B 1 39 ? 1.887 -30.734 -18.969 1 95.81 39 TYR B N 1
ATOM 5702 C CA . TYR B 1 39 ? 0.821 -30.969 -18 1 95.81 39 TYR B CA 1
ATOM 5703 C C . TYR B 1 39 ? -0.373 -30.062 -18.281 1 95.81 39 TYR B C 1
ATOM 5705 O O . TYR B 1 39 ? -1.523 -30.484 -18.156 1 95.81 39 TYR B O 1
ATOM 5713 N N . LEU B 1 40 ? -0.108 -28.828 -18.609 1 92.62 40 LEU B N 1
ATOM 5714 C CA . LEU B 1 40 ? -1.188 -27.906 -18.938 1 92.62 40 LEU B CA 1
ATOM 5715 C C . LEU B 1 40 ? -1.909 -28.328 -20.219 1 92.62 40 LEU B C 1
ATOM 5717 O O . LEU B 1 40 ? -3.139 -28.297 -20.281 1 92.62 40 LEU B O 1
ATOM 5721 N N . LYS B 1 41 ? -1.141 -28.766 -21.203 1 93.06 41 LYS B N 1
ATOM 5722 C CA . LYS B 1 41 ? -1.71 -29.203 -22.469 1 93.06 41 LYS B CA 1
ATOM 5723 C C . LYS B 1 41 ? -2.656 -30.391 -22.266 1 93.06 41 LYS B C 1
ATOM 5725 O O . LYS B 1 41 ? -3.652 -30.516 -22.969 1 93.06 41 LYS B O 1
ATOM 5730 N N . GLN B 1 42 ? -2.328 -31.156 -21.297 1 93 42 GLN B N 1
ATOM 5731 C CA . GLN B 1 42 ? -3.129 -32.344 -21 1 93 42 GLN B CA 1
ATOM 5732 C C . GLN B 1 42 ? -4.227 -32.031 -19.984 1 93 42 GLN B C 1
ATOM 5734 O O . GLN B 1 42 ? -4.977 -32.906 -19.578 1 93 42 GLN B O 1
ATOM 5739 N N . ALA B 1 43 ? -4.289 -30.766 -19.547 1 90.19 43 ALA B N 1
ATOM 5740 C CA . ALA B 1 43 ? -5.312 -30.281 -18.641 1 90.19 43 ALA B CA 1
ATOM 5741 C C . ALA B 1 43 ? -5.219 -30.984 -17.281 1 90.19 43 ALA B C 1
ATOM 5743 O O . ALA B 1 43 ? -6.242 -31.297 -16.672 1 90.19 43 ALA B O 1
ATOM 5744 N N . ILE B 1 44 ? -3.988 -31.297 -16.938 1 91.25 44 ILE B N 1
ATOM 5745 C CA . ILE B 1 44 ? -3.818 -32.031 -15.68 1 91.25 44 ILE B CA 1
ATOM 5746 C C . ILE B 1 44 ? -3.217 -31.109 -14.625 1 91.25 44 ILE B C 1
ATOM 5748 O O . ILE B 1 44 ? -3.002 -31.516 -13.484 1 91.25 44 ILE B O 1
ATOM 5752 N N . GLY B 1 45 ? -2.889 -29.953 -15.008 1 92.62 45 GLY B N 1
ATOM 5753 C CA . GLY B 1 45 ? -2.352 -29 -14.055 1 92.62 45 GLY B CA 1
ATOM 5754 C C . GLY B 1 45 ? -1.224 -28.156 -14.625 1 92.62 45 GLY B C 1
ATOM 5755 O O . GLY B 1 45 ? -1.14 -27.969 -15.844 1 92.62 45 GLY B O 1
ATOM 5756 N N . TRP B 1 46 ? -0.493 -27.469 -13.633 1 95.25 46 TRP B N 1
ATOM 5757 C CA . TRP B 1 46 ? 0.605 -26.562 -13.969 1 95.25 46 TRP B CA 1
ATOM 5758 C C . TRP B 1 46 ? 0.112 -25.406 -14.82 1 95.25 46 TRP B C 1
ATOM 5760 O O . TRP B 1 46 ? 0.661 -25.141 -15.891 1 95.25 46 TRP B O 1
ATOM 5770 N N . SER B 1 47 ? -0.903 -24.75 -14.312 1 92.12 47 SER B N 1
ATOM 5771 C CA . SER B 1 47 ? -1.529 -23.641 -15.023 1 92.12 47 SER B CA 1
ATOM 5772 C C . SER B 1 47 ? -0.586 -22.453 -15.133 1 92.12 47 SER B C 1
ATOM 5774 O O . SER B 1 47 ? -0.761 -21.594 -16 1 92.12 47 SER B O 1
ATOM 5776 N N . TYR B 1 48 ? 0.393 -22.453 -14.297 1 94.75 48 TYR B N 1
ATOM 5777 C CA . TYR B 1 48 ? 1.447 -21.453 -14.383 1 94.75 48 TYR B CA 1
ATOM 5778 C C . TYR B 1 48 ? 2.824 -22.109 -14.344 1 94.75 48 TYR B C 1
ATOM 5780 O O . TYR B 1 48 ? 3.158 -22.812 -13.391 1 94.75 48 TYR B O 1
ATOM 5788 N N . HIS B 1 49 ? 3.551 -21.891 -15.336 1 97.06 49 HIS B N 1
ATOM 5789 C CA . HIS B 1 49 ? 4.938 -22.344 -15.398 1 97.06 49 HIS B CA 1
ATOM 5790 C C . HIS B 1 49 ? 5.852 -21.25 -15.93 1 97.06 49 HIS B C 1
ATOM 5792 O O . HIS B 1 49 ? 5.617 -20.719 -17.016 1 97.06 49 HIS B O 1
ATOM 5798 N N . ALA B 1 50 ? 6.836 -20.891 -15.148 1 97.12 50 ALA B N 1
ATOM 5799 C CA . ALA B 1 50 ? 7.922 -20.016 -15.578 1 97.12 50 ALA B CA 1
ATOM 5800 C C . ALA B 1 50 ? 9.211 -20.797 -15.781 1 97.12 50 ALA B C 1
ATOM 5802 O O . ALA B 1 50 ? 9.844 -21.234 -14.812 1 97.12 50 ALA B O 1
ATOM 5803 N N . PRO B 1 51 ? 9.641 -20.953 -17 1 97.25 51 PRO B N 1
ATOM 5804 C CA . PRO B 1 51 ? 10.812 -21.781 -17.266 1 97.25 51 PRO B CA 1
ATOM 5805 C C . PRO B 1 51 ? 12.086 -21.234 -16.625 1 97.25 51 PRO B C 1
ATOM 5807 O O . PRO B 1 51 ? 12.297 -20.016 -16.609 1 97.25 51 PRO B O 1
ATOM 5810 N N . ALA B 1 52 ? 12.914 -22.094 -16.172 1 97.75 52 ALA B N 1
ATOM 5811 C CA . ALA B 1 52 ? 14.164 -21.719 -15.516 1 97.75 52 ALA B CA 1
ATOM 5812 C C . ALA B 1 52 ? 15.328 -21.766 -16.5 1 97.75 52 ALA B C 1
ATOM 5814 O O . ALA B 1 52 ? 16.406 -21.25 -16.219 1 97.75 52 ALA B O 1
ATOM 5815 N N . ALA B 1 53 ? 15.07 -22.297 -17.719 1 97.94 53 ALA B N 1
ATOM 5816 C CA . ALA B 1 53 ? 16.141 -22.469 -18.703 1 97.94 53 ALA B CA 1
ATOM 5817 C C . ALA B 1 53 ? 16.844 -21.141 -18.984 1 97.94 53 ALA B C 1
ATOM 5819 O O . ALA B 1 53 ? 16.172 -20.141 -19.266 1 97.94 53 ALA B O 1
ATOM 5820 N N . GLY B 1 54 ? 18.109 -21.125 -18.953 1 98.25 54 GLY B N 1
ATOM 5821 C CA . GLY B 1 54 ? 18.922 -19.922 -19.109 1 98.25 54 GLY B CA 1
ATOM 5822 C C . GLY B 1 54 ? 19.484 -19.422 -17.797 1 98.25 54 GLY B C 1
ATOM 5823 O O . GLY B 1 54 ? 20.422 -18.609 -17.797 1 98.25 54 GLY B O 1
ATOM 5824 N N . HIS B 1 55 ? 18.875 -19.859 -16.688 1 98.69 55 HIS B N 1
ATOM 5825 C CA . HIS B 1 55 ? 19.328 -19.469 -15.344 1 98.69 55 HIS B CA 1
ATOM 5826 C C . HIS B 1 55 ? 20.047 -20.625 -14.656 1 98.69 55 HIS B C 1
ATOM 5828 O O . HIS B 1 55 ? 20.281 -20.578 -13.445 1 98.69 55 HIS B O 1
ATOM 5834 N N . ASP B 1 56 ? 20.438 -21.688 -15.383 1 98.06 56 ASP B N 1
ATOM 5835 C CA . ASP B 1 56 ? 20.844 -22.984 -14.828 1 98.06 56 ASP B CA 1
ATOM 5836 C C . ASP B 1 56 ? 22.078 -22.828 -13.938 1 98.06 56 ASP B C 1
ATOM 5838 O O . ASP B 1 56 ? 22.156 -23.438 -12.867 1 98.06 56 ASP B O 1
ATOM 5842 N N . GLY B 1 57 ? 23.031 -22.078 -14.352 1 98.5 57 GLY B N 1
ATOM 5843 C CA . GLY B 1 57 ? 24.266 -21.938 -13.602 1 98.5 57 GLY B CA 1
ATOM 5844 C C . GLY B 1 57 ? 24.078 -21.344 -12.219 1 98.5 57 GLY B C 1
ATOM 5845 O O . GLY B 1 57 ? 24.438 -21.969 -11.219 1 98.5 57 GLY B O 1
ATOM 5846 N N . ILE B 1 58 ? 23.422 -20.188 -12.164 1 98.88 58 ILE B N 1
ATOM 5847 C CA . ILE B 1 58 ? 23.25 -19.484 -10.891 1 98.88 58 ILE B CA 1
ATOM 5848 C C . ILE B 1 58 ? 22.281 -20.266 -10.008 1 98.88 58 ILE B C 1
ATOM 5850 O O . ILE B 1 58 ? 22.469 -20.344 -8.789 1 98.88 58 ILE B O 1
ATOM 5854 N N . GLN B 1 59 ? 21.234 -20.844 -10.617 1 98.94 59 GLN B N 1
ATOM 5855 C CA . GLN B 1 59 ? 20.25 -21.562 -9.82 1 98.94 59 GLN B CA 1
ATOM 5856 C C . GLN B 1 59 ? 20.828 -22.844 -9.242 1 98.94 59 GLN B C 1
ATOM 5858 O O . GLN B 1 59 ? 20.5 -23.25 -8.125 1 98.94 59 GLN B O 1
ATOM 5863 N N . LEU B 1 60 ? 21.719 -23.547 -10.008 1 98.88 60 LEU B N 1
ATOM 5864 C CA . LEU B 1 60 ? 22.469 -24.656 -9.43 1 98.88 60 LEU B CA 1
ATOM 5865 C C . LEU B 1 60 ? 23.281 -24.203 -8.219 1 98.88 60 LEU B C 1
ATOM 5867 O O . LEU B 1 60 ? 23.25 -24.844 -7.168 1 98.88 60 LEU B O 1
ATOM 5871 N N . ALA B 1 61 ? 23.984 -23.094 -8.398 1 98.94 61 ALA B N 1
ATOM 5872 C CA . ALA B 1 61 ? 24.906 -22.594 -7.375 1 98.94 61 ALA B CA 1
ATOM 5873 C C . ALA B 1 61 ? 24.156 -22.219 -6.098 1 98.94 61 ALA B C 1
ATOM 5875 O O . ALA B 1 61 ? 24.609 -22.531 -4.996 1 98.94 61 ALA B O 1
ATOM 5876 N N . ILE B 1 62 ? 22.984 -21.547 -6.203 1 98.94 62 ILE B N 1
ATOM 5877 C CA . ILE B 1 62 ? 22.188 -21.172 -5.047 1 98.94 62 ILE B CA 1
ATOM 5878 C C . ILE B 1 62 ? 21.828 -22.422 -4.242 1 98.94 62 ILE B C 1
ATOM 5880 O O . ILE B 1 62 ? 22.016 -22.453 -3.023 1 98.94 62 ILE B O 1
ATOM 5884 N N . GLY B 1 63 ? 21.344 -23.453 -4.93 1 98.88 63 GLY B N 1
ATOM 5885 C CA . GLY B 1 63 ? 20.938 -24.672 -4.25 1 98.88 63 GLY B CA 1
ATOM 5886 C C . GLY B 1 63 ? 22.094 -25.406 -3.596 1 98.88 63 GLY B C 1
ATOM 5887 O O . GLY B 1 63 ? 21.953 -25.938 -2.494 1 98.88 63 GLY B O 1
ATOM 5888 N N . GLN B 1 64 ? 23.234 -25.406 -4.262 1 98.62 64 GLN B N 1
ATOM 5889 C CA . GLN B 1 64 ? 24.375 -26.188 -3.791 1 98.62 64 GLN B CA 1
ATOM 5890 C C . GLN B 1 64 ? 25.031 -25.547 -2.568 1 98.62 64 GLN B C 1
ATOM 5892 O O . GLN B 1 64 ? 25.562 -26.234 -1.704 1 98.62 64 GLN B O 1
ATOM 5897 N N . VAL B 1 65 ? 24.938 -24.219 -2.477 1 98.69 65 VAL B N 1
ATOM 5898 C CA . VAL B 1 65 ? 25.578 -23.547 -1.343 1 98.69 65 VAL B CA 1
ATOM 5899 C C . VAL B 1 65 ? 24.625 -23.531 -0.152 1 98.69 65 VAL B C 1
ATOM 5901 O O . VAL B 1 65 ? 25.047 -23.328 0.988 1 98.69 65 VAL B O 1
ATOM 5904 N N . PHE B 1 66 ? 23.312 -23.672 -0.393 1 98.75 66 PHE B N 1
ATOM 5905 C CA . PHE B 1 66 ? 22.297 -23.719 0.657 1 98.75 66 PHE B CA 1
ATOM 5906 C C . PHE B 1 66 ? 22.5 -24.922 1.569 1 98.75 66 PHE B C 1
ATOM 5908 O O . PHE B 1 66 ? 22.609 -26.047 1.098 1 98.75 66 PHE B O 1
ATOM 5915 N N . ARG B 1 67 ? 22.688 -24.828 2.965 1 97.69 67 ARG B N 1
ATOM 5916 C CA . ARG B 1 67 ? 22.828 -25.906 3.928 1 97.69 67 ARG B CA 1
ATOM 5917 C C . ARG B 1 67 ? 21.516 -26.203 4.629 1 97.69 67 ARG B C 1
ATOM 5919 O O . ARG B 1 67 ? 21 -25.359 5.371 1 97.69 67 ARG B O 1
ATOM 5926 N N . LYS B 1 68 ? 20.969 -27.312 4.371 1 96.56 68 LYS B N 1
ATOM 5927 C CA . LYS B 1 68 ? 19.703 -27.781 4.926 1 96.56 68 LYS B CA 1
ATOM 5928 C C . LYS B 1 68 ? 19.672 -27.609 6.441 1 96.56 68 LYS B C 1
ATOM 5930 O O . LYS B 1 68 ? 20.672 -27.875 7.125 1 96.56 68 LYS B O 1
ATOM 5935 N N . ASN B 1 69 ? 18.516 -27.094 6.992 1 94.19 69 ASN B N 1
ATOM 5936 C CA . ASN B 1 69 ? 18.203 -26.922 8.406 1 94.19 69 ASN B CA 1
ATOM 5937 C C . ASN B 1 69 ? 19.188 -25.953 9.078 1 94.19 69 ASN B C 1
ATOM 5939 O O . ASN B 1 69 ? 19.312 -25.953 10.305 1 94.19 69 ASN B O 1
ATOM 5943 N N . LYS B 1 70 ? 19.891 -25.266 8.273 1 97 70 LYS B N 1
ATOM 5944 C CA . LYS B 1 70 ? 20.828 -24.266 8.789 1 97 70 LYS B CA 1
ATOM 5945 C C . LYS B 1 70 ? 20.578 -22.906 8.141 1 97 70 LYS B C 1
ATOM 5947 O O . LYS B 1 70 ? 20.172 -21.969 8.82 1 97 70 LYS B O 1
ATOM 5952 N N . ASP B 1 71 ? 20.734 -22.844 6.918 1 98.69 71 ASP B N 1
ATOM 5953 C CA . ASP B 1 71 ? 20.469 -21.625 6.172 1 98.69 71 ASP B CA 1
ATOM 5954 C C . ASP B 1 71 ? 18.984 -21.484 5.855 1 98.69 71 ASP B C 1
ATOM 5956 O O . ASP B 1 71 ? 18.188 -22.391 6.129 1 98.69 71 ASP B O 1
ATOM 5960 N N . HIS B 1 72 ? 18.578 -20.312 5.461 1 98.75 72 HIS B N 1
ATOM 5961 C CA . HIS B 1 72 ? 17.219 -20.016 5.012 1 98.75 72 HIS B CA 1
ATOM 5962 C C . HIS B 1 72 ? 17.203 -19.578 3.549 1 98.75 72 HIS B C 1
ATOM 5964 O O . HIS B 1 72 ? 18.031 -18.781 3.125 1 98.75 72 HIS B O 1
ATOM 5970 N N . LEU B 1 73 ? 16.297 -20.188 2.779 1 98.75 73 LEU B N 1
ATOM 5971 C CA . LEU B 1 73 ? 16.219 -19.906 1.353 1 98.75 73 LEU B CA 1
ATOM 5972 C C . LEU B 1 73 ? 14.836 -19.375 0.987 1 98.75 73 LEU B C 1
ATOM 5974 O O . LEU B 1 73 ? 13.82 -19.984 1.312 1 98.75 73 LEU B O 1
ATOM 5978 N N . PHE B 1 74 ? 14.797 -18.203 0.408 1 98.56 74 PHE B N 1
ATOM 5979 C CA . PHE B 1 74 ? 13.586 -17.625 -0.161 1 98.56 74 PHE B CA 1
ATOM 5980 C C . PHE B 1 74 ? 13.641 -17.625 -1.684 1 98.56 74 PHE B C 1
ATOM 5982 O O . PHE B 1 74 ? 14.133 -16.688 -2.299 1 98.56 74 PHE B O 1
ATOM 5989 N N . PRO B 1 75 ? 13.086 -18.641 -2.33 1 98.19 75 PRO B N 1
ATOM 5990 C CA . PRO B 1 75 ? 13.094 -18.703 -3.793 1 98.19 75 PRO B CA 1
ATOM 5991 C C . PRO B 1 75 ? 12.023 -17.828 -4.434 1 98.19 75 PRO B C 1
ATOM 5993 O O . PRO B 1 75 ? 11.125 -17.344 -3.74 1 98.19 75 PRO B O 1
ATOM 5996 N N . TYR B 1 76 ? 12.133 -17.484 -5.73 1 96.12 76 TYR B N 1
ATOM 5997 C CA . TYR B 1 76 ? 11.023 -16.891 -6.457 1 96.12 76 TYR B CA 1
ATOM 5998 C C . TYR B 1 76 ? 10.477 -17.844 -7.512 1 96.12 76 TYR B C 1
ATOM 6000 O O . TYR B 1 76 ? 10.961 -18.984 -7.641 1 96.12 76 TYR B O 1
ATOM 6008 N N . TYR B 1 77 ? 9.477 -17.562 -8.219 1 96.44 77 TYR B N 1
ATOM 6009 C CA . TYR B 1 77 ? 8.617 -18.484 -8.953 1 96.44 77 TYR B CA 1
ATOM 6010 C C . TYR B 1 77 ? 9.352 -19.062 -10.164 1 96.44 77 TYR B C 1
ATOM 6012 O O . TYR B 1 77 ? 8.867 -19.984 -10.812 1 96.44 77 TYR B O 1
ATOM 6020 N N . ARG B 1 78 ? 10.555 -18.609 -10.484 1 97.75 78 ARG B N 1
ATOM 6021 C CA . ARG B 1 78 ? 11.312 -19.188 -11.594 1 97.75 78 ARG B CA 1
ATOM 6022 C C . ARG B 1 78 ? 12.414 -20.109 -11.086 1 97.75 78 ARG B C 1
ATOM 6024 O O . ARG B 1 78 ? 13.195 -20.641 -11.875 1 97.75 78 ARG B O 1
ATOM 6031 N N . ASP B 1 79 ? 12.445 -20.406 -9.836 1 98.38 79 ASP B N 1
ATOM 6032 C CA . ASP B 1 79 ? 13.586 -21.062 -9.195 1 98.38 79 ASP B CA 1
ATOM 6033 C C . ASP B 1 79 ? 13.391 -22.578 -9.148 1 98.38 79 ASP B C 1
ATOM 6035 O O . ASP B 1 79 ? 13.703 -23.219 -8.141 1 98.38 79 ASP B O 1
ATOM 6039 N N . LEU B 1 80 ? 12.859 -23.141 -10.211 1 98.44 80 LEU B N 1
ATOM 6040 C CA . LEU B 1 80 ? 12.703 -24.594 -10.242 1 98.44 80 LEU B CA 1
ATOM 6041 C C . LEU B 1 80 ? 14.047 -25.281 -10.062 1 98.44 80 LEU B C 1
ATOM 6043 O O . LEU B 1 80 ? 14.188 -26.172 -9.203 1 98.44 80 LEU B O 1
ATOM 6047 N N . GLN B 1 81 ? 15.07 -24.875 -10.789 1 98.62 81 GLN B N 1
ATOM 6048 C CA . GLN B 1 81 ? 16.391 -25.5 -10.734 1 98.62 81 GLN B CA 1
ATOM 6049 C C . GLN B 1 81 ? 17.047 -25.281 -9.367 1 98.62 81 GLN B C 1
ATOM 6051 O O . GLN B 1 81 ? 17.734 -26.156 -8.859 1 98.62 81 GLN B O 1
ATOM 6056 N N . THR B 1 82 ? 16.859 -24.094 -8.758 1 98.88 82 THR B N 1
ATOM 6057 C CA . THR B 1 82 ? 17.375 -23.828 -7.422 1 98.88 82 THR B CA 1
ATOM 6058 C C . THR B 1 82 ? 16.828 -24.828 -6.414 1 98.88 82 THR B C 1
ATOM 6060 O O . THR B 1 82 ? 17.578 -25.375 -5.598 1 98.88 82 THR B O 1
ATOM 6063 N N . CYS B 1 83 ? 15.531 -25.078 -6.5 1 98.62 83 CYS B N 1
ATOM 6064 C CA . CYS B 1 83 ? 14.875 -25.953 -5.523 1 98.62 83 CYS B CA 1
ATOM 6065 C C . CYS B 1 83 ? 15.273 -27.406 -5.73 1 98.62 83 CYS B C 1
ATOM 6067 O O . CYS B 1 83 ? 15.484 -28.141 -4.766 1 98.62 83 CYS B O 1
ATOM 6069 N N . VAL B 1 84 ? 15.422 -27.812 -6.988 1 98.69 84 VAL B N 1
ATOM 6070 C CA . VAL B 1 84 ? 15.945 -29.141 -7.293 1 98.69 84 VAL B CA 1
ATOM 6071 C C . VAL B 1 84 ? 17.375 -29.266 -6.762 1 98.69 84 VAL B C 1
ATOM 6073 O O . VAL B 1 84 ? 17.703 -30.266 -6.102 1 98.69 84 VAL B O 1
ATOM 6076 N N . SER B 1 85 ? 18.156 -28.25 -7.035 1 98.75 85 SER B N 1
ATOM 6077 C CA . SER B 1 85 ? 19.547 -28.234 -6.59 1 98.75 85 SER B CA 1
ATOM 6078 C C . SER B 1 85 ? 19.641 -28.25 -5.07 1 98.75 85 SER B C 1
ATOM 6080 O O . SER B 1 85 ? 20.562 -28.828 -4.508 1 98.75 85 SER B O 1
ATOM 6082 N N . ALA B 1 86 ? 18.672 -27.641 -4.383 1 98.69 86 ALA B N 1
ATOM 6083 C CA . ALA B 1 86 ? 18.656 -27.562 -2.926 1 98.69 86 ALA B CA 1
ATOM 6084 C C . ALA B 1 86 ? 18.125 -28.859 -2.312 1 98.69 86 ALA B C 1
ATOM 6086 O O . ALA B 1 86 ? 18.203 -29.047 -1.098 1 98.69 86 ALA B O 1
ATOM 6087 N N . GLY B 1 87 ? 17.5 -29.719 -3.17 1 97.62 87 GLY B N 1
ATOM 6088 C CA . GLY B 1 87 ? 17.203 -31.047 -2.641 1 97.62 87 GLY B CA 1
ATOM 6089 C C . GLY B 1 87 ? 15.766 -31.469 -2.852 1 97.62 87 GLY B C 1
ATOM 6090 O O . GLY B 1 87 ? 15.383 -32.594 -2.508 1 97.62 87 GLY B O 1
ATOM 6091 N N . LEU B 1 88 ? 14.898 -30.641 -3.422 1 98.31 88 LEU B N 1
ATOM 6092 C CA . LEU B 1 88 ? 13.547 -31.094 -3.74 1 98.31 88 LEU B CA 1
ATOM 6093 C C . LEU B 1 88 ? 13.578 -32.219 -4.77 1 98.31 88 LEU B C 1
ATOM 6095 O O . LEU B 1 88 ? 14.344 -32.156 -5.734 1 98.31 88 LEU B O 1
ATOM 6099 N N . THR B 1 89 ? 12.773 -33.25 -4.59 1 98.25 89 THR B N 1
ATOM 6100 C CA . THR B 1 89 ? 12.695 -34.375 -5.504 1 98.25 89 THR B CA 1
ATOM 6101 C C . THR B 1 89 ? 11.789 -34.062 -6.688 1 98.25 89 THR B C 1
ATOM 6103 O O . THR B 1 89 ? 11.016 -33.094 -6.645 1 98.25 89 THR B O 1
ATOM 6106 N N . ALA B 1 90 ? 11.953 -34.844 -7.734 1 98.62 90 ALA B N 1
ATOM 6107 C CA . ALA B 1 90 ? 11.062 -34.688 -8.883 1 98.62 90 ALA B CA 1
ATOM 6108 C C . ALA B 1 90 ? 9.602 -34.844 -8.461 1 98.62 90 ALA B C 1
ATOM 6110 O O . ALA B 1 90 ? 8.742 -34.094 -8.969 1 98.62 90 ALA B O 1
ATOM 6111 N N . GLU B 1 91 ? 9.336 -35.719 -7.539 1 98.19 91 GLU B N 1
ATOM 6112 C CA . GLU B 1 91 ? 7.98 -35.938 -7.039 1 98.19 91 GLU B CA 1
ATOM 6113 C C . GLU B 1 91 ? 7.418 -34.688 -6.375 1 98.19 91 GLU B C 1
ATOM 6115 O O . GLU B 1 91 ? 6.289 -34.281 -6.66 1 98.19 91 GLU B O 1
ATOM 6120 N N . GLU B 1 92 ? 8.164 -34.094 -5.512 1 98.12 92 GLU B N 1
ATOM 6121 C CA . GLU B 1 92 ? 7.734 -32.906 -4.797 1 98.12 92 GLU B CA 1
ATOM 6122 C C . GLU B 1 92 ? 7.492 -31.75 -5.762 1 98.12 92 GLU B C 1
ATOM 6124 O O . GLU B 1 92 ? 6.539 -30.984 -5.594 1 98.12 92 GLU B O 1
ATOM 6129 N N . VAL B 1 93 ? 8.336 -31.594 -6.754 1 98.44 93 VAL B N 1
ATOM 6130 C CA . VAL B 1 93 ? 8.18 -30.547 -7.762 1 98.44 93 VAL B CA 1
ATOM 6131 C C . VAL B 1 93 ? 6.883 -30.75 -8.531 1 98.44 93 VAL B C 1
ATOM 6133 O O . VAL B 1 93 ? 6.125 -29.812 -8.758 1 98.44 93 VAL B O 1
ATOM 6136 N N . ILE B 1 94 ? 6.621 -31.984 -8.883 1 98.38 94 ILE B N 1
ATOM 6137 C CA . ILE B 1 94 ? 5.438 -32.312 -9.672 1 98.38 94 ILE B CA 1
ATOM 6138 C C . ILE B 1 94 ? 4.184 -32.125 -8.812 1 98.38 94 ILE B C 1
ATOM 6140 O O . ILE B 1 94 ? 3.164 -31.625 -9.289 1 98.38 94 ILE B O 1
ATOM 6144 N N . TYR B 1 95 ? 4.211 -32.5 -7.504 1 98.06 95 TYR B N 1
ATOM 6145 C CA . TYR B 1 95 ? 3.086 -32.25 -6.605 1 98.06 95 TYR B CA 1
ATOM 6146 C C . TYR B 1 95 ? 2.703 -30.781 -6.605 1 98.06 95 TYR B C 1
ATOM 6148 O O . TYR B 1 95 ? 1.518 -30.453 -6.656 1 98.06 95 TYR B O 1
ATOM 6156 N N . ASN B 1 96 ? 3.707 -29.906 -6.531 1 97.38 96 ASN B N 1
ATOM 6157 C CA . ASN B 1 96 ? 3.455 -28.484 -6.586 1 97.38 96 ASN B CA 1
ATOM 6158 C C . ASN B 1 96 ? 2.91 -28.062 -7.945 1 97.38 96 ASN B C 1
ATOM 6160 O O . ASN B 1 96 ? 1.938 -27.297 -8.023 1 97.38 96 ASN B O 1
ATOM 6164 N N . GLY B 1 97 ? 3.508 -28.547 -9 1 97.25 97 GLY B N 1
ATOM 6165 C CA . GLY B 1 97 ? 3.139 -28.172 -10.352 1 97.25 97 GLY B CA 1
ATOM 6166 C C . GLY B 1 97 ? 1.681 -28.453 -10.672 1 97.25 97 GLY B C 1
ATOM 6167 O O . GLY B 1 97 ? 1.02 -27.641 -11.328 1 97.25 97 GLY B O 1
ATOM 6168 N N . ILE B 1 98 ? 1.222 -29.562 -10.172 1 97 98 ILE B N 1
ATOM 6169 C CA . ILE B 1 98 ? -0.144 -29.922 -10.531 1 97 98 ILE B CA 1
ATOM 6170 C C . ILE B 1 98 ? -1.064 -29.734 -9.328 1 97 98 ILE B C 1
ATOM 6172 O O . ILE B 1 98 ? -2.186 -30.25 -9.312 1 97 98 ILE B O 1
ATOM 6176 N N . SER B 1 99 ? -0.608 -29.016 -8.297 1 96.44 99 SER B N 1
ATOM 6177 C CA . SER B 1 99 ? -1.371 -28.453 -7.191 1 96.44 99 SER B CA 1
ATOM 6178 C C . SER B 1 99 ? -2.1 -29.547 -6.41 1 96.44 99 SER B C 1
ATOM 6180 O O . SER B 1 99 ? -3.305 -29.453 -6.172 1 96.44 99 SER B O 1
ATOM 6182 N N . LYS B 1 100 ? -1.373 -30.578 -6.039 1 97.31 100 LYS B N 1
ATOM 6183 C CA . LYS B 1 100 ? -1.934 -31.688 -5.273 1 97.31 100 LYS B CA 1
ATOM 6184 C C . LYS B 1 100 ? -1.915 -31.391 -3.777 1 97.31 100 LYS B C 1
ATOM 6186 O O . LYS B 1 100 ? -1.131 -30.562 -3.314 1 97.31 100 LYS B O 1
ATOM 6191 N N . ASP B 1 101 ? -2.812 -32.062 -3.031 1 97.44 101 ASP B N 1
ATOM 6192 C CA . ASP B 1 101 ? -2.826 -31.953 -1.575 1 97.44 101 ASP B CA 1
ATOM 6193 C C . ASP B 1 101 ? -1.484 -32.375 -0.979 1 97.44 101 ASP B C 1
ATOM 6195 O O . ASP B 1 101 ? -1.088 -31.875 0.079 1 97.44 101 ASP B O 1
ATOM 6199 N N . ALA B 1 102 ? -0.755 -33.219 -1.718 1 96.06 102 ALA B N 1
ATOM 6200 C CA . ALA B 1 102 ? 0.506 -33.812 -1.263 1 96.06 102 ALA B CA 1
ATOM 6201 C C . ALA B 1 102 ? 1.651 -32.812 -1.402 1 96.06 102 ALA B C 1
ATOM 6203 O O . ALA B 1 102 ? 2.748 -33.031 -0.884 1 96.06 102 ALA B O 1
ATOM 6204 N N . ASP B 1 103 ? 1.418 -31.719 -2.082 1 96.5 103 ASP B N 1
ATOM 6205 C CA . ASP B 1 103 ? 2.428 -30.656 -2.115 1 96.5 103 ASP B CA 1
ATOM 6206 C C . ASP B 1 103 ? 2.926 -30.328 -0.71 1 96.5 103 ASP B C 1
ATOM 6208 O O . ASP B 1 103 ? 2.135 -29.984 0.166 1 96.5 103 ASP B O 1
ATOM 6212 N N . VAL B 1 104 ? 4.191 -30.344 -0.497 1 94 104 VAL B N 1
ATOM 6213 C CA . VAL B 1 104 ? 4.777 -30.328 0.839 1 94 104 VAL B CA 1
ATOM 6214 C C . VAL B 1 104 ? 4.703 -28.922 1.414 1 94 104 VAL B C 1
ATOM 6216 O O . VAL B 1 104 ? 4.934 -28.719 2.607 1 94 104 VAL B O 1
ATOM 6219 N N . ALA B 1 105 ? 4.34 -27.938 0.615 1 93.62 105 ALA B N 1
ATOM 6220 C CA . ALA B 1 105 ? 4.34 -26.562 1.084 1 93.62 105 ALA B CA 1
ATOM 6221 C C . ALA B 1 105 ? 2.93 -25.984 1.075 1 93.62 105 ALA B C 1
ATOM 6223 O O . ALA B 1 105 ? 2.488 -25.391 2.064 1 93.62 105 ALA B O 1
ATOM 6224 N N . GLY B 1 106 ? 2.154 -26.078 0.042 1 93.44 106 GLY B N 1
ATOM 6225 C CA . GLY B 1 106 ? 0.917 -25.328 -0.102 1 93.44 106 GLY B CA 1
ATOM 6226 C C . GLY B 1 106 ? -0.315 -26.219 -0.141 1 93.44 106 GLY B C 1
ATOM 6227 O O . GLY B 1 106 ? -1.433 -25.734 0.071 1 93.44 106 GLY B O 1
ATOM 6228 N N . GLY B 1 107 ? -0.181 -27.562 -0.47 1 94.94 107 GLY B N 1
ATOM 6229 C CA . GLY B 1 107 ? -1.309 -28.484 -0.498 1 94.94 107 GLY B CA 1
ATOM 6230 C C . GLY B 1 107 ? -2.346 -28.109 -1.545 1 94.94 107 GLY B C 1
ATOM 6231 O O . GLY B 1 107 ? -3.547 -28.266 -1.316 1 94.94 107 GLY B O 1
ATOM 6232 N N . GLY B 1 108 ? -1.885 -27.516 -2.572 1 95 108 GLY B N 1
ATOM 6233 C CA . GLY B 1 108 ? -2.783 -27.156 -3.656 1 95 108 GLY B CA 1
ATOM 6234 C C . GLY B 1 108 ? -3.334 -25.75 -3.523 1 95 108 GLY B C 1
ATOM 6235 O O . GLY B 1 108 ? -4.031 -25.266 -4.418 1 95 108 GLY B O 1
ATOM 6236 N N . ARG B 1 109 ? -3.008 -25.062 -2.484 1 96.69 109 ARG B N 1
ATOM 6237 C CA . ARG B 1 109 ? -3.502 -23.719 -2.213 1 96.69 109 ARG B CA 1
ATOM 6238 C C . ARG B 1 109 ? -2.686 -22.672 -2.963 1 96.69 109 ARG B C 1
ATOM 6240 O O . ARG B 1 109 ? -3.242 -21.719 -3.504 1 96.69 109 ARG B O 1
ATOM 6247 N N . HIS B 1 110 ? -1.425 -22.844 -3.033 1 95.62 110 HIS B N 1
ATOM 6248 C CA . HIS B 1 110 ? -0.505 -21.875 -3.631 1 95.62 110 HIS B CA 1
ATOM 6249 C C . HIS B 1 110 ? -0.302 -22.156 -5.117 1 95.62 110 HIS B C 1
ATOM 6251 O O . HIS B 1 110 ? -0.611 -23.25 -5.594 1 95.62 110 HIS B O 1
ATOM 6257 N N . MET B 1 111 ? 0.235 -21.281 -5.844 1 95.56 111 MET B N 1
ATOM 6258 C CA . MET B 1 111 ? 0.391 -21.375 -7.293 1 95.56 111 MET B CA 1
ATOM 6259 C C . MET B 1 111 ? 1.507 -22.344 -7.66 1 95.56 111 MET B C 1
ATOM 6261 O O . MET B 1 111 ? 2.465 -22.516 -6.902 1 95.56 111 MET B O 1
ATOM 6265 N N . SER B 1 112 ? 1.341 -22.984 -8.812 1 96 112 SER B N 1
ATOM 6266 C CA . SER B 1 112 ? 2.436 -23.797 -9.336 1 96 112 SER B CA 1
ATOM 6267 C C . SER B 1 112 ? 3.697 -22.953 -9.531 1 96 112 SER B C 1
ATOM 6269 O O . SER B 1 112 ? 3.623 -21.734 -9.664 1 96 112 SER B O 1
ATOM 6271 N N . ASN B 1 113 ? 4.863 -23.531 -9.406 1 96.69 113 ASN B N 1
ATOM 6272 C CA . ASN B 1 113 ? 6.188 -22.938 -9.555 1 96.69 113 ASN B CA 1
ATOM 6273 C C . ASN B 1 113 ? 6.621 -22.203 -8.289 1 96.69 113 ASN B C 1
ATOM 6275 O O . ASN B 1 113 ? 7.73 -21.672 -8.219 1 96.69 113 ASN B O 1
ATOM 6279 N N . HIS B 1 114 ? 5.77 -22.172 -7.309 1 96.44 114 HIS B N 1
ATOM 6280 C CA . HIS B 1 114 ? 6.195 -21.656 -6.016 1 96.44 114 HIS B CA 1
ATOM 6281 C C . HIS B 1 114 ? 6.668 -22.766 -5.098 1 96.44 114 HIS B C 1
ATOM 6283 O O . HIS B 1 114 ? 6.004 -23.094 -4.109 1 96.44 114 HIS B O 1
ATOM 6289 N N . PHE B 1 115 ? 7.832 -23.234 -5.395 1 97.19 115 PHE B N 1
ATOM 6290 C CA . PHE B 1 115 ? 8.398 -24.391 -4.699 1 97.19 115 PHE B CA 1
ATOM 6291 C C . PHE B 1 115 ? 8.93 -23.984 -3.33 1 97.19 115 PHE B C 1
ATOM 6293 O O . PHE B 1 115 ? 9.516 -22.922 -3.176 1 97.19 115 PHE B O 1
ATOM 6300 N N . ALA B 1 116 ? 8.641 -24.844 -2.361 1 97.31 116 ALA B N 1
ATOM 6301 C CA . ALA B 1 116 ? 9.125 -24.641 -0.998 1 97.31 116 ALA B CA 1
ATOM 6302 C C . ALA B 1 116 ? 9.195 -25.969 -0.237 1 97.31 116 ALA B C 1
ATOM 6304 O O . ALA B 1 116 ? 8.609 -26.969 -0.659 1 97.31 116 ALA B O 1
ATOM 6305 N N . LYS B 1 117 ? 9.93 -26 0.683 1 97.56 117 LYS B N 1
ATOM 6306 C CA . LYS B 1 117 ? 10.047 -27.094 1.646 1 97.56 117 LYS B CA 1
ATOM 6307 C C . LYS B 1 117 ? 10.367 -26.562 3.041 1 97.56 117 LYS B C 1
ATOM 6309 O O . LYS B 1 117 ? 11.508 -26.641 3.494 1 97.56 117 LYS B O 1
ATOM 6314 N N . PRO B 1 118 ? 9.312 -26.094 3.717 1 95.81 118 PRO B N 1
ATOM 6315 C CA . PRO B 1 118 ? 9.484 -25.422 5.004 1 95.81 118 PRO B CA 1
ATOM 6316 C C . PRO B 1 118 ? 10.273 -26.25 6.008 1 95.81 118 PRO B C 1
ATOM 6318 O O . PRO B 1 118 ? 11.062 -25.719 6.789 1 95.81 118 PRO B O 1
ATOM 6321 N N . ALA B 1 119 ? 10.203 -27.578 5.953 1 95.38 119 ALA B N 1
ATOM 6322 C CA . ALA B 1 119 ? 10.922 -28.453 6.871 1 95.38 119 ALA B CA 1
ATOM 6323 C C . ALA B 1 119 ? 12.43 -28.281 6.734 1 95.38 119 ALA B C 1
ATOM 6325 O O . ALA B 1 119 ? 13.188 -28.609 7.652 1 95.38 119 ALA B O 1
ATOM 6326 N N . TRP B 1 120 ? 12.891 -27.734 5.566 1 97.5 120 TRP B N 1
ATOM 6327 C CA . TRP B 1 120 ? 14.312 -27.531 5.312 1 97.5 120 TRP B CA 1
ATOM 6328 C C . TRP B 1 120 ? 14.672 -26.047 5.375 1 97.5 120 TRP B C 1
ATOM 6330 O O . TRP B 1 120 ? 15.789 -25.656 5.047 1 97.5 120 TRP B O 1
ATOM 6340 N N . ASN B 1 121 ? 13.719 -25.172 5.742 1 97.38 121 ASN B N 1
ATOM 6341 C CA . ASN B 1 121 ? 13.867 -23.719 5.758 1 97.38 121 ASN B CA 1
ATOM 6342 C C . ASN B 1 121 ? 13.891 -23.141 4.344 1 97.38 121 ASN B C 1
ATOM 6344 O O . ASN B 1 121 ? 14.516 -22.109 4.102 1 97.38 121 ASN B O 1
ATOM 6348 N N . ILE B 1 122 ? 13.328 -23.859 3.373 1 98.19 122 ILE B N 1
ATOM 6349 C CA . ILE B 1 122 ? 12.984 -23.281 2.084 1 98.19 122 ILE B CA 1
ATOM 6350 C C . ILE B 1 122 ? 11.578 -22.672 2.15 1 98.19 122 ILE B C 1
ATOM 6352 O O . ILE B 1 122 ? 10.586 -23.406 2.16 1 98.19 122 ILE B O 1
ATOM 6356 N N . HIS B 1 123 ? 11.547 -21.422 2.189 1 97.12 123 HIS B N 1
ATOM 6357 C CA . HIS B 1 123 ? 10.336 -20.703 2.562 1 97.12 123 HIS B CA 1
ATOM 6358 C C . HIS B 1 123 ? 9.391 -20.562 1.372 1 97.12 123 HIS B C 1
ATOM 6360 O O . HIS B 1 123 ? 9.844 -20.453 0.229 1 97.12 123 HIS B O 1
ATOM 6366 N N . ASN B 1 124 ? 8.141 -20.625 1.701 1 93.5 124 ASN B N 1
ATOM 6367 C CA . ASN B 1 124 ? 7.094 -20.328 0.726 1 93.5 124 ASN B CA 1
ATOM 6368 C C . ASN B 1 124 ? 7.004 -18.844 0.429 1 93.5 124 ASN B C 1
ATOM 6370 O O . ASN B 1 124 ? 6.789 -18.031 1.336 1 93.5 124 ASN B O 1
ATOM 6374 N N . SER B 1 125 ? 7.254 -18.484 -0.809 1 90.69 125 SER B N 1
ATOM 6375 C CA . SER B 1 125 ? 7.312 -17.062 -1.148 1 90.69 125 SER B CA 1
ATOM 6376 C C . SER B 1 125 ? 6.113 -16.641 -1.996 1 90.69 125 SER B C 1
ATOM 6378 O O . SER B 1 125 ? 5.551 -17.453 -2.725 1 90.69 125 SER B O 1
ATOM 6380 N N . SER B 1 126 ? 5.777 -15.359 -1.866 1 90.88 126 SER B N 1
ATOM 6381 C CA . SER B 1 126 ? 4.645 -14.773 -2.574 1 90.88 126 SER B CA 1
ATOM 6382 C C . SER B 1 126 ? 4.957 -14.578 -4.055 1 90.88 126 SER B C 1
ATOM 6384 O O . SER B 1 126 ? 6.125 -14.469 -4.438 1 90.88 126 SER B O 1
ATOM 6386 N N . SER B 1 127 ? 3.908 -14.602 -4.859 1 92.44 127 SER B N 1
ATOM 6387 C CA . SER B 1 127 ? 4.066 -14.359 -6.289 1 92.44 127 SER B CA 1
ATOM 6388 C C . SER B 1 127 ? 4.316 -12.883 -6.578 1 92.44 127 SER B C 1
ATOM 6390 O O . SER B 1 127 ? 4.789 -12.523 -7.66 1 92.44 127 SER B O 1
ATOM 6392 N N . CYS B 1 128 ? 3.889 -12.047 -5.664 1 92.94 128 CYS B N 1
ATOM 6393 C CA . CYS B 1 128 ? 4.18 -10.633 -5.855 1 92.94 128 CYS B CA 1
ATOM 6394 C C . CYS B 1 128 ? 5.684 -10.391 -5.918 1 92.94 128 CYS B C 1
ATOM 6396 O O . CYS B 1 128 ? 6.406 -10.68 -4.961 1 92.94 128 CYS B O 1
ATOM 6398 N N . THR B 1 129 ? 6.062 -9.828 -6.945 1 93.31 129 THR B N 1
ATOM 6399 C CA . THR B 1 129 ? 7.48 -9.766 -7.281 1 93.31 129 THR B CA 1
ATOM 6400 C C . THR B 1 129 ? 8.258 -8.984 -6.223 1 93.31 129 THR B C 1
ATOM 6402 O O . THR B 1 129 ? 7.887 -7.859 -5.883 1 93.31 129 THR B O 1
ATOM 6405 N N . GLY B 1 130 ? 9.281 -9.609 -5.684 1 96.31 130 GLY B N 1
ATOM 6406 C CA . GLY B 1 130 ? 10.219 -8.977 -4.766 1 96.31 130 GLY B CA 1
ATOM 6407 C C . GLY B 1 130 ? 9.695 -8.898 -3.344 1 96.31 130 GLY B C 1
ATOM 6408 O O . GLY B 1 130 ? 10.406 -8.438 -2.445 1 96.31 130 GLY B O 1
ATOM 6409 N N . ASN B 1 131 ? 8.484 -9.344 -3.119 1 95.88 131 ASN B N 1
ATOM 6410 C CA . ASN B 1 131 ? 7.84 -9.211 -1.816 1 95.88 131 ASN B CA 1
ATOM 6411 C C . ASN B 1 131 ? 8.633 -9.93 -0.724 1 95.88 131 ASN B C 1
ATOM 6413 O O . ASN B 1 131 ? 8.742 -9.422 0.396 1 95.88 131 ASN B O 1
ATOM 6417 N N . HIS B 1 132 ? 9.188 -11.102 -1 1 97.69 132 HIS B N 1
ATOM 6418 C CA . HIS B 1 132 ? 9.844 -11.945 -0.007 1 97.69 132 HIS B CA 1
ATOM 6419 C C . HIS B 1 132 ? 11.188 -11.359 0.412 1 97.69 132 HIS B C 1
ATOM 6421 O O . HIS B 1 132 ? 11.789 -11.805 1.392 1 97.69 132 HIS B O 1
ATOM 6427 N N . THR B 1 133 ? 11.688 -10.305 -0.309 1 98.62 133 THR B N 1
ATOM 6428 C CA . THR B 1 133 ? 12.961 -9.672 0.047 1 98.62 133 THR B CA 1
ATOM 6429 C C . THR B 1 133 ? 12.906 -9.109 1.463 1 98.62 133 THR B C 1
ATOM 6431 O O . THR B 1 133 ? 13.875 -9.203 2.213 1 98.62 133 THR B O 1
ATOM 6434 N N . LEU B 1 134 ? 11.797 -8.523 1.849 1 98.56 134 LEU B N 1
ATOM 6435 C CA . LEU B 1 134 ? 11.609 -7.973 3.186 1 98.56 134 LEU B CA 1
ATOM 6436 C C . LEU B 1 134 ? 11.578 -9.078 4.23 1 98.56 134 LEU B C 1
ATOM 6438 O O . LEU B 1 134 ? 12.125 -8.922 5.324 1 98.56 134 LEU B O 1
ATOM 6442 N N . HIS B 1 135 ? 10.914 -10.242 3.9 1 98.44 135 HIS B N 1
ATOM 6443 C CA . HIS B 1 135 ? 10.883 -11.383 4.809 1 98.44 135 HIS B CA 1
ATOM 6444 C C . HIS B 1 135 ? 12.289 -11.93 5.051 1 98.44 135 HIS B C 1
ATOM 6446 O O . HIS B 1 135 ? 12.633 -12.273 6.184 1 98.44 135 HIS B O 1
ATOM 6452 N N . ALA B 1 136 ? 13.078 -12 3.955 1 98.81 136 ALA B N 1
ATOM 6453 C CA . ALA B 1 136 ? 14.461 -12.453 4.074 1 98.81 136 ALA B CA 1
ATOM 6454 C C . ALA B 1 136 ? 15.25 -11.562 5.027 1 98.81 136 ALA B C 1
ATOM 6456 O O . ALA B 1 136 ? 16 -12.055 5.867 1 98.81 136 ALA B O 1
ATOM 6457 N N . THR B 1 137 ? 15.07 -10.266 4.898 1 98.88 137 THR B N 1
ATOM 6458 C CA . THR B 1 137 ? 15.758 -9.32 5.773 1 98.88 137 THR B CA 1
ATOM 6459 C C . THR B 1 137 ? 15.305 -9.492 7.219 1 98.88 137 THR B C 1
ATOM 6461 O O . THR B 1 137 ? 16.125 -9.469 8.141 1 98.88 137 THR B O 1
ATOM 6464 N N . GLY B 1 138 ? 13.969 -9.664 7.445 1 98.62 138 GLY B N 1
ATOM 6465 C CA . GLY B 1 138 ? 13.477 -9.945 8.781 1 98.62 138 GLY B CA 1
ATOM 6466 C C . GLY B 1 138 ? 14.078 -11.203 9.383 1 98.62 138 GLY B C 1
ATOM 6467 O O . GLY B 1 138 ? 14.391 -11.234 10.578 1 98.62 138 GLY B O 1
ATOM 6468 N N . MET B 1 139 ? 14.219 -12.266 8.57 1 98.69 139 MET B N 1
ATOM 6469 C CA . MET B 1 139 ? 14.859 -13.492 9.023 1 98.69 139 MET B CA 1
ATOM 6470 C C . MET B 1 139 ? 16.328 -13.25 9.375 1 98.69 139 MET B C 1
ATOM 6472 O O . MET B 1 139 ? 16.828 -13.797 10.352 1 98.69 139 MET B O 1
ATOM 6476 N N . GLY B 1 140 ? 17.031 -12.445 8.531 1 98.88 140 GLY B N 1
ATOM 6477 C CA . GLY B 1 140 ? 18.391 -12.047 8.875 1 98.88 140 GLY B CA 1
ATOM 6478 C C . GLY B 1 140 ? 18.484 -11.383 10.242 1 98.88 140 GLY B C 1
ATOM 6479 O O . GLY B 1 140 ? 19.406 -11.656 11.008 1 98.88 140 GLY B O 1
ATOM 6480 N N . ARG B 1 141 ? 17.562 -10.508 10.562 1 98.56 141 ARG B N 1
ATOM 6481 C CA . ARG B 1 141 ? 17.516 -9.859 11.867 1 98.56 141 ARG B CA 1
ATOM 6482 C C . ARG B 1 141 ? 17.359 -10.883 12.984 1 98.56 141 ARG B C 1
ATOM 6484 O O . ARG B 1 141 ? 17.969 -10.758 14.039 1 98.56 141 ARG B O 1
ATOM 6491 N N . ALA B 1 142 ? 16.438 -11.883 12.766 1 98.5 142 ALA B N 1
ATOM 6492 C CA . ALA B 1 142 ? 16.266 -12.938 13.766 1 98.5 142 ALA B CA 1
ATOM 6493 C C . ALA B 1 142 ? 17.562 -13.68 14.023 1 98.5 142 ALA B C 1
ATOM 6495 O O . ALA B 1 142 ? 17.922 -13.953 15.172 1 98.5 142 ALA B O 1
ATOM 6496 N N . LEU B 1 143 ? 18.312 -14.07 12.922 1 98.5 143 LEU B N 1
ATOM 6497 C CA . LEU B 1 143 ? 19.594 -14.758 13.07 1 98.5 143 LEU B CA 1
ATOM 6498 C C . LEU B 1 143 ? 20.547 -13.953 13.938 1 98.5 143 LEU B C 1
ATOM 6500 O O . LEU B 1 143 ? 21.219 -14.5 14.82 1 98.5 143 LEU B O 1
ATOM 6504 N N . LYS B 1 144 ? 20.641 -12.656 13.648 1 97.75 144 LYS B N 1
ATOM 6505 C CA . LYS B 1 144 ? 21.516 -11.789 14.43 1 97.75 144 LYS B CA 1
ATOM 6506 C C . LYS B 1 144 ? 21.047 -11.695 15.875 1 97.75 144 LYS B C 1
ATOM 6508 O O . LYS B 1 144 ? 21.859 -11.758 16.797 1 97.75 144 LYS B O 1
ATOM 6513 N N . THR B 1 145 ? 19.734 -11.523 16.109 1 97.44 145 THR B N 1
ATOM 6514 C CA . THR B 1 145 ? 19.156 -11.391 17.438 1 97.44 145 THR B CA 1
ATOM 6515 C C . THR B 1 145 ? 19.469 -12.617 18.281 1 97.44 145 THR B C 1
ATOM 6517 O O . THR B 1 145 ? 19.75 -12.5 19.484 1 97.44 145 THR B O 1
ATOM 6520 N N . TYR B 1 146 ? 19.469 -13.742 17.719 1 97.44 146 TYR B N 1
ATOM 6521 C CA . TYR B 1 146 ? 19.672 -14.977 18.453 1 97.44 146 TYR B CA 1
ATOM 6522 C C . TYR B 1 146 ? 21.109 -15.461 18.297 1 97.44 146 TYR B C 1
ATOM 6524 O O . TYR B 1 146 ? 21.422 -16.609 18.625 1 97.44 146 TYR B O 1
ATOM 6532 N N . LYS B 1 147 ? 22.016 -14.719 17.672 1 97.25 147 LYS B N 1
ATOM 6533 C CA . LYS B 1 147 ? 23.469 -14.906 17.594 1 97.25 147 LYS B CA 1
ATOM 6534 C C . LYS B 1 147 ? 23.828 -16.172 16.812 1 97.25 147 LYS B C 1
ATOM 6536 O O . LYS B 1 147 ? 24.734 -16.906 17.188 1 97.25 147 LYS B O 1
ATOM 6541 N N . GLU B 1 148 ? 22.969 -16.406 15.844 1 97.31 148 GLU B N 1
ATOM 6542 C CA . GLU B 1 148 ? 23.312 -17.469 14.898 1 97.31 148 GLU B CA 1
ATOM 6543 C C . GLU B 1 148 ? 24.281 -16.969 13.844 1 97.31 148 GLU B C 1
ATOM 6545 O O . GLU B 1 148 ? 23.875 -16.594 12.734 1 97.31 148 GLU B O 1
ATOM 6550 N N . LYS B 1 149 ? 25.547 -17.141 14.016 1 96.56 149 LYS B N 1
ATOM 6551 C CA . LYS B 1 149 ? 26.578 -16.531 13.18 1 96.56 149 LYS B CA 1
ATOM 6552 C C . LYS B 1 149 ? 26.969 -17.453 12.031 1 96.56 149 LYS B C 1
ATOM 6554 O O . LYS B 1 149 ? 27.609 -17.016 11.07 1 96.56 149 LYS B O 1
ATOM 6559 N N . ASP B 1 150 ? 26.578 -18.719 12.133 1 97.75 150 ASP B N 1
ATOM 6560 C CA . ASP B 1 150 ? 26.969 -19.688 11.125 1 97.75 150 ASP B CA 1
ATOM 6561 C C . ASP B 1 150 ? 25.812 -19.984 10.172 1 97.75 150 ASP B C 1
ATOM 6563 O O . ASP B 1 150 ? 25.672 -21.094 9.656 1 97.75 150 ASP B O 1
ATOM 6567 N N . ALA B 1 151 ? 24.859 -19.125 10.008 1 98.44 151 ALA B N 1
ATOM 6568 C CA . ALA B 1 151 ? 23.734 -19.25 9.086 1 98.44 151 ALA B CA 1
ATOM 6569 C C . ALA B 1 151 ? 23.562 -18 8.234 1 98.44 151 ALA B C 1
ATOM 6571 O O . ALA B 1 151 ? 23.938 -16.906 8.656 1 98.44 151 ALA B O 1
ATOM 6572 N N . VAL B 1 152 ? 23.047 -18.156 7.031 1 98.75 152 VAL B N 1
ATOM 6573 C CA . VAL B 1 152 ? 22.75 -17.031 6.156 1 98.75 152 VAL B CA 1
ATOM 6574 C C . VAL B 1 152 ? 21.328 -17.156 5.617 1 98.75 152 VAL B C 1
ATOM 6576 O O . VAL B 1 152 ? 20.703 -18.219 5.73 1 98.75 152 VAL B O 1
ATOM 6579 N N . VAL B 1 153 ? 20.812 -16.062 5.195 1 98.94 153 VAL B N 1
ATOM 6580 C CA . VAL B 1 153 ? 19.562 -16.031 4.457 1 98.94 153 VAL B CA 1
ATOM 6581 C C . VAL B 1 153 ? 19.828 -15.742 2.984 1 98.94 153 VAL B C 1
ATOM 6583 O O . VAL B 1 153 ? 20.547 -14.797 2.66 1 98.94 153 VAL B O 1
ATOM 6586 N N . ILE B 1 154 ? 19.297 -16.516 2.061 1 98.94 154 ILE B N 1
ATOM 6587 C CA . ILE B 1 154 ? 19.453 -16.297 0.624 1 98.94 154 ILE B CA 1
ATOM 6588 C C . ILE B 1 154 ? 18.094 -15.922 0.021 1 98.94 154 ILE B C 1
ATOM 6590 O O . ILE B 1 154 ? 17.125 -16.656 0.151 1 98.94 154 ILE B O 1
ATOM 6594 N N . SER B 1 155 ? 18.016 -14.781 -0.498 1 98.75 155 SER B N 1
ATOM 6595 C CA . SER B 1 155 ? 16.844 -14.289 -1.212 1 98.75 155 SER B CA 1
ATOM 6596 C C . SER B 1 155 ? 17.094 -14.25 -2.717 1 98.75 155 SER B C 1
ATOM 6598 O O . SER B 1 155 ? 18 -13.562 -3.184 1 98.75 155 SER B O 1
ATOM 6600 N N . SER B 1 156 ? 16.281 -14.984 -3.465 1 98.62 156 SER B N 1
ATOM 6601 C CA . SER B 1 156 ? 16.422 -15.094 -4.914 1 98.62 156 SER B CA 1
ATOM 6602 C C . SER B 1 156 ? 15.305 -14.352 -5.637 1 98.62 156 SER B C 1
ATOM 6604 O O . SER B 1 156 ? 14.141 -14.453 -5.246 1 98.62 156 SER B O 1
ATOM 6606 N N . GLN B 1 157 ? 15.656 -13.547 -6.68 1 98.44 157 GLN B N 1
ATOM 6607 C CA . GLN B 1 157 ? 14.625 -12.812 -7.41 1 98.44 157 GLN B CA 1
ATOM 6608 C C . GLN B 1 157 ? 15.133 -12.383 -8.789 1 98.44 157 GLN B C 1
ATOM 6610 O O . GLN B 1 157 ? 16.328 -12.477 -9.07 1 98.44 157 GLN B O 1
ATOM 6615 N N . GLY B 1 158 ? 14.203 -12 -9.664 1 98 158 GLY B N 1
ATOM 6616 C CA . GLY B 1 158 ? 14.562 -11.414 -10.945 1 98 158 GLY B CA 1
ATOM 6617 C C . GLY B 1 158 ? 15.008 -9.969 -10.844 1 98 158 GLY B C 1
ATOM 6618 O O . GLY B 1 158 ? 14.641 -9.266 -9.891 1 98 158 GLY B O 1
ATOM 6619 N N . GLU B 1 159 ? 15.75 -9.516 -11.875 1 97.88 159 GLU B N 1
ATOM 6620 C CA . GLU B 1 159 ? 16.281 -8.164 -11.844 1 97.88 159 GLU B CA 1
ATOM 6621 C C . GLU B 1 159 ? 15.172 -7.121 -11.906 1 97.88 159 GLU B C 1
ATOM 6623 O O . GLU B 1 159 ? 15.305 -6.023 -11.367 1 97.88 159 GLU B O 1
ATOM 6628 N N . SER B 1 160 ? 14.047 -7.438 -12.57 1 96.88 160 SER B N 1
ATOM 6629 C CA . SER B 1 160 ? 12.961 -6.473 -12.734 1 96.88 160 SER B CA 1
ATOM 6630 C C . SER B 1 160 ? 12.289 -6.168 -11.398 1 96.88 160 SER B C 1
ATOM 6632 O O . SER B 1 160 ? 11.727 -5.086 -11.211 1 96.88 160 SER B O 1
ATOM 6634 N N . SER B 1 161 ? 12.336 -7.117 -10.43 1 97.19 161 SER B N 1
ATOM 6635 C CA . SER B 1 161 ? 11.727 -6.926 -9.117 1 97.19 161 SER B CA 1
ATOM 6636 C C . SER B 1 161 ? 12.445 -5.832 -8.328 1 97.19 161 SER B C 1
ATOM 6638 O O . SER B 1 161 ? 11.883 -5.273 -7.383 1 97.19 161 SER B O 1
ATOM 6640 N N . VAL B 1 162 ? 13.633 -5.477 -8.758 1 97.56 162 VAL B N 1
ATOM 6641 C CA . VAL B 1 162 ? 14.461 -4.508 -8.055 1 97.56 162 VAL B CA 1
ATOM 6642 C C . VAL B 1 162 ? 13.898 -3.104 -8.25 1 97.56 162 VAL B C 1
ATOM 6644 O O . VAL B 1 162 ? 14.234 -2.182 -7.5 1 97.56 162 VAL B O 1
ATOM 6647 N N . SER B 1 163 ? 12.992 -2.938 -9.227 1 97.25 163 SER B N 1
ATOM 6648 C CA . SER B 1 163 ? 12.328 -1.654 -9.43 1 97.25 163 SER B CA 1
ATOM 6649 C C . SER B 1 163 ? 11.305 -1.385 -8.328 1 97.25 163 SER B C 1
ATOM 6651 O O . SER B 1 163 ? 10.867 -0.246 -8.148 1 97.25 163 SER B O 1
ATOM 6653 N N . GLU B 1 164 ? 10.883 -2.449 -7.57 1 97.25 164 GLU B N 1
ATOM 6654 C CA . GLU B 1 164 ? 9.977 -2.281 -6.438 1 97.25 164 GLU B CA 1
ATOM 6655 C C . GLU B 1 164 ? 10.672 -1.584 -5.273 1 97.25 164 GLU B C 1
ATOM 6657 O O . GLU B 1 164 ? 11.758 -1.996 -4.852 1 97.25 164 GLU B O 1
ATOM 6662 N N . GLY B 1 165 ? 10.031 -0.548 -4.734 1 97.31 165 GLY B N 1
ATOM 6663 C CA . GLY B 1 165 ? 10.625 0.255 -3.676 1 97.31 165 GLY B CA 1
ATOM 6664 C C . GLY B 1 165 ? 10.891 -0.535 -2.41 1 97.31 165 GLY B C 1
ATOM 6665 O O . GLY B 1 165 ? 11.844 -0.24 -1.68 1 97.31 165 GLY B O 1
ATOM 6666 N N . TYR B 1 166 ? 10.047 -1.501 -2.1 1 97.25 166 TYR B N 1
ATOM 6667 C CA . TYR B 1 166 ? 10.258 -2.217 -0.847 1 97.25 166 TYR B CA 1
ATOM 6668 C C . TYR B 1 166 ? 11.492 -3.102 -0.928 1 97.25 166 TYR B C 1
ATOM 6670 O O . TYR B 1 166 ? 12.031 -3.523 0.099 1 97.25 166 TYR B O 1
ATOM 6678 N N . VAL B 1 167 ? 12.07 -3.443 -2.209 1 98.44 167 VAL B N 1
ATOM 6679 C CA . VAL B 1 167 ? 13.367 -4.109 -2.322 1 98.44 167 VAL B CA 1
ATOM 6680 C C . VAL B 1 167 ? 14.477 -3.174 -1.847 1 98.44 167 VAL B C 1
ATOM 6682 O O . VAL B 1 167 ? 15.375 -3.59 -1.112 1 98.44 167 VAL B O 1
ATOM 6685 N N . TYR B 1 168 ? 14.375 -1.874 -2.273 1 98.5 168 TYR B N 1
ATOM 6686 C CA . TYR B 1 168 ? 15.289 -0.849 -1.777 1 98.5 168 TYR B CA 1
ATOM 6687 C C . TYR B 1 168 ? 15.242 -0.767 -0.256 1 98.5 168 TYR B C 1
ATOM 6689 O O . TYR B 1 168 ? 16.281 -0.674 0.399 1 98.5 168 TYR B O 1
ATOM 6697 N N . GLU B 1 169 ? 14.07 -0.766 0.358 1 98.62 169 GLU B N 1
ATOM 6698 C CA . GLU B 1 169 ? 13.906 -0.7 1.807 1 98.62 169 GLU B CA 1
ATOM 6699 C C . GLU B 1 169 ? 14.586 -1.879 2.494 1 98.62 169 GLU B C 1
ATOM 6701 O O . GLU B 1 169 ? 15.234 -1.709 3.527 1 98.62 169 GLU B O 1
ATOM 6706 N N . ALA B 1 170 ? 14.414 -3.096 1.888 1 98.81 170 ALA B N 1
ATOM 6707 C CA . ALA B 1 170 ? 15.016 -4.305 2.441 1 98.81 170 ALA B CA 1
ATOM 6708 C C . ALA B 1 170 ? 16.531 -4.199 2.455 1 98.81 170 ALA B C 1
ATOM 6710 O O . ALA B 1 170 ? 17.172 -4.527 3.457 1 98.81 170 ALA B O 1
ATOM 6711 N N . ILE B 1 171 ? 17.125 -3.744 1.34 1 98.81 171 ILE B N 1
ATOM 6712 C CA . ILE B 1 171 ? 18.578 -3.652 1.208 1 98.81 171 ILE B CA 1
ATOM 6713 C C . ILE B 1 171 ? 19.109 -2.559 2.129 1 98.81 171 ILE B C 1
ATOM 6715 O O . ILE B 1 171 ? 20.141 -2.734 2.779 1 98.81 171 ILE B O 1
ATOM 6719 N N . ASN B 1 172 ? 18.375 -1.411 2.223 1 98.69 172 ASN B N 1
ATOM 6720 C CA . ASN B 1 172 ? 18.734 -0.35 3.158 1 98.69 172 ASN B CA 1
ATOM 6721 C C . ASN B 1 172 ? 18.75 -0.853 4.598 1 98.69 172 ASN B C 1
ATOM 6723 O O . ASN B 1 172 ? 19.688 -0.571 5.348 1 98.69 172 ASN B O 1
ATOM 6727 N N . GLY B 1 173 ? 17.719 -1.591 4.984 1 98.5 173 GLY B N 1
ATOM 6728 C CA . GLY B 1 173 ? 17.641 -2.133 6.332 1 98.5 173 GLY B CA 1
ATOM 6729 C C . GLY B 1 173 ? 18.734 -3.146 6.629 1 98.5 173 GLY B C 1
ATOM 6730 O O . GLY B 1 173 ? 19.359 -3.109 7.699 1 98.5 173 GLY B O 1
ATOM 6731 N N . ALA B 1 174 ? 18.984 -4.066 5.656 1 98.81 174 ALA B N 1
ATOM 6732 C CA . ALA B 1 174 ? 20.016 -5.09 5.84 1 98.81 174 ALA B CA 1
ATOM 6733 C C . ALA B 1 174 ? 21.391 -4.457 5.98 1 98.81 174 ALA B C 1
ATOM 6735 O O . ALA B 1 174 ? 22.219 -4.922 6.773 1 98.81 174 ALA B O 1
ATOM 6736 N N . SER B 1 175 ? 21.641 -3.439 5.148 1 98.69 175 SER B N 1
ATOM 6737 C CA . SER B 1 175 ? 22.906 -2.707 5.223 1 98.69 175 SER B CA 1
ATOM 6738 C C . SER B 1 175 ? 23.047 -1.996 6.562 1 98.69 175 SER B C 1
ATOM 6740 O O . SER B 1 175 ? 24.094 -2.078 7.203 1 98.69 175 SER B O 1
ATOM 6742 N N . ASN B 1 176 ? 22.016 -1.317 6.977 1 98.25 176 ASN B N 1
ATOM 6743 C CA . ASN B 1 176 ? 22.031 -0.542 8.211 1 98.25 176 ASN B CA 1
ATOM 6744 C C . ASN B 1 176 ? 22.234 -1.436 9.43 1 98.25 176 ASN B C 1
ATOM 6746 O O . ASN B 1 176 ? 23.016 -1.106 10.32 1 98.25 176 ASN B O 1
ATOM 6750 N N . GLU B 1 177 ? 21.578 -2.6 9.484 1 97.75 177 GLU B N 1
ATOM 6751 C CA . GLU B 1 177 ? 21.641 -3.506 10.625 1 97.75 177 GLU B CA 1
ATOM 6752 C C . GLU B 1 177 ? 22.766 -4.523 10.469 1 97.75 177 GLU B C 1
ATOM 6754 O O . GLU B 1 177 ? 23 -5.344 11.359 1 97.75 177 GLU B O 1
ATOM 6759 N N . GLN B 1 178 ? 23.484 -4.461 9.328 1 98.44 178 GLN B N 1
ATOM 6760 C CA . GLN B 1 178 ? 24.562 -5.406 9.047 1 98.44 178 GLN B CA 1
ATOM 6761 C C . GLN B 1 178 ? 24.094 -6.848 9.227 1 98.44 178 GLN B C 1
ATOM 6763 O O . GLN B 1 178 ? 24.562 -7.547 10.125 1 98.44 178 GLN B O 1
ATOM 6768 N N . LEU B 1 179 ? 23.203 -7.285 8.32 1 98.81 179 LEU B N 1
ATOM 6769 C CA . LEU B 1 179 ? 22.578 -8.594 8.414 1 98.81 179 LEU B CA 1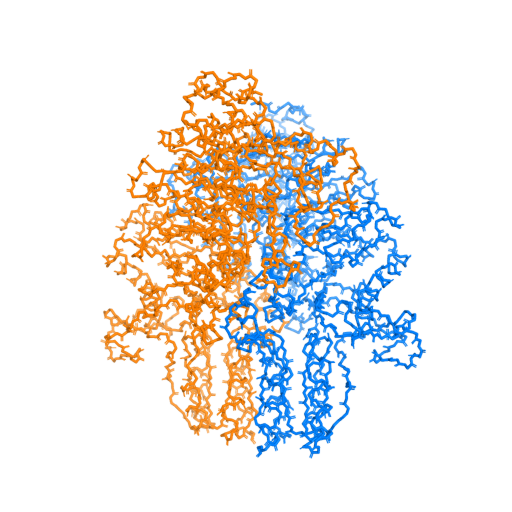
ATOM 6770 C C . LEU B 1 179 ? 23.188 -9.562 7.41 1 98.81 179 LEU B C 1
ATOM 6772 O O . LEU B 1 179 ? 23.562 -9.164 6.309 1 98.81 179 LEU B O 1
ATOM 6776 N N . PRO B 1 180 ? 23.266 -10.844 7.734 1 98.81 180 PRO B N 1
ATOM 6777 C CA . PRO B 1 180 ? 23.844 -11.852 6.84 1 98.81 180 PRO B CA 1
ATOM 6778 C C . PRO B 1 180 ? 22.859 -12.32 5.77 1 98.81 180 PRO B C 1
ATOM 6780 O O . PRO B 1 180 ? 22.516 -13.508 5.73 1 98.81 180 PRO B O 1
ATOM 6783 N N . VAL B 1 181 ? 22.469 -11.508 4.906 1 98.94 181 VAL B N 1
ATOM 6784 C CA . VAL B 1 181 ? 21.516 -11.797 3.836 1 98.94 181 VAL B CA 1
ATOM 6785 C C . VAL B 1 181 ? 22.219 -11.711 2.482 1 98.94 181 VAL B C 1
ATOM 6787 O O . VAL B 1 181 ? 22.938 -10.75 2.215 1 98.94 181 VAL B O 1
ATOM 6790 N N . VAL B 1 182 ? 22.062 -12.711 1.664 1 98.94 182 VAL B N 1
ATOM 6791 C CA . VAL B 1 182 ? 22.547 -12.727 0.289 1 98.94 182 VAL B CA 1
ATOM 6792 C C . VAL B 1 182 ? 21.375 -12.508 -0.674 1 98.94 182 VAL B C 1
ATOM 6794 O O . VAL B 1 182 ? 20.516 -13.375 -0.808 1 98.94 182 VAL B O 1
ATOM 6797 N N . PHE B 1 183 ? 21.391 -11.367 -1.287 1 98.94 183 PHE B N 1
ATOM 6798 C CA . PHE B 1 183 ? 20.391 -11.062 -2.311 1 98.94 183 PHE B CA 1
ATOM 6799 C C . PHE B 1 183 ? 20.891 -11.469 -3.689 1 98.94 183 PHE B C 1
ATOM 6801 O O . PHE B 1 183 ? 21.891 -10.922 -4.18 1 98.94 183 PHE B O 1
ATOM 6808 N N . VAL B 1 184 ? 20.203 -12.406 -4.352 1 98.94 184 VAL B N 1
ATOM 6809 C CA . VAL B 1 184 ? 20.625 -12.867 -5.668 1 98.94 184 VAL B CA 1
ATOM 6810 C C . VAL B 1 184 ? 19.688 -12.312 -6.738 1 98.94 184 VAL B C 1
ATOM 6812 O O . VAL B 1 184 ? 18.5 -12.664 -6.773 1 98.94 184 VAL B O 1
ATOM 6815 N N . PHE B 1 185 ? 20.25 -11.438 -7.59 1 98.81 185 PHE B N 1
ATOM 6816 C CA . PHE B 1 185 ? 19.531 -10.898 -8.734 1 98.81 185 PHE B CA 1
ATOM 6817 C C . PHE B 1 185 ? 19.797 -11.719 -9.992 1 98.81 185 PHE B C 1
ATOM 6819 O O . PHE B 1 185 ? 20.938 -11.758 -10.477 1 98.81 185 PHE B O 1
ATOM 6826 N N . GLN B 1 186 ? 18.797 -12.391 -10.477 1 98.81 186 GLN B N 1
ATOM 6827 C CA . GLN B 1 186 ? 18.922 -13.141 -11.719 1 98.81 186 GLN B CA 1
ATOM 6828 C C . GLN B 1 186 ? 18.453 -12.312 -12.914 1 98.81 186 GLN B C 1
ATOM 6830 O O . GLN B 1 186 ? 17.266 -12.234 -13.195 1 98.81 186 GLN B O 1
ATOM 6835 N N . ASP B 1 187 ? 19.391 -11.742 -13.609 1 98.56 187 ASP B N 1
ATOM 6836 C CA . ASP B 1 187 ? 19.172 -10.742 -14.656 1 98.56 187 ASP B CA 1
ATOM 6837 C C . ASP B 1 187 ? 19.031 -11.406 -16.016 1 98.56 187 ASP B C 1
ATOM 6839 O O . ASP B 1 187 ? 20.016 -11.781 -16.641 1 98.56 187 ASP B O 1
ATOM 6843 N N . ASN B 1 188 ? 17.812 -11.57 -16.453 1 97.31 188 ASN B N 1
ATOM 6844 C CA . ASN B 1 188 ? 17.594 -12.164 -17.766 1 97.31 188 ASN B CA 1
ATOM 6845 C C . ASN B 1 188 ? 17.109 -11.125 -18.781 1 97.31 188 ASN B C 1
ATOM 6847 O O . ASN B 1 188 ? 16.734 -11.469 -19.891 1 97.31 188 ASN B O 1
ATOM 6851 N N . GLY B 1 189 ? 16.969 -9.867 -18.297 1 96.06 189 GLY B N 1
ATOM 6852 C CA . GLY B 1 189 ? 16.781 -8.742 -19.188 1 96.06 189 GLY B CA 1
ATOM 6853 C C . GLY B 1 189 ? 15.344 -8.305 -19.328 1 96.06 189 GLY B C 1
ATOM 6854 O O . GLY B 1 189 ? 15.039 -7.309 -19.984 1 96.06 189 GLY B O 1
ATOM 6855 N N . TYR B 1 190 ? 14.391 -9.031 -18.656 1 95.44 190 TYR B N 1
ATOM 6856 C CA . TYR B 1 190 ? 12.984 -8.711 -18.891 1 95.44 190 TYR B CA 1
ATOM 6857 C C . TYR B 1 190 ? 12.164 -8.836 -17.625 1 95.44 190 TYR B C 1
ATOM 6859 O O . TYR B 1 190 ? 12.43 -9.703 -16.781 1 95.44 190 TYR B O 1
ATOM 6867 N N . GLY B 1 191 ? 11.281 -7.965 -17.391 1 94.81 191 GLY B N 1
ATOM 6868 C CA . GLY B 1 191 ? 10.078 -8.219 -16.625 1 94.81 191 GLY B CA 1
ATOM 6869 C C . GLY B 1 191 ? 8.883 -8.586 -17.469 1 94.81 191 GLY B C 1
ATOM 6870 O O . GLY B 1 191 ? 8.188 -7.703 -17.984 1 94.81 191 GLY B O 1
ATOM 6871 N N . ILE B 1 192 ? 8.508 -9.797 -17.531 1 93.56 192 ILE B N 1
ATOM 6872 C CA . ILE B 1 192 ? 7.555 -10.367 -18.484 1 93.56 192 ILE B CA 1
ATOM 6873 C C . ILE B 1 192 ? 7.898 -9.922 -19.891 1 93.56 192 ILE B C 1
ATOM 6875 O O . ILE B 1 192 ? 8.672 -10.586 -20.594 1 93.56 192 ILE B O 1
ATOM 6879 N N . SER B 1 193 ? 7.387 -8.797 -20.406 1 93.56 193 SER B N 1
ATOM 6880 C CA . SER B 1 193 ? 7.668 -8.32 -21.75 1 93.56 193 SER B CA 1
ATOM 6881 C C . SER B 1 193 ? 8.328 -6.945 -21.734 1 93.56 193 SER B C 1
ATOM 6883 O O . SER B 1 193 ? 8.57 -6.348 -22.781 1 93.56 193 SER B O 1
ATOM 6885 N N . VAL B 1 194 ? 8.609 -6.398 -20.609 1 94.31 194 VAL B N 1
ATOM 6886 C CA . VAL B 1 194 ? 9.211 -5.078 -20.469 1 94.31 194 VAL B CA 1
ATOM 6887 C C . VAL B 1 194 ? 10.734 -5.211 -20.422 1 94.31 194 VAL B C 1
ATOM 6889 O O . VAL B 1 194 ? 11.289 -5.781 -19.484 1 94.31 194 VAL B O 1
ATOM 6892 N N . PRO B 1 195 ? 11.406 -4.676 -21.375 1 94.38 195 PRO B N 1
ATOM 6893 C CA . PRO B 1 195 ? 12.867 -4.766 -21.359 1 94.38 195 PRO B CA 1
ATOM 6894 C C . PRO B 1 195 ? 13.492 -4 -20.188 1 94.38 195 PRO B C 1
ATOM 6896 O O . PRO B 1 195 ? 12.945 -2.98 -19.766 1 94.38 195 PRO B O 1
ATOM 6899 N N . LYS B 1 196 ? 14.57 -4.457 -19.734 1 95.31 196 LYS B N 1
ATOM 6900 C CA . LYS B 1 196 ? 15.281 -3.863 -18.609 1 95.31 196 LYS B CA 1
ATOM 6901 C C . LYS B 1 196 ? 15.578 -2.387 -18.859 1 95.31 196 LYS B C 1
ATOM 6903 O O . LYS B 1 196 ? 15.562 -1.578 -17.922 1 95.31 196 LYS B O 1
ATOM 6908 N N . GLU B 1 197 ? 15.828 -1.989 -20.094 1 94.81 197 GLU B N 1
ATOM 6909 C CA . GLU B 1 197 ? 16.188 -0.613 -20.422 1 94.81 197 GLU B CA 1
ATOM 6910 C C . GLU B 1 197 ? 15.031 0.341 -20.156 1 94.81 197 GLU B C 1
ATOM 6912 O O . GLU B 1 197 ? 15.234 1.542 -19.969 1 94.81 197 GLU B O 1
ATOM 6917 N N . ASP B 1 198 ? 13.773 -0.198 -20.141 1 94.31 198 ASP B N 1
ATOM 6918 C CA . ASP B 1 198 ? 12.609 0.615 -19.797 1 94.31 198 ASP B CA 1
ATOM 6919 C C . ASP B 1 198 ? 12.422 0.707 -18.281 1 94.31 198 ASP B C 1
ATOM 6921 O O . ASP B 1 198 ? 11.633 1.518 -17.797 1 94.31 198 ASP B O 1
ATOM 6925 N N . GLN B 1 199 ? 13.219 -0.059 -17.547 1 95.75 199 GLN B N 1
ATOM 6926 C CA . GLN B 1 199 ? 13.008 -0.188 -16.109 1 95.75 199 GLN B CA 1
ATOM 6927 C C . GLN B 1 199 ? 14.047 0.604 -15.328 1 95.75 199 GLN B C 1
ATOM 6929 O O . GLN B 1 199 ? 13.766 1.102 -14.234 1 95.75 199 GLN B O 1
ATOM 6934 N N . THR B 1 200 ? 15.227 0.675 -15.773 1 97.31 200 THR B N 1
ATOM 6935 C CA . THR B 1 200 ? 16.344 1.31 -15.07 1 97.31 200 THR B CA 1
ATOM 6936 C C . THR B 1 200 ? 17.391 1.794 -16.062 1 97.31 200 THR B C 1
ATOM 6938 O O . THR B 1 200 ? 17.531 1.236 -17.156 1 97.31 200 THR B O 1
ATOM 6941 N N . ALA B 1 201 ? 18.094 2.854 -15.688 1 97.81 201 ALA B N 1
ATOM 6942 C CA . ALA B 1 201 ? 19.125 3.432 -16.562 1 97.81 201 ALA B CA 1
ATOM 6943 C C . ALA B 1 201 ? 20.375 2.561 -16.594 1 97.81 201 ALA B C 1
ATOM 6945 O O . ALA B 1 201 ? 21 2.398 -17.641 1 97.81 201 ALA B O 1
ATOM 6946 N N . ASN B 1 202 ? 20.719 2.033 -15.422 1 97.94 202 ASN B N 1
ATOM 6947 C CA . ASN B 1 202 ? 21.891 1.163 -15.352 1 97.94 202 ASN B CA 1
ATOM 6948 C C . ASN B 1 202 ? 21.625 -0.186 -16.016 1 97.94 202 ASN B C 1
ATOM 6950 O O . ASN B 1 202 ? 20.594 -0.805 -15.781 1 97.94 202 ASN B O 1
ATOM 6954 N N . ARG B 1 203 ? 22.547 -0.651 -16.828 1 96.44 203 ARG B N 1
ATOM 6955 C CA . ARG B 1 203 ? 22.422 -1.948 -17.484 1 96.44 203 ARG B CA 1
ATOM 6956 C C . ARG B 1 203 ? 22.391 -3.078 -16.469 1 96.44 203 ARG B C 1
ATOM 6958 O O . ARG B 1 203 ? 21.641 -4.051 -16.625 1 96.44 203 ARG B O 1
ATOM 6965 N N . LYS B 1 204 ? 23.25 -3.023 -15.5 1 97.56 204 LYS B N 1
ATOM 6966 C CA . LYS B 1 204 ? 23.203 -3.916 -14.352 1 97.56 204 LYS B CA 1
ATOM 6967 C C . LYS B 1 204 ? 22.516 -3.244 -13.164 1 97.56 204 LYS B C 1
ATOM 6969 O O . LYS B 1 204 ? 23.031 -2.271 -12.609 1 97.56 204 LYS B O 1
ATOM 6974 N N . VAL B 1 205 ? 21.438 -3.791 -12.75 1 97.75 205 VAL B N 1
ATOM 6975 C CA . VAL B 1 205 ? 20.562 -3.125 -11.781 1 97.75 205 VAL B CA 1
ATOM 6976 C C . VAL B 1 205 ? 21.281 -2.994 -10.445 1 97.75 205 VAL B C 1
ATOM 6978 O O . VAL B 1 205 ? 21.062 -2.035 -9.703 1 97.75 205 VAL B O 1
ATOM 6981 N N . ALA B 1 206 ? 22.219 -3.904 -10.117 1 98.25 206 ALA B N 1
ATOM 6982 C CA . ALA B 1 206 ? 22.938 -3.883 -8.844 1 98.25 206 ALA B CA 1
ATOM 6983 C C . ALA B 1 206 ? 23.766 -2.613 -8.711 1 98.25 206 ALA B C 1
ATOM 6985 O O . ALA B 1 206 ? 24.094 -2.193 -7.598 1 98.25 206 ALA B O 1
ATOM 6986 N N . ARG B 1 207 ? 24.125 -1.96 -9.828 1 98.06 207 ARG B N 1
ATOM 6987 C CA . ARG B 1 207 ? 24.891 -0.721 -9.797 1 98.06 207 ARG B CA 1
ATOM 6988 C C . ARG B 1 207 ? 24.141 0.373 -9.039 1 98.06 207 ARG B C 1
ATOM 6990 O O . ARG B 1 207 ? 24.766 1.251 -8.438 1 98.06 207 ARG B O 1
ATOM 6997 N N . ASN B 1 208 ? 22.797 0.345 -9.094 1 98.25 208 ASN B N 1
ATOM 6998 C CA . ASN B 1 208 ? 21.984 1.313 -8.352 1 98.25 208 ASN B CA 1
ATOM 6999 C C . ASN B 1 208 ? 22.328 1.307 -6.867 1 98.25 208 ASN B C 1
ATOM 7001 O O . ASN B 1 208 ? 22.016 2.26 -6.152 1 98.25 208 ASN B O 1
ATOM 7005 N N . PHE B 1 209 ? 23.047 0.242 -6.375 1 98.44 209 PHE B N 1
ATOM 7006 C CA . PHE B 1 209 ? 23.25 0.078 -4.941 1 98.44 209 PHE B CA 1
ATOM 7007 C C . PHE B 1 209 ? 24.719 0.204 -4.582 1 98.44 209 PHE B C 1
ATOM 7009 O O . PHE B 1 209 ? 25.125 -0.071 -3.447 1 98.44 209 PHE B O 1
ATOM 7016 N N . GLU B 1 210 ? 25.562 0.601 -5.441 1 97.88 210 GLU B N 1
ATOM 7017 C CA . GLU B 1 210 ? 27.016 0.623 -5.234 1 97.88 210 GLU B CA 1
ATOM 7018 C C . GLU B 1 210 ? 27.406 1.665 -4.191 1 97.88 210 GLU B C 1
ATOM 7020 O O . GLU B 1 210 ? 28.484 1.577 -3.592 1 97.88 210 GLU B O 1
ATOM 7025 N N . GLY B 1 211 ? 26.516 2.619 -3.9 1 97.75 211 GLY B N 1
ATOM 7026 C CA . GLY B 1 211 ? 26.828 3.668 -2.941 1 97.75 211 GLY B CA 1
ATOM 7027 C C . GLY B 1 211 ? 26.5 3.281 -1.51 1 97.75 211 GLY B C 1
ATOM 7028 O O . GLY B 1 211 ? 26.859 3.998 -0.572 1 97.75 211 GLY B O 1
ATOM 7029 N N . PHE B 1 212 ? 25.938 2.104 -1.265 1 98.19 212 PHE B N 1
ATOM 7030 C CA . PHE B 1 212 ? 25.516 1.681 0.068 1 98.19 212 PHE B CA 1
ATOM 7031 C C . PHE B 1 212 ? 26.719 1.312 0.92 1 98.19 212 PHE B C 1
ATOM 7033 O O . PHE B 1 212 ? 27.656 0.663 0.439 1 98.19 212 PHE B O 1
ATOM 7040 N N . LYS B 1 213 ? 26.688 1.722 2.154 1 97.62 213 LYS B N 1
ATOM 7041 C CA . LYS B 1 213 ? 27.672 1.266 3.135 1 97.62 213 LYS B CA 1
ATOM 7042 C C . LYS B 1 213 ? 27.359 -0.15 3.609 1 97.62 213 LYS B C 1
ATOM 7044 O O . LYS B 1 213 ? 26.203 -0.575 3.59 1 97.62 213 LYS B O 1
ATOM 7049 N N . HIS B 1 214 ? 28.359 -0.982 3.975 1 98.38 214 HIS B N 1
ATOM 7050 C CA . HIS B 1 214 ? 28.281 -2.314 4.562 1 98.38 214 HIS B CA 1
ATOM 7051 C C . HIS B 1 214 ? 27.641 -3.305 3.596 1 98.38 214 HIS B C 1
ATOM 7053 O O . HIS B 1 214 ? 26.938 -4.227 4.02 1 98.38 214 HIS B O 1
ATOM 7059 N N . LEU B 1 215 ? 27.672 -3.051 2.318 1 98.62 215 LEU B N 1
ATOM 7060 C CA . LEU B 1 215 ? 27.109 -3.924 1.287 1 98.62 215 LEU B CA 1
ATOM 7061 C C . LEU B 1 215 ? 28.188 -4.316 0.277 1 98.62 215 LEU B C 1
ATOM 7063 O O . LEU B 1 215 ? 28.891 -3.455 -0.247 1 98.62 215 LEU B O 1
ATOM 7067 N N . ARG B 1 216 ? 28.344 -5.566 0.104 1 98.19 216 ARG B N 1
ATOM 7068 C CA . ARG B 1 216 ? 29.219 -6.062 -0.949 1 98.19 216 ARG B CA 1
ATOM 7069 C C . ARG B 1 216 ? 28.422 -6.477 -2.182 1 98.19 216 ARG B C 1
ATOM 7071 O O . ARG B 1 216 ? 27.344 -7.039 -2.061 1 98.19 216 ARG B O 1
ATOM 7078 N N . ILE B 1 217 ? 28.922 -6.172 -3.369 1 98.56 217 ILE B N 1
ATOM 7079 C CA . ILE B 1 217 ? 28.281 -6.562 -4.617 1 98.56 217 ILE B CA 1
ATOM 7080 C C . ILE B 1 217 ? 29.219 -7.445 -5.434 1 98.56 217 ILE B C 1
ATOM 7082 O O . ILE B 1 217 ? 30.375 -7.082 -5.656 1 98.56 217 ILE B O 1
ATOM 7086 N N . ILE B 1 218 ? 28.719 -8.586 -5.836 1 98.5 218 ILE B N 1
ATOM 7087 C CA . ILE B 1 218 ? 29.453 -9.539 -6.672 1 98.5 218 ILE B CA 1
ATOM 7088 C C . ILE B 1 218 ? 28.734 -9.719 -8 1 98.5 218 ILE B C 1
ATOM 7090 O O . ILE B 1 218 ? 27.516 -9.953 -8.031 1 98.5 218 ILE B O 1
ATOM 7094 N N . TYR B 1 219 ? 29.406 -9.516 -9.086 1 98.19 219 TYR B N 1
ATOM 7095 C CA . TYR B 1 219 ? 28.875 -9.781 -10.414 1 98.19 219 TYR B CA 1
ATOM 7096 C C . TYR B 1 219 ? 29.375 -11.117 -10.945 1 98.19 219 TYR B C 1
ATOM 7098 O O . TYR B 1 219 ? 30.531 -11.484 -10.742 1 98.19 219 TYR B O 1
ATOM 7106 N N . CYS B 1 220 ? 28.531 -11.914 -11.586 1 97.94 220 CYS B N 1
ATOM 7107 C CA . CYS B 1 220 ? 28.969 -13.172 -12.18 1 97.94 220 CYS B CA 1
ATOM 7108 C C . CYS B 1 220 ? 28.156 -13.492 -13.43 1 97.94 220 CYS B C 1
ATOM 7110 O O . CYS B 1 220 ? 27.156 -12.828 -13.719 1 97.94 220 CYS B O 1
ATOM 7112 N N . ASN B 1 221 ? 28.688 -14.406 -14.234 1 98 221 ASN B N 1
ATOM 7113 C CA . ASN B 1 221 ? 27.969 -15.008 -15.352 1 98 221 ASN B CA 1
ATOM 7114 C C . ASN B 1 221 ? 27.047 -16.141 -14.883 1 98 221 ASN B C 1
ATOM 7116 O O . ASN B 1 221 ? 27.516 -17.266 -14.68 1 98 221 ASN B O 1
ATOM 7120 N N . GLY B 1 222 ? 25.766 -15.797 -14.812 1 98.31 222 GLY B N 1
ATOM 7121 C CA . GLY B 1 222 ? 24.812 -16.734 -14.273 1 98.31 222 GLY B CA 1
ATOM 7122 C C . GLY B 1 222 ? 24.594 -17.953 -15.156 1 98.31 222 GLY B C 1
ATOM 7123 O O . GLY B 1 222 ? 24.031 -18.953 -14.719 1 98.31 222 GLY B O 1
ATOM 7124 N N . LYS B 1 223 ? 25.109 -17.906 -16.391 1 97.81 223 LYS B N 1
ATOM 7125 C CA . LYS B 1 223 ? 25 -19.031 -17.328 1 97.81 223 LYS B CA 1
ATOM 7126 C C . LYS B 1 223 ? 26.141 -20.031 -17.109 1 97.81 223 LYS B C 1
ATOM 7128 O O . LYS B 1 223 ? 26.031 -21.188 -17.516 1 97.81 223 LYS B O 1
ATOM 7133 N N . ASP B 1 224 ? 27.203 -19.562 -16.547 1 97.81 224 ASP B N 1
ATOM 7134 C CA . ASP B 1 224 ? 28.375 -20.391 -16.328 1 97.81 224 ASP B CA 1
ATOM 7135 C C . ASP B 1 224 ? 28.328 -21.047 -14.953 1 97.81 224 ASP B C 1
ATOM 7137 O O . ASP B 1 224 ? 28.312 -20.375 -13.93 1 97.81 224 ASP B O 1
ATOM 7141 N N . VAL B 1 225 ? 28.406 -22.344 -14.969 1 98.38 225 VAL B N 1
ATOM 7142 C CA . VAL B 1 225 ? 28.25 -23.141 -13.75 1 98.38 225 VAL B CA 1
ATOM 7143 C C . VAL B 1 225 ? 29.359 -22.781 -12.766 1 98.38 225 VAL B C 1
ATOM 7145 O O . VAL B 1 225 ? 29.109 -22.562 -11.586 1 98.38 225 VAL B O 1
ATOM 7148 N N . PHE B 1 226 ? 30.578 -22.703 -13.234 1 98.5 226 PHE B N 1
ATOM 7149 C CA . PHE B 1 226 ? 31.719 -22.516 -12.352 1 98.5 226 PHE B CA 1
ATOM 7150 C C . PHE B 1 226 ? 31.766 -21.094 -11.812 1 98.5 226 PHE B C 1
ATOM 7152 O O . PHE B 1 226 ? 32.031 -20.875 -10.625 1 98.5 226 PHE B O 1
ATOM 7159 N N . ASP B 1 227 ? 31.516 -20.125 -12.672 1 98.19 227 ASP B N 1
ATOM 7160 C CA . ASP B 1 227 ? 31.484 -18.75 -12.211 1 98.19 227 ASP B CA 1
ATOM 7161 C C . ASP B 1 227 ? 30.375 -18.531 -11.18 1 98.19 227 ASP B C 1
ATOM 7163 O O . ASP B 1 227 ? 30.578 -17.828 -10.188 1 98.19 227 ASP B O 1
ATOM 7167 N N . SER B 1 228 ? 29.266 -19.109 -11.422 1 98.69 228 SER B N 1
ATOM 7168 C CA . SER B 1 228 ? 28.141 -19.031 -10.5 1 98.69 228 SER B CA 1
ATOM 7169 C C . SER B 1 228 ? 28.469 -19.672 -9.156 1 98.69 228 SER B C 1
ATOM 7171 O O . SER B 1 228 ? 28.188 -19.094 -8.102 1 98.69 228 SER B O 1
ATOM 7173 N N . MET B 1 229 ? 29.062 -20.859 -9.227 1 98.69 229 MET B N 1
ATOM 7174 C CA . MET B 1 229 ? 29.422 -21.562 -8 1 98.69 229 MET B CA 1
ATOM 7175 C C . MET B 1 229 ? 30.438 -20.766 -7.195 1 98.69 229 MET B C 1
ATOM 7177 O O . MET B 1 229 ? 30.328 -20.672 -5.969 1 98.69 229 MET B O 1
ATOM 7181 N N . ASN B 1 230 ? 31.422 -20.219 -7.863 1 98.75 230 ASN B N 1
ATOM 7182 C CA . ASN B 1 230 ? 32.438 -19.422 -7.184 1 98.75 230 ASN B CA 1
ATOM 7183 C C . ASN B 1 230 ? 31.812 -18.172 -6.559 1 98.75 230 ASN B C 1
ATOM 7185 O O . ASN B 1 230 ? 32.125 -17.828 -5.418 1 98.75 230 ASN B O 1
ATOM 7189 N N . ALA B 1 231 ? 30.938 -17.469 -7.281 1 98.75 231 ALA B N 1
ATOM 7190 C CA . ALA B 1 231 ? 30.312 -16.234 -6.797 1 98.75 231 ALA B CA 1
ATOM 7191 C C . ALA B 1 231 ? 29.453 -16.516 -5.566 1 98.75 231 ALA B C 1
ATOM 7193 O O . ALA B 1 231 ? 29.531 -15.797 -4.566 1 98.75 231 ALA B O 1
ATOM 7194 N N . MET B 1 232 ? 28.672 -17.547 -5.625 1 98.88 232 MET B N 1
ATOM 7195 C CA . MET B 1 232 ? 27.75 -17.859 -4.523 1 98.88 232 MET B CA 1
ATOM 7196 C C . MET B 1 232 ? 28.531 -18.328 -3.299 1 98.88 232 MET B C 1
ATOM 7198 O O . MET B 1 232 ? 28.156 -18.031 -2.164 1 98.88 232 MET B O 1
ATOM 7202 N N . THR B 1 233 ? 29.547 -19.172 -3.553 1 98.75 233 THR B N 1
ATOM 7203 C CA . THR B 1 233 ? 30.375 -19.609 -2.441 1 98.75 233 THR B CA 1
ATOM 7204 C C . THR B 1 233 ? 31 -18.422 -1.722 1 98.75 233 THR B C 1
ATOM 7206 O O . THR B 1 233 ? 30.953 -18.344 -0.492 1 98.75 233 THR B O 1
ATOM 7209 N N . GLU B 1 234 ? 31.547 -17.547 -2.541 1 98.44 234 GLU B N 1
ATOM 7210 C CA . GLU B 1 234 ? 32.125 -16.344 -1.975 1 98.44 234 GLU B CA 1
ATOM 7211 C C . GLU B 1 234 ? 31.094 -15.508 -1.229 1 98.44 234 GLU B C 1
ATOM 7213 O O . GLU B 1 234 ? 31.359 -15.008 -0.132 1 98.44 234 GLU B O 1
ATOM 7218 N N . ALA B 1 235 ? 29.953 -15.32 -1.793 1 98.75 235 ALA B N 1
ATOM 7219 C CA . ALA B 1 235 ? 28.891 -14.5 -1.207 1 98.75 235 ALA B CA 1
ATOM 7220 C C . ALA B 1 235 ? 28.469 -15.039 0.156 1 98.75 235 ALA B C 1
ATOM 7222 O O . ALA B 1 235 ? 28.344 -14.289 1.123 1 98.75 235 ALA B O 1
ATOM 7223 N N . VAL B 1 236 ? 28.219 -16.328 0.248 1 98.62 236 VAL B N 1
ATOM 7224 C CA . VAL B 1 236 ? 27.766 -16.953 1.481 1 98.62 236 VAL B CA 1
ATOM 7225 C C . VAL B 1 236 ? 28.859 -16.875 2.541 1 98.62 236 VAL B C 1
ATOM 7227 O O . VAL B 1 236 ? 28.594 -16.547 3.697 1 98.62 236 VAL B O 1
ATOM 7230 N N . GLU B 1 237 ? 30.078 -17.188 2.145 1 97.81 237 GLU B N 1
ATOM 7231 C CA . GLU B 1 237 ? 31.188 -17.141 3.092 1 97.81 237 GLU B CA 1
ATOM 7232 C C . GLU B 1 237 ? 31.391 -15.727 3.635 1 97.81 237 GLU B C 1
ATOM 7234 O O . GLU B 1 237 ? 31.609 -15.539 4.836 1 97.81 237 GLU B O 1
ATOM 7239 N N . TRP B 1 238 ? 31.312 -14.812 2.744 1 97.56 238 TRP B N 1
ATOM 7240 C CA . TRP B 1 238 ? 31.5 -13.422 3.148 1 97.56 238 TRP B CA 1
ATOM 7241 C C . TRP B 1 238 ? 30.391 -12.969 4.078 1 97.56 238 TRP B C 1
ATOM 7243 O O . TRP B 1 238 ? 30.641 -12.312 5.094 1 97.56 238 TRP B O 1
ATOM 7253 N N . ALA B 1 239 ? 29.141 -13.234 3.754 1 98.56 239 ALA B N 1
ATOM 7254 C CA . ALA B 1 239 ? 28 -12.852 4.578 1 98.56 239 ALA B CA 1
ATOM 7255 C C . ALA B 1 239 ? 28.094 -13.461 5.973 1 98.56 239 ALA B C 1
ATOM 7257 O O . ALA B 1 239 ? 27.75 -12.82 6.965 1 98.56 239 ALA B O 1
ATOM 7258 N N . LYS B 1 240 ? 28.531 -14.703 6.047 1 97.69 240 LYS B N 1
ATOM 7259 C CA . LYS B 1 240 ? 28.703 -15.375 7.332 1 97.69 240 LYS B CA 1
ATOM 7260 C C . LYS B 1 240 ? 29.812 -14.734 8.156 1 97.69 240 LYS B C 1
ATOM 7262 O O . LYS B 1 240 ? 29.625 -14.453 9.344 1 97.69 240 LYS B O 1
ATOM 7267 N N . LYS B 1 241 ? 30.891 -14.492 7.516 1 97.69 241 LYS B N 1
ATOM 7268 C CA . LYS B 1 241 ? 32.094 -13.992 8.203 1 97.69 241 LYS B CA 1
ATOM 7269 C C . LYS B 1 241 ? 31.875 -12.547 8.664 1 97.69 241 LYS B C 1
ATOM 7271 O O . LYS B 1 241 ? 32.188 -12.211 9.812 1 97.69 241 LYS B O 1
ATOM 7276 N N . GLU B 1 242 ? 31.344 -11.719 7.77 1 98.06 242 GLU B N 1
ATOM 7277 C CA . GLU B 1 242 ? 31.281 -10.281 8.023 1 98.06 242 GLU B CA 1
ATOM 7278 C C . GLU B 1 242 ? 29.953 -9.891 8.664 1 98.06 242 GLU B C 1
ATOM 7280 O O . GLU B 1 242 ? 29.828 -8.797 9.219 1 98.06 242 GLU B O 1
ATOM 7285 N N . GLN B 1 243 ? 29.016 -10.797 8.594 1 98.12 243 GLN B N 1
ATOM 7286 C CA . GLN B 1 243 ? 27.672 -10.5 9.078 1 98.12 243 GLN B CA 1
ATOM 7287 C C . GLN B 1 243 ? 27.125 -9.234 8.43 1 98.12 243 GLN B C 1
ATOM 7289 O O . GLN B 1 243 ? 26.609 -8.344 9.117 1 98.12 243 GLN B O 1
ATOM 7294 N N . LYS B 1 244 ? 27.281 -9.102 7.117 1 98.69 244 LYS B N 1
ATOM 7295 C CA . LYS B 1 244 ? 26.812 -8.008 6.273 1 98.69 244 LYS B CA 1
ATOM 7296 C C . LYS B 1 244 ? 26.188 -8.531 4.984 1 98.69 244 LYS B C 1
ATOM 7298 O O . LYS B 1 244 ? 26.453 -9.664 4.57 1 98.69 244 LYS B O 1
ATOM 7303 N N . PRO B 1 245 ? 25.281 -7.766 4.422 1 98.88 245 PRO B N 1
ATOM 7304 C CA . PRO B 1 245 ? 24.594 -8.258 3.23 1 98.88 245 PRO B CA 1
ATOM 7305 C C . PRO B 1 245 ? 25.469 -8.25 1.984 1 98.88 245 PRO B C 1
ATOM 7307 O O . PRO B 1 245 ? 26.422 -7.465 1.903 1 98.88 245 PRO B O 1
ATOM 7310 N N . VAL B 1 246 ? 25.141 -9.109 1.03 1 98.81 246 VAL B N 1
ATOM 7311 C CA . VAL B 1 246 ? 25.797 -9.227 -0.271 1 98.81 246 VAL B CA 1
ATOM 7312 C C . VAL B 1 246 ? 24.734 -9.258 -1.375 1 98.81 246 VAL B C 1
ATOM 7314 O O . VAL B 1 246 ? 23.688 -9.875 -1.216 1 98.81 246 VAL B O 1
ATOM 7317 N N . ILE B 1 247 ? 24.969 -8.5 -2.432 1 98.88 247 ILE B N 1
ATOM 7318 C CA . ILE B 1 247 ? 24.219 -8.68 -3.666 1 98.88 247 ILE B CA 1
ATOM 7319 C C . ILE B 1 247 ? 25.047 -9.5 -4.656 1 98.88 247 ILE B C 1
ATOM 7321 O O . ILE B 1 247 ? 26.219 -9.203 -4.898 1 98.88 247 ILE B O 1
ATOM 7325 N N . VAL B 1 248 ? 24.5 -10.602 -5.117 1 98.88 248 VAL B N 1
ATOM 7326 C CA . VAL B 1 248 ? 25.047 -11.297 -6.277 1 98.88 248 VAL B CA 1
ATOM 7327 C C . VAL B 1 248 ? 24.203 -10.977 -7.516 1 98.88 248 VAL B C 1
ATOM 7329 O O . VAL B 1 248 ? 23.016 -11.305 -7.566 1 98.88 248 VAL B O 1
ATOM 7332 N N . HIS B 1 249 ? 24.781 -10.273 -8.43 1 98.81 249 HIS B N 1
ATOM 7333 C CA . HIS B 1 249 ? 24.125 -9.992 -9.703 1 98.81 249 HIS B CA 1
ATOM 7334 C C . HIS B 1 249 ? 24.594 -10.961 -10.789 1 98.81 249 HIS B C 1
ATOM 7336 O O . HIS B 1 249 ? 25.719 -10.883 -11.258 1 98.81 249 HIS B O 1
ATOM 7342 N N . ALA B 1 250 ? 23.672 -11.852 -11.195 1 98.75 250 ALA B N 1
ATOM 7343 C CA . ALA B 1 250 ? 24 -12.898 -12.156 1 98.75 250 ALA B CA 1
ATOM 7344 C C . ALA B 1 250 ? 23.422 -12.586 -13.531 1 98.75 250 ALA B C 1
ATOM 7346 O O . ALA B 1 250 ? 22.203 -12.406 -13.672 1 98.75 250 ALA B O 1
ATOM 7347 N N . ASN B 1 251 ? 24.266 -12.477 -14.531 1 98.12 251 ASN B N 1
ATOM 7348 C CA . ASN B 1 251 ? 23.812 -12.305 -15.914 1 98.12 251 ASN B CA 1
ATOM 7349 C C . ASN B 1 251 ? 23.281 -13.617 -16.5 1 98.12 251 ASN B C 1
ATOM 7351 O O . ASN B 1 251 ? 24.047 -14.562 -16.688 1 98.12 251 ASN B O 1
ATOM 7355 N N . CYS B 1 252 ? 22.016 -13.648 -16.75 1 98.19 252 CYS B N 1
ATOM 7356 C CA . CYS B 1 252 ? 21.344 -14.836 -17.281 1 98.19 252 CYS B CA 1
ATOM 7357 C C . CYS B 1 252 ? 20.75 -14.562 -18.656 1 98.19 252 CYS B C 1
ATOM 7359 O O . CYS B 1 252 ? 21.031 -13.531 -19.266 1 98.19 252 CYS B O 1
ATOM 7361 N N . VAL B 1 253 ? 20.094 -15.547 -19.234 1 97.38 253 VAL B N 1
ATOM 7362 C CA . VAL B 1 253 ? 19.25 -15.406 -20.406 1 97.38 253 VAL B CA 1
ATOM 7363 C C . VAL B 1 253 ? 17.922 -16.109 -20.172 1 97.38 253 VAL B C 1
ATOM 7365 O O . VAL B 1 253 ? 17.797 -16.953 -19.281 1 97.38 253 VAL B O 1
ATOM 7368 N N . ARG B 1 254 ? 16.969 -15.68 -20.781 1 97 254 ARG B N 1
ATOM 7369 C CA . ARG B 1 254 ? 15.672 -16.359 -20.766 1 97 254 ARG B CA 1
ATOM 7370 C C . ARG B 1 254 ? 15.406 -17.062 -22.094 1 97 254 ARG B C 1
ATOM 7372 O O . ARG B 1 254 ? 15.117 -16.406 -23.109 1 97 254 ARG B O 1
ATOM 7379 N N . ILE B 1 255 ? 15.43 -18.328 -22.109 1 96.94 255 ILE B N 1
ATOM 7380 C CA . ILE B 1 255 ? 15.344 -19.094 -23.359 1 96.94 255 ILE B CA 1
ATOM 7381 C C . ILE B 1 255 ? 13.891 -19.203 -23.797 1 96.94 255 ILE B C 1
ATOM 7383 O O . ILE B 1 255 ? 13.578 -19.016 -24.969 1 96.94 255 ILE B O 1
ATOM 7387 N N . GLY B 1 256 ? 13.039 -19.484 -22.875 1 94.69 256 GLY B N 1
ATOM 7388 C CA . GLY B 1 256 ? 11.625 -19.594 -23.188 1 94.69 256 GLY B CA 1
ATOM 7389 C C . GLY B 1 256 ? 10.844 -18.328 -22.875 1 94.69 256 GLY B C 1
ATOM 7390 O O . GLY B 1 256 ? 11.43 -17.312 -22.5 1 94.69 256 GLY B O 1
ATOM 7391 N N . SER B 1 257 ? 9.484 -18.375 -23.109 1 95.12 257 SER B N 1
ATOM 7392 C CA . SER B 1 257 ? 8.594 -17.281 -22.734 1 95.12 257 SER B CA 1
ATOM 7393 C C . SER B 1 257 ? 8.594 -17.047 -21.219 1 95.12 257 SER B C 1
ATOM 7395 O O . SER B 1 257 ? 9.148 -17.859 -20.469 1 95.12 257 SER B O 1
ATOM 7397 N N . HIS B 1 258 ? 8.125 -15.914 -20.875 1 95.19 258 HIS B N 1
ATOM 7398 C CA . HIS B 1 258 ? 8.023 -15.625 -19.453 1 95.19 258 HIS B CA 1
ATOM 7399 C C . HIS B 1 258 ? 7.293 -16.734 -18.719 1 95.19 258 HIS B C 1
ATOM 7401 O O . HIS B 1 258 ? 7.75 -17.203 -17.672 1 95.19 258 HIS B O 1
ATOM 7407 N N . SER B 1 259 ? 6.152 -17.125 -19.219 1 93.88 259 SER B N 1
ATOM 7408 C CA . SER B 1 259 ? 5.32 -18.203 -18.688 1 93.88 259 SER B CA 1
ATOM 7409 C C . SER B 1 259 ? 4.562 -18.922 -19.812 1 93.88 259 SER B C 1
ATOM 7411 O O . SER B 1 259 ? 4.641 -18.516 -20.969 1 93.88 259 SER B O 1
ATOM 7413 N N . ASN B 1 260 ? 3.881 -19.953 -19.484 1 91.12 260 ASN B N 1
ATOM 7414 C CA . ASN B 1 260 ? 3.107 -20.688 -20.484 1 91.12 260 ASN B CA 1
ATOM 7415 C C . ASN B 1 260 ? 1.957 -19.844 -21.031 1 91.12 260 ASN B C 1
ATOM 7417 O O . ASN B 1 260 ? 1.358 -20.188 -22.047 1 91.12 260 ASN B O 1
ATOM 7421 N N . SER B 1 261 ? 1.701 -18.641 -20.406 1 87.88 261 SER B N 1
ATOM 7422 C CA . SER B 1 261 ? 0.659 -17.734 -20.891 1 87.88 261 SER B CA 1
ATOM 7423 C C . SER B 1 261 ? 1.249 -16.609 -21.734 1 87.88 261 SER B C 1
ATOM 7425 O O . SER B 1 261 ? 0.516 -15.758 -22.234 1 87.88 261 SER B O 1
ATOM 7427 N N . ASP B 1 262 ? 2.496 -16.609 -21.844 1 91.88 262 ASP B N 1
ATOM 7428 C CA . ASP B 1 262 ? 3.215 -15.57 -22.578 1 91.88 262 ASP B CA 1
ATOM 7429 C C . ASP B 1 262 ? 3.729 -16.094 -23.906 1 91.88 262 ASP B C 1
ATOM 7431 O O . ASP B 1 262 ? 3.963 -17.281 -24.062 1 91.88 262 ASP B O 1
ATOM 7435 N N . ARG B 1 263 ? 3.787 -15.234 -24.922 1 90.75 263 ARG B N 1
ATOM 7436 C CA . ARG B 1 263 ? 4.383 -15.5 -26.234 1 90.75 263 ARG B CA 1
ATOM 7437 C C . ARG B 1 263 ? 5.473 -14.492 -26.547 1 90.75 263 ARG B C 1
ATOM 7439 O O . ARG B 1 263 ? 5.203 -13.445 -27.156 1 90.75 263 ARG B O 1
ATOM 7446 N N . HIS B 1 264 ? 6.73 -14.859 -26.188 1 93.38 264 HIS B N 1
ATOM 7447 C CA . HIS B 1 264 ? 7.812 -13.891 -26.266 1 93.38 264 HIS B CA 1
ATOM 7448 C C . HIS B 1 264 ? 8.133 -13.516 -27.703 1 93.38 264 HIS B C 1
ATOM 7450 O O . HIS B 1 264 ? 8.781 -12.5 -27.969 1 93.38 264 HIS B O 1
ATOM 7456 N N . GLU B 1 265 ? 7.594 -14.227 -28.766 1 91.69 265 GLU B N 1
ATOM 7457 C CA . GLU B 1 265 ? 7.754 -13.875 -30.172 1 91.69 265 GLU B CA 1
ATOM 7458 C C . GLU B 1 265 ? 7.07 -12.555 -30.5 1 91.69 265 GLU B C 1
ATOM 7460 O O . GLU B 1 265 ? 7.359 -11.93 -31.516 1 91.69 265 GLU B O 1
ATOM 7465 N N . LEU B 1 266 ? 6.18 -12.172 -29.609 1 90.19 266 LEU B N 1
ATOM 7466 C CA . LEU B 1 266 ? 5.402 -10.969 -29.859 1 90.19 266 LEU B CA 1
ATOM 7467 C C . LEU B 1 266 ? 6.211 -9.719 -29.531 1 90.19 266 LEU B C 1
ATOM 7469 O O . LEU B 1 266 ? 5.852 -8.609 -29.938 1 90.19 266 LEU B O 1
ATOM 7473 N N . TYR B 1 267 ? 7.332 -9.883 -28.781 1 90.5 267 TYR B N 1
ATOM 7474 C CA . TYR B 1 267 ? 8.039 -8.672 -28.375 1 90.5 267 TYR B CA 1
ATOM 7475 C C . TYR B 1 267 ? 9.547 -8.859 -28.453 1 90.5 267 TYR B C 1
ATOM 7477 O O . TYR B 1 267 ? 10.312 -7.922 -28.219 1 90.5 267 TYR B O 1
ATOM 7485 N N . ARG B 1 268 ? 10.031 -10.062 -28.781 1 92.75 268 ARG B N 1
ATOM 7486 C CA . ARG B 1 268 ? 11.453 -10.328 -28.984 1 92.75 268 ARG B CA 1
ATOM 7487 C C . ARG B 1 268 ? 11.742 -10.664 -30.453 1 92.75 268 ARG B C 1
ATOM 7489 O O . ARG B 1 268 ? 10.945 -11.344 -31.094 1 92.75 268 ARG B O 1
ATOM 7496 N N . ASP B 1 269 ? 12.875 -10.227 -30.938 1 92.12 269 ASP B N 1
ATOM 7497 C CA . ASP B 1 269 ? 13.18 -10.484 -32.344 1 92.12 269 ASP B CA 1
ATOM 7498 C C . ASP B 1 269 ? 13.914 -11.812 -32.5 1 92.12 269 ASP B C 1
ATOM 7500 O O . ASP B 1 269 ? 14.367 -12.406 -31.516 1 92.12 269 ASP B O 1
ATOM 7504 N N . GLU B 1 270 ? 14.016 -12.211 -33.688 1 94.19 270 GLU B N 1
ATOM 7505 C CA . GLU B 1 270 ? 14.578 -13.516 -34 1 94.19 270 GLU B CA 1
ATOM 7506 C C . GLU B 1 270 ? 16.047 -13.594 -33.625 1 94.19 270 GLU B C 1
ATOM 7508 O O . GLU B 1 270 ? 16.547 -14.648 -33.219 1 94.19 270 GLU B O 1
ATOM 7513 N N . ASN B 1 271 ? 16.719 -12.531 -33.781 1 95.56 271 ASN B N 1
ATOM 7514 C CA . ASN B 1 271 ? 18.125 -12.516 -33.406 1 95.56 271 ASN B CA 1
ATOM 7515 C C . ASN B 1 271 ? 18.328 -12.773 -31.922 1 95.56 271 ASN B C 1
ATOM 7517 O O . ASN B 1 271 ? 19.203 -13.539 -31.531 1 95.56 271 ASN B O 1
ATOM 7521 N N . GLU B 1 272 ? 17.562 -12.109 -31.141 1 94.69 272 GLU B N 1
ATOM 7522 C CA . GLU B 1 272 ? 17.641 -12.32 -29.688 1 94.69 272 GLU B CA 1
ATOM 7523 C C . GLU B 1 272 ? 17.266 -13.75 -29.328 1 94.69 272 GLU B C 1
ATOM 7525 O O . GLU B 1 272 ? 17.938 -14.375 -28.484 1 94.69 272 GLU B O 1
ATOM 7530 N N . LEU B 1 273 ? 16.219 -14.242 -29.953 1 95.31 273 LEU B N 1
ATOM 7531 C CA . LEU B 1 273 ? 15.742 -15.586 -29.641 1 95.31 273 LEU B CA 1
ATOM 7532 C C . LEU B 1 273 ? 16.781 -16.641 -30.016 1 95.31 273 LEU B C 1
ATOM 7534 O O . LEU B 1 273 ? 16.938 -17.641 -29.328 1 95.31 273 LEU B O 1
ATOM 7538 N N . SER B 1 274 ? 17.516 -16.391 -31.078 1 95.44 274 SER B N 1
ATOM 7539 C CA . SER B 1 274 ? 18.594 -17.297 -31.469 1 95.44 274 SER B CA 1
ATOM 7540 C C . SER B 1 274 ? 19.781 -17.188 -30.5 1 95.44 274 SER B C 1
ATOM 7542 O O . SER B 1 274 ? 20.391 -18.203 -30.156 1 95.44 274 SER B O 1
ATOM 7544 N N . TYR B 1 275 ? 20 -16.016 -30.109 1 94.56 275 TYR B N 1
ATOM 7545 C CA . TYR B 1 275 ? 21.125 -15.742 -29.203 1 94.56 275 TYR B CA 1
ATOM 7546 C C . TYR B 1 275 ? 20.938 -16.484 -27.875 1 94.56 275 TYR B C 1
ATOM 7548 O O . TYR B 1 275 ? 21.859 -17.125 -27.391 1 94.56 275 TYR B O 1
ATOM 7556 N N . VAL B 1 276 ? 19.828 -16.375 -27.297 1 95.75 276 VAL B N 1
ATOM 7557 C CA . VAL B 1 276 ? 19.625 -16.922 -25.969 1 95.75 276 VAL B CA 1
ATOM 7558 C C . VAL B 1 276 ? 19.703 -18.453 -26.016 1 95.75 276 VAL B C 1
ATOM 7560 O O . VAL B 1 276 ? 20.094 -19.094 -25.047 1 95.75 276 VAL B O 1
ATOM 7563 N N . LYS B 1 277 ? 19.344 -19.062 -27.125 1 94.88 277 LYS B N 1
ATOM 7564 C CA . LYS B 1 277 ? 19.453 -20.516 -27.297 1 94.88 277 LYS B CA 1
ATOM 7565 C C . LYS B 1 277 ? 20.906 -20.953 -27.391 1 94.88 277 LYS B C 1
ATOM 7567 O O . LYS B 1 277 ? 21.266 -22.016 -26.906 1 94.88 277 LYS B O 1
ATOM 7572 N N . GLU B 1 278 ? 21.672 -20.109 -28.031 1 94.75 278 GLU B N 1
ATOM 7573 C CA . GLU B 1 278 ? 23.094 -20.406 -28.203 1 94.75 278 GLU B CA 1
ATOM 7574 C C . GLU B 1 278 ? 23.828 -20.438 -26.875 1 94.75 278 GLU B C 1
ATOM 7576 O O . GLU B 1 278 ? 24.828 -21.125 -26.719 1 94.75 278 GLU B O 1
ATOM 7581 N N . TYR B 1 279 ? 23.328 -19.781 -25.906 1 94.62 279 TYR B N 1
ATOM 7582 C CA . TYR B 1 279 ? 24.031 -19.656 -24.625 1 94.62 279 TYR B CA 1
ATOM 7583 C C . TYR B 1 279 ? 23.375 -20.516 -23.562 1 94.62 279 TYR B C 1
ATOM 7585 O O . TYR B 1 279 ? 23.438 -20.188 -22.375 1 94.62 279 TYR B O 1
ATOM 7593 N N . ASP B 1 280 ? 22.75 -21.578 -23.969 1 97.19 280 ASP B N 1
ATOM 7594 C CA . ASP B 1 280 ? 22.156 -22.547 -23.047 1 97.19 280 ASP B CA 1
ATOM 7595 C C . ASP B 1 280 ? 23.219 -23.125 -22.109 1 97.19 280 ASP B C 1
ATOM 7597 O O . ASP B 1 280 ? 24.125 -23.812 -22.562 1 97.19 280 ASP B O 1
ATOM 7601 N N . PRO B 1 281 ? 23.016 -22.875 -20.797 1 97.94 281 PRO B N 1
ATOM 7602 C CA . PRO B 1 281 ? 24.016 -23.312 -19.812 1 97.94 281 PRO B CA 1
ATOM 7603 C C . PRO B 1 281 ? 24.172 -24.828 -19.75 1 97.94 281 PRO B C 1
ATOM 7605 O O . PRO B 1 281 ? 25.297 -25.328 -19.562 1 97.94 281 PRO B O 1
ATOM 7608 N N . LEU B 1 282 ? 23.125 -25.625 -19.859 1 98.19 282 LEU B N 1
ATOM 7609 C CA . LEU B 1 282 ? 23.219 -27.078 -19.781 1 98.19 282 LEU B CA 1
ATOM 7610 C C . LEU B 1 282 ? 24.016 -27.641 -20.953 1 98.19 282 LEU B C 1
ATOM 7612 O O . LEU B 1 282 ? 24.875 -28.5 -20.766 1 98.19 282 LEU B O 1
ATOM 7616 N N . ALA B 1 283 ? 23.703 -27.172 -22.188 1 97.5 283 ALA B N 1
ATOM 7617 C CA . ALA B 1 283 ? 24.422 -27.609 -23.375 1 97.5 283 ALA B CA 1
ATOM 7618 C C . ALA B 1 283 ? 25.906 -27.281 -23.266 1 97.5 283 ALA B C 1
ATOM 7620 O O . ALA B 1 283 ? 26.75 -28.094 -23.625 1 97.5 283 ALA B O 1
ATOM 7621 N N . LYS B 1 284 ? 26.172 -26.078 -22.828 1 97.69 284 LYS B N 1
ATOM 7622 C CA . LYS B 1 284 ? 27.562 -25.672 -22.656 1 97.69 284 LYS B CA 1
ATOM 7623 C C . LYS B 1 284 ? 28.281 -26.547 -21.641 1 97.69 284 LYS B C 1
ATOM 7625 O O . LYS B 1 284 ? 29.422 -26.953 -21.859 1 97.69 284 LYS B O 1
ATOM 7630 N N . TYR B 1 285 ? 27.703 -26.797 -20.531 1 98.5 285 TYR B N 1
ATOM 7631 C CA . TYR B 1 285 ? 28.297 -27.609 -19.484 1 98.5 285 TYR B CA 1
ATOM 7632 C C . TYR B 1 285 ? 28.594 -29.016 -19.969 1 98.5 285 TYR B C 1
ATOM 7634 O O . TYR B 1 285 ? 29.656 -29.562 -19.719 1 98.5 285 TYR B O 1
ATOM 7642 N N . ARG B 1 286 ? 27.609 -29.641 -20.641 1 98.44 286 ARG B N 1
ATOM 7643 C CA . ARG B 1 286 ? 27.797 -30.953 -21.219 1 98.44 286 ARG B CA 1
ATOM 7644 C C . ARG B 1 286 ? 29.016 -31 -22.141 1 98.44 286 ARG B C 1
ATOM 7646 O O . ARG B 1 286 ? 29.828 -31.922 -22.062 1 98.44 286 ARG B O 1
ATOM 7653 N N . ARG B 1 287 ? 29.109 -30 -23.016 1 97.94 287 ARG B N 1
ATOM 7654 C CA . ARG B 1 287 ? 30.234 -29.922 -23.938 1 97.94 287 ARG B CA 1
ATOM 7655 C C . ARG B 1 287 ? 31.562 -29.797 -23.188 1 97.94 287 ARG B C 1
ATOM 7657 O O . ARG B 1 287 ? 32.562 -30.391 -23.594 1 97.94 287 ARG B O 1
ATOM 7664 N N . LEU B 1 288 ? 31.531 -29.016 -22.156 1 97.88 288 LEU B N 1
ATOM 7665 C CA . LEU B 1 288 ? 32.75 -28.828 -21.375 1 97.88 288 LEU B CA 1
ATOM 7666 C C . LEU B 1 288 ? 33.188 -30.141 -20.75 1 97.88 288 LEU B C 1
ATOM 7668 O O . LEU B 1 288 ? 34.406 -30.438 -20.719 1 97.88 288 LEU B O 1
ATOM 7672 N N . LEU B 1 289 ? 32.281 -30.922 -20.203 1 98.56 289 LEU B N 1
ATOM 7673 C CA . LEU B 1 289 ? 32.594 -32.188 -19.578 1 98.56 289 LEU B CA 1
ATOM 7674 C C . LEU B 1 289 ? 33.25 -33.156 -20.578 1 98.56 289 LEU B C 1
ATOM 7676 O O . LEU B 1 289 ? 34.219 -33.844 -20.25 1 98.56 289 LEU B O 1
ATOM 7680 N N . LEU B 1 290 ? 32.75 -33.125 -21.812 1 98.44 290 LEU B N 1
ATOM 7681 C CA . LEU B 1 290 ? 33.25 -34 -22.859 1 98.44 290 LEU B CA 1
ATOM 7682 C C . LEU B 1 290 ? 34.594 -33.5 -23.391 1 98.44 290 LEU B C 1
ATOM 7684 O O . LEU B 1 290 ? 35.531 -34.281 -23.531 1 98.44 290 LEU B O 1
ATOM 7688 N N . ARG B 1 291 ? 34.688 -32.219 -23.594 1 98.25 291 ARG B N 1
ATOM 7689 C CA . ARG B 1 291 ? 35.875 -31.609 -24.172 1 98.25 291 ARG B CA 1
ATOM 7690 C C . ARG B 1 291 ? 37.062 -31.812 -23.25 1 98.25 291 ARG B C 1
ATOM 7692 O O . ARG B 1 291 ? 38.188 -32.062 -23.719 1 98.25 291 ARG B O 1
ATOM 7699 N N . TYR B 1 292 ? 36.844 -31.719 -21.984 1 98.19 292 TYR B N 1
ATOM 7700 C CA . TYR B 1 292 ? 37.938 -31.828 -21.031 1 98.19 292 TYR B CA 1
ATOM 7701 C C . TYR B 1 292 ? 38.031 -33.219 -20.453 1 98.19 292 TYR B C 1
ATOM 7703 O O . TYR B 1 292 ? 38.75 -33.469 -19.469 1 98.19 292 TYR B O 1
ATOM 7711 N N . GLU B 1 293 ? 37.281 -34.156 -20.984 1 97.75 293 GLU B N 1
ATOM 7712 C CA . GLU B 1 293 ? 37.344 -35.562 -20.672 1 97.75 293 GLU B CA 1
ATOM 7713 C C . GLU B 1 293 ? 37.062 -35.812 -19.188 1 97.75 293 GLU B C 1
ATOM 7715 O O . GLU B 1 293 ? 37.75 -36.625 -18.547 1 97.75 293 GLU B O 1
ATOM 7720 N N . ARG B 1 294 ? 36.156 -35.031 -18.734 1 98.12 294 ARG B N 1
ATOM 7721 C CA . ARG B 1 294 ? 35.75 -35.25 -17.359 1 98.12 294 ARG B CA 1
ATOM 7722 C C . ARG B 1 294 ? 34.562 -36.219 -17.281 1 98.12 294 ARG B C 1
ATOM 7724 O O . ARG B 1 294 ? 34.25 -36.75 -16.203 1 98.12 294 ARG B O 1
ATOM 7731 N N . ALA B 1 295 ? 33.969 -36.531 -18.391 1 98.25 295 ALA B N 1
ATOM 7732 C CA . ALA B 1 295 ? 32.906 -37.531 -18.562 1 98.25 295 ALA B CA 1
ATOM 7733 C C . ALA B 1 295 ? 32.906 -38.062 -19.984 1 98.25 295 ALA B C 1
ATOM 7735 O O . ALA B 1 295 ? 33.375 -37.406 -20.922 1 98.25 295 ALA B O 1
ATOM 7736 N N . THR B 1 296 ? 32.375 -39.25 -20.172 1 98.19 296 THR B N 1
ATOM 7737 C CA . THR B 1 296 ? 32.156 -39.812 -21.5 1 98.19 296 THR B CA 1
ATOM 7738 C C . THR B 1 296 ? 30.688 -39.656 -21.938 1 98.19 296 THR B C 1
ATOM 7740 O O . THR B 1 296 ? 29.828 -39.375 -21.094 1 98.19 296 THR B O 1
ATOM 7743 N N . GLU B 1 297 ? 30.547 -39.812 -23.156 1 98.06 297 GLU B N 1
ATOM 7744 C CA . GLU B 1 297 ? 29.172 -39.781 -23.672 1 98.06 297 GLU B CA 1
ATOM 7745 C C . GLU B 1 297 ? 28.312 -40.844 -23 1 98.06 297 GLU B C 1
ATOM 7747 O O . GLU B 1 297 ? 27.125 -40.594 -22.734 1 98.06 297 GLU B O 1
ATOM 7752 N N . GLU B 1 298 ? 28.891 -42 -22.766 1 97.94 298 GLU B N 1
ATOM 7753 C CA . GLU B 1 298 ? 28.172 -43.125 -22.141 1 97.94 298 GLU B CA 1
ATOM 7754 C C . GLU B 1 298 ? 27.781 -42.781 -20.703 1 97.94 298 GLU B C 1
ATOM 7756 O O . GLU B 1 298 ? 26.672 -43.062 -20.281 1 97.94 298 GLU B O 1
ATOM 7761 N N . GLU B 1 299 ? 28.703 -42.219 -20 1 98.06 299 GLU B N 1
ATOM 7762 C CA . GLU B 1 299 ? 28.422 -41.812 -18.625 1 98.06 299 GLU B CA 1
ATOM 7763 C C . GLU B 1 299 ? 27.297 -40.812 -18.547 1 98.06 299 GLU B C 1
ATOM 7765 O O . GLU B 1 299 ? 26.406 -40.906 -17.703 1 98.06 299 GLU B O 1
ATOM 7770 N N . LEU B 1 300 ? 27.328 -39.812 -19.406 1 98.56 300 LEU B N 1
ATOM 7771 C CA . LEU B 1 300 ? 26.297 -38.781 -19.438 1 98.56 300 LEU B CA 1
ATOM 7772 C C . LEU B 1 300 ? 24.953 -39.375 -19.859 1 98.56 300 LEU B C 1
ATOM 7774 O O . LEU B 1 300 ? 23.906 -39 -19.312 1 98.56 300 LEU B O 1
ATOM 7778 N N . LYS B 1 301 ? 24.969 -40.281 -20.797 1 98.31 301 LYS B N 1
ATOM 7779 C CA . LYS B 1 301 ? 23.734 -40.906 -21.234 1 98.31 301 LYS B CA 1
ATOM 7780 C C . LYS B 1 301 ? 23.109 -41.75 -20.109 1 98.31 301 LYS B C 1
ATOM 7782 O O . LYS B 1 301 ? 21.891 -41.812 -19.969 1 98.31 301 LYS B O 1
ATOM 7787 N N . GLU B 1 302 ? 23.922 -42.406 -19.375 1 98.44 302 GLU B N 1
ATOM 7788 C CA . GLU B 1 302 ? 23.453 -43.156 -18.219 1 98.44 302 GLU B CA 1
ATOM 7789 C C . GLU B 1 302 ? 22.734 -42.25 -17.234 1 98.44 302 GLU B C 1
ATOM 7791 O O . GLU B 1 302 ? 21.703 -42.594 -16.672 1 98.44 302 GLU B O 1
ATOM 7796 N N . ILE B 1 303 ? 23.328 -41.125 -16.969 1 98.62 303 ILE B N 1
ATOM 7797 C CA . ILE B 1 303 ? 22.719 -40.125 -16.078 1 98.62 303 ILE B CA 1
ATOM 7798 C C . ILE B 1 303 ? 21.391 -39.656 -16.656 1 98.62 303 ILE B C 1
ATOM 7800 O O . ILE B 1 303 ? 20.391 -39.562 -15.945 1 98.62 303 ILE B O 1
ATOM 7804 N N . GLU B 1 304 ? 21.359 -39.344 -17.906 1 98.69 304 GLU B N 1
ATOM 7805 C CA . GLU B 1 304 ? 20.156 -38.875 -18.594 1 98.69 304 GLU B CA 1
ATOM 7806 C C . GLU B 1 304 ? 19.047 -39.906 -18.531 1 98.69 304 GLU B C 1
ATOM 7808 O O . GLU B 1 304 ? 17.875 -39.562 -18.297 1 98.69 304 GLU B O 1
ATOM 7813 N N . ASP B 1 305 ? 19.406 -41.188 -18.719 1 98.56 305 ASP B N 1
ATOM 7814 C CA . ASP B 1 305 ? 18.438 -42.25 -18.641 1 98.56 305 ASP B CA 1
ATOM 7815 C C . ASP B 1 305 ? 17.891 -42.406 -17.234 1 98.56 305 ASP B C 1
ATOM 7817 O O . ASP B 1 305 ? 16.703 -42.656 -17.047 1 98.56 305 ASP B O 1
ATOM 7821 N N . ALA B 1 306 ? 18.766 -42.344 -16.328 1 98.5 306 ALA B N 1
ATOM 7822 C CA . ALA B 1 306 ? 18.359 -42.406 -14.93 1 98.5 306 ALA B CA 1
ATOM 7823 C C . ALA B 1 306 ? 17.391 -41.281 -14.57 1 98.5 306 ALA B C 1
ATOM 7825 O O . ALA B 1 306 ? 16.406 -41.5 -13.859 1 98.5 306 ALA B O 1
ATOM 7826 N N . VAL B 1 307 ? 17.672 -40.062 -15.023 1 98.69 307 VAL B N 1
ATOM 7827 C CA . VAL B 1 307 ? 16.797 -38.906 -14.789 1 98.69 307 VAL B CA 1
ATOM 7828 C C . VAL B 1 307 ? 15.445 -39.156 -15.438 1 98.69 307 VAL B C 1
ATOM 7830 O O . VAL B 1 307 ? 14.406 -38.875 -14.828 1 98.69 307 VAL B O 1
ATOM 7833 N N . ALA B 1 308 ? 15.453 -39.562 -16.641 1 98.38 308 ALA B N 1
ATOM 7834 C CA . ALA B 1 308 ? 14.203 -39.844 -17.344 1 98.38 308 ALA B CA 1
ATOM 7835 C C . ALA B 1 308 ? 13.336 -40.844 -16.562 1 98.38 308 ALA B C 1
ATOM 7837 O O . ALA B 1 308 ? 12.117 -40.656 -16.453 1 98.38 308 ALA B O 1
ATOM 7838 N N . ALA B 1 309 ? 13.938 -41.875 -16.047 1 98.38 309 ALA B N 1
ATOM 7839 C CA . ALA B 1 309 ? 13.227 -42.875 -15.25 1 98.38 309 ALA B CA 1
ATOM 7840 C C . ALA B 1 309 ? 12.68 -42.25 -13.961 1 98.38 309 ALA B C 1
ATOM 7842 O O . ALA B 1 309 ? 11.555 -42.562 -13.547 1 98.38 309 ALA B O 1
ATOM 7843 N N . GLU B 1 310 ? 13.484 -41.469 -13.359 1 98.19 310 GLU B N 1
ATOM 7844 C CA . GLU B 1 310 ? 13.094 -40.812 -12.125 1 98.19 310 GLU B CA 1
ATOM 7845 C C . GLU B 1 310 ? 11.891 -39.906 -12.352 1 98.19 310 GLU B C 1
ATOM 7847 O O . GLU B 1 310 ? 10.938 -39.906 -11.57 1 98.19 310 GLU B O 1
ATOM 7852 N N . VAL B 1 311 ? 11.898 -39.094 -13.367 1 98.5 311 VAL B N 1
ATOM 7853 C CA . VAL B 1 311 ? 10.828 -38.156 -13.672 1 98.5 311 VAL B CA 1
ATOM 7854 C C . VAL B 1 311 ? 9.562 -38.906 -14.055 1 98.5 311 VAL B C 1
ATOM 7856 O O . VAL B 1 311 ? 8.453 -38.5 -13.703 1 98.5 311 VAL B O 1
ATOM 7859 N N . LYS B 1 312 ? 9.727 -40 -14.789 1 98 312 LYS B N 1
ATOM 7860 C CA . LYS B 1 312 ? 8.586 -40.844 -15.156 1 98 312 LYS B CA 1
ATOM 7861 C C . LYS B 1 312 ? 7.898 -41.406 -13.914 1 98 312 LYS B C 1
ATOM 7863 O O . LYS B 1 312 ? 6.668 -41.438 -13.828 1 98 312 LYS B O 1
ATOM 7868 N N . ASP B 1 313 ? 8.664 -41.938 -13.031 1 98.38 313 ASP B N 1
ATOM 7869 C CA . ASP B 1 313 ? 8.133 -42.438 -11.773 1 98.38 313 ASP B CA 1
ATOM 7870 C C . ASP B 1 313 ? 7.422 -41.344 -10.984 1 98.38 313 ASP B C 1
ATOM 7872 O O . ASP B 1 313 ? 6.332 -41.562 -10.445 1 98.38 313 ASP B O 1
ATOM 7876 N N . ALA B 1 314 ? 8.031 -40.219 -10.883 1 98.44 314 ALA B N 1
ATOM 7877 C CA . ALA B 1 314 ? 7.453 -39.062 -10.195 1 98.44 314 ALA B CA 1
ATOM 7878 C C . ALA B 1 314 ? 6.125 -38.656 -10.828 1 98.44 314 ALA B C 1
ATOM 7880 O O . ALA B 1 314 ? 5.18 -38.281 -10.133 1 98.44 314 ALA B O 1
ATOM 7881 N N . HIS B 1 315 ? 6.082 -38.625 -12.141 1 97.88 315 HIS B N 1
ATOM 7882 C CA . HIS B 1 315 ? 4.859 -38.344 -12.875 1 97.88 315 HIS B CA 1
ATOM 7883 C C . HIS B 1 315 ? 3.729 -39.281 -12.477 1 97.88 315 HIS B C 1
ATOM 7885 O O . HIS B 1 315 ? 2.613 -38.844 -12.195 1 97.88 315 HIS B O 1
ATOM 7891 N N . LYS B 1 316 ? 4.004 -40.594 -12.422 1 98.12 316 LYS B N 1
ATOM 7892 C CA . LYS B 1 316 ? 3.01 -41.594 -12.047 1 98.12 316 LYS B CA 1
ATOM 7893 C C . LYS B 1 316 ? 2.492 -41.344 -10.633 1 98.12 316 LYS B C 1
ATOM 7895 O O . LYS B 1 316 ? 1.286 -41.406 -10.383 1 98.12 316 LYS B O 1
ATOM 7900 N N . LYS B 1 317 ? 3.369 -41.094 -9.781 1 98.06 317 LYS B N 1
ATOM 7901 C CA . LYS B 1 317 ? 2.998 -40.812 -8.391 1 98.06 317 LYS B CA 1
ATOM 7902 C C . LYS B 1 317 ? 2.174 -39.531 -8.297 1 98.06 317 LYS B C 1
ATOM 7904 O O . LYS B 1 317 ? 1.226 -39.438 -7.512 1 98.06 317 LYS B O 1
ATOM 7909 N N . GLY B 1 318 ? 2.596 -38.5 -9.039 1 96.94 318 GLY B N 1
ATOM 7910 C CA . GLY B 1 318 ? 1.852 -37.25 -9.078 1 96.94 318 GLY B CA 1
ATOM 7911 C C . GLY B 1 318 ? 0.412 -37.438 -9.516 1 96.94 318 GLY B C 1
ATOM 7912 O O . GLY B 1 318 ? -0.505 -36.906 -8.898 1 96.94 318 GLY B O 1
ATOM 7913 N N . LEU B 1 319 ? 0.205 -38.156 -10.57 1 96.62 319 LEU B N 1
ATOM 7914 C CA . LEU B 1 319 ? -1.134 -38.375 -11.109 1 96.62 319 LEU B CA 1
ATOM 7915 C C . LEU B 1 319 ? -2.002 -39.156 -10.117 1 96.62 319 LEU B C 1
ATOM 7917 O O . LEU B 1 319 ? -3.215 -38.938 -10.055 1 96.62 319 LEU B O 1
ATOM 7921 N N . ALA B 1 320 ? -1.332 -39.969 -9.297 1 97.25 320 ALA B N 1
ATOM 7922 C CA . ALA B 1 320 ? -2.062 -40.812 -8.367 1 97.25 320 ALA B CA 1
ATOM 7923 C C . ALA B 1 320 ? -2.355 -40.094 -7.062 1 97.25 320 ALA B C 1
ATOM 7925 O O . ALA B 1 320 ? -3.234 -40.469 -6.297 1 97.25 320 ALA B O 1
ATOM 7926 N N . ALA B 1 321 ? -1.623 -39.062 -6.785 1 97.06 321 ALA B N 1
ATOM 7927 C CA . ALA B 1 321 ? -1.768 -38.344 -5.527 1 97.06 321 ALA B CA 1
ATOM 7928 C C . ALA B 1 321 ? -3.119 -37.656 -5.453 1 97.06 321 ALA B C 1
ATOM 7930 O O . ALA B 1 321 ? -3.643 -37.188 -6.469 1 97.06 321 ALA B O 1
ATOM 7931 N N . PRO B 1 322 ? -3.686 -37.5 -4.297 1 95.88 322 PRO B N 1
ATOM 7932 C CA . PRO B 1 322 ? -5.016 -36.906 -4.156 1 95.88 322 PRO B CA 1
ATOM 7933 C C . PRO B 1 322 ? -5 -35.375 -4.344 1 95.88 322 PRO B C 1
ATOM 7935 O O . PRO B 1 322 ? -4.008 -34.719 -4.008 1 95.88 322 PRO B O 1
ATOM 7938 N N . HIS B 1 323 ? -6.109 -34.875 -4.883 1 96.56 323 HIS B N 1
ATOM 7939 C CA . HIS B 1 323 ? -6.395 -33.438 -4.855 1 96.56 323 HIS B CA 1
ATOM 7940 C C . HIS B 1 323 ? -6.863 -33 -3.475 1 96.56 323 HIS B C 1
ATOM 7942 O O . HIS B 1 323 ? -7.301 -33.812 -2.67 1 96.56 323 HIS B O 1
ATOM 7948 N N . PRO B 1 324 ? -6.688 -31.703 -3.152 1 97.25 324 PRO B N 1
ATOM 7949 C CA . PRO B 1 324 ? -7.328 -31.234 -1.924 1 97.25 324 PRO B CA 1
ATOM 7950 C C . PRO B 1 324 ? -8.852 -31.328 -1.975 1 97.25 324 PRO B C 1
ATOM 7952 O O . PRO B 1 324 ? -9.43 -31.422 -3.059 1 97.25 324 PRO B O 1
ATOM 7955 N N . THR B 1 325 ? -9.508 -31.359 -0.843 1 97.75 325 THR B N 1
ATOM 7956 C CA . THR B 1 325 ? -10.961 -31.469 -0.779 1 97.75 325 THR B CA 1
ATOM 7957 C C . THR B 1 325 ? -11.609 -30.094 -0.654 1 97.75 325 THR B C 1
ATOM 7959 O O . THR B 1 325 ? -11.023 -29.172 -0.084 1 97.75 325 THR B O 1
ATOM 7962 N N . PRO B 1 326 ? -12.797 -29.953 -1.176 1 97.44 326 PRO B N 1
ATOM 7963 C CA . PRO B 1 326 ? -13.5 -28.672 -1.074 1 97.44 326 PRO B CA 1
ATOM 7964 C C . PRO B 1 326 ? -13.648 -28.203 0.369 1 97.44 326 PRO B C 1
ATOM 7966 O O . PRO B 1 326 ? -13.547 -27 0.641 1 97.44 326 PRO B O 1
ATOM 7969 N N . GLU B 1 327 ? -13.82 -29.094 1.274 1 96.88 327 GLU B N 1
ATOM 7970 C CA . GLU B 1 327 ? -14.078 -28.75 2.67 1 96.88 327 GLU B CA 1
ATOM 7971 C C . GLU B 1 327 ? -12.836 -28.156 3.328 1 96.88 327 GLU B C 1
ATOM 7973 O O . GLU B 1 327 ? -12.945 -27.453 4.34 1 96.88 327 GLU B O 1
ATOM 7978 N N . SER B 1 328 ? -11.703 -28.344 2.725 1 97.19 328 SER B N 1
ATOM 7979 C CA . SER B 1 328 ? -10.453 -27.922 3.338 1 97.19 328 SER B CA 1
ATOM 7980 C C . SER B 1 328 ? -10.219 -26.438 3.141 1 97.19 328 SER B C 1
ATOM 7982 O O . SER B 1 328 ? -9.258 -25.875 3.672 1 97.19 328 SER B O 1
ATOM 7984 N N . VAL B 1 329 ? -11.117 -25.688 2.453 1 97.44 329 VAL B N 1
ATOM 7985 C CA . VAL B 1 329 ? -10.906 -24.281 2.127 1 97.44 329 VAL B CA 1
ATOM 7986 C C . VAL B 1 329 ? -10.867 -23.453 3.41 1 97.44 329 VAL B C 1
ATOM 7988 O O . VAL B 1 329 ? -10.258 -22.391 3.443 1 97.44 329 VAL B O 1
ATOM 7991 N N . HIS B 1 330 ? -11.398 -23.906 4.516 1 97.12 330 HIS B N 1
ATOM 7992 C CA . HIS B 1 330 ? -11.492 -23.141 5.75 1 97.12 330 HIS B CA 1
ATOM 7993 C C . HIS B 1 330 ? -10.336 -23.469 6.695 1 97.12 330 HIS B C 1
ATOM 7995 O O . HIS B 1 330 ? -10.18 -22.828 7.734 1 97.12 330 HIS B O 1
ATOM 8001 N N . ASP B 1 331 ? -9.531 -24.484 6.234 1 97.12 331 ASP B N 1
ATOM 8002 C CA . ASP B 1 331 ? -8.383 -24.844 7.055 1 97.12 331 ASP B CA 1
ATOM 8003 C C . ASP B 1 331 ? -7.305 -23.766 6.988 1 97.12 331 ASP B C 1
ATOM 8005 O O . ASP B 1 331 ? -7.086 -23.172 5.934 1 97.12 331 ASP B O 1
ATOM 8009 N N . PHE B 1 332 ? -6.75 -23.422 8.125 1 97.25 332 PHE B N 1
ATOM 8010 C CA . PHE B 1 332 ? -5.547 -22.594 8.234 1 97.25 332 PHE B CA 1
ATOM 8011 C C . PHE B 1 332 ? -5.824 -21.172 7.781 1 97.25 332 PHE B C 1
ATOM 8013 O O . PHE B 1 332 ? -4.938 -20.5 7.25 1 97.25 332 PHE B O 1
ATOM 8020 N N . VAL B 1 333 ? -7.074 -20.688 7.844 1 97.5 333 VAL B N 1
ATOM 8021 C CA . VAL B 1 333 ? -7.371 -19.312 7.469 1 97.5 333 VAL B CA 1
ATOM 8022 C C . VAL B 1 333 ? -6.738 -18.344 8.477 1 97.5 333 VAL B C 1
ATOM 8024 O O . VAL B 1 333 ? -6.102 -17.359 8.086 1 97.5 333 VAL B O 1
ATOM 8027 N N . ILE B 1 334 ? -6.891 -18.609 9.75 1 96.25 334 ILE B N 1
ATOM 8028 C CA . ILE B 1 334 ? -6.297 -17.797 10.812 1 96.25 334 ILE B CA 1
ATOM 8029 C C . ILE B 1 334 ? -5.859 -18.703 11.961 1 96.25 334 ILE B C 1
ATOM 8031 O O . ILE B 1 334 ? -6.516 -19.703 12.258 1 96.25 334 ILE B O 1
ATOM 8035 N N . GLY B 1 335 ? -4.688 -18.406 12.516 1 95.94 335 GLY B N 1
ATOM 8036 C CA . GLY B 1 335 ? -4.16 -19.203 13.609 1 95.94 335 GLY B CA 1
ATOM 8037 C C . GLY B 1 335 ? -5.078 -19.25 14.812 1 95.94 335 GLY B C 1
ATOM 8038 O O . GLY B 1 335 ? -5.98 -18.422 14.945 1 95.94 335 GLY B O 1
ATOM 8039 N N . GLU B 1 336 ? -4.801 -20.109 15.703 1 96.19 336 GLU B N 1
ATOM 8040 C CA . GLU B 1 336 ? -5.648 -20.312 16.875 1 96.19 336 GLU B CA 1
ATOM 8041 C C . GLU B 1 336 ? -5.551 -19.125 17.828 1 96.19 336 GLU B C 1
ATOM 8043 O O . GLU B 1 336 ? -4.457 -18.641 18.109 1 96.19 336 GLU B O 1
ATOM 8048 N N . ALA B 1 337 ? -6.68 -18.625 18.281 1 97.5 337 ALA B N 1
ATOM 8049 C CA . ALA B 1 337 ? -6.73 -17.578 19.281 1 97.5 337 ALA B CA 1
ATOM 8050 C C . ALA B 1 337 ? -6.391 -18.125 20.672 1 97.5 337 ALA B C 1
ATOM 8052 O O . ALA B 1 337 ? -6.781 -19.25 21 1 97.5 337 ALA B O 1
ATOM 8053 N N . TYR B 1 338 ? -5.684 -17.344 21.422 1 96.81 338 TYR B N 1
ATOM 8054 C CA . TYR B 1 338 ? -5.508 -17.688 22.828 1 96.81 338 TYR B CA 1
ATOM 8055 C C . TYR B 1 338 ? -6.855 -17.781 23.531 1 96.81 338 TYR B C 1
ATOM 8057 O O . TYR B 1 338 ? -7.668 -16.859 23.469 1 96.81 338 TYR B O 1
ATOM 8065 N N . PRO B 1 339 ? -7.066 -18.906 24.203 1 95.25 339 PRO B N 1
ATOM 8066 C CA . PRO B 1 339 ? -8.305 -19.016 24.969 1 95.25 339 PRO B CA 1
ATOM 8067 C C . PRO B 1 339 ? -8.273 -18.203 26.266 1 95.25 339 PRO B C 1
ATOM 8069 O O . PRO B 1 339 ? -7.387 -18.391 27.094 1 95.25 339 PRO B O 1
ATOM 8072 N N . ALA B 1 340 ? -9.141 -17.219 26.359 1 94.69 340 ALA B N 1
ATOM 8073 C CA . ALA B 1 340 ? -9.242 -16.453 27.609 1 94.69 340 ALA B CA 1
ATOM 8074 C C . ALA B 1 340 ? -9.789 -17.328 28.734 1 94.69 340 ALA B C 1
ATOM 8076 O O . ALA B 1 340 ? -10.938 -17.156 29.156 1 94.69 340 ALA B O 1
ATOM 8077 N N . SER B 1 341 ? -8.938 -18.125 29.406 1 92.25 341 SER B N 1
ATOM 8078 C CA . SER B 1 341 ? -9.383 -19.156 30.344 1 92.25 341 SER B CA 1
ATOM 8079 C C . SER B 1 341 ? -9.781 -18.531 31.672 1 92.25 341 SER B C 1
ATOM 8081 O O . SER B 1 341 ? -10.703 -19.016 32.344 1 92.25 341 SER B O 1
ATOM 8083 N N . LYS B 1 342 ? -9.117 -17.469 32.031 1 94.5 342 LYS B N 1
ATOM 8084 C CA . LYS B 1 342 ? -9.398 -16.828 33.312 1 94.5 342 LYS B CA 1
ATOM 8085 C C . LYS B 1 342 ? -10.664 -15.977 33.219 1 94.5 342 LYS B C 1
ATOM 8087 O O . LYS B 1 342 ? -11.406 -15.875 34.219 1 94.5 342 LYS B O 1
ATOM 8092 N N . TYR B 1 343 ? -10.875 -15.391 32.062 1 96.25 343 TYR B N 1
ATOM 8093 C CA . TYR B 1 343 ? -12.039 -14.547 31.812 1 96.25 343 TYR B CA 1
ATOM 8094 C C . TYR B 1 343 ? -12.734 -14.922 30.516 1 96.25 343 TYR B C 1
ATOM 8096 O O . TYR B 1 343 ? -12.758 -14.141 29.562 1 96.25 343 TYR B O 1
ATOM 8104 N N . PRO B 1 344 ? -13.375 -15.992 30.453 1 95.81 344 PRO B N 1
ATOM 8105 C CA . PRO B 1 344 ? -13.914 -16.516 29.203 1 95.81 344 PRO B CA 1
ATOM 8106 C C . PRO B 1 344 ? -14.984 -15.609 28.609 1 95.81 344 PRO B C 1
ATOM 8108 O O . PRO B 1 344 ? -15.234 -15.664 27.391 1 95.81 344 PRO B O 1
ATOM 8111 N N . GLU B 1 345 ? -15.648 -14.766 29.453 1 95.25 345 GLU B N 1
ATOM 8112 C CA . GLU B 1 345 ? -16.688 -13.875 28.938 1 95.25 345 GLU B CA 1
ATOM 8113 C C . GLU B 1 345 ? -16.125 -12.477 28.672 1 95.25 345 GLU B C 1
ATOM 8115 O O . GLU B 1 345 ? -16.828 -11.617 28.141 1 95.25 345 GLU B O 1
ATOM 8120 N N . GLY B 1 346 ? -14.875 -12.266 29.047 1 97.25 346 GLY B N 1
ATOM 8121 C CA . GLY B 1 346 ? -14.227 -10.977 28.844 1 97.25 346 GLY B CA 1
ATOM 8122 C C . GLY B 1 346 ? -14.812 -9.875 29.688 1 97.25 346 GLY B C 1
ATOM 8123 O O . GLY B 1 346 ? -14.82 -8.703 29.281 1 97.25 346 GLY B O 1
ATOM 8124 N N . VAL B 1 347 ? -15.43 -10.172 30.781 1 96.94 347 VAL B N 1
ATOM 8125 C CA . VAL B 1 347 ? -15.984 -9.203 31.719 1 96.94 347 VAL B CA 1
ATOM 8126 C C . VAL B 1 347 ? -15.445 -9.469 33.125 1 96.94 347 VAL B C 1
ATOM 8128 O O . VAL B 1 347 ? -14.906 -10.547 33.375 1 96.94 347 VAL B O 1
ATOM 8131 N N . HIS B 1 348 ? -15.492 -8.484 34 1 96.31 348 HIS B N 1
ATOM 8132 C CA . HIS B 1 348 ? -15.047 -8.602 35.375 1 96.31 348 HIS B CA 1
ATOM 8133 C C . HIS B 1 348 ? -15.836 -7.668 36.281 1 96.31 348 HIS B C 1
ATOM 8135 O O . HIS B 1 348 ? -16.516 -6.754 35.812 1 96.31 348 HIS B O 1
ATOM 8141 N N . GLU B 1 349 ? -15.719 -7.887 37.562 1 93.88 349 GLU B N 1
ATOM 8142 C CA . GLU B 1 349 ? -16.328 -7.031 38.562 1 93.88 349 GLU B CA 1
ATOM 8143 C C . GLU B 1 349 ? -15.281 -6.414 39.5 1 93.88 349 GLU B C 1
ATOM 8145 O O . GLU B 1 349 ? -15.562 -6.102 40.656 1 93.88 349 GLU B O 1
ATOM 8150 N N . HIS B 1 350 ? -14.141 -6.387 39.031 1 91.25 350 HIS B N 1
ATOM 8151 C CA . HIS B 1 350 ? -13.031 -5.844 39.812 1 91.25 350 HIS B CA 1
ATOM 8152 C C . HIS B 1 350 ? -13.289 -4.387 40.188 1 91.25 350 HIS B C 1
ATOM 8154 O O . HIS B 1 350 ? -13.633 -3.572 39.344 1 91.25 350 HIS B O 1
ATOM 8160 N N . ASN B 1 351 ? -13.18 -4.094 41.594 1 90.62 351 ASN B N 1
ATOM 8161 C CA . ASN B 1 351 ? -13.383 -2.738 42.094 1 90.62 351 ASN B CA 1
ATOM 8162 C C . ASN B 1 351 ? -12.062 -2.064 42.438 1 90.62 351 ASN B C 1
ATOM 8164 O O . ASN B 1 351 ? -11.391 -2.457 43.375 1 90.62 351 ASN B O 1
ATOM 8168 N N . GLY B 1 352 ? -11.32 -1.649 41.562 1 92.38 352 GLY B N 1
ATOM 8169 C CA . GLY B 1 352 ? -10.055 -0.966 41.781 1 92.38 352 GLY B CA 1
ATOM 8170 C C . GLY B 1 352 ? -10.047 0.457 41.25 1 92.38 352 GLY B C 1
ATOM 8171 O O . GLY B 1 352 ? -11.078 0.961 40.812 1 92.38 352 GLY B O 1
ATOM 8172 N N . GLU B 1 353 ? -8.938 1.094 41.406 1 95.94 353 GLU B N 1
ATOM 8173 C CA . GLU B 1 353 ? -8.781 2.447 40.906 1 95.94 353 GLU B CA 1
ATOM 8174 C C . GLU B 1 353 ? -8.781 2.449 39.375 1 95.94 353 GLU B C 1
ATOM 8176 O O . GLU B 1 353 ? -8.039 1.696 38.75 1 95.94 353 GLU B O 1
ATOM 8181 N N . PRO B 1 354 ? -9.68 3.223 38.812 1 97.75 354 PRO B N 1
ATOM 8182 C CA . PRO B 1 354 ? -9.641 3.32 37.344 1 97.75 354 PRO B CA 1
ATOM 8183 C C . PRO B 1 354 ? -8.305 3.848 36.812 1 97.75 354 PRO B C 1
ATOM 8185 O O . PRO B 1 354 ? -7.715 4.75 37.406 1 97.75 354 PRO B O 1
ATOM 8188 N N . ILE B 1 355 ? -7.848 3.293 35.812 1 97.94 355 ILE B N 1
ATOM 8189 C CA . ILE B 1 355 ? -6.648 3.795 35.156 1 97.94 355 ILE B CA 1
ATOM 8190 C C . ILE B 1 355 ? -6.988 4.223 33.719 1 97.94 355 ILE B C 1
ATOM 8192 O O . ILE B 1 355 ? -7.973 3.762 33.156 1 97.94 355 ILE B O 1
ATOM 8196 N N . LYS B 1 356 ? -6.219 5.07 33.125 1 98.44 356 LYS B N 1
ATOM 8197 C CA . LYS B 1 356 ? -6.426 5.566 31.781 1 98.44 356 LYS B CA 1
ATOM 8198 C C . LYS B 1 356 ? -6.152 4.473 30.75 1 98.44 356 LYS B C 1
ATOM 8200 O O . LYS B 1 356 ? -5.41 3.529 31.016 1 98.44 356 LYS B O 1
ATOM 8205 N N . LEU B 1 357 ? -6.812 4.609 29.609 1 98.69 357 LEU B N 1
ATOM 8206 C CA . LEU B 1 357 ? -6.656 3.639 28.547 1 98.69 357 LEU B CA 1
ATOM 8207 C C . LEU B 1 357 ? -5.191 3.5 28.141 1 98.69 357 LEU B C 1
ATOM 8209 O O . LEU B 1 357 ? -4.699 2.387 27.953 1 98.69 357 LEU B O 1
ATOM 8213 N N . ILE B 1 358 ? -4.449 4.617 28.078 1 97.75 358 ILE B N 1
ATOM 8214 C CA . ILE B 1 358 ? -3.049 4.613 27.656 1 97.75 358 ILE B CA 1
ATOM 8215 C C . ILE B 1 358 ? -2.209 3.854 28.672 1 97.75 358 ILE B C 1
ATOM 8217 O O . ILE B 1 358 ? -1.276 3.133 28.312 1 97.75 358 ILE B O 1
ATOM 8221 N N . THR B 1 359 ? -2.508 4.023 29.922 1 98 359 THR B N 1
ATOM 8222 C CA . THR B 1 359 ? -1.807 3.322 31 1 98 359 THR B CA 1
ATOM 8223 C C . THR B 1 359 ? -2.07 1.821 30.922 1 98 359 THR B C 1
ATOM 8225 O O . THR B 1 359 ? -1.153 1.016 31.109 1 98 359 THR B O 1
ATOM 8228 N N . ALA B 1 360 ? -3.334 1.491 30.672 1 98.62 360 ALA B N 1
ATOM 8229 C CA . ALA B 1 360 ? -3.705 0.085 30.547 1 98.62 360 ALA B CA 1
ATOM 8230 C C . ALA B 1 360 ? -2.922 -0.587 29.422 1 98.62 360 ALA B C 1
ATOM 8232 O O . ALA B 1 360 ? -2.453 -1.718 29.578 1 98.62 360 ALA B O 1
ATOM 8233 N N . LEU B 1 361 ? -2.801 0.042 28.281 1 98.19 361 LEU B N 1
ATOM 8234 C CA . LEU B 1 361 ? -2.039 -0.48 27.156 1 98.19 361 LEU B CA 1
ATOM 8235 C C . LEU B 1 361 ? -0.571 -0.661 27.531 1 98.19 361 LEU B C 1
ATOM 8237 O O . LEU B 1 361 ? 0.009 -1.721 27.281 1 98.19 361 LEU B O 1
ATOM 8241 N N . ASN B 1 362 ? 0.056 0.395 28.109 1 97 362 ASN B N 1
ATOM 8242 C CA . ASN B 1 362 ? 1.469 0.366 28.469 1 97 362 ASN B CA 1
ATOM 8243 C C . ASN B 1 362 ? 1.767 -0.746 29.469 1 97 362 ASN B C 1
ATOM 8245 O O . ASN B 1 362 ? 2.727 -1.5 29.297 1 97 362 ASN B O 1
ATOM 8249 N N . GLU B 1 363 ? 0.931 -0.845 30.516 1 97.88 363 GLU B N 1
ATOM 8250 C CA . GLU B 1 363 ? 1.145 -1.846 31.562 1 97.88 363 GLU B CA 1
ATOM 8251 C C . GLU B 1 363 ? 0.953 -3.258 31.016 1 97.88 363 GLU B C 1
ATOM 8253 O O . GLU B 1 363 ? 1.661 -4.184 31.422 1 97.88 363 GLU B O 1
ATOM 8258 N N . THR B 1 364 ? -0.004 -3.408 30.141 1 98.44 364 THR B N 1
ATOM 8259 C CA . THR B 1 364 ? -0.224 -4.719 29.531 1 98.44 364 THR B CA 1
ATOM 8260 C C . THR B 1 364 ? 0.95 -5.105 28.641 1 98.44 364 THR B C 1
ATOM 8262 O O . THR B 1 364 ? 1.391 -6.258 28.641 1 98.44 364 THR B O 1
ATOM 8265 N N . LEU B 1 365 ? 1.447 -4.18 27.828 1 97.44 365 LEU B N 1
ATOM 8266 C CA . LEU B 1 365 ? 2.646 -4.438 27.031 1 97.44 365 LEU B CA 1
ATOM 8267 C C . LEU B 1 365 ? 3.787 -4.926 27.922 1 97.44 365 LEU B C 1
ATOM 8269 O O . LEU B 1 365 ? 4.395 -5.961 27.641 1 97.44 365 LEU B O 1
ATOM 8273 N N . LYS B 1 366 ? 4.055 -4.184 29.031 1 97.44 366 LYS B N 1
ATOM 8274 C CA . LYS B 1 366 ? 5.137 -4.547 29.938 1 97.44 366 LYS B CA 1
ATOM 8275 C C . LYS B 1 366 ? 4.926 -5.941 30.516 1 97.44 366 LYS B C 1
ATOM 8277 O O . LYS B 1 366 ? 5.863 -6.738 30.594 1 97.44 366 LYS B O 1
ATOM 8282 N N . ALA B 1 367 ? 3.711 -6.184 30.891 1 98.31 367 ALA B N 1
ATOM 8283 C CA . ALA B 1 367 ? 3.406 -7.492 31.469 1 98.31 367 ALA B CA 1
ATOM 8284 C C . ALA B 1 367 ? 3.693 -8.609 30.469 1 98.31 367 ALA B C 1
ATOM 8286 O O . ALA B 1 367 ? 4.27 -9.641 30.828 1 98.31 367 ALA B O 1
ATOM 8287 N N . GLU B 1 368 ? 3.25 -8.453 29.234 1 98.12 368 GLU B N 1
ATOM 8288 C CA . GLU B 1 368 ? 3.43 -9.492 28.219 1 98.12 368 GLU B CA 1
ATOM 8289 C C . GLU B 1 368 ? 4.898 -9.648 27.844 1 98.12 368 GLU B C 1
ATOM 8291 O O . GLU B 1 368 ? 5.352 -10.75 27.547 1 98.12 368 GLU B O 1
ATOM 8296 N N . PHE B 1 369 ? 5.652 -8.547 27.859 1 97.94 369 PHE B N 1
ATOM 8297 C CA . PHE B 1 369 ? 7.086 -8.609 27.578 1 97.94 369 PHE B CA 1
ATOM 8298 C C . PHE B 1 369 ? 7.816 -9.352 28.703 1 97.94 369 PHE B C 1
ATOM 8300 O O . PHE B 1 369 ? 8.789 -10.062 28.438 1 97.94 369 PHE B O 1
ATOM 8307 N N . ARG B 1 370 ? 7.391 -9.18 29.984 1 98.06 370 ARG B N 1
ATOM 8308 C CA . ARG B 1 370 ? 7.953 -9.93 31.109 1 98.06 370 ARG B CA 1
ATOM 8309 C C . ARG B 1 370 ? 7.613 -11.414 30.984 1 98.06 370 ARG B C 1
ATOM 8311 O O . ARG B 1 370 ? 8.438 -12.273 31.328 1 98.06 370 ARG B O 1
ATOM 8318 N N . ASN B 1 371 ? 6.465 -11.656 30.484 1 97.25 371 ASN B N 1
ATOM 8319 C CA . ASN B 1 371 ? 5.945 -13.016 30.422 1 97.25 371 ASN B CA 1
ATOM 8320 C C . ASN B 1 371 ? 6.637 -13.836 29.344 1 97.25 371 ASN B C 1
ATOM 8322 O O . ASN B 1 371 ? 6.793 -15.055 29.469 1 97.25 371 ASN B O 1
ATOM 8326 N N . ASN B 1 372 ? 6.93 -13.273 28.203 1 97.94 372 ASN B N 1
ATOM 8327 C CA . ASN B 1 372 ? 7.547 -13.945 27.062 1 97.94 372 ASN B CA 1
ATOM 8328 C C . ASN B 1 372 ? 8.797 -13.211 26.578 1 97.94 372 ASN B C 1
ATOM 8330 O O . ASN B 1 372 ? 8.703 -12.172 25.922 1 97.94 372 ASN B O 1
ATOM 8334 N N . PRO B 1 373 ? 9.906 -13.781 26.844 1 97.19 373 PRO B N 1
ATOM 8335 C CA . PRO B 1 373 ? 11.156 -13.102 26.484 1 97.19 373 PRO B CA 1
ATOM 8336 C C . PRO B 1 373 ? 11.367 -13.016 24.969 1 97.19 373 PRO B C 1
ATOM 8338 O O . PRO B 1 373 ? 12.258 -12.297 24.516 1 97.19 373 PRO B O 1
ATOM 8341 N N . ASP B 1 374 ? 10.555 -13.711 24.172 1 98.12 374 ASP B N 1
ATOM 8342 C CA . ASP B 1 374 ? 10.641 -13.664 22.719 1 98.12 374 ASP B CA 1
ATOM 8343 C C . ASP B 1 374 ? 9.594 -12.719 22.125 1 98.12 374 ASP B C 1
ATOM 8345 O O . ASP B 1 374 ? 8.953 -13.039 21.125 1 98.12 374 ASP B O 1
ATOM 8349 N N . THR B 1 375 ? 9.312 -11.641 22.844 1 98.19 375 THR B N 1
ATOM 8350 C CA . THR B 1 375 ? 8.414 -10.594 22.375 1 98.19 375 THR B CA 1
ATOM 8351 C C . THR B 1 375 ? 9.188 -9.328 22.031 1 98.19 375 THR B C 1
ATOM 8353 O O . THR B 1 375 ? 10.07 -8.906 22.781 1 98.19 375 THR B O 1
ATOM 8356 N N . TYR B 1 376 ? 8.938 -8.742 20.875 1 97.75 376 TYR B N 1
ATOM 8357 C CA . TYR B 1 376 ? 9.672 -7.594 20.359 1 97.75 376 TYR B CA 1
ATOM 8358 C C . TYR B 1 376 ? 8.719 -6.461 19.984 1 97.75 376 TYR B C 1
ATOM 8360 O O . TYR B 1 376 ? 7.598 -6.707 19.531 1 97.75 376 TYR B O 1
ATOM 8368 N N . LEU B 1 377 ? 9.07 -5.219 20.297 1 96.69 377 LEU B N 1
ATOM 8369 C CA . LEU B 1 377 ? 8.375 -4.016 19.859 1 96.69 377 LEU B CA 1
ATOM 8370 C C . LEU B 1 377 ? 9.18 -3.262 18.812 1 96.69 377 LEU B C 1
ATOM 8372 O O . LEU B 1 377 ? 10.297 -2.809 19.094 1 96.69 377 LEU B O 1
ATOM 8376 N N . TRP B 1 378 ? 8.594 -3.166 17.594 1 94.88 378 TRP B N 1
ATOM 8377 C CA . TRP B 1 378 ? 9.266 -2.723 16.375 1 94.88 378 TRP B CA 1
ATOM 8378 C C . TRP B 1 378 ? 8.453 -1.649 15.656 1 94.88 378 TRP B C 1
ATOM 8380 O O . TRP B 1 378 ? 7.266 -1.845 15.383 1 94.88 378 TRP B O 1
ATOM 8390 N N . GLY B 1 379 ? 8.984 -0.464 15.492 1 93.81 379 GLY B N 1
ATOM 8391 C CA . GLY B 1 379 ? 8.242 0.546 14.758 1 93.81 379 GLY B CA 1
ATOM 8392 C C . GLY B 1 379 ? 8.852 1.932 14.867 1 93.81 379 GLY B C 1
ATOM 8393 O O . GLY B 1 379 ? 10.023 2.074 15.219 1 93.81 379 GLY B O 1
ATOM 8394 N N . GLN B 1 380 ? 8.102 2.945 14.461 1 92.06 380 GLN B N 1
ATOM 8395 C CA . GLN B 1 380 ? 8.57 4.324 14.391 1 92.06 380 GLN B CA 1
ATOM 8396 C C . GLN B 1 380 ? 8.469 5.008 15.75 1 92.06 380 GLN B C 1
ATOM 8398 O O . GLN B 1 380 ? 7.457 4.891 16.438 1 92.06 380 GLN B O 1
ATOM 8403 N N . ASP B 1 381 ? 9.562 5.613 16.156 1 91.56 381 ASP B N 1
ATOM 8404 C CA . ASP B 1 381 ? 9.641 6.477 17.328 1 91.56 381 ASP B CA 1
ATOM 8405 C C . ASP B 1 381 ? 9.414 5.68 18.625 1 91.56 381 ASP B C 1
ATOM 8407 O O . ASP B 1 381 ? 8.891 6.207 19.594 1 91.56 381 ASP B O 1
ATOM 8411 N N . ILE B 1 382 ? 9.773 4.414 18.609 1 86.81 382 ILE B N 1
ATOM 8412 C CA . ILE B 1 382 ? 9.531 3.533 19.75 1 86.81 382 ILE B CA 1
ATOM 8413 C C . ILE B 1 382 ? 10.633 3.725 20.781 1 86.81 382 ILE B C 1
ATOM 8415 O O . ILE B 1 382 ? 10.359 3.797 21.984 1 86.81 382 ILE B O 1
ATOM 8419 N N . ALA B 1 383 ? 11.859 3.768 20.297 1 65.5 383 ALA B N 1
ATOM 8420 C CA . ALA B 1 383 ? 13.016 3.566 21.172 1 65.5 383 ALA B CA 1
ATOM 8421 C C . ALA B 1 383 ? 13.641 4.902 21.578 1 65.5 383 ALA B C 1
ATOM 8423 O O . ALA B 1 383 ? 14.75 5.227 21.156 1 65.5 383 ALA B O 1
ATOM 8424 N N . ASN B 1 384 ? 12.742 5.648 22.125 1 64.88 384 ASN B N 1
ATOM 8425 C CA . ASN B 1 384 ? 13.391 6.898 22.516 1 64.88 384 ASN B CA 1
ATOM 8426 C C . ASN B 1 384 ? 13.422 7.074 24.031 1 64.88 384 ASN B C 1
ATOM 8428 O O . ASN B 1 384 ? 12.523 6.609 24.719 1 64.88 384 ASN B O 1
ATOM 8432 N N . LYS B 1 385 ? 14.617 7.336 24.531 1 67 385 LYS B N 1
ATOM 8433 C CA . LYS B 1 385 ? 14.969 7.441 25.953 1 67 385 LYS B CA 1
ATOM 8434 C C . LYS B 1 385 ? 13.719 7.625 26.812 1 67 385 LYS B C 1
ATOM 8436 O O . LYS B 1 385 ? 13.305 6.703 27.516 1 67 385 LYS B O 1
ATOM 8441 N N . ASP B 1 386 ? 13.055 8.688 26.703 1 80.12 386 ASP B N 1
ATOM 8442 C CA . ASP B 1 386 ? 11.953 9.016 27.594 1 80.12 386 ASP B CA 1
ATOM 8443 C C . ASP B 1 386 ? 10.672 9.281 26.812 1 80.12 386 ASP B C 1
ATOM 8445 O O . ASP B 1 386 ? 9.617 9.523 27.391 1 80.12 386 ASP B O 1
ATOM 8449 N N . LYS B 1 387 ? 10.578 9.031 25.5 1 84.94 387 LYS B N 1
ATOM 8450 C CA . LYS B 1 387 ? 9.414 9.359 24.688 1 84.94 387 LYS B CA 1
ATOM 8451 C C . LYS B 1 387 ? 8.461 8.172 24.594 1 84.94 387 LYS B C 1
ATOM 8453 O O . LYS B 1 387 ? 7.348 8.219 25.141 1 84.94 387 LYS B O 1
ATOM 8458 N N . GLY B 1 388 ? 8.938 6.965 24.125 1 83.94 388 GLY B N 1
ATOM 8459 C CA . GLY B 1 388 ? 8.117 5.766 24.078 1 83.94 388 GLY B CA 1
ATOM 8460 C C . GLY B 1 388 ? 7 5.852 23.047 1 83.94 388 GLY B C 1
ATOM 8461 O O . GLY B 1 388 ? 5.836 5.609 23.375 1 83.94 388 GLY B O 1
ATOM 8462 N N . GLY B 1 389 ? 7.156 6.246 21.781 1 85.94 389 GLY B N 1
ATOM 8463 C CA . GLY B 1 389 ? 6.168 6.387 20.719 1 85.94 389 GLY B CA 1
ATOM 8464 C C . GLY B 1 389 ? 5.617 7.797 20.594 1 85.94 389 GLY B C 1
ATOM 8465 O O . GLY B 1 389 ? 5.852 8.633 21.469 1 85.94 389 GLY B O 1
ATOM 8466 N N . ILE B 1 390 ? 4.773 8.07 19.656 1 87.44 390 ILE B N 1
ATOM 8467 C CA . ILE B 1 390 ? 4.285 9.414 19.375 1 87.44 390 ILE B CA 1
ATOM 8468 C C . ILE B 1 390 ? 3.215 9.805 20.391 1 87.44 390 ILE B C 1
ATOM 8470 O O . ILE B 1 390 ? 3.053 10.977 20.719 1 87.44 390 ILE B O 1
ATOM 8474 N N . PHE B 1 391 ? 2.537 8.781 20.938 1 90.69 391 PHE B N 1
ATOM 8475 C CA . PHE B 1 391 ? 1.518 9.055 21.953 1 90.69 391 PHE B CA 1
ATOM 8476 C C . PHE B 1 391 ? 1.978 8.594 23.328 1 90.69 391 PHE B C 1
ATOM 8478 O O . PHE B 1 391 ? 1.202 8.617 24.281 1 90.69 391 PHE B O 1
ATOM 8485 N N . ASN B 1 392 ? 3.205 8.062 23.406 1 91.19 392 ASN B N 1
ATOM 8486 C CA . ASN B 1 392 ? 3.852 7.672 24.656 1 91.19 392 ASN B CA 1
ATOM 8487 C C . ASN B 1 392 ? 3.256 6.383 25.203 1 91.19 392 ASN B C 1
ATOM 8489 O O . ASN B 1 392 ? 3.357 6.117 26.406 1 91.19 392 ASN B O 1
ATOM 8493 N N . VAL B 1 393 ? 2.588 5.59 24.344 1 93.94 393 VAL B N 1
ATOM 8494 C CA . VAL B 1 393 ? 2.002 4.328 24.781 1 93.94 393 VAL B CA 1
ATOM 8495 C C . VAL B 1 393 ? 3.105 3.375 25.234 1 93.94 393 VAL B C 1
ATOM 8497 O O . VAL B 1 393 ? 2.922 2.607 26.188 1 93.94 393 VAL B O 1
ATOM 8500 N N . SER B 1 394 ? 4.246 3.418 24.625 1 93.56 394 SER B N 1
ATOM 8501 C CA . SER B 1 394 ? 5.336 2.479 24.875 1 93.56 394 SER B CA 1
ATOM 8502 C C . SER B 1 394 ? 6.398 3.096 25.781 1 93.56 394 SER B C 1
ATOM 8504 O O . SER B 1 394 ? 7.547 2.652 25.797 1 93.56 394 SER B O 1
ATOM 8506 N N . LYS B 1 395 ? 6.055 4.164 26.5 1 93.31 395 LYS B N 1
ATOM 8507 C CA . LYS B 1 395 ? 6.98 4.828 27.422 1 93.31 395 LYS B CA 1
ATOM 8508 C C . LYS B 1 395 ? 7.582 3.836 28.406 1 93.31 395 LYS B C 1
ATOM 8510 O O . LYS B 1 395 ? 6.863 3.049 29.031 1 93.31 395 LYS B O 1
ATOM 8515 N N . GLY B 1 396 ? 8.867 3.863 28.5 1 93.44 396 GLY B N 1
ATOM 8516 C CA . GLY B 1 396 ? 9.57 3.068 29.484 1 93.44 396 GLY B CA 1
ATOM 8517 C C . GLY B 1 396 ? 9.883 1.663 29.016 1 93.44 396 GLY B C 1
ATOM 8518 O O . GLY B 1 396 ? 10.664 0.951 29.656 1 93.44 396 GLY B O 1
ATOM 8519 N N . MET B 1 397 ? 9.352 1.229 27.906 1 95.75 397 MET B N 1
ATOM 8520 C CA . MET B 1 397 ? 9.539 -0.139 27.422 1 95.75 397 MET B CA 1
ATOM 8521 C C . MET B 1 397 ? 11.008 -0.417 27.125 1 95.75 397 MET B C 1
ATOM 8523 O O . MET B 1 397 ? 11.547 -1.448 27.531 1 95.75 397 MET B O 1
ATOM 8527 N N . GLN B 1 398 ? 11.641 0.478 26.391 1 94 398 GLN B N 1
ATOM 8528 C CA . GLN B 1 398 ? 13.031 0.231 26.031 1 94 398 GLN B CA 1
ATOM 8529 C C . GLN B 1 398 ? 13.93 0.235 27.266 1 94 398 GLN B C 1
ATOM 8531 O O . GLN B 1 398 ? 14.898 -0.531 27.344 1 94 398 GLN B O 1
ATOM 8536 N N . GLN B 1 399 ? 13.68 1.146 28.219 1 93.25 399 GLN B N 1
ATOM 8537 C CA . GLN B 1 399 ? 14.438 1.204 29.453 1 93.25 399 GLN B CA 1
ATOM 8538 C C . GLN B 1 399 ? 14.359 -0.12 30.219 1 93.25 399 GLN B C 1
ATOM 8540 O O . GLN B 1 399 ? 15.352 -0.571 30.797 1 93.25 399 GLN B O 1
ATOM 8545 N N . GLU B 1 400 ? 13.219 -0.675 30.125 1 95.62 400 GLU B N 1
ATOM 8546 C CA . GLU B 1 400 ? 13.016 -1.893 30.906 1 95.62 400 GLU B CA 1
ATOM 8547 C C . GLU B 1 400 ? 13.5 -3.123 30.141 1 95.62 400 GLU B C 1
ATOM 8549 O O . GLU B 1 400 ? 14.062 -4.047 30.734 1 95.62 400 GLU B O 1
ATOM 8554 N N . PHE B 1 401 ? 13.336 -3.193 28.859 1 96.38 401 PHE B N 1
ATOM 8555 C CA . PHE B 1 401 ? 13.516 -4.465 28.156 1 96.38 401 PHE B CA 1
ATOM 8556 C C . PHE B 1 401 ? 14.703 -4.398 27.203 1 96.38 401 PHE B C 1
ATOM 8558 O O . PHE B 1 401 ? 15.109 -5.414 26.641 1 96.38 401 PHE B O 1
ATOM 8565 N N . GLY B 1 402 ? 15.266 -3.18 27.016 1 94.38 402 GLY B N 1
ATOM 8566 C CA . GLY B 1 402 ? 16.5 -3.023 26.266 1 94.38 402 GLY B CA 1
ATOM 8567 C C . GLY B 1 402 ? 16.297 -2.764 24.797 1 94.38 402 GLY B C 1
ATOM 8568 O O . GLY B 1 402 ? 15.18 -2.941 24.281 1 94.38 402 GLY B O 1
ATOM 8569 N N . LYS B 1 403 ? 17.344 -2.426 24.078 1 92.75 403 LYS B N 1
ATOM 8570 C CA . LYS B 1 403 ? 17.328 -2.006 22.672 1 92.75 403 LYS B CA 1
ATOM 8571 C C . LYS B 1 403 ? 17.172 -3.203 21.75 1 92.75 403 LYS B C 1
ATOM 8573 O O . LYS B 1 403 ? 16.797 -3.049 20.578 1 92.75 403 LYS B O 1
ATOM 8578 N N . THR B 1 404 ? 17.453 -4.324 22.219 1 94.44 404 THR B N 1
ATOM 8579 C CA . THR B 1 404 ? 17.344 -5.516 21.391 1 94.44 404 THR B CA 1
ATOM 8580 C C . THR B 1 404 ? 15.883 -5.875 21.141 1 94.44 404 THR B C 1
ATOM 8582 O O . THR B 1 404 ? 15.516 -6.281 20.031 1 94.44 404 THR B O 1
ATOM 8585 N N . ARG B 1 405 ? 15.016 -5.699 22.172 1 96.31 405 ARG B N 1
ATOM 8586 C CA . ARG B 1 405 ? 13.625 -6.129 22.094 1 96.31 405 ARG B CA 1
ATOM 8587 C C . ARG B 1 405 ? 12.711 -4.961 21.719 1 96.31 405 ARG B C 1
ATOM 8589 O O . ARG B 1 405 ? 11.578 -5.168 21.297 1 96.31 405 ARG B O 1
ATOM 8596 N N . VAL B 1 406 ? 13.195 -3.742 22.047 1 95.75 406 VAL B N 1
ATOM 8597 C CA . VAL B 1 406 ? 12.445 -2.525 21.781 1 95.75 406 VAL B CA 1
ATOM 8598 C C . VAL B 1 406 ? 13.305 -1.55 20.984 1 95.75 406 VAL B C 1
ATOM 8600 O O . VAL B 1 406 ? 14.219 -0.926 21.531 1 95.75 406 VAL B O 1
ATOM 8603 N N . PHE B 1 407 ? 13.008 -1.344 19.688 1 92.94 407 PHE B N 1
ATOM 8604 C CA . PHE B 1 407 ? 13.945 -0.596 18.844 1 92.94 407 PHE B CA 1
ATOM 8605 C C . PHE B 1 407 ? 13.211 0.136 17.734 1 92.94 407 PHE B C 1
ATOM 8607 O O . PHE B 1 407 ? 12.07 -0.205 17.406 1 92.94 407 PHE B O 1
ATOM 8614 N N . ASN B 1 408 ? 13.859 1.163 17.062 1 94.5 408 ASN B N 1
ATOM 8615 C CA . ASN B 1 408 ? 13.281 2.068 16.078 1 94.5 408 ASN B CA 1
ATOM 8616 C C . ASN B 1 408 ? 13.383 1.494 14.672 1 94.5 408 ASN B C 1
ATOM 8618 O O . ASN B 1 408 ? 14.312 0.739 14.367 1 94.5 408 ASN B O 1
ATOM 8622 N N . ALA B 1 409 ? 12.422 1.877 13.953 1 95 409 ALA B N 1
ATOM 8623 C CA . ALA B 1 409 ? 12.445 1.603 12.516 1 95 409 ALA B CA 1
ATOM 8624 C C . ALA B 1 409 ? 12.523 2.898 11.711 1 95 409 ALA B C 1
ATOM 8626 O O . ALA B 1 409 ? 12.117 3.959 12.195 1 95 409 ALA B O 1
ATOM 8627 N N . PRO B 1 410 ? 13.109 2.865 10.5 1 95.44 410 PRO B N 1
ATOM 8628 C CA . PRO B 1 410 ? 12.961 4.004 9.594 1 95.44 410 PRO B CA 1
ATOM 8629 C C . PRO B 1 410 ? 11.516 4.238 9.172 1 95.44 410 PRO B C 1
ATOM 8631 O O . PRO B 1 410 ? 10.648 3.393 9.422 1 95.44 410 PRO B O 1
ATOM 8634 N N . ILE B 1 411 ? 11.219 5.422 8.602 1 94.5 411 ILE B N 1
ATOM 8635 C CA . ILE B 1 411 ? 9.922 5.688 7.992 1 94.5 411 ILE B CA 1
ATOM 8636 C C . ILE B 1 411 ? 9.773 4.859 6.719 1 94.5 411 ILE B C 1
ATOM 8638 O O . ILE B 1 411 ? 10.141 5.305 5.633 1 94.5 411 ILE B O 1
ATOM 8642 N N . ALA B 1 412 ? 9.312 3.668 6.789 1 96.44 412 ALA B N 1
ATOM 8643 C CA . ALA B 1 412 ? 9.133 2.664 5.742 1 96.44 412 ALA B CA 1
ATOM 8644 C C . ALA B 1 412 ? 8.188 1.555 6.207 1 96.44 412 ALA B C 1
ATOM 8646 O O . ALA B 1 412 ? 8.641 0.513 6.691 1 96.44 412 ALA B O 1
ATOM 8647 N N . GLU B 1 413 ? 6.895 1.761 5.984 1 97.25 413 GLU B N 1
ATOM 8648 C CA . GLU B 1 413 ? 5.863 0.908 6.57 1 97.25 413 GLU B CA 1
ATOM 8649 C C . GLU B 1 413 ? 5.918 -0.503 5.988 1 97.25 413 GLU B C 1
ATOM 8651 O O . GLU B 1 413 ? 5.695 -1.482 6.703 1 97.25 413 GLU B O 1
ATOM 8656 N N . ASP B 1 414 ? 6.219 -0.655 4.633 1 96.88 414 ASP B N 1
ATOM 8657 C CA . ASP B 1 414 ? 6.375 -1.987 4.055 1 96.88 414 ASP B CA 1
ATOM 8658 C C . ASP B 1 414 ? 7.539 -2.732 4.707 1 96.88 414 ASP B C 1
ATOM 8660 O O . ASP B 1 414 ? 7.441 -3.928 4.984 1 96.88 414 ASP B O 1
ATOM 8664 N N . PHE B 1 415 ? 8.633 -1.992 4.926 1 98.12 415 PHE B N 1
ATOM 8665 C CA . PHE B 1 415 ? 9.812 -2.578 5.559 1 98.12 415 PHE B CA 1
ATOM 8666 C C . PHE B 1 415 ? 9.484 -3.07 6.961 1 98.12 415 PHE B C 1
ATOM 8668 O O . PHE B 1 415 ? 9.859 -4.18 7.34 1 98.12 415 PHE B O 1
ATOM 8675 N N . ILE B 1 416 ? 8.727 -2.25 7.711 1 98 416 ILE B N 1
ATOM 8676 C CA . ILE B 1 416 ? 8.391 -2.572 9.094 1 98 416 ILE B CA 1
ATOM 8677 C C . ILE B 1 416 ? 7.512 -3.822 9.133 1 98 416 ILE B C 1
ATOM 8679 O O . ILE B 1 416 ? 7.828 -4.789 9.828 1 98 416 ILE B O 1
ATOM 8683 N N . MET B 1 417 ? 6.473 -3.855 8.281 1 97.75 417 MET B N 1
ATOM 8684 C CA . MET B 1 417 ? 5.543 -4.98 8.273 1 97.75 417 MET B CA 1
ATOM 8685 C C . MET B 1 417 ? 6.211 -6.234 7.727 1 97.75 417 MET B C 1
ATOM 8687 O O . MET B 1 417 ? 6.07 -7.32 8.297 1 97.75 417 MET B O 1
ATOM 8691 N N . GLY B 1 418 ? 6.945 -6.086 6.594 1 97.94 418 GLY B N 1
ATOM 8692 C CA . GLY B 1 418 ? 7.57 -7.23 5.949 1 97.94 418 GLY B CA 1
ATOM 8693 C C . GLY B 1 418 ? 8.641 -7.887 6.801 1 97.94 418 GLY B C 1
ATOM 8694 O O . GLY B 1 418 ? 8.727 -9.117 6.859 1 97.94 418 GLY B O 1
ATOM 8695 N N . THR B 1 419 ? 9.477 -7.105 7.477 1 98.44 419 THR B N 1
ATOM 8696 C CA . THR B 1 419 ? 10.531 -7.672 8.305 1 98.44 419 THR B CA 1
ATOM 8697 C C . THR B 1 419 ? 9.953 -8.281 9.578 1 98.44 419 THR B C 1
ATOM 8699 O O . THR B 1 419 ? 10.477 -9.266 10.102 1 98.44 419 THR B O 1
ATOM 8702 N N . ALA B 1 420 ? 8.836 -7.68 10.109 1 98.31 420 ALA B N 1
ATOM 8703 C CA . ALA B 1 420 ? 8.148 -8.312 11.234 1 98.31 420 ALA B CA 1
ATOM 8704 C C . ALA B 1 420 ? 7.676 -9.719 10.867 1 98.31 420 ALA B C 1
ATOM 8706 O O . ALA B 1 420 ? 7.809 -10.648 11.664 1 98.31 420 ALA B O 1
ATOM 8707 N N . ASN B 1 421 ? 7.113 -9.875 9.656 1 97.75 421 ASN B N 1
ATOM 8708 C CA . ASN B 1 421 ? 6.691 -11.18 9.172 1 97.75 421 ASN B CA 1
ATOM 8709 C C . ASN B 1 421 ? 7.867 -12.148 9.07 1 97.75 421 ASN B C 1
ATOM 8711 O O . ASN B 1 421 ? 7.793 -13.273 9.57 1 97.75 421 ASN B O 1
ATOM 8715 N N . GLY B 1 422 ? 8.984 -11.711 8.438 1 97.75 422 GLY B N 1
ATOM 8716 C CA . GLY B 1 422 ? 10.172 -12.539 8.312 1 97.75 422 GLY B CA 1
ATOM 8717 C C . GLY B 1 422 ? 10.734 -12.977 9.648 1 97.75 422 GLY B C 1
ATOM 8718 O O . GLY B 1 422 ? 11.055 -14.148 9.836 1 97.75 422 GLY B O 1
ATOM 8719 N N . MET B 1 423 ? 10.82 -12.055 10.586 1 98 423 MET B N 1
ATOM 8720 C CA . MET B 1 423 ? 11.391 -12.32 11.906 1 98 423 MET B CA 1
ATOM 8721 C C . MET B 1 423 ? 10.523 -13.312 12.68 1 98 423 MET B C 1
ATOM 8723 O O . MET B 1 423 ? 11.047 -14.211 13.336 1 98 423 MET B O 1
ATOM 8727 N N . SER B 1 424 ? 9.211 -13.195 12.531 1 96.94 424 SER B N 1
ATOM 8728 C CA . SER B 1 424 ? 8.281 -14.031 13.281 1 96.94 424 SER B CA 1
ATOM 8729 C C . SER B 1 424 ? 8.359 -15.484 12.844 1 96.94 424 SER B C 1
ATOM 8731 O O . SER B 1 424 ? 7.91 -16.375 13.562 1 96.94 424 SER B O 1
ATOM 8733 N N . ARG B 1 425 ? 8.961 -15.789 11.656 1 95 425 ARG B N 1
ATOM 8734 C CA . ARG B 1 425 ? 9.055 -17.141 11.117 1 95 425 ARG B CA 1
ATOM 8735 C C . ARG B 1 425 ? 10.156 -17.938 11.812 1 95 425 ARG B C 1
ATOM 8737 O O . ARG B 1 425 ? 10.227 -19.156 11.672 1 95 425 ARG B O 1
ATOM 8744 N N . TYR B 1 426 ? 11 -17.25 12.562 1 96.38 426 TYR B N 1
ATOM 8745 C CA . TYR B 1 426 ? 12.195 -17.875 13.094 1 96.38 426 TYR B CA 1
ATOM 8746 C C . TYR B 1 426 ? 11.844 -18.953 14.109 1 96.38 426 TYR B C 1
ATOM 8748 O O . TYR B 1 426 ? 12.438 -20.031 14.117 1 96.38 426 TYR B O 1
ATOM 8756 N N . LYS B 1 427 ? 10.867 -18.625 14.945 1 94.75 427 LYS B N 1
ATOM 8757 C CA . LYS B 1 427 ? 10.398 -19.625 15.906 1 94.75 427 LYS B CA 1
ATOM 8758 C C . LYS B 1 427 ? 8.953 -19.359 16.328 1 94.75 427 LYS B C 1
ATOM 8760 O O . LYS B 1 427 ? 8.508 -18.203 16.297 1 94.75 427 LYS B O 1
ATOM 8765 N N . LYS B 1 428 ? 8.273 -20.328 16.75 1 92.56 428 LYS B N 1
ATOM 8766 C CA . LYS B 1 428 ? 6.832 -20.312 16.969 1 92.56 428 LYS B CA 1
ATOM 8767 C C . LYS B 1 428 ? 6.465 -19.391 18.125 1 92.56 428 LYS B C 1
ATOM 8769 O O . LYS B 1 428 ? 5.406 -18.766 18.109 1 92.56 428 LYS B O 1
ATOM 8774 N N . GLU B 1 429 ? 7.324 -19.219 19.141 1 94.88 429 GLU B N 1
ATOM 8775 C CA . GLU B 1 429 ? 7.047 -18.453 20.359 1 94.88 429 GLU B CA 1
ATOM 8776 C C . GLU B 1 429 ? 7.223 -16.969 20.125 1 94.88 429 GLU B C 1
ATOM 8778 O O . GLU B 1 429 ? 6.762 -16.141 20.922 1 94.88 429 GLU B O 1
ATOM 8783 N N . MET B 1 430 ? 7.805 -16.656 19.062 1 97.31 430 MET B N 1
ATOM 8784 C CA . MET B 1 430 ? 8.125 -15.25 18.797 1 97.31 430 MET B CA 1
ATOM 8785 C C . MET B 1 430 ? 6.863 -14.438 18.547 1 97.31 430 MET B C 1
ATOM 8787 O O . MET B 1 430 ? 5.953 -14.898 17.859 1 97.31 430 MET B O 1
ATOM 8791 N N . ARG B 1 431 ? 6.773 -13.32 19.25 1 98.31 431 ARG B N 1
ATOM 8792 C CA . ARG B 1 431 ? 5.727 -12.328 19.047 1 98.31 431 ARG B CA 1
ATOM 8793 C C . ARG B 1 431 ? 6.32 -10.969 18.672 1 98.31 431 ARG B C 1
ATOM 8795 O O . ARG B 1 431 ? 7.25 -10.5 19.328 1 98.31 431 ARG B O 1
ATOM 8802 N N . VAL B 1 432 ? 5.871 -10.406 17.562 1 98.38 432 VAL B N 1
ATOM 8803 C CA . VAL B 1 432 ? 6.32 -9.078 17.172 1 98.38 432 VAL B CA 1
ATOM 8804 C C . VAL B 1 432 ? 5.152 -8.094 17.234 1 98.38 432 VAL B C 1
ATOM 8806 O O . VAL B 1 432 ? 4.133 -8.289 16.578 1 98.38 432 VAL B O 1
ATOM 8809 N N . VAL B 1 433 ? 5.223 -7.102 18.109 1 98.06 433 VAL B N 1
ATOM 8810 C CA . VAL B 1 433 ? 4.281 -5.988 18.156 1 98.06 433 VAL B CA 1
ATOM 8811 C C . VAL B 1 433 ? 4.789 -4.844 17.281 1 98.06 433 VAL B C 1
ATOM 8813 O O . VAL B 1 433 ? 5.934 -4.402 17.422 1 98.06 433 VAL B O 1
ATOM 8816 N N . VAL B 1 434 ? 3.936 -4.398 16.391 1 96.44 434 VAL B N 1
ATOM 8817 C CA . VAL B 1 434 ? 4.324 -3.383 15.422 1 96.44 434 VAL B CA 1
ATOM 8818 C C . VAL B 1 434 ? 3.561 -2.09 15.695 1 96.44 434 VAL B C 1
ATOM 8820 O O . VAL B 1 434 ? 2.336 -2.105 15.844 1 96.44 434 VAL B O 1
ATOM 8823 N N . GLU B 1 435 ? 4.262 -1.01 15.82 1 89.75 435 GLU B N 1
ATOM 8824 C CA . GLU B 1 435 ? 3.717 0.341 15.703 1 89.75 435 GLU B CA 1
ATOM 8825 C C . GLU B 1 435 ? 4.289 1.062 14.484 1 89.75 435 GLU B C 1
ATOM 8827 O O . GLU B 1 435 ? 5.059 2.014 14.625 1 89.75 435 GLU B O 1
ATOM 8832 N N . GLY B 1 436 ? 3.873 0.627 13.336 1 70.12 436 GLY B N 1
ATOM 8833 C CA . GLY B 1 436 ? 4.617 0.913 12.125 1 70.12 436 GLY B CA 1
ATOM 8834 C C . GLY B 1 436 ? 4.051 2.08 11.336 1 70.12 436 GLY B C 1
ATOM 8835 O O . GLY B 1 436 ? 4.621 2.486 10.32 1 70.12 436 GLY B O 1
ATOM 8836 N N . ALA B 1 437 ? 2.895 2.715 11.688 1 78.31 437 ALA B N 1
ATOM 8837 C CA . ALA B 1 437 ? 2.33 3.82 10.922 1 78.31 437 ALA B CA 1
ATOM 8838 C C . ALA B 1 437 ? 1.909 4.965 11.836 1 78.31 437 ALA B C 1
ATOM 8840 O O . ALA B 1 437 ? 1.247 5.91 11.398 1 78.31 437 ALA B O 1
ATOM 8841 N N . GLU B 1 438 ? 2.324 4.996 13.016 1 80.06 438 GLU B N 1
ATOM 8842 C CA . GLU B 1 438 ? 2.049 6 14.039 1 80.06 438 GLU B CA 1
ATOM 8843 C C . GLU B 1 438 ? 0.56 6.324 14.109 1 80.06 438 GLU B C 1
ATOM 8845 O O . GLU B 1 438 ? -0.02 6.379 15.195 1 80.06 438 GLU B O 1
ATOM 8850 N N . PHE B 1 439 ? -0.043 6.68 12.891 1 92 439 PHE B N 1
ATOM 8851 C CA . PHE B 1 439 ? -1.478 6.883 12.727 1 92 439 PHE B CA 1
ATOM 8852 C C . PHE B 1 439 ? -2.053 5.887 11.719 1 92 439 PHE B C 1
ATOM 8854 O O . PHE B 1 439 ? -1.381 5.508 10.758 1 92 439 PHE B O 1
ATOM 8861 N N . ALA B 1 440 ? -3.285 5.48 11.977 1 95.69 440 ALA B N 1
ATOM 8862 C CA . ALA B 1 440 ? -3.951 4.566 11.055 1 95.69 440 ALA B CA 1
ATOM 8863 C C . ALA B 1 440 ? -3.951 5.121 9.633 1 95.69 440 ALA B C 1
ATOM 8865 O O . ALA B 1 440 ? -3.855 4.367 8.664 1 95.69 440 ALA B O 1
ATOM 8866 N N . ASP B 1 441 ? -3.914 6.461 9.469 1 94.81 441 ASP B N 1
ATOM 8867 C CA . ASP B 1 441 ? -3.949 7.141 8.18 1 94.81 441 ASP B CA 1
ATOM 8868 C C . ASP B 1 441 ? -2.68 6.863 7.379 1 94.81 441 ASP B C 1
ATOM 8870 O O . ASP B 1 441 ? -2.674 6.996 6.156 1 94.81 441 ASP B O 1
ATOM 8874 N N . TYR B 1 442 ? -1.654 6.453 8.07 1 95.56 442 TYR B N 1
ATOM 8875 C CA . TYR B 1 442 ? -0.362 6.281 7.414 1 95.56 442 TYR B CA 1
ATOM 8876 C C . TYR B 1 442 ? -0.07 4.805 7.172 1 95.56 442 TYR B C 1
ATOM 8878 O O . TYR B 1 442 ? 1.061 4.434 6.844 1 95.56 442 TYR B O 1
ATOM 8886 N N . PHE B 1 443 ? -1.038 3.898 7.309 1 96.81 443 PHE B N 1
ATOM 8887 C CA . PHE B 1 443 ? -0.82 2.461 7.188 1 96.81 443 PHE B CA 1
ATOM 8888 C C . PHE B 1 443 ? -0.759 2.047 5.723 1 96.81 443 PHE B C 1
ATOM 8890 O O . PHE B 1 443 ? -0.27 0.963 5.398 1 96.81 443 PHE B O 1
ATOM 8897 N N . TRP B 1 444 ? -1.169 2.85 4.742 1 97.06 444 TRP B N 1
ATOM 8898 C CA . TRP B 1 444 ? -1.442 2.5 3.352 1 97.06 444 TRP B CA 1
ATOM 8899 C C . TRP B 1 444 ? -0.165 2.078 2.635 1 97.06 444 TRP B C 1
ATOM 8901 O O . TRP B 1 444 ? -0.185 1.173 1.798 1 97.06 444 TRP B O 1
ATOM 8911 N N . PRO B 1 445 ? 1.021 2.643 2.979 1 96.75 445 PRO B N 1
ATOM 8912 C CA . PRO B 1 445 ? 2.24 2.148 2.334 1 96.75 445 PRO B CA 1
ATOM 8913 C C . PRO B 1 445 ? 2.547 0.695 2.686 1 96.75 445 PRO B C 1
ATOM 8915 O O . PRO B 1 445 ? 3.322 0.037 1.988 1 96.75 445 PRO B O 1
ATOM 8918 N N . ALA B 1 446 ? 1.934 0.148 3.693 1 97.38 446 ALA B N 1
ATOM 8919 C CA . ALA B 1 446 ? 2.24 -1.198 4.168 1 97.38 446 ALA B CA 1
ATOM 8920 C C . ALA B 1 446 ? 1.288 -2.225 3.564 1 97.38 446 ALA B C 1
ATOM 8922 O O . ALA B 1 446 ? 1.411 -3.424 3.824 1 97.38 446 ALA B O 1
ATOM 8923 N N . MET B 1 447 ? 0.386 -1.86 2.668 1 97.56 447 MET B N 1
ATOM 8924 C CA . MET B 1 447 ? -0.755 -2.695 2.301 1 97.56 447 MET B CA 1
ATOM 8925 C C . MET B 1 447 ? -0.294 -3.967 1.596 1 97.56 447 MET B C 1
ATOM 8927 O O . MET B 1 447 ? -0.887 -5.031 1.776 1 97.56 447 MET B O 1
ATOM 8931 N N . GLU B 1 448 ? 0.707 -3.846 0.748 1 96.56 448 GLU B N 1
ATOM 8932 C CA . GLU B 1 448 ? 1.19 -5.055 0.089 1 96.56 448 GLU B CA 1
ATOM 8933 C C . GLU B 1 448 ? 1.629 -6.102 1.108 1 96.56 448 GLU B C 1
ATOM 8935 O O . GLU B 1 448 ? 1.206 -7.258 1.04 1 96.56 448 GLU B O 1
ATOM 8940 N N . GLN B 1 449 ? 2.457 -5.703 2.037 1 97.25 449 GLN B N 1
ATOM 8941 C CA . GLN B 1 449 ? 2.959 -6.637 3.043 1 97.25 449 GLN B CA 1
ATOM 8942 C C . GLN B 1 449 ? 1.849 -7.062 3.998 1 97.25 449 GLN B C 1
ATOM 8944 O O . GLN B 1 449 ? 1.838 -8.195 4.477 1 97.25 449 GLN B O 1
ATOM 8949 N N . PHE B 1 450 ? 0.92 -6.164 4.27 1 98.06 450 PHE B N 1
ATOM 8950 C CA . PHE B 1 450 ? -0.239 -6.508 5.086 1 98.06 450 PHE B CA 1
ATOM 8951 C C . PHE B 1 450 ? -1.04 -7.633 4.441 1 98.06 450 PHE B C 1
ATOM 8953 O O . PHE B 1 450 ? -1.265 -8.68 5.059 1 98.06 450 PHE B O 1
ATOM 8960 N N . VAL B 1 451 ? -1.431 -7.473 3.158 1 97.5 451 VAL B N 1
ATOM 8961 C CA . VAL B 1 451 ? -2.258 -8.438 2.438 1 97.5 451 VAL B CA 1
ATOM 8962 C C . VAL B 1 451 ? -1.515 -9.766 2.316 1 97.5 451 VAL B C 1
ATOM 8964 O O . VAL B 1 451 ? -2.096 -10.828 2.537 1 97.5 451 VAL B O 1
ATOM 8967 N N . GLU B 1 452 ? -0.228 -9.711 2.059 1 95.69 452 GLU B N 1
ATOM 8968 C CA . GLU B 1 452 ? 0.573 -10.93 1.949 1 95.69 452 GLU B CA 1
ATOM 8969 C C . GLU B 1 452 ? 0.601 -11.695 3.271 1 95.69 452 GLU B C 1
ATOM 8971 O O . GLU B 1 452 ? 0.538 -12.922 3.283 1 95.69 452 GLU B O 1
ATOM 8976 N N . THR B 1 453 ? 0.675 -10.945 4.312 1 97.12 453 THR B N 1
ATOM 8977 C CA . THR B 1 453 ? 0.731 -11.555 5.637 1 97.12 453 THR B CA 1
ATOM 8978 C C . THR B 1 453 ? -0.591 -12.242 5.973 1 97.12 453 THR B C 1
ATOM 8980 O O . THR B 1 453 ? -0.604 -13.305 6.602 1 97.12 453 THR B O 1
ATOM 8983 N N . THR B 1 454 ? -1.704 -11.711 5.52 1 97.31 454 THR B N 1
ATOM 8984 C CA . THR B 1 454 ? -3.012 -12.281 5.824 1 97.31 454 THR B CA 1
ATOM 8985 C C . THR B 1 454 ? -3.186 -13.633 5.137 1 97.31 454 THR B C 1
ATOM 8987 O O . THR B 1 454 ? -3.977 -14.461 5.586 1 97.31 454 THR B O 1
ATOM 8990 N N . HIS B 1 455 ? -2.43 -13.898 4.066 1 96.12 455 HIS B N 1
ATOM 8991 C CA . HIS B 1 455 ? -2.588 -15.102 3.268 1 96.12 455 HIS B CA 1
ATOM 8992 C C . HIS B 1 455 ? -1.663 -16.219 3.756 1 96.12 455 HIS B C 1
ATOM 8994 O O . HIS B 1 455 ? -1.85 -17.375 3.406 1 96.12 455 HIS B O 1
ATOM 9000 N N . GLU B 1 456 ? -0.729 -15.891 4.551 1 95.56 456 GLU B N 1
ATOM 9001 C CA . GLU B 1 456 ? 0.439 -16.734 4.746 1 95.56 456 GLU B CA 1
ATOM 9002 C C . GLU B 1 456 ? 0.055 -18.062 5.414 1 95.56 456 GLU B C 1
ATOM 9004 O O . GLU B 1 456 ? 0.465 -19.125 4.965 1 95.56 456 GLU B O 1
ATOM 9009 N N . TYR B 1 457 ? -0.711 -17.984 6.496 1 96.94 457 TYR B N 1
ATOM 9010 C CA . TYR B 1 457 ? -1.094 -19.203 7.219 1 96.94 457 TYR B CA 1
ATOM 9011 C C . TYR B 1 457 ? -1.9 -20.141 6.328 1 96.94 457 TYR B C 1
ATOM 9013 O O . TYR B 1 457 ? -1.706 -21.344 6.363 1 96.94 457 TYR B O 1
ATOM 9021 N N . TRP B 1 458 ? -2.713 -19.562 5.473 1 97.62 458 TRP B N 1
ATOM 9022 C CA . TRP B 1 458 ? -3.578 -20.328 4.574 1 97.62 458 TRP B CA 1
ATOM 9023 C C . TRP B 1 458 ? -2.771 -20.953 3.439 1 97.62 458 TRP B C 1
ATOM 9025 O O . TRP B 1 458 ? -2.865 -22.156 3.189 1 97.62 458 TRP B O 1
ATOM 9035 N N . ARG B 1 459 ? -1.895 -20.203 2.777 1 96.06 459 ARG B N 1
ATOM 9036 C CA . ARG B 1 459 ? -1.215 -20.656 1.566 1 96.06 459 ARG B CA 1
ATOM 9037 C C . ARG B 1 459 ? -0.122 -21.656 1.893 1 96.06 459 ARG B C 1
ATOM 9039 O O . ARG B 1 459 ? 0.307 -22.422 1.021 1 96.06 459 ARG B O 1
ATOM 9046 N N . THR B 1 460 ? 0.344 -21.75 3.217 1 96.06 460 THR B N 1
ATOM 9047 C CA . THR B 1 460 ? 1.415 -22.656 3.617 1 96.06 460 THR B CA 1
ATOM 9048 C C . THR B 1 460 ? 0.848 -23.891 4.32 1 96.06 460 THR B C 1
ATOM 9050 O O . THR B 1 460 ? 1.592 -24.656 4.926 1 96.06 460 THR B O 1
ATOM 9053 N N . LYS B 1 461 ? -0.478 -24 4.289 1 95.81 461 LYS B N 1
ATOM 9054 C CA . LYS B 1 461 ? -1.14 -25.125 4.949 1 95.81 461 LYS B CA 1
ATOM 9055 C C . LYS B 1 461 ? -0.758 -25.188 6.426 1 95.81 461 LYS B C 1
ATOM 9057 O O . LYS B 1 461 ? -0.396 -26.266 6.93 1 95.81 461 LYS B O 1
ATOM 9062 N N . GLY B 1 462 ? -0.674 -24.031 7.023 1 95.5 462 GLY B N 1
ATOM 9063 C CA . GLY B 1 462 ? -0.499 -23.922 8.461 1 95.5 462 GLY B CA 1
ATOM 9064 C C . GLY B 1 462 ? 0.954 -23.984 8.898 1 95.5 462 GLY B C 1
ATOM 9065 O O . GLY B 1 462 ? 1.251 -24.016 10.094 1 95.5 462 GLY B O 1
ATOM 9066 N N . GLN B 1 463 ? 1.885 -23.922 7.988 1 94.75 463 GLN B N 1
ATOM 9067 C CA . GLN B 1 463 ? 3.281 -24.156 8.344 1 94.75 463 GLN B CA 1
ATOM 9068 C C . GLN B 1 463 ? 3.949 -22.859 8.812 1 94.75 463 GLN B C 1
ATOM 9070 O O . GLN B 1 463 ? 4.965 -22.906 9.508 1 94.75 463 GLN B O 1
ATOM 9075 N N . TYR B 1 464 ? 3.445 -21.703 8.398 1 93.94 464 TYR B N 1
ATOM 9076 C CA . TYR B 1 464 ? 3.922 -20.406 8.891 1 93.94 464 TYR B CA 1
ATOM 9077 C C . TYR B 1 464 ? 2.76 -19.531 9.359 1 93.94 464 TYR B C 1
ATOM 9079 O O . TYR B 1 464 ? 1.845 -19.25 8.586 1 93.94 464 TYR B O 1
ATOM 9087 N N . SER B 1 465 ? 2.734 -19.156 10.586 1 94.69 465 SER B N 1
ATOM 9088 C CA . SER B 1 465 ? 1.773 -18.219 11.148 1 94.69 465 SER B CA 1
ATOM 9089 C C . SER B 1 465 ? 2.453 -16.922 11.562 1 94.69 465 SER B C 1
ATOM 9091 O O . SER B 1 465 ? 3.309 -16.906 12.445 1 94.69 465 SER B O 1
ATOM 9093 N N . PRO B 1 466 ? 2.145 -15.82 10.906 1 96.06 466 PRO B N 1
ATOM 9094 C CA . PRO B 1 466 ? 2.75 -14.555 11.305 1 96.06 466 PRO B CA 1
ATOM 9095 C C . PRO B 1 466 ? 2.199 -14.031 12.633 1 96.06 466 PRO B C 1
ATOM 9097 O O . PRO B 1 466 ? 1.177 -13.336 12.648 1 96.06 466 PRO B O 1
ATOM 9100 N N . ASN B 1 467 ? 2.898 -14.336 13.742 1 98.12 467 ASN B N 1
ATOM 9101 C CA . ASN B 1 467 ? 2.496 -13.883 15.07 1 98.12 467 ASN B CA 1
ATOM 9102 C C . ASN B 1 467 ? 2.826 -12.406 15.289 1 98.12 467 ASN B C 1
ATOM 9104 O O . ASN B 1 467 ? 3.779 -12.078 16 1 98.12 467 ASN B O 1
ATOM 9108 N N . ILE B 1 468 ? 1.999 -11.523 14.742 1 98.31 468 ILE B N 1
ATOM 9109 C CA . ILE B 1 468 ? 2.23 -10.078 14.719 1 98.31 468 ILE B CA 1
ATOM 9110 C C . ILE B 1 468 ? 0.992 -9.352 15.227 1 98.31 468 ILE B C 1
ATOM 9112 O O . ILE B 1 468 ? -0.132 -9.672 14.836 1 98.31 468 ILE B O 1
ATOM 9116 N N . THR B 1 469 ? 1.139 -8.469 16.156 1 98.56 469 THR B N 1
ATOM 9117 C CA . THR B 1 469 ? 0.108 -7.523 16.562 1 98.56 469 THR B CA 1
ATOM 9118 C C . THR B 1 469 ? 0.421 -6.121 16.047 1 98.56 469 THR B C 1
ATOM 9120 O O . THR B 1 469 ? 1.433 -5.523 16.422 1 98.56 469 THR B O 1
ATOM 9123 N N . VAL B 1 470 ? -0.403 -5.641 15.188 1 98.12 470 VAL B N 1
ATOM 9124 C CA . VAL B 1 470 ? -0.227 -4.312 14.602 1 98.12 470 VAL B CA 1
ATOM 9125 C C . VAL B 1 470 ? -1.062 -3.295 15.383 1 98.12 470 VAL B C 1
ATOM 9127 O O . VAL B 1 470 ? -2.293 -3.361 15.375 1 98.12 470 VAL B O 1
ATOM 9130 N N . ARG B 1 471 ? -0.438 -2.391 16.031 1 97.38 471 ARG B N 1
ATOM 9131 C CA . ARG B 1 471 ? -1.135 -1.338 16.766 1 97.38 471 ARG B CA 1
ATOM 9132 C C . ARG B 1 471 ? -1.3 -0.09 15.906 1 97.38 471 ARG B C 1
ATOM 9134 O O . ARG B 1 471 ? -0.32 0.441 15.383 1 97.38 471 ARG B O 1
ATOM 9141 N N . LEU B 1 472 ? -2.516 0.421 15.734 1 97.06 472 LEU B N 1
ATOM 9142 C CA . LEU B 1 472 ? -2.811 1.598 14.922 1 97.06 472 LEU B CA 1
ATOM 9143 C C . LEU B 1 472 ? -3.6 2.627 15.727 1 97.06 472 LEU B C 1
ATOM 9145 O O . LEU B 1 472 ? -4.746 2.379 16.109 1 97.06 472 LEU B O 1
ATOM 9149 N N . ALA B 1 473 ? -2.973 3.77 15.984 1 96.62 473 ALA B N 1
ATOM 9150 C CA . ALA B 1 473 ? -3.717 4.891 16.547 1 96.62 473 ALA B CA 1
ATOM 9151 C C . ALA B 1 473 ? -4.734 5.438 15.555 1 96.62 473 ALA B C 1
ATOM 9153 O O . ALA B 1 473 ? -4.359 5.953 14.5 1 96.62 473 ALA B O 1
ATOM 9154 N N . SER B 1 474 ? -5.996 5.383 15.914 1 96.88 474 SER B N 1
ATOM 9155 C CA . SER B 1 474 ? -7.031 5.602 14.906 1 96.88 474 SER B CA 1
ATOM 9156 C C . SER B 1 474 ? -8.078 6.598 15.406 1 96.88 474 SER B C 1
ATOM 9158 O O . SER B 1 474 ? -8.312 6.711 16.609 1 96.88 474 SER B O 1
ATOM 9160 N N . GLY B 1 475 ? -8.641 7.332 14.391 1 96.38 475 GLY B N 1
ATOM 9161 C CA . GLY B 1 475 ? -9.82 8.125 14.672 1 96.38 475 GLY B CA 1
ATOM 9162 C C . GLY B 1 475 ? -9.523 9.602 14.852 1 96.38 475 GLY B C 1
ATOM 9163 O O . GLY B 1 475 ? -8.367 10.016 14.797 1 96.38 475 GLY B O 1
ATOM 9164 N N . GLY B 1 476 ? -10.602 10.359 15.023 1 96.56 476 GLY B N 1
ATOM 9165 C CA . GLY B 1 476 ? -10.516 11.812 15.023 1 96.56 476 GLY B CA 1
ATOM 9166 C C . GLY B 1 476 ? -10.797 12.422 16.375 1 96.56 476 GLY B C 1
ATOM 9167 O O . GLY B 1 476 ? -10.438 11.852 17.406 1 96.56 476 GLY B O 1
ATOM 9168 N N . TYR B 1 477 ? -11.234 13.625 16.375 1 95.56 477 TYR B N 1
ATOM 9169 C CA . TYR B 1 477 ? -11.672 14.438 17.5 1 95.56 477 TYR B CA 1
ATOM 9170 C C . TYR B 1 477 ? -10.492 15.125 18.172 1 95.56 477 TYR B C 1
ATOM 9172 O O . TYR B 1 477 ? -10.625 15.648 19.281 1 95.56 477 TYR B O 1
ATOM 9180 N N . ILE B 1 478 ? -9.328 15.062 17.484 1 88.75 478 ILE B N 1
ATOM 9181 C CA . ILE B 1 478 ? -8.172 15.734 18.062 1 88.75 478 ILE B CA 1
ATOM 9182 C C . ILE B 1 478 ? -7.621 16.766 17.078 1 88.75 478 ILE B C 1
ATOM 9184 O O . ILE B 1 478 ? -6.504 17.25 17.234 1 88.75 478 ILE B O 1
ATOM 9188 N N . GLY B 1 479 ? -8.328 16.984 16.031 1 89.19 479 GLY B N 1
ATOM 9189 C CA . GLY B 1 479 ? -7.969 18.047 15.102 1 89.19 479 GLY B CA 1
ATOM 9190 C C . GLY B 1 479 ? -6.816 17.672 14.188 1 89.19 479 GLY B C 1
ATOM 9191 O O . GLY B 1 479 ? -5.934 18.5 13.93 1 89.19 479 GLY B O 1
ATOM 9192 N N . GLY B 1 480 ? -6.809 16.422 13.695 1 91.12 480 GLY B N 1
ATOM 9193 C CA . GLY B 1 480 ? -5.695 15.961 12.891 1 91.12 480 GLY B CA 1
ATOM 9194 C C . GLY B 1 480 ? -6.004 15.945 11.398 1 91.12 480 GLY B C 1
ATOM 9195 O O . GLY B 1 480 ? -5.102 15.805 10.578 1 91.12 480 GLY B O 1
ATOM 9196 N N . GLY B 1 481 ? -7.254 16.141 11.039 1 93.56 481 GLY B N 1
ATOM 9197 C CA . GLY B 1 481 ? -7.676 16.266 9.648 1 93.56 481 GLY B CA 1
ATOM 9198 C C . GLY B 1 481 ? -7.434 14.992 8.844 1 93.56 481 GLY B C 1
ATOM 9199 O O . GLY B 1 481 ? -7.625 13.883 9.344 1 93.56 481 GLY B O 1
ATOM 9200 N N . LEU B 1 482 ? -7.031 15.156 7.551 1 92.75 482 LEU B N 1
ATOM 9201 C CA . LEU B 1 482 ? -6.926 14.141 6.516 1 92.75 482 LEU B CA 1
ATOM 9202 C C . LEU B 1 482 ? -5.891 13.086 6.898 1 92.75 482 LEU B C 1
ATOM 9204 O O . LEU B 1 482 ? -5.977 11.938 6.457 1 92.75 482 LEU B O 1
ATOM 9208 N N . TYR B 1 483 ? -5.012 13.391 7.754 1 93.12 483 TYR B N 1
ATOM 9209 C CA . TYR B 1 483 ? -3.855 12.516 7.93 1 93.12 483 TYR B CA 1
ATOM 9210 C C . TYR B 1 483 ? -3.773 12 9.359 1 93.12 483 TYR B C 1
ATOM 9212 O O . TYR B 1 483 ? -2.949 11.133 9.672 1 93.12 483 TYR B O 1
ATOM 9220 N N . HIS B 1 484 ? -4.664 12.516 10.266 1 94.19 484 HIS B N 1
ATOM 9221 C CA . HIS B 1 484 ? -4.551 12.102 11.664 1 94.19 484 HIS B CA 1
ATOM 9222 C C . HIS B 1 484 ? -5.926 11.883 12.281 1 94.19 484 HIS B C 1
ATOM 9224 O O . HIS B 1 484 ? -6.039 11.664 13.492 1 94.19 484 HIS B O 1
ATOM 9230 N N . SER B 1 485 ? -6.969 11.977 11.438 1 96.06 485 SER B N 1
ATOM 9231 C CA . SER B 1 485 ? -8.289 11.891 12.062 1 96.06 485 SER B CA 1
ATOM 9232 C C . SER B 1 485 ? -9.164 10.867 11.359 1 96.06 485 SER B C 1
ATOM 9234 O O . SER B 1 485 ? -10.359 10.75 11.656 1 96.06 485 SER B O 1
ATOM 9236 N N . GLN B 1 486 ? -8.633 10.148 10.461 1 95.06 486 GLN B N 1
ATOM 9237 C CA . GLN B 1 486 ? -9.461 9.188 9.742 1 95.06 486 GLN B CA 1
ATOM 9238 C C . GLN B 1 486 ? -9.352 7.797 10.352 1 95.06 486 GLN B C 1
ATOM 9240 O O . GLN B 1 486 ? -8.461 7.535 11.164 1 95.06 486 GLN B O 1
ATOM 9245 N N . THR B 1 487 ? -10.32 6.957 10.102 1 96.25 487 THR B N 1
ATOM 9246 C CA . THR B 1 487 ? -10.336 5.539 10.438 1 96.25 487 THR B CA 1
ATOM 9247 C C . THR B 1 487 ? -10.359 4.688 9.172 1 96.25 487 THR B C 1
ATOM 9249 O O . THR B 1 487 ? -10.82 5.137 8.117 1 96.25 487 THR B O 1
ATOM 9252 N N . ILE B 1 488 ? -9.828 3.49 9.25 1 96.69 488 ILE B N 1
ATOM 9253 C CA . ILE B 1 488 ? -9.648 2.758 8 1 96.69 488 ILE B CA 1
ATOM 9254 C C . ILE B 1 488 ? -10.133 1.32 8.172 1 96.69 488 ILE B C 1
ATOM 9256 O O . ILE B 1 488 ? -9.844 0.457 7.34 1 96.69 488 ILE B O 1
ATOM 9260 N N . GLU B 1 489 ? -10.875 0.965 9.258 1 97.88 489 GLU B N 1
ATOM 9261 C CA . GLU B 1 489 ? -11.297 -0.407 9.523 1 97.88 489 GLU B CA 1
ATOM 9262 C C . GLU B 1 489 ? -12.242 -0.915 8.445 1 97.88 489 GLU B C 1
ATOM 9264 O O . GLU B 1 489 ? -12.312 -2.119 8.188 1 97.88 489 GLU B O 1
ATOM 9269 N N . GLY B 1 490 ? -13.023 0.028 7.781 1 97.69 490 GLY B N 1
ATOM 9270 C CA . GLY B 1 490 ? -13.875 -0.406 6.684 1 97.69 490 GLY B CA 1
ATOM 9271 C C . GLY B 1 490 ? -13.117 -1.146 5.598 1 97.69 490 GLY B C 1
ATOM 9272 O O . GLY B 1 490 ? -13.617 -2.121 5.039 1 97.69 490 GLY B O 1
ATOM 9273 N N . ALA B 1 491 ? -11.938 -0.72 5.309 1 98.06 491 ALA B N 1
ATOM 9274 C CA . ALA B 1 491 ? -11.094 -1.373 4.309 1 98.06 491 ALA B CA 1
ATOM 9275 C C . ALA B 1 491 ? -10.414 -2.609 4.887 1 98.06 491 ALA B C 1
ATOM 9277 O O . ALA B 1 491 ? -10.383 -3.666 4.246 1 98.06 491 ALA B O 1
ATOM 9278 N N . LEU B 1 492 ? -9.906 -2.578 6.129 1 98.12 492 LEU B N 1
ATOM 9279 C CA . LEU B 1 492 ? -9.047 -3.615 6.684 1 98.12 492 LEU B CA 1
ATOM 9280 C C . LEU B 1 492 ? -9.852 -4.859 7.043 1 98.12 492 LEU B C 1
ATOM 9282 O O . LEU B 1 492 ? -9.312 -5.969 7.066 1 98.12 492 LEU B O 1
ATOM 9286 N N . THR B 1 493 ? -11.133 -4.707 7.258 1 98.38 493 THR B N 1
ATOM 9287 C CA . THR B 1 493 ? -11.953 -5.84 7.672 1 98.38 493 THR B CA 1
ATOM 9288 C C . THR B 1 493 ? -12.32 -6.707 6.477 1 98.38 493 THR B C 1
ATOM 9290 O O . THR B 1 493 ? -12.891 -7.789 6.641 1 98.38 493 THR B O 1
ATOM 9293 N N . THR B 1 494 ? -11.969 -6.309 5.25 1 98.19 494 THR B N 1
ATOM 9294 C CA . THR B 1 494 ? -12.336 -7.062 4.059 1 98.19 494 THR B CA 1
ATOM 9295 C C . THR B 1 494 ? -11.359 -8.211 3.822 1 98.19 494 THR B C 1
ATOM 9297 O O . THR B 1 494 ? -11.539 -9.008 2.902 1 98.19 494 THR B O 1
ATOM 9300 N N . PHE B 1 495 ? -10.367 -8.445 4.645 1 98.06 495 PHE B N 1
ATOM 9301 C CA . PHE B 1 495 ? -9.328 -9.43 4.395 1 98.06 495 PHE B CA 1
ATOM 9302 C C . PHE B 1 495 ? -9.445 -10.602 5.359 1 98.06 495 PHE B C 1
ATOM 9304 O O . PHE B 1 495 ? -9.391 -10.414 6.578 1 98.06 495 PHE B O 1
ATOM 9311 N N . PRO B 1 496 ? -9.562 -11.812 4.836 1 97.75 496 PRO B N 1
ATOM 9312 C CA . PRO B 1 496 ? -9.453 -12.984 5.715 1 97.75 496 PRO B CA 1
ATOM 9313 C C . PRO B 1 496 ? -8.031 -13.195 6.238 1 97.75 496 PRO B C 1
ATOM 9315 O O . PRO B 1 496 ? -7.074 -12.688 5.648 1 97.75 496 PRO B O 1
ATOM 9318 N N . GLY B 1 497 ? -7.887 -13.883 7.266 1 97.94 497 GLY B N 1
ATOM 9319 C CA . GLY B 1 497 ? -6.582 -14.258 7.781 1 97.94 497 GLY B CA 1
ATOM 9320 C C . GLY B 1 497 ? -6.023 -13.266 8.773 1 97.94 497 GLY B C 1
ATOM 9321 O O . GLY B 1 49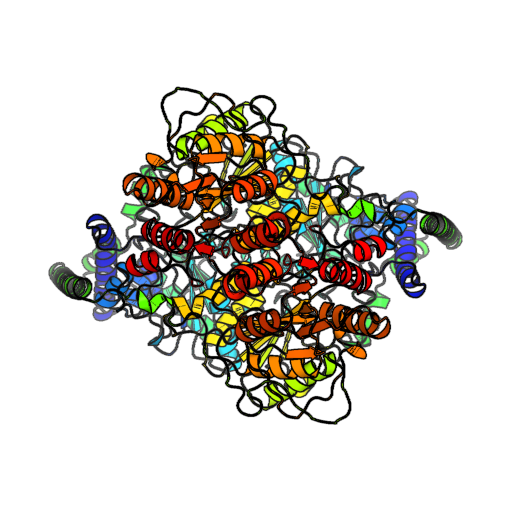7 ? -4.836 -13.312 9.109 1 97.94 497 GLY B O 1
ATOM 9322 N N . VAL B 1 498 ? -6.859 -12.336 9.242 1 98.38 498 VAL B N 1
ATOM 9323 C CA . VAL B 1 498 ? -6.449 -11.367 10.242 1 98.38 498 VAL B CA 1
ATOM 9324 C C . VAL B 1 498 ? -7.598 -11.109 11.219 1 98.38 498 VAL B C 1
ATOM 9326 O O . VAL B 1 498 ? -8.766 -11.328 10.883 1 98.38 498 VAL B O 1
ATOM 9329 N N . ARG B 1 499 ? -7.273 -10.812 12.453 1 98.69 499 ARG B N 1
ATOM 9330 C CA . ARG B 1 499 ? -8.242 -10.32 13.422 1 98.69 499 ARG B CA 1
ATOM 9331 C C . ARG B 1 499 ? -8.172 -8.805 13.547 1 98.69 499 ARG B C 1
ATOM 9333 O O . ARG B 1 499 ? -7.098 -8.211 13.406 1 98.69 499 ARG B O 1
ATOM 9340 N N . VAL B 1 500 ? -9.289 -8.148 13.727 1 98.81 500 VAL B N 1
ATOM 9341 C CA . VAL B 1 500 ? -9.359 -6.699 13.898 1 98.81 500 VAL B CA 1
ATOM 9342 C C . VAL B 1 500 ? -10.18 -6.371 15.148 1 98.81 500 VAL B C 1
ATOM 9344 O O . VAL B 1 500 ? -11.336 -6.766 15.266 1 98.81 500 VAL B O 1
ATOM 9347 N N . VAL B 1 501 ? -9.57 -5.633 16.109 1 98.81 501 VAL B N 1
ATOM 9348 C CA . VAL B 1 501 ? -10.25 -5.266 17.359 1 98.81 501 VAL B CA 1
ATOM 9349 C C . VAL B 1 501 ? -10.18 -3.752 17.547 1 98.81 501 VAL B C 1
ATOM 9351 O O . VAL B 1 501 ? -9.289 -3.09 17.016 1 98.81 501 VAL B O 1
ATOM 9354 N N . TYR B 1 502 ? -11.156 -3.193 18.234 1 98.75 502 TYR B N 1
ATOM 9355 C CA . TYR B 1 502 ? -11.281 -1.755 18.453 1 98.75 502 TYR B CA 1
ATOM 9356 C C . TYR B 1 502 ? -11.898 -1.451 19.812 1 98.75 502 TYR B C 1
ATOM 9358 O O . TYR B 1 502 ? -13.094 -1.157 19.906 1 98.75 502 TYR B O 1
ATOM 9366 N N . PRO B 1 503 ? -11.102 -1.435 20.891 1 98.75 503 PRO B N 1
ATOM 9367 C CA . PRO B 1 503 ? -11.617 -1.232 22.25 1 98.75 503 PRO B CA 1
ATOM 9368 C C . PRO B 1 503 ? -12.094 0.197 22.484 1 98.75 503 PRO B C 1
ATOM 9370 O O . PRO B 1 503 ? -11.664 1.123 21.797 1 98.75 503 PRO B O 1
ATOM 9373 N N . SER B 1 504 ? -12.938 0.361 23.5 1 98.75 504 SER B N 1
ATOM 9374 C CA . SER B 1 504 ? -13.5 1.661 23.844 1 98.75 504 SER B CA 1
ATOM 9375 C C . SER B 1 504 ? -13.164 2.049 25.281 1 98.75 504 SER B C 1
ATOM 9377 O O . SER B 1 504 ? -13.328 3.205 25.688 1 98.75 504 SER B O 1
ATOM 9379 N N . PHE B 1 505 ? -12.695 1.116 26.094 1 98.81 505 PHE B N 1
ATOM 9380 C CA . PHE B 1 505 ? -12.406 1.306 27.516 1 98.81 505 PHE B CA 1
ATOM 9381 C C . PHE B 1 505 ? -11.055 0.708 27.875 1 98.81 505 PHE B C 1
ATOM 9383 O O . PHE B 1 505 ? -10.531 -0.144 27.156 1 98.81 505 PHE B O 1
ATOM 9390 N N . ALA B 1 506 ? -10.5 1.126 29.016 1 98.75 506 ALA B N 1
ATOM 9391 C CA . ALA B 1 506 ? -9.164 0.732 29.453 1 98.75 506 ALA B CA 1
ATOM 9392 C C . ALA B 1 506 ? -9.086 -0.771 29.703 1 98.75 506 ALA B C 1
ATOM 9394 O O . ALA B 1 506 ? -8.109 -1.423 29.328 1 98.75 506 ALA B O 1
ATOM 9395 N N . ASP B 1 507 ? -10.07 -1.353 30.359 1 98.62 507 ASP B N 1
ATOM 9396 C CA . ASP B 1 507 ? -10.047 -2.779 30.656 1 98.62 507 ASP B CA 1
ATOM 9397 C C . ASP B 1 507 ? -10.117 -3.615 29.391 1 98.62 507 ASP B C 1
ATOM 9399 O O . ASP B 1 507 ? -9.352 -4.566 29.219 1 98.62 507 ASP B O 1
ATOM 9403 N N . ASP B 1 508 ? -11.008 -3.264 28.453 1 98.75 508 ASP B N 1
ATOM 9404 C CA . ASP B 1 508 ? -11.102 -3.965 27.188 1 98.75 508 ASP B CA 1
ATOM 9405 C C . ASP B 1 508 ? -9.797 -3.842 26.391 1 98.75 508 ASP B C 1
ATOM 9407 O O . ASP B 1 508 ? -9.383 -4.789 25.719 1 98.75 508 ASP B O 1
ATOM 9411 N N . ALA B 1 509 ? -9.195 -2.654 26.422 1 98.81 509 ALA B N 1
ATOM 9412 C CA . ALA B 1 509 ? -7.922 -2.459 25.734 1 98.81 509 ALA B CA 1
ATOM 9413 C C . ALA B 1 509 ? -6.852 -3.393 26.297 1 98.81 509 ALA B C 1
ATOM 9415 O O . ALA B 1 509 ? -6.121 -4.031 25.531 1 98.81 509 ALA B O 1
ATOM 9416 N N . ALA B 1 510 ? -6.789 -3.457 27.609 1 98.75 510 ALA B N 1
ATOM 9417 C CA . ALA B 1 510 ? -5.824 -4.34 28.266 1 98.75 510 ALA B CA 1
ATOM 9418 C C . ALA B 1 510 ? -6.09 -5.801 27.906 1 98.75 510 ALA B C 1
ATOM 9420 O O . ALA B 1 510 ? -5.176 -6.527 27.516 1 98.75 510 ALA B O 1
ATOM 9421 N N . GLY B 1 511 ? -7.34 -6.207 28.062 1 98.75 511 GLY B N 1
ATOM 9422 C CA . GLY B 1 511 ? -7.703 -7.598 27.844 1 98.75 511 GLY B CA 1
ATOM 9423 C C . GLY B 1 511 ? -7.508 -8.039 26.406 1 98.75 511 GLY B C 1
ATOM 9424 O O . GLY B 1 511 ? -7.008 -9.141 26.156 1 98.75 511 GLY B O 1
ATOM 9425 N N . LEU B 1 512 ? -7.938 -7.242 25.453 1 98.88 512 LEU B N 1
ATOM 9426 C CA . LEU B 1 512 ? -7.801 -7.57 24.031 1 98.88 512 LEU B CA 1
ATOM 9427 C C . LEU B 1 512 ? -6.332 -7.598 23.625 1 98.88 512 LEU B C 1
ATOM 9429 O O . LEU B 1 512 ? -5.93 -8.43 22.797 1 98.88 512 LEU B O 1
ATOM 9433 N N . LEU B 1 513 ? -5.551 -6.633 24.125 1 98.75 513 LEU B N 1
ATOM 9434 C CA . LEU B 1 513 ? -4.133 -6.605 23.781 1 98.75 513 LEU B CA 1
ATOM 9435 C C . LEU B 1 513 ? -3.432 -7.863 24.281 1 98.75 513 LEU B C 1
ATOM 9437 O O . LEU B 1 513 ? -2.619 -8.453 23.562 1 98.75 513 LEU B O 1
ATOM 9441 N N . ARG B 1 514 ? -3.717 -8.281 25.531 1 98.69 514 ARG B N 1
ATOM 9442 C CA . ARG B 1 514 ? -3.152 -9.508 26.078 1 98.69 514 ARG B CA 1
ATOM 9443 C C . ARG B 1 514 ? -3.506 -10.711 25.219 1 98.69 514 ARG B C 1
ATOM 9445 O O . ARG B 1 514 ? -2.629 -11.492 24.844 1 98.69 514 ARG B O 1
ATOM 9452 N N . THR B 1 515 ? -4.781 -10.805 24.891 1 98.69 515 THR B N 1
ATOM 9453 C CA . THR B 1 515 ? -5.246 -11.906 24.047 1 98.69 515 THR B CA 1
ATOM 9454 C C . THR B 1 515 ? -4.578 -11.867 22.672 1 98.69 515 THR B C 1
ATOM 9456 O O . THR B 1 515 ? -4.191 -12.898 22.141 1 98.69 515 THR B O 1
ATOM 9459 N N . ALA B 1 516 ? -4.449 -10.703 22.109 1 98.62 516 ALA B N 1
ATOM 9460 C CA . ALA B 1 516 ? -3.842 -10.531 20.797 1 98.62 516 ALA B CA 1
ATOM 9461 C C . ALA B 1 516 ? -2.393 -11.016 20.797 1 98.62 516 ALA B C 1
ATOM 9463 O O . ALA B 1 516 ? -1.993 -11.797 19.938 1 98.62 516 ALA B O 1
ATOM 9464 N N . ILE B 1 517 ? -1.588 -10.602 21.75 1 98.44 517 ILE B N 1
ATOM 9465 C CA . ILE B 1 517 ? -0.164 -10.914 21.797 1 98.44 517 ILE B CA 1
ATOM 9466 C C . ILE B 1 517 ? 0.026 -12.406 22.047 1 98.44 517 ILE B C 1
ATOM 9468 O O . ILE B 1 517 ? 0.923 -13.031 21.484 1 98.44 517 ILE B O 1
ATOM 9472 N N . ARG B 1 518 ? -0.83 -13.016 22.812 1 97.88 518 ARG B N 1
ATOM 9473 C CA . ARG B 1 518 ? -0.687 -14.414 23.188 1 97.88 518 ARG B CA 1
ATOM 9474 C C . ARG B 1 518 ? -1.188 -15.328 22.062 1 97.88 518 ARG B C 1
ATOM 9476 O O . ARG B 1 518 ? -0.89 -16.516 22.047 1 97.88 518 ARG B O 1
ATOM 9483 N N . SER B 1 519 ? -1.913 -14.805 21.156 1 98.19 519 SER B N 1
ATOM 9484 C CA . SER B 1 519 ? -2.564 -15.617 20.125 1 98.19 519 SER B CA 1
ATOM 9485 C C . SER B 1 519 ? -1.613 -15.906 18.969 1 98.19 519 SER B C 1
ATOM 9487 O O . SER B 1 519 ? -0.644 -15.172 18.75 1 98.19 519 SER B O 1
ATOM 9489 N N . GLU B 1 520 ? -1.931 -17 18.281 1 97.5 520 GLU B N 1
ATOM 9490 C CA . GLU B 1 520 ? -1.276 -17.281 17 1 97.5 520 GLU B CA 1
ATOM 9491 C C . GLU B 1 520 ? -1.934 -16.5 15.859 1 97.5 520 GLU B C 1
ATOM 9493 O O . GLU B 1 520 ? -3.158 -16.391 15.812 1 97.5 520 GLU B O 1
ATOM 9498 N N . GLY B 1 521 ? -1.093 -15.953 15 1 97.69 521 GLY B N 1
ATOM 9499 C CA . GLY B 1 521 ? -1.607 -15.211 13.859 1 97.69 521 GLY B CA 1
ATOM 9500 C C . GLY B 1 521 ? -1.559 -13.711 14.047 1 97.69 521 GLY B C 1
ATOM 9501 O O . GLY B 1 521 ? -1.118 -13.227 15.094 1 97.69 521 GLY B O 1
ATOM 9502 N N . MET B 1 522 ? -2.012 -13 13.078 1 98.06 522 MET B N 1
ATOM 9503 C CA . MET B 1 522 ? -1.92 -11.547 13.055 1 98.06 522 MET B CA 1
ATOM 9504 C C . MET B 1 522 ? -3.188 -10.914 13.625 1 98.06 522 MET B C 1
ATOM 9506 O O . MET B 1 522 ? -4.293 -11.383 13.352 1 98.06 522 MET B O 1
ATOM 9510 N N . THR B 1 523 ? -3.051 -9.906 14.398 1 98.69 523 THR B N 1
ATOM 9511 C CA . THR B 1 523 ? -4.145 -9.078 14.898 1 98.69 523 THR B CA 1
ATOM 9512 C C . THR B 1 523 ? -3.867 -7.598 14.641 1 98.69 523 THR B C 1
ATOM 9514 O O . THR B 1 523 ? -2.775 -7.105 14.93 1 98.69 523 THR B O 1
ATOM 9517 N N . VAL B 1 524 ? -4.793 -6.945 13.977 1 98.62 524 VAL B N 1
ATOM 9518 C CA . VAL B 1 524 ? -4.777 -5.488 13.906 1 98.62 524 VAL B CA 1
ATOM 9519 C C . VAL B 1 524 ? -5.512 -4.902 15.109 1 98.62 524 VAL B C 1
ATOM 9521 O O . VAL B 1 524 ? -6.699 -5.172 15.312 1 98.62 524 VAL B O 1
ATOM 9524 N N . PHE B 1 525 ? -4.797 -4.188 15.844 1 98.5 525 PHE B N 1
ATOM 9525 C CA . PHE B 1 525 ? -5.289 -3.58 17.078 1 98.5 525 PHE B CA 1
ATOM 9526 C C . PHE B 1 525 ? -5.516 -2.086 16.891 1 98.5 525 PHE B C 1
ATOM 9528 O O . PHE B 1 525 ? -4.59 -1.288 17.047 1 98.5 525 PHE B O 1
ATOM 9535 N N . MET B 1 526 ? -6.801 -1.691 16.609 1 98.25 526 MET B N 1
ATOM 9536 C CA . MET B 1 526 ? -7.152 -0.285 16.438 1 98.25 526 MET B CA 1
ATOM 9537 C C . MET B 1 526 ? -7.281 0.417 17.781 1 98.25 526 MET B C 1
ATOM 9539 O O . MET B 1 526 ? -8.016 -0.039 18.656 1 98.25 526 MET B O 1
ATOM 9543 N N . GLU B 1 527 ? -6.605 1.517 17.938 1 97.88 527 GLU B N 1
ATOM 9544 C CA . GLU B 1 527 ? -6.621 2.238 19.203 1 97.88 527 GLU B CA 1
ATOM 9545 C C . GLU B 1 527 ? -7.242 3.623 19.047 1 97.88 527 GLU B C 1
ATOM 9547 O O . GLU B 1 527 ? -6.738 4.449 18.281 1 97.88 527 GLU B O 1
ATOM 9552 N N . PRO B 1 528 ? -8.352 3.926 19.703 1 97.69 528 PRO B N 1
ATOM 9553 C CA . PRO B 1 528 ? -8.961 5.25 19.609 1 97.69 528 PRO B CA 1
ATOM 9554 C C . PRO B 1 528 ? -8.125 6.336 20.297 1 97.69 528 PRO B C 1
ATOM 9556 O O . PRO B 1 528 ? -8.203 6.5 21.516 1 97.69 528 PRO B O 1
ATOM 9559 N N . LYS B 1 529 ? -7.5 7.168 19.562 1 95.38 529 LYS B N 1
ATOM 9560 C CA . LYS B 1 529 ? -6.523 8.133 20.078 1 95.38 529 LYS B CA 1
ATOM 9561 C C . LYS B 1 529 ? -7.168 9.102 21.062 1 95.38 529 LYS B C 1
ATOM 9563 O O . LYS B 1 529 ? -6.527 9.555 22.016 1 95.38 529 LYS B O 1
ATOM 9568 N N . ALA B 1 530 ? -8.398 9.453 20.766 1 97.31 530 ALA B N 1
ATOM 9569 C CA . ALA B 1 530 ? -9.094 10.445 21.594 1 97.31 530 ALA B CA 1
ATOM 9570 C C . ALA B 1 530 ? -9.375 9.898 22.984 1 97.31 530 ALA B C 1
ATOM 9572 O O . ALA B 1 530 ? -9.656 10.656 23.922 1 97.31 530 ALA B O 1
ATOM 9573 N N . LEU B 1 531 ? -9.242 8.57 23.188 1 98.31 531 LEU B N 1
ATOM 9574 C CA . LEU B 1 531 ? -9.617 7.945 24.453 1 98.31 531 LEU B CA 1
ATOM 9575 C C . LEU B 1 531 ? -8.375 7.621 25.281 1 98.31 531 LEU B C 1
ATOM 9577 O O . LEU B 1 531 ? -8.492 7.219 26.438 1 98.31 531 LEU B O 1
ATOM 9581 N N . TYR B 1 532 ? -7.184 7.824 24.766 1 97.62 532 TYR B N 1
ATOM 9582 C CA . TYR B 1 532 ? -5.965 7.445 25.469 1 97.62 532 TYR B CA 1
ATOM 9583 C C . TYR B 1 532 ? -5.957 8 26.891 1 97.62 532 TYR B C 1
ATOM 9585 O O . TYR B 1 532 ? -5.699 7.27 27.844 1 97.62 532 TYR B O 1
ATOM 9593 N N . ASN B 1 533 ? -6.32 9.352 27 1 97.38 533 ASN B N 1
ATOM 9594 C CA . ASN B 1 533 ? -6.254 10.016 28.297 1 97.38 533 ASN B CA 1
ATOM 9595 C C . ASN B 1 533 ? -7.633 10.445 28.781 1 97.38 533 ASN B C 1
ATOM 9597 O O . ASN B 1 533 ? -7.75 11.172 29.781 1 97.38 533 ASN B O 1
ATOM 9601 N N . ALA B 1 534 ? -8.641 10.055 28.078 1 97.88 534 ALA B N 1
ATOM 9602 C CA . ALA B 1 534 ? -10 10.477 28.422 1 97.88 534 ALA B CA 1
ATOM 9603 C C . ALA B 1 534 ? -10.461 9.812 29.719 1 97.88 534 ALA B C 1
ATOM 9605 O O . ALA B 1 534 ? -10.492 8.578 29.812 1 97.88 534 ALA B O 1
ATOM 9606 N N . PRO B 1 535 ? -10.875 10.617 30.688 1 97.88 535 PRO B N 1
ATOM 9607 C CA . PRO B 1 535 ? -11.352 10.023 31.938 1 97.88 535 PRO B CA 1
ATOM 9608 C C . PRO B 1 535 ? -12.555 9.102 31.75 1 97.88 535 PRO B C 1
ATOM 9610 O O . PRO B 1 535 ? -12.695 8.102 32.469 1 97.88 535 PRO B O 1
ATOM 9613 N N . LYS B 1 536 ? -13.32 9.383 30.797 1 97.56 536 LYS B N 1
ATOM 9614 C CA . LYS B 1 536 ? -14.539 8.609 30.562 1 97.56 536 LYS B CA 1
ATOM 9615 C C . LYS B 1 536 ? -14.211 7.188 30.109 1 97.56 536 LYS B C 1
ATOM 9617 O O . LYS B 1 536 ? -15.047 6.289 30.219 1 97.56 536 LYS B O 1
ATOM 9622 N N . ALA B 1 537 ? -13 6.941 29.609 1 98.56 537 ALA B N 1
ATOM 9623 C CA . ALA B 1 537 ? -12.602 5.621 29.125 1 98.56 537 ALA B CA 1
ATOM 9624 C C . ALA B 1 537 ? -11.836 4.855 30.203 1 98.56 537 ALA B C 1
ATOM 9626 O O . ALA B 1 537 ? -11.547 3.668 30.031 1 98.56 537 ALA B O 1
ATOM 9627 N N . ALA B 1 538 ? -11.5 5.5 31.328 1 98.56 538 ALA B N 1
ATOM 9628 C CA . ALA B 1 538 ? -10.742 4.883 32.406 1 98.56 538 ALA B CA 1
ATOM 9629 C C . ALA B 1 538 ? -11.578 3.834 33.156 1 98.56 538 ALA B C 1
ATOM 9631 O O . ALA B 1 538 ? -12.773 4.027 33.344 1 98.56 538 ALA B O 1
ATOM 9632 N N . THR B 1 539 ? -10.969 2.699 33.375 1 98.31 539 THR B N 1
ATOM 9633 C CA . THR B 1 539 ? -11.602 1.621 34.125 1 98.31 539 THR B CA 1
ATOM 9634 C C . THR B 1 539 ? -10.578 0.912 35.031 1 98.31 539 THR B C 1
ATOM 9636 O O . THR B 1 539 ? -9.375 1.018 34.812 1 98.31 539 THR B O 1
ATOM 9639 N N . PRO B 1 540 ? -11.133 0.292 36.125 1 97.88 540 PRO B N 1
ATOM 9640 C CA . PRO B 1 540 ? -10.242 -0.669 36.781 1 97.88 540 PRO B CA 1
ATOM 9641 C C . PRO B 1 540 ? -9.875 -1.844 35.875 1 97.88 540 PRO B C 1
ATOM 9643 O O . PRO B 1 540 ? -10.711 -2.316 35.094 1 97.88 540 PRO B O 1
ATOM 9646 N N . VAL B 1 541 ? -8.68 -2.24 35.938 1 98.06 541 VAL B N 1
ATOM 9647 C CA . VAL B 1 541 ? -8.195 -3.363 35.156 1 98.06 541 VAL B CA 1
ATOM 9648 C C . VAL B 1 541 ? -7.656 -4.457 36.062 1 98.06 541 VAL B C 1
ATOM 9650 O O . VAL B 1 541 ? -6.637 -4.266 36.719 1 98.06 541 VAL B O 1
ATOM 9653 N N . PRO B 1 542 ? -8.336 -5.598 36.094 1 96.31 542 PRO B N 1
ATOM 9654 C CA . PRO B 1 542 ? -7.773 -6.684 36.906 1 96.31 542 PRO B CA 1
ATOM 9655 C C . PRO B 1 542 ? -6.441 -7.195 36.375 1 96.31 542 PRO B C 1
ATOM 9657 O O . PRO B 1 542 ? -6.164 -7.059 35.188 1 96.31 542 PRO B O 1
ATOM 9660 N N . ASP B 1 543 ? -5.676 -7.789 37.281 1 92.44 543 ASP B N 1
ATOM 9661 C CA . ASP B 1 543 ? -4.445 -8.453 36.875 1 92.44 543 ASP B CA 1
ATOM 9662 C C . ASP B 1 543 ? -4.738 -9.547 35.844 1 92.44 543 ASP B C 1
ATOM 9664 O O . ASP B 1 543 ? -5.672 -10.336 36 1 92.44 543 ASP B O 1
ATOM 9668 N N . ASP B 1 544 ? -4.121 -9.555 34.781 1 95.31 544 ASP B N 1
ATOM 9669 C CA . ASP B 1 544 ? -4.164 -10.562 33.719 1 95.31 544 ASP B CA 1
ATOM 9670 C C . ASP B 1 544 ? -5.547 -10.625 33.094 1 95.31 544 ASP B C 1
ATOM 9672 O O . ASP B 1 544 ? -6.004 -11.703 32.688 1 95.31 544 ASP B O 1
ATOM 9676 N N . PHE B 1 545 ? -6.254 -9.516 33.156 1 97.75 545 PHE B N 1
ATOM 9677 C CA . PHE B 1 545 ? -7.551 -9.484 32.469 1 97.75 545 PHE B CA 1
ATOM 9678 C C . PHE B 1 545 ? -7.414 -9.859 31.016 1 97.75 545 PHE B C 1
ATOM 9680 O O . PHE B 1 545 ? -6.473 -9.43 30.344 1 97.75 545 PHE B O 1
ATOM 9687 N N . GLU B 1 546 ? -8.305 -10.742 30.547 1 98.12 546 GLU B N 1
ATOM 9688 C CA . GLU B 1 546 ? -8.344 -11.227 29.172 1 98.12 546 GLU B CA 1
ATOM 9689 C C . GLU B 1 546 ? -9.719 -11 28.531 1 98.12 546 GLU B C 1
ATOM 9691 O O . GLU B 1 546 ? -10.742 -11.125 29.203 1 98.12 546 GLU B O 1
ATOM 9696 N N . VAL B 1 547 ? -9.75 -10.586 27.297 1 98.62 547 VAL B N 1
ATOM 9697 C CA . VAL B 1 547 ? -10.984 -10.492 26.516 1 98.62 547 VAL B CA 1
ATOM 9698 C C . VAL B 1 547 ? -10.891 -11.383 25.281 1 98.62 547 VAL B C 1
ATOM 9700 O O . VAL B 1 547 ? -10.016 -11.203 24.438 1 98.62 547 VAL B O 1
ATOM 9703 N N . PRO B 1 548 ? -11.734 -12.453 25.188 1 98.44 548 PRO B N 1
ATOM 9704 C CA . PRO B 1 548 ? -11.719 -13.281 23.984 1 98.44 548 PRO B CA 1
ATOM 9705 C C . PRO B 1 548 ? -12.164 -12.516 22.734 1 98.44 548 PRO B C 1
ATOM 9707 O O . PRO B 1 548 ? -13.047 -11.664 22.812 1 98.44 548 PRO B O 1
ATOM 9710 N N . PHE B 1 549 ? -11.562 -12.867 21.578 1 98.5 549 PHE B N 1
ATOM 9711 C CA . PHE B 1 549 ? -12.039 -12.281 20.328 1 98.5 549 PHE B CA 1
ATOM 9712 C C . PHE B 1 549 ? -13.492 -12.664 20.078 1 98.5 549 PHE B C 1
ATOM 9714 O O . PHE B 1 549 ? -13.922 -13.758 20.438 1 98.5 549 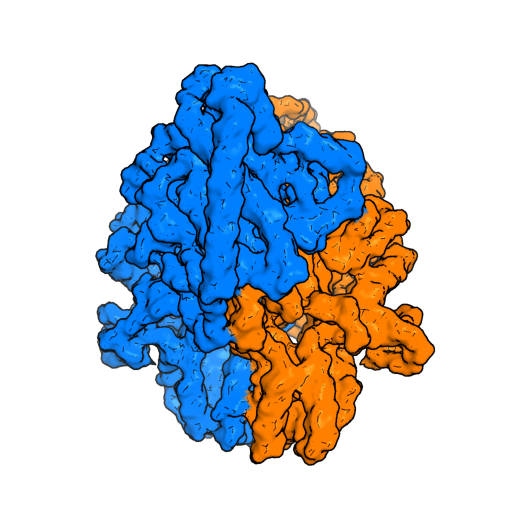PHE B O 1
ATOM 9721 N N . GLY B 1 550 ? -14.258 -11.789 19.453 1 97.81 550 GLY B N 1
ATOM 9722 C CA . GLY B 1 550 ? -15.609 -12.094 19.047 1 97.81 550 GLY B CA 1
ATOM 9723 C C . GLY B 1 550 ? -16.594 -12.109 20.203 1 97.81 550 GLY B C 1
ATOM 9724 O O . GLY B 1 550 ? -17.625 -12.797 20.141 1 97.81 550 GLY B O 1
ATOM 9725 N N . LYS B 1 551 ? -16.281 -11.484 21.219 1 97.88 551 LYS B N 1
ATOM 9726 C CA . LYS B 1 551 ? -17.203 -11.32 22.328 1 97.88 551 LYS B CA 1
ATOM 9727 C C . LYS B 1 551 ? -17.5 -9.844 22.578 1 97.88 551 LYS B C 1
ATOM 9729 O O . LYS B 1 551 ? -16.641 -9.102 23.062 1 97.88 551 LYS B O 1
ATOM 9734 N N . ALA B 1 552 ? -18.734 -9.445 22.297 1 98.62 552 ALA B N 1
ATOM 9735 C CA . ALA B 1 552 ? -19.188 -8.078 22.562 1 98.62 552 ALA B CA 1
ATOM 9736 C C . ALA B 1 552 ? -19.562 -7.906 24.031 1 98.62 552 ALA B C 1
ATOM 9738 O O . ALA B 1 552 ? -19.609 -8.875 24.797 1 98.62 552 ALA B O 1
ATOM 9739 N N . ARG B 1 553 ? -19.734 -6.672 24.469 1 98.56 553 ARG B N 1
ATOM 9740 C CA . ARG B 1 553 ? -20.125 -6.348 25.844 1 98.56 553 ARG B CA 1
ATOM 9741 C C . ARG B 1 553 ? -21.297 -5.375 25.859 1 98.56 553 ARG B C 1
ATOM 9743 O O . ARG B 1 553 ? -21.25 -4.312 25.234 1 98.56 553 ARG B O 1
ATOM 9750 N N . ILE B 1 554 ? -22.391 -5.723 26.516 1 98.56 554 ILE B N 1
ATOM 9751 C CA . ILE B 1 554 ? -23.484 -4.793 26.719 1 98.56 554 ILE B CA 1
ATOM 9752 C C . ILE B 1 554 ? -23.109 -3.773 27.797 1 98.56 554 ILE B C 1
ATOM 9754 O O . ILE B 1 554 ? -23.031 -4.109 28.969 1 98.56 554 ILE B O 1
ATOM 9758 N N . ARG B 1 555 ? -22.891 -2.541 27.453 1 98.38 555 ARG B N 1
ATOM 9759 C CA . ARG B 1 555 ? -22.453 -1.488 28.359 1 98.38 555 ARG B CA 1
ATOM 9760 C C . ARG B 1 555 ? -23.625 -0.86 29.094 1 98.38 555 ARG B C 1
ATOM 9762 O O . ARG B 1 555 ? -23.469 -0.324 30.188 1 98.38 555 ARG B O 1
ATOM 9769 N N . ARG B 1 556 ? -24.766 -0.864 28.453 1 98.5 556 ARG B N 1
ATOM 9770 C CA . ARG B 1 556 ? -26.016 -0.347 29 1 98.5 556 ARG B CA 1
ATOM 9771 C C . ARG B 1 556 ? -27.203 -1.187 28.531 1 98.5 556 ARG B C 1
ATOM 9773 O O . ARG B 1 556 ? -27.375 -1.409 27.344 1 98.5 556 ARG B O 1
ATOM 9780 N N . GLU B 1 557 ? -27.938 -1.681 29.453 1 98.31 557 GLU B N 1
ATOM 9781 C CA . GLU B 1 557 ? -29.141 -2.441 29.109 1 98.31 557 GLU B CA 1
ATOM 9782 C C . GLU B 1 557 ? -30.266 -1.52 28.656 1 98.31 557 GLU B C 1
ATOM 9784 O O . GLU B 1 557 ? -30.328 -0.357 29.047 1 98.31 557 GLU B O 1
ATOM 9789 N N . GLY B 1 558 ? -31.062 -1.994 27.812 1 98.5 558 GLY B N 1
ATOM 9790 C CA . GLY B 1 558 ? -32.25 -1.319 27.312 1 98.5 558 GLY B CA 1
ATOM 9791 C C . GLY B 1 558 ? -33.219 -2.256 26.625 1 98.5 558 GLY B C 1
ATOM 9792 O O . GLY B 1 558 ? -32.938 -3.434 26.422 1 98.5 558 GLY B O 1
ATOM 9793 N N . LYS B 1 559 ? -34.406 -1.708 26.281 1 98.12 559 LYS B N 1
ATOM 9794 C CA . LYS B 1 559 ? -35.438 -2.6 25.75 1 98.12 559 LYS B CA 1
ATOM 9795 C C . LYS B 1 559 ? -36.062 -2.023 24.484 1 98.12 559 LYS B C 1
ATOM 9797 O O . LYS B 1 559 ? -36.781 -2.729 23.766 1 98.12 559 LYS B O 1
ATOM 9802 N N . ASP B 1 560 ? -35.875 -0.735 24.219 1 98.44 560 ASP B N 1
ATOM 9803 C CA . ASP B 1 560 ? -36.656 -0.086 23.156 1 98.44 560 ASP B CA 1
ATOM 9804 C C . ASP B 1 560 ? -35.875 -0.108 21.844 1 98.44 560 ASP B C 1
ATOM 9806 O O . ASP B 1 560 ? -36.469 -0.088 20.766 1 98.44 560 ASP B O 1
ATOM 9810 N N . LEU B 1 561 ? -34.562 -0.071 21.906 1 98.5 561 LEU B N 1
ATOM 9811 C CA . LEU B 1 561 ? -33.656 0.004 20.766 1 98.5 561 LEU B CA 1
ATOM 9812 C C . LEU B 1 561 ? -32.25 -0.403 21.156 1 98.5 561 LEU B C 1
ATOM 9814 O O . LEU B 1 561 ? -31.828 -0.142 22.281 1 98.5 561 LEU B O 1
ATOM 9818 N N . THR B 1 562 ? -31.516 -1.072 20.297 1 98.88 562 THR B N 1
ATOM 9819 C CA . THR B 1 562 ? -30.109 -1.388 20.547 1 98.88 562 THR B CA 1
ATOM 9820 C C . THR B 1 562 ? -29.203 -0.586 19.609 1 98.88 562 THR B C 1
ATOM 9822 O O . THR B 1 562 ? -29.422 -0.539 18.406 1 98.88 562 THR B O 1
ATOM 9825 N N . ILE B 1 563 ? -28.188 0.087 20.172 1 98.94 563 ILE B N 1
ATOM 9826 C CA . ILE B 1 563 ? -27.078 0.667 19.406 1 98.94 563 ILE B CA 1
ATOM 9827 C C . ILE B 1 563 ? -25.891 -0.293 19.406 1 98.94 563 ILE B C 1
ATOM 9829 O O . ILE B 1 563 ? -25.469 -0.763 20.469 1 98.94 563 ILE B O 1
ATOM 9833 N N . PHE B 1 564 ? -25.375 -0.689 18.281 1 98.94 564 PHE B N 1
ATOM 9834 C CA . PHE B 1 564 ? -24.109 -1.4 18.125 1 98.94 564 PHE B CA 1
ATOM 9835 C C . PHE B 1 564 ? -23 -0.435 17.766 1 98.94 564 PHE B C 1
ATOM 9837 O O . PHE B 1 564 ? -23.109 0.33 16.812 1 98.94 564 PHE B O 1
ATOM 9844 N N . THR B 1 565 ? -21.922 -0.446 18.516 1 98.94 565 THR B N 1
ATOM 9845 C CA . THR B 1 565 ? -20.859 0.551 18.344 1 98.94 565 THR B CA 1
ATOM 9846 C C . THR B 1 565 ? -19.516 -0.013 18.75 1 98.94 565 THR B C 1
ATOM 9848 O O . THR B 1 565 ? -19.406 -1.188 19.109 1 98.94 565 THR B O 1
ATOM 9851 N N . TYR B 1 566 ? -18.391 0.684 18.531 1 98.81 566 TYR B N 1
ATOM 9852 C CA . TYR B 1 566 ? -17.031 0.391 18.938 1 98.81 566 TYR B CA 1
ATOM 9853 C C . TYR B 1 566 ? -16.156 1.645 18.891 1 98.81 566 TYR B C 1
ATOM 9855 O O . TYR B 1 566 ? -16.531 2.641 18.266 1 98.81 566 TYR B O 1
ATOM 9863 N N . GLY B 1 567 ? -15.016 1.604 19.531 1 98.44 567 GLY B N 1
ATOM 9864 C CA . GLY B 1 567 ? -14.07 2.705 19.469 1 98.44 567 GLY B CA 1
ATOM 9865 C C . GLY B 1 567 ? -14.594 3.979 20.109 1 98.44 567 GLY B C 1
ATOM 9866 O O . GLY B 1 567 ? -15.273 3.93 21.125 1 98.44 567 GLY B O 1
ATOM 9867 N N . ASN B 1 568 ? -14.336 5.152 19.578 1 98.31 568 ASN B N 1
ATOM 9868 C CA . ASN B 1 568 ? -14.688 6.457 20.125 1 98.31 568 ASN B CA 1
ATOM 9869 C C . ASN B 1 568 ? -16.188 6.625 20.266 1 98.31 568 ASN B C 1
ATOM 9871 O O . ASN B 1 568 ? -16.672 7.199 21.25 1 98.31 568 ASN B O 1
ATOM 9875 N N . THR B 1 569 ? -16.938 6.109 19.359 1 98.69 569 THR B N 1
ATOM 9876 C CA . THR B 1 569 ? -18.359 6.406 19.266 1 98.69 569 THR B CA 1
ATOM 9877 C C . THR B 1 569 ? -19.141 5.715 20.375 1 98.69 569 THR B C 1
ATOM 9879 O O . THR B 1 569 ? -20.266 6.09 20.672 1 98.69 569 THR B O 1
ATOM 9882 N N . THR B 1 570 ? -18.516 4.688 21.031 1 98.88 570 THR B N 1
ATOM 9883 C CA . THR B 1 570 ? -19.172 4.02 22.156 1 98.88 570 THR B CA 1
ATOM 9884 C C . THR B 1 570 ? -19.578 5.027 23.219 1 98.88 570 THR B C 1
ATOM 9886 O O . THR B 1 570 ? -20.672 4.961 23.766 1 98.88 570 THR B O 1
ATOM 9889 N N . HIS B 1 571 ? -18.781 5.961 23.516 1 98.81 571 HIS B N 1
ATOM 9890 C CA . HIS B 1 571 ? -19.031 6.941 24.562 1 98.81 571 HIS B CA 1
ATOM 9891 C C . HIS B 1 571 ? -20.109 7.938 24.156 1 98.81 571 HIS B C 1
ATOM 9893 O O . HIS B 1 571 ? -20.875 8.414 24.984 1 98.81 571 HIS B O 1
ATOM 9899 N N . PHE B 1 572 ? -20.203 8.336 22.812 1 98.81 572 PHE B N 1
ATOM 9900 C CA . PHE B 1 572 ? -21.297 9.148 22.312 1 98.81 572 PHE B CA 1
ATOM 9901 C C . PHE B 1 572 ? -22.625 8.422 22.484 1 98.81 572 PHE B C 1
ATOM 9903 O O . PHE B 1 572 ? -23.641 9.039 22.844 1 98.81 572 PHE B O 1
ATOM 9910 N N . CYS B 1 573 ? -22.594 7.137 22.25 1 98.94 573 CYS B N 1
ATOM 9911 C CA . CYS B 1 573 ? -23.797 6.316 22.344 1 98.94 573 CYS B CA 1
ATOM 9912 C C . CYS B 1 573 ? -24.281 6.207 23.797 1 98.94 573 CYS B C 1
ATOM 9914 O O . CYS B 1 573 ? -25.469 6.297 24.062 1 98.94 573 CYS B O 1
ATOM 9916 N N . LEU B 1 574 ? -23.344 5.969 24.719 1 98.88 574 LEU B N 1
ATOM 9917 C CA . LEU B 1 574 ? -23.688 5.883 26.141 1 98.88 574 LEU B CA 1
ATOM 9918 C C . LEU B 1 574 ? -24.25 7.211 26.641 1 98.88 574 LEU B C 1
ATOM 9920 O O . LEU B 1 574 ? -25.234 7.23 27.391 1 98.88 574 LEU B O 1
ATOM 9924 N N . GLU B 1 575 ? -23.641 8.312 26.219 1 98.75 575 GLU B N 1
ATOM 9925 C CA . GLU B 1 575 ? -24.125 9.641 26.578 1 98.75 575 GLU B CA 1
ATOM 9926 C C . GLU B 1 575 ? -25.531 9.875 26.031 1 98.75 575 GLU B C 1
ATOM 9928 O O . GLU B 1 575 ? -26.406 10.391 26.75 1 98.75 575 GLU B O 1
ATOM 9933 N N . ALA B 1 576 ? -25.703 9.523 24.797 1 98.81 576 ALA B N 1
ATOM 9934 C CA . ALA B 1 576 ? -27.016 9.672 24.156 1 98.81 576 ALA B CA 1
ATOM 9935 C C . ALA B 1 576 ? -28.062 8.852 24.891 1 98.81 576 ALA B C 1
ATOM 9937 O O . ALA B 1 576 ? -29.172 9.344 25.156 1 98.81 576 ALA B O 1
ATOM 9938 N N . ALA B 1 577 ? -27.75 7.594 25.188 1 98.81 577 ALA B N 1
ATOM 9939 C CA . ALA B 1 577 ? -28.672 6.699 25.875 1 98.81 577 ALA B CA 1
ATOM 9940 C C . ALA B 1 577 ? -29.078 7.254 27.234 1 98.81 577 ALA B C 1
ATOM 9942 O O . ALA B 1 577 ? -30.25 7.191 27.625 1 98.81 577 ALA B O 1
ATOM 9943 N N . GLU B 1 578 ? -28.109 7.754 27.984 1 98.44 578 GLU B N 1
ATOM 9944 C CA . GLU B 1 578 ? -28.375 8.336 29.297 1 98.44 578 GLU B CA 1
ATOM 9945 C C . GLU B 1 578 ? -29.297 9.547 29.188 1 98.44 578 GLU B C 1
ATOM 9947 O O . GLU B 1 578 ? -30.266 9.664 29.953 1 98.44 578 GLU B O 1
ATOM 9952 N N . LYS B 1 579 ? -28.984 10.406 28.266 1 98.38 579 LYS B N 1
ATOM 9953 C CA . LYS B 1 579 ? -29.797 11.609 28.078 1 98.38 579 LYS B CA 1
ATOM 9954 C C . LYS B 1 579 ? -31.234 11.25 27.719 1 98.38 579 LYS B C 1
ATOM 9956 O O . LYS B 1 579 ? -32.188 11.82 28.266 1 98.38 579 LYS B O 1
ATOM 9961 N N . LEU B 1 580 ? -31.438 10.336 26.828 1 98.31 580 LEU B N 1
ATOM 9962 C CA . LEU B 1 580 ? -32.75 9.938 26.359 1 98.31 580 LEU B CA 1
ATOM 9963 C C . LEU B 1 580 ? -33.562 9.266 27.469 1 98.31 580 LEU B C 1
ATOM 9965 O O . LEU B 1 580 ? -34.75 9.469 27.594 1 98.31 580 LEU B O 1
ATOM 9969 N N . SER B 1 581 ? -32.875 8.453 28.266 1 97.81 581 SER B N 1
ATOM 9970 C CA . SER B 1 581 ? -33.531 7.816 29.406 1 97.81 581 SER B CA 1
ATOM 9971 C C . SER B 1 581 ? -34 8.859 30.422 1 97.81 581 SER B C 1
ATOM 9973 O O . SER B 1 581 ? -35.125 8.781 30.906 1 97.81 581 SER B O 1
ATOM 9975 N N . LYS B 1 582 ? -33.188 9.828 30.734 1 97.88 582 LYS B N 1
ATOM 9976 C CA . LYS B 1 582 ? -33.5 10.883 31.688 1 97.88 582 LYS B CA 1
ATOM 9977 C C . LYS B 1 582 ? -34.688 11.711 31.203 1 97.88 582 LYS B C 1
ATOM 9979 O O . LYS B 1 582 ? -35.5 12.188 32 1 97.88 582 LYS B O 1
ATOM 9984 N N . GLU B 1 583 ? -34.75 11.828 29.922 1 97.25 583 GLU B N 1
ATOM 9985 C CA . GLU B 1 583 ? -35.844 12.609 29.344 1 97.25 583 GLU B CA 1
ATOM 9986 C C . GLU B 1 583 ? -37.094 11.766 29.188 1 97.25 583 GLU B C 1
ATOM 9988 O O . GLU B 1 583 ? -38.156 12.273 28.797 1 97.25 583 GLU B O 1
ATOM 9993 N N . GLY B 1 584 ? -37.031 10.508 29.469 1 96.31 584 GLY B N 1
ATOM 9994 C CA . GLY B 1 584 ? -38.156 9.602 29.375 1 96.31 584 GLY B CA 1
ATOM 9995 C C . GLY B 1 584 ? -38.531 9.25 27.938 1 96.31 584 GLY B C 1
ATOM 9996 O O . GLY B 1 584 ? -39.656 8.852 27.656 1 96.31 584 GLY B O 1
ATOM 9997 N N . PHE B 1 585 ? -37.625 9.461 27.094 1 96.5 585 PHE B N 1
ATOM 9998 C CA . PHE B 1 585 ? -37.906 9.25 25.672 1 96.5 585 PHE B CA 1
ATOM 9999 C C . PHE B 1 585 ? -37.844 7.773 25.312 1 96.5 585 PHE B C 1
ATOM 10001 O O . PHE B 1 585 ? -38.531 7.316 24.406 1 96.5 585 PHE B O 1
ATOM 10008 N N . GLY B 1 586 ? -36.875 7.02 25.953 1 96.88 586 GLY B N 1
ATOM 10009 C CA . GLY B 1 586 ? -36.719 5.602 25.688 1 96.88 586 GLY B CA 1
ATOM 10010 C C . GLY B 1 586 ? -35.531 4.992 26.391 1 96.88 586 GLY B C 1
ATOM 10011 O O . GLY B 1 586 ? -34.625 5.707 26.828 1 96.88 586 GLY B O 1
ATOM 10012 N N . GLU B 1 587 ? -35.562 3.67 26.547 1 98.38 587 GLU B N 1
ATOM 10013 C CA . GLU B 1 587 ? -34.469 2.902 27.125 1 98.38 587 GLU B CA 1
ATOM 10014 C C . GLU B 1 587 ? -33.625 2.215 26.031 1 98.38 587 GLU B C 1
ATOM 10016 O O . GLU B 1 587 ? -34.031 1.163 25.531 1 98.38 587 GLU B O 1
ATOM 10021 N N . VAL B 1 588 ? -32.5 2.773 25.844 1 98.69 588 VAL B N 1
ATOM 10022 C CA . VAL B 1 588 ? -31.641 2.354 24.734 1 98.69 588 VAL B CA 1
ATOM 10023 C C . VAL B 1 588 ? -30.547 1.424 25.25 1 98.69 588 VAL B C 1
ATOM 10025 O O . VAL B 1 588 ? -29.859 1.743 26.219 1 98.69 588 VAL B O 1
ATOM 10028 N N . GLU B 1 589 ? -30.438 0.219 24.656 1 98.88 589 GLU B N 1
ATOM 10029 C CA . GLU B 1 589 ? -29.312 -0.692 24.906 1 98.88 589 GLU B CA 1
ATOM 10030 C C . GLU B 1 589 ? -28.094 -0.301 24.094 1 98.88 589 GLU B C 1
ATOM 10032 O O . GLU B 1 589 ? -28.203 0.08 22.922 1 98.88 589 GLU B O 1
ATOM 10037 N N . VAL B 1 590 ? -26.891 -0.285 24.672 1 98.94 590 VAL B N 1
ATOM 10038 C CA . VAL B 1 590 ? -25.641 0.016 23.969 1 98.94 590 VAL B CA 1
ATOM 10039 C C . VAL B 1 590 ? -24.719 -1.195 24.031 1 98.94 590 VAL B C 1
ATOM 10041 O O . VAL B 1 590 ? -24.281 -1.605 25.109 1 98.94 590 VAL B O 1
ATOM 10044 N N . VAL B 1 591 ? -24.422 -1.789 22.875 1 98.94 591 VAL B N 1
ATOM 10045 C CA . VAL B 1 591 ? -23.531 -2.941 22.734 1 98.94 591 VAL B CA 1
ATOM 10046 C C . VAL B 1 591 ? -22.188 -2.498 22.172 1 98.94 591 VAL B C 1
ATOM 10048 O O . VAL B 1 591 ? -22.125 -1.943 21.078 1 98.94 591 VAL B O 1
ATOM 10051 N N . ASP B 1 592 ? -21.156 -2.705 22.922 1 98.88 592 ASP B N 1
ATOM 10052 C CA . ASP B 1 592 ? -19.766 -2.51 22.516 1 98.88 592 ASP B CA 1
ATOM 10053 C C . ASP B 1 592 ? -19.219 -3.764 21.844 1 98.88 592 ASP B C 1
ATOM 10055 O O . ASP B 1 592 ? -18.938 -4.762 22.516 1 98.88 592 ASP B O 1
ATOM 10059 N N . LEU B 1 593 ? -18.984 -3.668 20.547 1 98.88 593 LEU B N 1
ATOM 10060 C CA . LEU B 1 593 ? -18.641 -4.859 19.781 1 98.88 593 LEU B CA 1
ATOM 10061 C C . LEU B 1 593 ? -17.266 -5.383 20.188 1 98.88 593 LEU B C 1
ATOM 10063 O O . LEU B 1 593 ? -17.031 -6.594 20.188 1 98.88 593 LEU B O 1
ATOM 10067 N N . ARG B 1 594 ? -16.281 -4.496 20.438 1 98.69 594 ARG B N 1
ATOM 10068 C CA . ARG B 1 594 ? -14.914 -4.793 20.859 1 98.69 594 ARG B CA 1
ATOM 10069 C C . ARG B 1 594 ? -14.125 -5.43 19.719 1 98.69 594 ARG B C 1
ATOM 10071 O O . ARG B 1 594 ? -13.039 -4.961 19.359 1 98.69 594 ARG B O 1
ATOM 10078 N N . SER B 1 595 ? -14.586 -6.539 19.094 1 98.69 595 SER B N 1
ATOM 10079 C CA . SER B 1 595 ? -14.016 -7.223 17.938 1 98.69 595 SER B CA 1
ATOM 10080 C C . SER B 1 595 ? -14.859 -7 16.688 1 98.69 595 SER B C 1
ATOM 10082 O O . SER B 1 595 ? -16.078 -7.18 16.719 1 98.69 595 SER B O 1
ATOM 10084 N N . LEU B 1 596 ? -14.203 -6.543 15.617 1 98.75 596 LEU B N 1
ATOM 10085 C CA . LEU B 1 596 ? -14.867 -6.395 14.328 1 98.75 596 LEU B CA 1
ATOM 10086 C C . LEU B 1 596 ? -14.695 -7.648 13.484 1 98.75 596 LEU B C 1
ATOM 10088 O O . LEU B 1 596 ? -15.609 -8.031 12.742 1 98.75 596 LEU B O 1
ATOM 10092 N N . LEU B 1 597 ? -13.555 -8.219 13.594 1 98.25 597 LEU B N 1
ATOM 10093 C CA . LEU B 1 597 ? -13.188 -9.477 12.953 1 98.25 597 LEU B CA 1
ATOM 10094 C C . LEU B 1 597 ? -12.438 -10.383 13.922 1 98.25 597 LEU B C 1
ATOM 10096 O O . LEU B 1 597 ? -11.281 -10.117 14.258 1 98.25 597 LEU B O 1
ATOM 10100 N N . PRO B 1 598 ? -13.109 -11.438 14.492 1 97.69 598 PRO B N 1
ATOM 10101 C CA . PRO B 1 598 ? -14.453 -11.914 14.141 1 97.69 598 PRO B CA 1
ATOM 10102 C C . PRO B 1 598 ? -15.562 -11.102 14.812 1 97.69 598 PRO B C 1
ATOM 10104 O O . PRO B 1 598 ? -15.336 -10.508 15.867 1 97.69 598 PRO B O 1
ATOM 10107 N N . LEU B 1 599 ? -16.703 -11.133 14.18 1 98.38 599 LEU B N 1
ATOM 10108 C CA . LEU B 1 599 ? -17.875 -10.414 14.664 1 98.38 599 LEU B CA 1
ATOM 10109 C C . LEU B 1 599 ? -18.719 -11.297 15.594 1 98.38 599 LEU B C 1
ATOM 10111 O O . LEU B 1 599 ? -18.906 -12.477 15.312 1 98.38 599 LEU B O 1
ATOM 10115 N N . ASP B 1 600 ? -19.188 -10.781 16.703 1 98.38 600 ASP B N 1
ATOM 10116 C CA . ASP B 1 600 ? -20.047 -11.492 17.641 1 98.38 600 ASP B CA 1
ATOM 10117 C C . ASP B 1 600 ? -21.5 -11.523 17.141 1 98.38 600 ASP B C 1
ATOM 10119 O O . ASP B 1 600 ? -22.375 -10.867 17.719 1 98.38 600 ASP B O 1
ATOM 10123 N N . GLU B 1 601 ? -21.812 -12.305 16.266 1 98.31 601 GLU B N 1
ATOM 10124 C CA . GLU B 1 601 ? -23.141 -12.406 15.664 1 98.31 601 GLU B CA 1
ATOM 10125 C C . GLU B 1 601 ? -24.188 -12.789 16.703 1 98.31 601 GLU B C 1
ATOM 10127 O O . GLU B 1 601 ? -25.312 -12.281 16.688 1 98.31 601 GLU B O 1
ATOM 10132 N N . GLU B 1 602 ? -23.828 -13.617 17.609 1 98.25 602 GLU B N 1
ATOM 10133 C CA . GLU B 1 602 ? -24.766 -14.102 18.609 1 98.25 602 GLU B CA 1
ATOM 10134 C C . GLU B 1 602 ? -25.312 -12.961 19.469 1 98.25 602 GLU B C 1
ATOM 10136 O O . GLU B 1 602 ? -26.516 -12.82 19.625 1 98.25 602 GLU B O 1
ATOM 10141 N N . THR B 1 603 ? -24.406 -12.141 19.984 1 98.69 603 THR B N 1
ATOM 10142 C CA . THR B 1 603 ? -24.828 -11.016 20.812 1 98.69 603 THR B CA 1
ATOM 10143 C C . THR B 1 603 ? -25.672 -10.031 20 1 98.69 603 THR B C 1
ATOM 10145 O O . THR B 1 603 ? -26.656 -9.508 20.5 1 98.69 603 THR B O 1
ATOM 10148 N N . ILE B 1 604 ? -25.312 -9.812 18.781 1 98.81 604 ILE B N 1
ATOM 10149 C CA . ILE B 1 604 ? -26.016 -8.883 17.906 1 98.81 604 ILE B CA 1
ATOM 10150 C C . ILE B 1 604 ? -27.453 -9.359 17.703 1 98.81 604 ILE B C 1
ATOM 10152 O O . ILE B 1 604 ? -28.406 -8.602 17.906 1 98.81 604 ILE B O 1
ATOM 10156 N N . ILE B 1 605 ? -27.641 -10.641 17.344 1 98.56 605 ILE B N 1
ATOM 10157 C CA . ILE B 1 605 ? -28.953 -11.195 17.047 1 98.56 605 ILE B CA 1
ATOM 10158 C C . ILE B 1 605 ? -29.812 -11.227 18.297 1 98.56 605 ILE B C 1
ATOM 10160 O O . ILE B 1 605 ? -30.984 -10.859 18.281 1 98.56 605 ILE B O 1
ATOM 10164 N N . ASN B 1 606 ? -29.219 -11.594 19.422 1 98.62 606 ASN B N 1
ATOM 10165 C CA . ASN B 1 606 ? -29.969 -11.648 20.688 1 98.62 606 ASN B CA 1
ATOM 10166 C C . ASN B 1 606 ? -30.438 -10.266 21.125 1 98.62 606 ASN B C 1
ATOM 10168 O O . ASN B 1 606 ? -31.531 -10.117 21.656 1 98.62 606 ASN B O 1
ATOM 10172 N N . SER B 1 607 ? -29.609 -9.273 20.906 1 98.81 607 SER B N 1
ATOM 10173 C CA . SER B 1 607 ? -30 -7.91 21.266 1 98.81 607 SER B CA 1
ATOM 10174 C C . SER B 1 607 ? -31.125 -7.402 20.375 1 98.81 607 SER B C 1
ATOM 10176 O O . SER B 1 607 ? -32.031 -6.715 20.859 1 98.81 607 SER B O 1
ATOM 10178 N N . VAL B 1 608 ? -31.062 -7.645 19.094 1 98.75 608 VAL B N 1
ATOM 10179 C CA . VAL B 1 608 ? -32.094 -7.227 18.156 1 98.75 608 VAL B CA 1
ATOM 10180 C C . VAL B 1 608 ? -33.406 -7.938 18.5 1 98.75 608 VAL B C 1
ATOM 10182 O O . VAL B 1 608 ? -34.5 -7.34 18.438 1 98.75 608 VAL B O 1
ATOM 10185 N N . LYS B 1 609 ? -33.312 -9.242 18.875 1 98.44 609 LYS B N 1
ATOM 10186 C CA . LYS B 1 609 ? -34.5 -9.992 19.312 1 98.44 609 LYS B CA 1
ATOM 10187 C C . LYS B 1 609 ? -35.188 -9.32 20.5 1 98.44 609 LYS B C 1
ATOM 10189 O O . LYS B 1 609 ? -36.406 -9.281 20.594 1 98.44 609 LYS B O 1
ATOM 10194 N N . LYS B 1 610 ? -34.375 -8.766 21.312 1 98.62 610 LYS B N 1
ATOM 10195 C CA . LYS B 1 610 ? -34.844 -8.133 22.547 1 98.62 610 LYS B CA 1
ATOM 10196 C C . LYS B 1 610 ? -35.469 -6.781 22.266 1 98.62 610 LYS B C 1
ATOM 10198 O O . LYS B 1 610 ? -36.531 -6.453 22.812 1 98.62 610 LYS B O 1
ATOM 10203 N N . THR B 1 611 ? -34.906 -5.973 21.359 1 98.5 611 THR B N 1
ATOM 10204 C CA . THR B 1 611 ? -35.281 -4.57 21.281 1 98.5 611 THR B CA 1
ATOM 10205 C C . THR B 1 611 ? -36.031 -4.289 19.969 1 98.5 611 THR B C 1
ATOM 10207 O O . THR B 1 611 ? -36.688 -3.262 19.844 1 98.5 611 THR B O 1
ATOM 10210 N N . SER B 1 612 ? -35.75 -5.113 18.938 1 98.44 612 SER B N 1
ATOM 10211 C CA . SER B 1 612 ? -36.438 -5.137 17.656 1 98.44 612 SER B CA 1
ATOM 10212 C C . SER B 1 612 ? -36.094 -3.916 16.812 1 98.44 612 SER B C 1
ATOM 10214 O O . SER B 1 612 ? -36.656 -3.705 15.742 1 98.44 612 SER B O 1
ATOM 10216 N N . LYS B 1 613 ? -35.344 -2.988 17.266 1 98.69 613 LYS B N 1
ATOM 10217 C CA . LYS B 1 613 ? -34.812 -1.847 16.516 1 98.69 613 LYS B CA 1
ATOM 10218 C C . LYS B 1 613 ? -33.281 -1.737 16.672 1 98.69 613 LYS B C 1
ATOM 10220 O O . LYS B 1 613 ? -32.75 -1.958 17.75 1 98.69 613 LYS B O 1
ATOM 10225 N N . ALA B 1 614 ? -32.594 -1.458 15.562 1 98.81 614 ALA B N 1
ATOM 10226 C CA . ALA B 1 614 ? -31.141 -1.483 15.562 1 98.81 614 ALA B CA 1
ATOM 10227 C C . ALA B 1 614 ? -30.562 -0.204 14.953 1 98.81 614 ALA B C 1
ATOM 10229 O O . ALA B 1 614 ? -31.031 0.252 13.906 1 98.81 614 ALA B O 1
ATOM 10230 N N . LEU B 1 615 ? -29.641 0.416 15.609 1 98.94 615 LEU B N 1
ATOM 10231 C CA . LEU B 1 615 ? -28.812 1.519 15.133 1 98.94 615 LEU B CA 1
ATOM 10232 C C . LEU B 1 615 ? -27.328 1.153 15.195 1 98.94 615 LEU B C 1
ATOM 10234 O O . LEU B 1 615 ? -26.859 0.64 16.219 1 98.94 615 LEU B O 1
ATOM 10238 N N . ILE B 1 616 ? -26.625 1.3 14.125 1 98.94 616 ILE B N 1
ATOM 10239 C CA . ILE B 1 616 ? -25.188 1.064 14.102 1 98.94 616 ILE B CA 1
ATOM 10240 C C . ILE B 1 616 ? -24.438 2.398 14.078 1 98.94 616 ILE B C 1
ATOM 10242 O O . ILE B 1 616 ? -24.703 3.242 13.211 1 98.94 616 ILE B O 1
ATOM 10246 N N . VAL B 1 617 ? -23.547 2.621 15.039 1 98.94 617 VAL B N 1
ATOM 10247 C CA . VAL B 1 617 ? -22.812 3.875 15.156 1 98.94 617 VAL B CA 1
ATOM 10248 C C . VAL B 1 617 ? -21.312 3.598 15.109 1 98.94 617 VAL B C 1
ATOM 10250 O O . VAL B 1 617 ? -20.797 2.807 15.906 1 98.94 617 VAL B O 1
ATOM 10253 N N . HIS B 1 618 ? -20.609 4.141 14.203 1 98.62 618 HIS B N 1
ATOM 10254 C CA . HIS B 1 618 ? -19.156 4.012 14.117 1 98.62 618 HIS B CA 1
ATOM 10255 C C . HIS B 1 618 ? -18.531 5.27 13.531 1 98.62 618 HIS B C 1
ATOM 10257 O O . HIS B 1 618 ? -19.234 6.109 12.953 1 98.62 618 HIS B O 1
ATOM 10263 N N . GLU B 1 619 ? -17.219 5.426 13.695 1 98.31 619 GLU B N 1
ATOM 10264 C CA . GLU B 1 619 ? -16.547 6.664 13.336 1 98.31 619 GLU B CA 1
ATOM 10265 C C . GLU B 1 619 ? -16.234 6.711 11.836 1 98.31 619 GLU B C 1
ATOM 10267 O O . GLU B 1 619 ? -16.281 7.777 11.227 1 98.31 619 GLU B O 1
ATOM 10272 N N . ASP B 1 620 ? -15.898 5.582 11.18 1 98.06 620 ASP B N 1
ATOM 10273 C CA . ASP B 1 620 ? -15.594 5.508 9.75 1 98.06 620 ASP B CA 1
ATOM 10274 C C . ASP B 1 620 ? -16.797 5.934 8.914 1 98.06 620 ASP B C 1
ATOM 10276 O O . ASP B 1 620 ? -17.875 6.195 9.445 1 98.06 620 ASP B O 1
ATOM 10280 N N . LYS B 1 621 ? -16.609 6.125 7.648 1 98.06 621 LYS B N 1
ATOM 10281 C CA . LYS B 1 621 ? -17.672 6.535 6.727 1 98.06 621 LYS B CA 1
ATOM 10282 C C . LYS B 1 621 ? -18.844 5.566 6.781 1 98.06 621 LYS B C 1
ATOM 10284 O O . LYS B 1 621 ? -18.656 4.352 6.867 1 98.06 621 LYS B O 1
ATOM 10289 N N . VAL B 1 622 ? -20.016 6.137 6.664 1 98.38 622 VAL B N 1
ATOM 10290 C CA . VAL B 1 622 ? -21.219 5.309 6.645 1 98.38 622 VAL B CA 1
ATOM 10291 C C . VAL B 1 622 ? -21.234 4.434 5.391 1 98.38 622 VAL B C 1
ATOM 10293 O O . VAL B 1 622 ? -21.281 3.205 5.484 1 98.38 622 VAL B O 1
ATOM 10296 N N . PHE B 1 623 ? -21.078 5.09 4.234 1 98.06 623 PHE B N 1
ATOM 10297 C CA . PHE B 1 623 ? -21.078 4.348 2.979 1 98.06 623 PHE B CA 1
ATOM 10298 C C . PHE B 1 623 ? -19.859 3.447 2.873 1 98.06 623 PHE B C 1
ATOM 10300 O O . PHE B 1 623 ? -18.719 3.926 2.938 1 98.06 623 PHE B O 1
ATOM 10307 N N . ALA B 1 624 ? -20.062 2.158 2.729 1 97.38 624 ALA B N 1
ATOM 10308 C CA . ALA B 1 624 ? -19.047 1.138 2.516 1 97.38 624 ALA B CA 1
ATOM 10309 C C . ALA B 1 624 ? -18.172 0.967 3.758 1 97.38 624 ALA B C 1
ATOM 10311 O O . ALA B 1 624 ? -17.078 0.425 3.68 1 97.38 624 ALA B O 1
ATOM 10312 N N . GLY B 1 625 ? -18.625 1.498 4.91 1 97.88 625 GLY B N 1
ATOM 10313 C CA . GLY B 1 625 ? -17.969 1.205 6.18 1 97.88 625 GLY B CA 1
ATOM 10314 C C . GLY B 1 625 ? -18.375 -0.138 6.758 1 97.88 625 GLY B C 1
ATOM 10315 O O . GLY B 1 625 ? -19.266 -0.807 6.23 1 97.88 625 GLY B O 1
ATOM 10316 N N . PHE B 1 626 ? -17.734 -0.488 7.859 1 98.56 626 PHE B N 1
ATOM 10317 C CA . PHE B 1 626 ? -17.984 -1.789 8.477 1 98.56 626 PHE B CA 1
ATOM 10318 C C . PHE B 1 626 ? -19.422 -1.903 8.961 1 98.56 626 PHE B C 1
ATOM 10320 O O . PHE B 1 626 ? -19.953 -3.006 9.07 1 98.56 626 PHE B O 1
ATOM 10327 N N . GLY B 1 627 ? -20.078 -0.748 9.297 1 98.69 627 GLY B N 1
ATOM 10328 C CA . GLY B 1 627 ? -21.469 -0.752 9.68 1 98.69 627 GLY B CA 1
ATOM 10329 C C . GLY B 1 627 ? -22.375 -1.403 8.648 1 98.69 627 GLY B C 1
ATOM 10330 O O . GLY B 1 627 ? -23.422 -1.948 8.984 1 98.69 627 GLY B O 1
ATOM 10331 N N . GLY B 1 628 ? -21.938 -1.306 7.332 1 98.62 628 GLY B N 1
ATOM 10332 C CA . GLY B 1 628 ? -22.688 -1.991 6.289 1 98.62 628 GLY B CA 1
ATOM 10333 C C . GLY B 1 628 ? -22.75 -3.494 6.488 1 98.62 628 GLY B C 1
ATOM 10334 O O . GLY B 1 628 ? -23.797 -4.113 6.262 1 98.62 628 GLY B O 1
ATOM 10335 N N . GLU B 1 629 ? -21.656 -4.07 6.93 1 98.69 629 GLU B N 1
ATOM 10336 C CA . GLU B 1 629 ? -21.609 -5.508 7.18 1 98.69 629 GLU B CA 1
ATOM 10337 C C . GLU B 1 629 ? -22.469 -5.887 8.383 1 98.69 629 GLU B C 1
ATOM 10339 O O . GLU B 1 629 ? -23.156 -6.91 8.359 1 98.69 629 GLU B O 1
ATOM 10344 N N . VAL B 1 630 ? -22.453 -5.062 9.453 1 98.81 630 VAL B N 1
ATOM 10345 C CA . VAL B 1 630 ? -23.281 -5.32 10.625 1 98.81 630 VAL B CA 1
ATOM 10346 C C . VAL B 1 630 ? -24.75 -5.258 10.242 1 98.81 630 VAL B C 1
ATOM 10348 O O . VAL B 1 630 ? -25.531 -6.141 10.609 1 98.81 630 VAL B O 1
ATOM 10351 N N . ALA B 1 631 ? -25.141 -4.227 9.492 1 98.81 631 ALA B N 1
ATOM 10352 C CA . ALA B 1 631 ? -26.516 -4.082 9.023 1 98.81 631 ALA B CA 1
ATOM 10353 C C . ALA B 1 631 ? -26.938 -5.277 8.18 1 98.81 631 ALA B C 1
ATOM 10355 O O . ALA B 1 631 ? -28.047 -5.777 8.312 1 98.81 631 ALA B O 1
ATOM 10356 N N . ALA B 1 632 ? -26.047 -5.711 7.277 1 98.62 632 ALA B N 1
ATOM 10357 C CA . ALA B 1 632 ? -26.328 -6.852 6.406 1 98.62 632 ALA B CA 1
ATOM 10358 C C . ALA B 1 632 ? -26.516 -8.125 7.223 1 98.62 632 ALA B C 1
ATOM 10360 O O . ALA B 1 632 ? -27.391 -8.945 6.918 1 98.62 632 ALA B O 1
ATOM 10361 N N . THR B 1 633 ? -25.688 -8.297 8.234 1 98.5 633 THR B N 1
ATOM 10362 C CA . THR B 1 633 ? -25.781 -9.453 9.109 1 98.5 633 THR B CA 1
ATOM 10363 C C . THR B 1 633 ? -27.125 -9.484 9.828 1 98.5 633 THR B C 1
ATOM 10365 O O . THR B 1 633 ? -27.797 -10.523 9.891 1 98.5 633 THR B O 1
ATOM 10368 N N . ILE B 1 634 ? -27.547 -8.344 10.336 1 98.75 634 ILE B N 1
ATOM 10369 C CA . ILE B 1 634 ? -28.812 -8.227 11.039 1 98.75 634 ILE B CA 1
ATOM 10370 C C . ILE B 1 634 ? -29.969 -8.492 10.078 1 98.75 634 ILE B C 1
ATOM 10372 O O . ILE B 1 634 ? -30.891 -9.242 10.398 1 98.75 634 ILE B O 1
ATOM 10376 N N . SER B 1 635 ? -29.938 -7.914 8.875 1 98 635 SER B N 1
ATOM 10377 C CA . SER B 1 635 ? -31.016 -8.039 7.895 1 98 635 SER B CA 1
ATOM 10378 C C . SER B 1 635 ? -31.172 -9.484 7.438 1 98 635 SER B C 1
ATOM 10380 O O . SER B 1 635 ? -32.25 -9.898 7.043 1 98 635 SER B O 1
ATOM 10382 N N . ASP B 1 636 ? -30.109 -10.227 7.461 1 97.94 636 ASP B N 1
ATOM 10383 C CA . ASP B 1 636 ? -30.109 -11.617 7.035 1 97.94 636 ASP B CA 1
ATOM 10384 C C . ASP B 1 636 ? -30.594 -12.539 8.164 1 97.94 636 ASP B C 1
ATOM 10386 O O . ASP B 1 636 ? -31.531 -13.305 7.98 1 97.94 636 ASP B O 1
ATOM 10390 N N . LEU B 1 637 ? -30.062 -12.305 9.414 1 97.88 637 LEU B N 1
ATOM 10391 C CA . LEU B 1 637 ? -30.203 -13.312 10.453 1 97.88 637 LEU B CA 1
ATOM 10392 C C . LEU B 1 637 ? -31.281 -12.914 11.453 1 97.88 637 LEU B C 1
ATOM 10394 O O . LEU B 1 637 ? -31.781 -13.75 12.211 1 97.88 637 LEU B O 1
ATOM 10398 N N . ALA B 1 638 ? -31.672 -11.641 11.406 1 98.06 638 ALA B N 1
ATOM 10399 C CA . ALA B 1 638 ? -32.625 -11.172 12.422 1 98.06 638 ALA B CA 1
ATOM 10400 C C . ALA B 1 638 ? -33.812 -10.461 11.781 1 98.06 638 ALA B C 1
ATOM 10402 O O . ALA B 1 638 ? -34.469 -9.648 12.43 1 98.06 638 ALA B O 1
ATOM 10403 N N . PHE B 1 639 ? -34.062 -10.719 10.562 1 97.62 639 PHE B N 1
ATOM 10404 C CA . PHE B 1 639 ? -35.062 -10.039 9.766 1 97.62 639 PHE B CA 1
ATOM 10405 C C . PHE B 1 639 ? -36.438 -10.078 10.461 1 97.62 639 PHE B C 1
ATOM 10407 O O . PHE B 1 639 ? -37.125 -9.062 10.562 1 97.62 639 PHE B O 1
ATOM 10414 N N . HIS B 1 640 ? -36.812 -11.188 11.078 1 96.5 640 HIS B N 1
ATOM 10415 C CA . HIS B 1 640 ? -38.156 -11.414 11.609 1 96.5 640 HIS B CA 1
ATOM 10416 C C . HIS B 1 640 ? -38.344 -10.656 12.914 1 96.5 640 HIS B C 1
ATOM 10418 O O . HIS B 1 640 ? -39.5 -10.5 13.375 1 96.5 640 HIS B O 1
ATOM 10424 N N . TYR B 1 641 ? -37.281 -10.141 13.438 1 97.94 641 TYR B N 1
ATOM 10425 C CA . TYR B 1 641 ? -37.406 -9.484 14.734 1 97.94 641 TYR B CA 1
ATOM 10426 C C . TYR B 1 641 ? -37.438 -7.969 14.57 1 97.94 641 TYR B C 1
ATOM 10428 O O . TYR B 1 641 ? -37.719 -7.246 15.531 1 97.94 641 TYR B O 1
ATOM 10436 N N . LEU B 1 642 ? -37.312 -7.453 13.344 1 98.25 642 LEU B N 1
ATOM 10437 C CA . LEU B 1 642 ? -37.156 -6.02 13.141 1 98.25 642 LEU B CA 1
ATOM 10438 C C . LEU B 1 642 ? -38.5 -5.32 13.008 1 98.25 642 LEU B C 1
ATOM 10440 O O . LEU B 1 642 ? -39.312 -5.715 12.188 1 98.25 642 LEU B O 1
ATOM 10444 N N . ASP B 1 643 ? -38.625 -4.266 13.742 1 97.75 643 ASP B N 1
ATOM 10445 C CA . ASP B 1 643 ? -39.812 -3.443 13.68 1 97.75 643 ASP B CA 1
ATOM 10446 C C . ASP B 1 643 ? -39.562 -2.141 12.922 1 97.75 643 ASP B C 1
ATOM 10448 O O . ASP B 1 643 ? -40.469 -1.359 12.688 1 97.75 643 ASP B O 1
ATOM 10452 N N . ALA B 1 644 ? -38.344 -1.847 12.633 1 97.94 644 ALA B N 1
ATOM 10453 C CA . ALA B 1 644 ? -37.938 -0.622 11.953 1 97.94 644 ALA B CA 1
ATOM 10454 C C . ALA B 1 644 ? -36.719 -0.87 11.062 1 97.94 644 ALA B C 1
ATOM 10456 O O . ALA B 1 644 ? -36.062 -1.894 11.195 1 97.94 644 ALA B O 1
ATOM 10457 N N . PRO B 1 645 ? -36.438 0.085 10.07 1 98.31 645 PRO B N 1
ATOM 10458 C CA . PRO B 1 645 ? -35.219 -0.029 9.281 1 98.31 645 PRO B CA 1
ATOM 10459 C C . PRO B 1 645 ? -33.969 -0.043 10.148 1 98.31 645 PRO B C 1
ATOM 10461 O O . PRO B 1 645 ? -34 0.394 11.297 1 98.31 645 PRO B O 1
ATOM 10464 N N . ILE B 1 646 ? -32.938 -0.638 9.648 1 98.75 646 ILE B N 1
ATOM 10465 C CA . ILE B 1 646 ? -31.625 -0.556 10.305 1 98.75 646 ILE B CA 1
ATOM 10466 C C . ILE B 1 646 ? -30.922 0.732 9.891 1 98.75 646 ILE B C 1
ATOM 10468 O O . ILE B 1 646 ? -30.672 0.959 8.703 1 98.75 646 ILE B O 1
ATOM 10472 N N . LYS B 1 647 ? -30.641 1.604 10.812 1 98.56 647 LYS B N 1
ATOM 10473 C CA . LYS B 1 647 ? -30.016 2.885 10.523 1 98.56 647 LYS B CA 1
ATOM 10474 C C . LYS B 1 647 ? -28.531 2.871 10.922 1 98.56 647 LYS B C 1
ATOM 10476 O O . LYS B 1 647 ? -28.125 2.062 11.75 1 98.56 647 LYS B O 1
ATOM 10481 N N . ARG B 1 648 ? -27.797 3.73 10.328 1 98.75 648 ARG B N 1
ATOM 10482 C CA . ARG B 1 648 ? -26.359 3.873 10.609 1 98.75 648 ARG B CA 1
ATOM 10483 C C . ARG B 1 648 ? -25.984 5.336 10.812 1 98.75 648 ARG B C 1
ATOM 10485 O O . ARG B 1 648 ? -26.516 6.219 10.133 1 98.75 648 ARG B O 1
ATOM 10492 N N . VAL B 1 649 ? -25.188 5.602 11.734 1 98.81 649 VAL B N 1
ATOM 10493 C CA . VAL B 1 649 ? -24.594 6.914 11.984 1 98.81 649 VAL B CA 1
ATOM 10494 C C . VAL B 1 649 ? -23.078 6.805 11.953 1 98.81 649 VAL B C 1
ATOM 10496 O O . VAL B 1 649 ? -22.5 5.953 12.633 1 98.81 649 VAL B O 1
ATOM 10499 N N . GLY B 1 650 ? -22.438 7.535 11.156 1 98.38 650 GLY B N 1
ATOM 10500 C CA . GLY B 1 650 ? -21 7.602 11.008 1 98.38 650 GLY B CA 1
ATOM 10501 C C . GLY B 1 650 ? -20.531 8.852 10.281 1 98.38 650 GLY B C 1
ATOM 10502 O O . GLY B 1 650 ? -21.25 9.844 10.227 1 98.38 650 GLY B O 1
ATOM 10503 N N . SER B 1 651 ? -19.328 8.828 9.773 1 98.06 651 SER B N 1
ATOM 10504 C CA . SER B 1 651 ? -18.797 9.984 9.062 1 98.06 651 SER B CA 1
ATOM 10505 C C . SER B 1 651 ? -19.422 10.117 7.68 1 98.06 651 SER B C 1
ATOM 10507 O O . SER B 1 651 ? -19.828 9.125 7.074 1 98.06 651 SER B O 1
ATOM 10509 N N . THR B 1 652 ? -19.469 11.43 7.242 1 96.94 652 THR B N 1
ATOM 10510 C CA . THR B 1 652 ? -19.844 11.688 5.855 1 96.94 652 THR B CA 1
ATOM 10511 C C . THR B 1 652 ? -18.828 11.07 4.898 1 96.94 652 THR B C 1
ATOM 10513 O O . THR B 1 652 ? -17.688 10.836 5.27 1 96.94 652 THR B O 1
ATOM 10516 N N . PHE B 1 653 ? -19.297 10.688 3.688 1 97.94 653 PHE B N 1
ATOM 10517 C CA . PHE B 1 653 ? -18.422 10.055 2.709 1 97.94 653 PHE B CA 1
ATOM 10518 C C . PHE B 1 653 ? -17.484 11.078 2.068 1 97.94 653 PHE B C 1
ATOM 10520 O O . PHE B 1 653 ? -17.562 11.312 0.86 1 97.94 653 PHE B O 1
ATOM 10527 N N . THR B 1 654 ? -16.641 11.734 2.828 1 97.75 654 THR B N 1
ATOM 10528 C CA . THR B 1 654 ? -15.609 12.711 2.482 1 97.75 654 THR B CA 1
ATOM 10529 C C . THR B 1 654 ? -14.352 12.484 3.318 1 97.75 654 THR B C 1
ATOM 10531 O O . THR B 1 654 ? -14.375 11.742 4.305 1 97.75 654 THR B O 1
ATOM 10534 N N . PRO B 1 655 ? -13.211 13.047 2.916 1 96.69 655 PRO B N 1
ATOM 10535 C CA . PRO B 1 655 ? -12.102 13.117 3.871 1 96.69 655 PRO B CA 1
ATOM 10536 C C . PRO B 1 655 ? -12.43 13.977 5.09 1 96.69 655 PRO B C 1
ATOM 10538 O O . PRO B 1 655 ? -13.375 14.773 5.059 1 96.69 655 PRO B O 1
ATOM 10541 N N . VAL B 1 656 ? -11.68 13.789 6.168 1 97.5 656 VAL B N 1
ATOM 10542 C CA . VAL B 1 656 ? -11.891 14.594 7.375 1 97.5 656 VAL B CA 1
ATOM 10543 C C . VAL B 1 656 ? -11.094 15.891 7.277 1 97.5 656 VAL B C 1
ATOM 10545 O O . VAL B 1 656 ? -9.875 15.867 7.062 1 97.5 656 VAL B O 1
ATOM 10548 N N . GLY B 1 657 ? -11.727 17.031 7.395 1 96.44 657 GLY B N 1
ATOM 10549 C CA . GLY B 1 657 ? -11.07 18.328 7.258 1 96.44 657 GLY B CA 1
ATOM 10550 C C . GLY B 1 657 ? -10.266 18.719 8.484 1 96.44 657 GLY B C 1
ATOM 10551 O O . GLY B 1 657 ? -10.539 18.25 9.586 1 96.44 657 GLY B O 1
ATOM 10552 N N . PHE B 1 658 ? -9.297 19.594 8.289 1 96.44 658 PHE B N 1
ATOM 10553 C CA . PHE B 1 658 ? -8.391 20.016 9.352 1 96.44 658 PHE B CA 1
ATOM 10554 C C . PHE B 1 658 ? -9.039 21.078 10.219 1 96.44 658 PHE B C 1
ATOM 10556 O O . PHE B 1 658 ? -8.891 21.062 11.445 1 96.44 658 PHE B O 1
ATOM 10563 N N . ASN B 1 659 ? -9.742 22.094 9.562 1 96.88 659 ASN B N 1
ATOM 10564 C CA . ASN B 1 659 ? -10.492 23.078 10.336 1 96.88 659 ASN B CA 1
ATOM 10565 C C . ASN B 1 659 ? -11.508 22.406 11.258 1 96.88 659 ASN B C 1
ATOM 10567 O O . ASN B 1 659 ? -12.188 21.469 10.859 1 96.88 659 ASN B O 1
ATOM 10571 N N . ARG B 1 660 ? -11.648 22.922 12.391 1 94.94 660 ARG B N 1
ATOM 10572 C CA . ARG B 1 660 ? -12.516 22.312 13.391 1 94.94 660 ARG B CA 1
ATOM 10573 C C . ARG B 1 660 ? -13.961 22.281 12.93 1 94.94 660 ARG B C 1
ATOM 10575 O O . ARG B 1 660 ? -14.711 21.359 13.25 1 94.94 660 ARG B O 1
ATOM 10582 N N . THR B 1 661 ? -14.312 23.281 12.164 1 96.44 661 THR B N 1
ATOM 10583 C CA . THR B 1 661 ? -15.672 23.344 11.641 1 96.44 661 THR B CA 1
ATOM 10584 C C . THR B 1 661 ? -15.938 22.172 10.695 1 96.44 661 THR B C 1
ATOM 10586 O O . THR B 1 661 ? -17 21.562 10.742 1 96.44 661 THR B O 1
ATOM 10589 N N . LEU B 1 662 ? -15.031 21.875 9.852 1 97.38 662 LEU B N 1
ATOM 10590 C CA . LEU B 1 662 ? -15.188 20.781 8.898 1 97.38 662 LEU B CA 1
ATOM 10591 C C . LEU B 1 662 ? -15.141 19.438 9.602 1 97.38 662 LEU B C 1
ATOM 10593 O O . LEU B 1 662 ? -15.938 18.547 9.297 1 97.38 662 LEU B O 1
ATOM 10597 N N . GLU B 1 663 ? -14.211 19.281 10.539 1 97.31 663 GLU B N 1
ATOM 10598 C CA . GLU B 1 663 ? -14.133 18.031 11.281 1 97.31 663 GLU B CA 1
ATOM 10599 C C . GLU B 1 663 ? -15.445 17.734 12 1 97.31 663 GLU B C 1
ATOM 10601 O O . GLU B 1 663 ? -15.961 16.609 11.945 1 97.31 663 GLU B O 1
ATOM 10606 N N . ALA B 1 664 ? -15.977 18.75 12.703 1 97.19 664 ALA B N 1
ATOM 10607 C CA . ALA B 1 664 ? -17.219 18.609 13.461 1 97.19 664 ALA B CA 1
ATOM 10608 C C . ALA B 1 664 ? -18.375 18.234 12.539 1 97.19 664 ALA B C 1
ATOM 10610 O O . ALA B 1 664 ? -19.25 17.453 12.914 1 97.19 664 ALA B O 1
ATOM 10611 N N . ALA B 1 665 ? -18.344 18.828 11.375 1 97.88 665 ALA B N 1
ATOM 10612 C CA . ALA B 1 665 ? -19.422 18.562 10.422 1 97.88 665 ALA B CA 1
ATOM 10613 C C . ALA B 1 665 ? -19.344 17.141 9.891 1 97.88 665 ALA B C 1
ATOM 10615 O O . ALA B 1 665 ? -20.375 16.531 9.594 1 97.88 665 ALA B O 1
ATOM 10616 N N . ILE B 1 666 ? -18.203 16.547 9.805 1 98.19 666 ILE B N 1
ATOM 10617 C CA . ILE B 1 666 ? -17.969 15.281 9.117 1 98.19 666 ILE B CA 1
ATOM 10618 C C . ILE B 1 666 ? -18.125 14.125 10.102 1 98.19 666 ILE B C 1
ATOM 10620 O O . ILE B 1 666 ? -18.75 13.109 9.773 1 98.19 666 ILE B O 1
ATOM 10624 N N . LEU B 1 667 ? -17.625 14.227 11.312 1 98.5 667 LEU B N 1
ATOM 10625 C CA . LEU B 1 667 ? -17.547 13.117 12.258 1 98.5 667 LEU B CA 1
ATOM 10626 C C . LEU B 1 667 ? -18.844 13 13.062 1 98.5 667 LEU B C 1
ATOM 10628 O O . LEU B 1 667 ? -19.531 14 13.273 1 98.5 667 LEU B O 1
ATOM 10632 N N . PRO B 1 668 ? -19.203 11.797 13.453 1 98.5 668 PRO B N 1
ATOM 10633 C CA . PRO B 1 668 ? -20.375 11.641 14.32 1 98.5 668 PRO B CA 1
ATOM 10634 C C . PRO B 1 668 ? -20.172 12.227 15.711 1 98.5 668 PRO B C 1
ATOM 10636 O O . PRO B 1 668 ? -19.031 12.469 16.109 1 98.5 668 PRO B O 1
ATOM 10639 N N . ASN B 1 669 ? -21.234 12.516 16.359 1 98.31 669 ASN B N 1
ATOM 10640 C CA . ASN B 1 669 ? -21.234 13.008 17.734 1 98.31 669 ASN B CA 1
ATOM 10641 C C . ASN B 1 669 ? -22.531 12.641 18.453 1 98.31 669 ASN B C 1
ATOM 10643 O O . ASN B 1 669 ? -23.391 11.969 17.891 1 98.31 669 ASN B O 1
ATOM 10647 N N . THR B 1 670 ? -22.641 13.008 19.719 1 98.75 670 THR B N 1
ATOM 10648 C CA . THR B 1 670 ? -23.766 12.617 20.562 1 98.75 670 THR B CA 1
ATOM 10649 C C . THR B 1 670 ? -25.078 13.141 20 1 98.75 670 THR B C 1
ATOM 10651 O O . THR B 1 670 ? -26.078 12.422 19.984 1 98.75 670 THR B O 1
ATOM 10654 N N . ASP B 1 671 ? -25.109 14.32 19.469 1 98.56 671 ASP B N 1
ATOM 10655 C CA . ASP B 1 671 ? -26.328 14.93 18.953 1 98.56 671 ASP B CA 1
ATOM 10656 C C . ASP B 1 671 ? -26.844 14.164 17.734 1 98.56 671 ASP B C 1
ATOM 10658 O O . ASP B 1 671 ? -28.047 13.953 17.594 1 98.56 671 ASP B O 1
ATOM 10662 N N . LYS B 1 672 ? -25.953 13.797 16.875 1 98.5 672 LYS B N 1
ATOM 10663 C CA . LYS B 1 672 ? -26.328 13.016 15.703 1 98.5 672 LYS B CA 1
ATOM 10664 C C . LYS B 1 672 ? -26.891 11.656 16.109 1 98.5 672 LYS B C 1
ATOM 10666 O O . LYS B 1 672 ? -27.812 11.148 15.477 1 98.5 672 LYS B O 1
ATOM 10671 N N . VAL B 1 673 ? -26.312 11.039 17.125 1 98.88 673 VAL B N 1
ATOM 10672 C CA . VAL B 1 673 ? -26.797 9.758 17.625 1 98.88 673 VAL B CA 1
ATOM 10673 C C . VAL B 1 673 ? -28.203 9.922 18.203 1 98.88 673 VAL B C 1
ATOM 10675 O O . VAL B 1 673 ? -29.094 9.125 17.906 1 98.88 673 VAL B O 1
ATOM 10678 N N . ILE B 1 674 ? -28.391 10.977 19.031 1 98.81 674 ILE B N 1
ATOM 10679 C CA . ILE B 1 674 ? -29.703 11.234 19.641 1 98.81 674 ILE B CA 1
ATOM 10680 C C . ILE B 1 674 ? -30.75 11.398 18.547 1 98.81 674 ILE B C 1
ATOM 10682 O O . ILE B 1 674 ? -31.844 10.812 18.641 1 98.81 674 ILE B O 1
ATOM 10686 N N . LYS B 1 675 ? -30.453 12.195 17.578 1 98.56 675 LYS B N 1
ATOM 10687 C CA . LYS B 1 675 ? -31.391 12.43 16.484 1 98.56 675 LYS B CA 1
ATOM 10688 C C . LYS B 1 675 ? -31.797 11.125 15.828 1 98.56 675 LYS B C 1
ATOM 10690 O O . LYS B 1 675 ? -32.969 10.883 15.586 1 98.56 675 LYS B O 1
ATOM 10695 N N . ALA B 1 676 ? -30.812 10.258 15.547 1 98.62 676 ALA B N 1
ATOM 10696 C CA . ALA B 1 676 ? -31.094 8.984 14.883 1 98.62 676 ALA B CA 1
ATOM 10697 C C . ALA B 1 676 ? -31.922 8.07 15.773 1 98.62 676 ALA B C 1
ATOM 10699 O O . ALA B 1 676 ? -32.812 7.383 15.289 1 98.62 676 ALA B O 1
ATOM 10700 N N . VAL B 1 677 ? -31.625 8.016 17.047 1 98.69 677 VAL B N 1
ATOM 10701 C CA . VAL B 1 677 ? -32.375 7.184 17.984 1 98.69 677 VAL B CA 1
ATOM 10702 C C . VAL B 1 677 ? -33.812 7.641 18.047 1 98.69 677 VAL B C 1
ATOM 10704 O O . VAL B 1 677 ? -34.75 6.816 18.016 1 98.69 677 VAL B O 1
ATOM 10707 N N . LYS B 1 678 ? -34.031 8.906 18.172 1 98.44 678 LYS B N 1
ATOM 10708 C CA . LYS B 1 678 ? -35.406 9.438 18.25 1 98.44 678 LYS B CA 1
ATOM 10709 C C . LYS B 1 678 ? -36.188 9.086 16.984 1 98.44 678 LYS B C 1
ATOM 10711 O O . LYS B 1 678 ? -37.344 8.688 17.078 1 98.44 678 LYS B O 1
ATOM 10716 N N . GLU B 1 679 ? -35.562 9.273 15.859 1 97.69 679 GLU B N 1
ATOM 10717 C CA . GLU B 1 679 ? -36.219 8.93 14.602 1 97.69 679 GLU B CA 1
ATOM 10718 C C . GLU B 1 679 ? -36.625 7.461 14.578 1 97.69 679 GLU B C 1
ATOM 10720 O O . GLU B 1 679 ? -37.719 7.125 14.141 1 97.69 679 GLU B O 1
ATOM 10725 N N . LEU B 1 680 ? -35.781 6.574 15.055 1 97.88 680 LEU B N 1
ATOM 10726 C CA . LEU B 1 680 ? -36.031 5.141 15.031 1 97.88 680 LEU B CA 1
ATOM 10727 C C . LEU B 1 680 ? -37.094 4.762 16.047 1 97.88 680 LEU B C 1
ATOM 10729 O O . LEU B 1 680 ? -37.906 3.883 15.789 1 97.88 680 LEU B O 1
ATOM 10733 N N . LEU B 1 681 ? -37.062 5.391 17.188 1 97.19 681 LEU B N 1
ATOM 10734 C CA . LEU B 1 681 ? -38.062 5.094 18.234 1 97.19 681 LEU B CA 1
ATOM 10735 C C . LEU B 1 681 ? -39.438 5.551 17.812 1 97.19 681 LEU B C 1
ATOM 10737 O O . LEU B 1 681 ? -40.438 4.941 18.188 1 97.19 681 LEU B O 1
ATOM 10741 N N . GLU B 1 682 ? -39.469 6.613 17.031 1 96.06 682 GLU B N 1
ATOM 10742 C CA . GLU B 1 682 ? -40.75 7.156 16.578 1 96.06 682 GLU B CA 1
ATOM 10743 C C . GLU B 1 682 ? -41.312 6.336 15.414 1 96.06 682 GLU B C 1
ATOM 10745 O O . GLU B 1 682 ? -42.5 6.449 15.086 1 96.06 682 GLU B O 1
ATOM 10750 N N . PHE B 1 683 ? -40.531 5.566 14.859 1 94.81 683 PHE B N 1
ATOM 10751 C CA . PHE B 1 683 ? -41 4.734 13.758 1 94.81 683 PHE B CA 1
ATOM 10752 C C . PHE B 1 683 ? -42.031 3.73 14.227 1 94.81 683 PHE B C 1
ATOM 10754 O O . PHE B 1 683 ? -43 3.447 13.508 1 94.81 683 PHE B O 1
#

Organism: NCBI:txid889453

pLDDT: mean 96.59, std 4.84, range [36.06, 98.94]

Nearest PDB structures (foldseek):
  2bew-assembly1_B  TM=9.651E-01  e=2.108E-27  Homo sapiens
  2beu-assembly1_B  TM=9.492E-01  e=4.964E-27  Homo sapiens
  1olx-assembly1_B-2  TM=9.429E-01  e=2.222E-26  Homo sapiens
  1w85-assembly2_G  TM=9.131E-01  e=6.468E-21  Geobacillus stearothermophilus
  1qs0-assembly1_A-2  TM=9.098E-01  e=3.586E-19  Pseudomonas putida

Solvent-accessible surface area (backbone atoms only — not comparable to full-atom values): 64398 Å² total; per-residue (Å²): 129,78,53,93,60,67,81,71,48,40,92,84,65,42,56,55,69,58,53,51,49,51,48,45,47,52,50,41,30,48,51,52,49,69,45,42,63,52,35,36,76,68,70,62,28,26,83,42,41,36,58,33,56,21,35,49,10,33,25,37,21,55,10,64,67,55,45,76,74,56,27,36,36,35,48,35,50,44,36,58,36,20,44,40,40,56,60,53,47,62,40,53,52,44,18,33,28,44,20,16,36,74,14,78,30,24,32,13,30,35,57,33,40,50,67,39,37,56,91,40,36,26,34,78,46,62,84,55,70,46,58,47,41,17,24,38,39,12,36,16,50,40,34,59,75,70,67,44,57,88,36,42,24,38,31,42,39,50,47,42,29,60,41,20,22,52,36,54,29,21,51,41,48,24,24,45,68,37,19,21,30,38,38,36,30,46,30,46,54,49,46,76,73,32,49,43,75,66,45,30,56,45,90,55,66,67,41,44,50,66,35,39,45,62,52,47,76,38,64,38,45,8,28,36,51,40,49,15,36,23,47,45,49,47,44,54,52,46,15,34,74,67,32,20,21,28,38,38,39,22,47,34,35,55,57,61,36,57,27,79,85,44,65,49,75,38,70,47,56,69,67,57,58,51,48,33,56,72,56,32,23,67,63,52,50,54,48,50,33,47,74,69,64,63,44,50,73,67,58,52,49,51,47,51,50,51,40,51,51,49,46,50,52,21,49,55,51,41,73,67,49,54,65,51,56,52,82,52,62,70,52,37,36,57,50,60,69,43,74,27,79,91,20,67,75,42,68,84,82,67,87,57,74,59,37,35,23,37,55,30,45,29,52,40,51,52,50,51,42,72,71,34,84,52,40,33,43,43,16,46,37,34,51,24,73,64,39,2,28,91,84,37,44,47,46,51,46,32,76,73,63,30,65,88,33,24,30,59,39,44,61,29,32,31,41,47,51,20,19,47,45,19,30,18,66,74,42,89,78,31,28,34,36,30,35,47,34,74,26,43,55,52,41,37,61,17,36,39,40,49,58,52,52,23,43,37,19,32,37,30,62,54,74,42,54,43,18,31,32,38,45,27,38,22,34,40,92,72,62,42,8,65,60,46,22,37,55,58,61,31,36,61,60,45,47,48,25,49,32,34,35,27,32,59,36,8,34,54,39,23,5,38,50,49,31,44,64,68,15,44,19,35,28,41,37,42,34,33,56,62,37,32,77,28,72,88,20,34,28,35,61,57,86,85,44,28,26,34,82,34,48,51,42,76,78,35,81,48,52,58,27,31,36,42,24,33,21,70,41,39,59,33,50,52,51,30,31,51,53,34,41,76,69,68,73,45,42,39,17,35,33,37,34,37,21,68,33,51,59,33,58,66,63,54,45,54,44,31,62,63,21,19,24,47,36,35,37,38,62,41,33,46,67,39,14,56,60,14,33,53,41,24,49,42,36,46,76,35,42,90,42,50,75,49,48,48,47,74,48,27,13,49,77,48,83,39,21,24,23,65,51,36,30,60,59,32,43,61,48,37,66,61,50,41,54,52,50,52,57,59,72,68,98,129,79,53,93,58,68,82,71,49,39,92,83,66,44,56,54,70,60,54,53,50,51,48,46,44,52,49,43,32,48,54,51,49,69,45,42,62,51,34,35,75,68,70,62,29,26,83,42,43,36,60,34,56,21,34,49,11,34,26,37,22,54,10,64,68,54,45,76,75,56,27,37,39,35,50,37,52,43,37,58,37,20,42,42,40,54,62,52,48,63,41,52,52,43,18,32,28,44,21,18,36,75,14,77,30,24,32,14,29,36,57,33,40,52,67,39,37,58,90,39,36,25,34,77,43,64,84,55,71,44,56,48,43,16,24,38,39,13,35,16,49,40,33,59,75,70,65,45,59,88,36,42,24,38,31,42,39,48,47,42,28,60,42,21,22,54,36,52,28,22,52,41,48,25,21,44,68,36,18,21,31,38,39,36,31,47,31,46,54,49,46,77,73,32,48,43,75,65,44,30,57,44,91,54,68,67,41,45,50,66,36,40,44,60,52,46,76,39,62,36,44,8,29,37,52,40,49,14,36,23,46,45,49,48,44,53,53,47,15,34,73,68,32,19,21,27,38,38,38,22,46,35,34,54,56,61,36,56,26,80,86,45,64,48,76,38,71,45,55,70,67,58,60,52,48,34,55,73,56,32,23,67,64,51,49,54,50,50,32,48,74,68,64,63,46,49,73,67,59,52,47,51,46,52,50,51,39,53,53,49,45,51,52,20,48,56,51,39,73,68,50,54,66,50,56,51,82,53,61,69,52,36,36,57,50,62,70,44,75,26,78,91,21,69,78,42,66,82,82,68,86,57,74,59,37,35,23,36,56,30,44,30,52,42,52,53,51,51,43,72,72,35,84,50,41,31,42,44,16,46,37,34,53,27,77,63,40,3,28,92,83,38,44,45,45,53,46,31,78,73,64,31,66,90,34,21,30,58,40,46,60,30,33,32,40,47,49,21,19,46,44,18,30,20,66,74,42,90,79,31,27,34,36,30,34,47,33,77,26,42,55,50,40,39,61,16,36,37,40,51,56,52,54,22,42,39,20,32,37,30,62,55,74,43,53,42,20,32,33,38,47,27,38,22,33,40,92,74,61,42,7,64,59,46,22,37,55,57,61,31,38,63,60,43,47,48,26,51,32,33,36,27,33,58,36,8,36,52,37,23,5,38,50,50,30,44,62,66,16,44,18,36,28,41,38,40,36,35,57,64,37,32,78,28,71,88,20,32,28,37,61,58,86,86,42,28,27,32,83,32,47,51,45,76,78,35,80,48,53,59,27,29,36,43,24,33,23,69,39,39,59,31,49,53,52,30,31,52,54,33,40,77,69,69,74,44,41,38,18,35,33,38,34,38,20,67,34,51,59,36,59,65,63,54,45,54,45,32,62,63,21,21,24,47,36,34,36,37,61,40,32,45,67,40,15,55,58,13,31,53,41,26,49,43,36,46,77,35,42,92,42,50,74,48,48,46,47,75,47,27,14,49,79,48,81,38,22,24,24,65,51,36,30,62,60,33,42,60,48,36,67,59,50,40,54,52,50,51,56,58,71,70,98

InterPro domains:
  IPR001017 Dehydrogenase, E1 component [PF00676] (27-327)
  IPR005475 Transketolase-like, pyrimidine-binding domain [PF02779] (355-533)
  IPR005475 Transketolase-like, pyrimidine-binding domain [SM00861] (355-534)
  IPR009014 Transketolase C-terminal/Pyruvate-ferredoxin oxidoreductase domain II [G3DSA:3.40.50.920] (549-683)
  IPR009014 Transketolase C-terminal/Pyruvate-ferredoxin oxidoreductase domain II [SSF52922] (544-682)
  IPR029061 Thiamin diphosphate-binding fold [SSF52518] (12-337)
  IPR029061 Thiamin diphosphate-binding fold [SSF52518] (353-560)
  IPR033248 Transketolase, C-terminal domain [PF02780] (550-673)

Radius of gyration: 31.18 Å; Cα contacts (8 Å, |Δi|>4): 3553; chains: 2; bounding box: 82×94×77 Å